Protein 1WUR (pdb70)

Nearest PDB structures (foldseek):
  1wm9-assembly1_A  TM=1.004E+00  e=6.280E-37  Thermus thermophilus HB8
  7ala-assembly1_C-2  TM=9.702E-01  e=4.931E-26  Homo sapiens
  6z80-assembly1_A  TM=9.835E-01  e=4.646E-25  Homo sapiens
  7alc-assembly1_A-2  TM=9.751E-01  e=8.384E-25  Homo sapiens
  1is7-assembly1_B  TM=9.775E-01  e=1.001E-24  Rattus norvegicus

Solvent-accessible surface area: 42295 Å² total; per-residue (Å²): 214,42,89,56,126,132,52,48,44,87,13,36,93,173,19,108,112,107,68,71,77,44,48,108,160,43,20,110,128,22,18,77,129,56,0,119,44,68,21,100,54,20,97,0,109,110,53,172,26,150,125,13,8,55,63,17,46,61,103,34,56,34,51,29,9,4,1,0,19,4,0,21,0,136,7,21,9,62,83,78,86,44,40,1,66,20,86,0,18,1,0,1,25,6,88,48,78,4,2,14,24,19,41,0,0,84,0,0,18,13,20,1,61,34,56,2,15,2,16,56,0,0,25,47,0,0,95,4,0,57,126,30,0,108,9,82,0,0,0,0,6,0,36,2,30,8,45,12,7,46,126,93,34,23,104,15,101,101,7,108,0,4,1,16,6,7,30,27,44,0,104,137,70,50,65,19,28,45,30,0,18,23,30,47,86,205,50,91,64,129,137,54,51,46,88,13,34,111,175,15,118,118,106,69,72,78,38,49,103,168,47,19,116,135,23,16,76,114,55,0,105,45,68,22,100,55,21,94,0,107,106,50,118,26,125,124,12,6,55,64,16,45,61,105,32,57,33,72,32,7,3,1,1,20,6,1,21,1,140,7,22,7,62,84,82,84,44,41,0,65,19,76,0,25,0,0,1,25,4,90,49,77,6,2,11,23,18,38,0,2,83,0,0,15,12,20,1,61,33,55,2,14,1,16,55,0,0,27,46,0,0,96,5,0,56,126,28,0,112,12,81,0,0,0,0,6,0,33,2,35,13,45,11,7,45,127,92,32,23,106,14,98,123,10,111,2,5,2,13,5,4,34,34,40,0,110,136,66,46,62,16,32,53,26,0,14,20,29,47,95,195,56,79,58,126,168,51,47,64,104,15,34,108,178,19,112,109,107,67,72,81,46,52,103,147,42,21,105,120,23,20,61,125,56,0,113,43,67,21,100,54,22,92,0,114,90,48,151,18,108,126,13,5,44,66,17,55,59,101,34,52,33,58,34,9,4,0,0,22,5,0,22,1,138,6,20,8,62,88,81,85,43,43,2,65,21,88,0,19,0,0,1,27,6,93,49,77,5,3,11,22,19,42,0,0,79,0,0,16,12,18,1,60,33,54,2,17,2,14,58,0,0,28,42,0,0,96,4,0,55,116,25,1,116,9,92,0,0,0,0,5,0,38,2,31,10,46,14,4,43,125,92,31,25,104,13,99,102,6,108,2,4,2,12,6,3,32,32,35,0,120,141,68,44,74,17,32,55,28,0,18,22,31,48,95,174,45,83,70,127,164,56,43,64,106,15,32,103,176,20,105,119,109,68,70,77,37,50,103,152,44,20,104,114,22,18,65,113,56,1,93,44,65,16,101,54,21,94,0,108,98,52,146,22,116,125,11,6,54,67,14,42,62,98,36,51,34,63,32,8,4,0,0,19,6,0,22,1,138,6,20,7,67,85,78,81,45,42,1,66,20,76,0,24,0,0,1,26,6,90,49,92,5,3,12,26,19,39,0,0,82,0,0,17,12,20,1,61,36,53,1,15,2,16,55,0,0,25,43,0,0,95,5,0,49,128,32,0,108,12,84,0,0,0,0,6,0,42,2,35,12,46,13,7,43,129,91,32,22,107,14,101,101,9,109,1,5,2,15,6,7,46,24,34,0,145,139,65,37,65,19,38,52,26,0,15,17,29,47,98,101,79,62,130,164,51,41,64,109,14,31,102,179,21,103,119,110,69,70,79,34,52,107,156,45,20,111,117,24,16,57,123,56,0,109,45,64,21,99,52,21,93,0,111,122,50,144,19,101,126,12,6,48,68,18,48,62,105,35,57,34,55,33,10,5,1,1,19,5,0,21,0,132,7,20,7,67,85,81,83,44,40,1,65,20,81,0,25,0,0,1,26,6,92,50,80,6,2,13,23,20,42,0,0,84,0,0,16,13,20,1,58,37,54,2,16,2,15,56,0,0,25,48,0,0,95,4,0,52,122,26,0,116,11,87,0,0,0,0,7,0,42,2,36,13,46,13,6,45,126,91,33,24,105,15,101,122,9,120,1,4,2,14,5,3,35,31,34,0,122,140,61,44,79,20,36,63,31,0,19,15,32,44,100

Foldseek 3Di:
DDDLVVQLVVVLVVQVVVPHDCPDPVNVCVSNVVSVVLCLLACLVVDDLCVLQVPQKDFDPDFDKDKDWFLKAWAAALVPRFIKIGIKIKIFTADGIDGDNCSLSSLLHSLRSNHDDVQVSQVSSQVSCCVVGVGQKMKMKGKIDTVCCCVDDVNDDPDIDIHMDITHCCVVPPVSVVVNVVVVD/DDDLVVQLVVVLVVCVVVPHDCPDPVNVCVSNVVSVVLCLLACLVVDDLCVLQVPQKDFDPDFDKDKDWFLKAWAAALVPRFIKIGIKIKMFTADGIDGDNCSLSSLLHSLRSNHDDVQVSQVSSQVSVCVVGVGQKMKMKGKIGTVCCCVDDVNDDPDMDIHMDITHCCVVPPVNVVVNVVVVD/DQDLVVQLVVVLVVQVVVPHDCPDPVNVCVSNVVSVVLCLLACLVVDDLCVLQPPFKDFDPDFDKDKDWFLKAWAAALVPRFIKIGIKIKMFGADGIDGDNCSLSSLLHSLRSNHDDVQVSQVSSQVSVCVVGVGQKMKMKGKIDTVCCCVDDVNDDPDMDIHMDITHCCVVPPVVVVVRVVVVD/DDDLVVQLVVVLVVQVVVPHDCPDPVNVCVSNVVSVVLCLLACLVVDDLCVLQVPQKAFDPDFDKDKDWFLKAWAAALVPRFIKIGIKIKIFGADGIDGDNVSLSSLLHSLRSNHDDVQVSQVSSQVSVCVVGVTQKMKMKGKIDTVCCCVDDVNDDPDIDIHMDITHCCVVPPVSVVVNVVVVD/DPLVVQLVVVCVVCVVVPHDCPDPVNVCVSNVVSVVLCLLACLVVDDLCVLQPPQKDFDPDFDKDKDWFLKAWAAALPPRFIKIGIKIKMFGADGIDGDNCSLSSLLHSLRSNHDDQQVSQVSSQVSVCVVGVGQKMKMKGKIDTVCCCVDDVNDDPDIDIHMDITHCCVVPPVNVVVRVVVVD

InterPro domains:
  IPR001474 GTP cyclohydrolase I [MF_00223] (34-216)
  IPR001474 GTP cyclohydrolase I [NF006826] (32-215)
  IPR001474 GTP cyclohydrolase I [PTHR11109] (22-216)
  IPR001474 GTP cyclohydrolase I [TIGR00063] (43-216)
  IPR018234 GTP cyclohydrolase I, conserved site [PS00859] (95-111)
  IPR020602 GTP cyclohydrolase I domain [PF01227] (42-215)
  IPR043133 GTP cyclohydrolase I, C-terminal/NADPH-dependent 7-cyano-7-deazaguanine reductase [G3DSA:3.30.1130.10] (86-220)
  IPR043134 GTP cyclohydrolase I, N-terminal domain [G3DSA:1.10.286.10] (32-85)

Organism: Thermus thermophilus (strain ATCC 27634 / DSM 579 / HB8) (NCBI:txid300852)

Radius of gyration: 33.19 Å; Cα contacts (8 Å, |Δi|>4): 1922; chains: 5; bounding box: 94×94×64 Å

Sequence (924 aa):
EVDLERLQALAAEWLQVIGEDPGREGLLKTPERVAKAWAFLTRGYRQRLEEVVGGAVFPAEGSEMVVVKGVEFYSMCEHHLLPFFGKVHIGYIPDGKILGLSKFARIVDMFARRLQVQERLAVQIAEAIQEVLEPQGVGVVVEGVHLCMMMRGVEKQHSRTVTSAMLGVFRENQKTREEFLSHLREVDLERLQALAAEWLQVIGEDPGREGLLKTPERVAKAWAFLTRGYRQRLEEVVGGAVFPAEGSEMVVVKGVEFYSMCEHHLLPFFGKVHIGYIPDGKILGLSKFARIVDMFARRLQVQERLAVQIAEAIQEVLEPQGVGVVVEGVHLCMMMRGVEKQHSRTVTSAMLGVFRENQKTREEFLSHLREVDLERLQALAAEWLQVIGEDPGREGLLKTPERVAKAWAFLTRGYRQRLEEVVGGAVFPAEGSEMVVVKGVEFYSMCEHHLLPFFGKVHIGYIPDGKILGLSKFARIVDMFARRLQVQERLAVQIAEAIQEVLEPQGVGVVVEGVHLCMMMRGVEKQHSRTVTSAMLGVFRENQKTREEFLSHLREVDLERLQALAAEWLQVIGEDPGREGLLKTPERVAKAWAFLTRGYRQRLEEVVGGAVFPAEGSEMVVVKGVEFYSMCEHHLLPFFGKVHIGYIPDGKILGLSKFARIVDMFARRLQVQERLAVQIAEAIQEVLEPQGVGVVVEGVHLCMMMRGVEKQHSRTVTSAMLGVFRENQKTREEFLSHLRVDLERLQALAAEWLQVIGEDPGREGLLKTPERVAKAWAFLTRGYRQRLEEVVGGAVFPAEGSEMVVVKGVEFYSMCEHHLLPFFGKVHIGYIPDGKILGLSKFARIVDMFARRLQVQERLAVQIAEAIQEVLEPQGVGVVVEGVHLCMMMRGVEKQHSRTVTSAMLGVFRENQKTREEFLSHLR

CATH classification: 1.10.286.10 (+1 more: 3.30.1130.10)

Structure (mmCIF, N/CA/C/O backbone):
data_1WUR
#
_entry.id   1WUR
#
_cell.length_a   160.570
_cell.length_b   110.560
_cell.length_c   70.530
_cell.angle_alpha   90.00
_cell.angle_beta   105.78
_cell.angle_gamma   90.00
#
_symmetry.space_group_name_H-M   'C 1 2 1'
#
loop_
_entity.id
_entity.type
_entity.pdbx_description
1 polymer 'GTP cyclohydrolase I'
2 non-polymer 'ZINC ION'
3 non-polymer "8-OXO-2'-DEOXYGUANOSINE-5'-TRIPHOSPHATE"
4 water water
#
loop_
_atom_site.group_PDB
_atom_site.id
_atom_site.type_symbol
_atom_site.label_atom_id
_atom_site.label_alt_id
_atom_site.label_comp_id
_atom_site.label_asym_id
_atom_site.label_entity_id
_atom_site.label_seq_id
_atom_site.pdbx_PDB_ins_code
_atom_site.Cartn_x
_atom_site.Cartn_y
_atom_site.Cartn_z
_atom_site.occupancy
_atom_site.B_iso_or_equiv
_atom_site.auth_seq_id
_atom_site.auth_comp_id
_atom_site.auth_asym_id
_atom_site.auth_atom_id
_atom_site.pdbx_PDB_model_num
ATOM 1 N N . GLU A 1 32 ? -14.701 -44.989 5.133 1.00 51.03 32 GLU A N 1
ATOM 2 C CA . GLU A 1 32 ? -14.191 -44.495 3.823 1.00 50.54 32 GLU A CA 1
ATOM 3 C C . GLU A 1 32 ? -15.349 -44.070 2.920 1.00 48.38 32 GLU A C 1
ATOM 4 O O . GLU A 1 32 ? -16.455 -44.609 3.013 1.00 50.21 32 GLU A O 1
ATOM 10 N N . VAL A 1 33 ? -15.084 -43.102 2.047 1.00 43.60 33 VAL A N 1
ATOM 11 C CA . VAL A 1 33 ? -16.093 -42.583 1.127 1.00 38.32 33 VAL A CA 1
ATOM 12 C C . VAL A 1 33 ? -16.253 -43.443 -0.127 1.00 34.90 33 VAL A C 1
ATOM 13 O O . VAL A 1 33 ? -15.270 -43.839 -0.752 1.00 34.49 33 VAL A O 1
ATOM 17 N N . ASP A 1 34 ? -17.506 -43.706 -0.490 1.00 31.89 34 ASP A N 1
ATOM 18 C CA . ASP A 1 34 ? -17.846 -44.499 -1.671 1.00 30.57 34 ASP A CA 1
ATOM 19 C C . ASP A 1 34 ? -17.723 -43.625 -2.926 1.00 28.50 34 ASP A C 1
ATOM 20 O O . ASP A 1 34 ? -18.698 -43.012 -3.362 1.00 27.65 34 ASP A O 1
ATOM 25 N N . LEU A 1 35 ? -16.527 -43.597 -3.508 1.00 28.64 35 LEU A N 1
ATOM 26 C CA . LEU A 1 35 ? -16.249 -42.802 -4.703 1.00 28.62 35 LEU A CA 1
ATOM 27 C C . LEU A 1 35 ? -17.139 -43.140 -5.889 1.00 30.42 35 LEU A C 1
ATOM 28 O O . LEU A 1 35 ? -17.504 -42.257 -6.667 1.00 28.25 35 LEU A O 1
ATOM 33 N N . GLU A 1 36 ? -17.475 -44.419 -6.031 1.00 31.65 36 GLU A N 1
ATOM 34 C CA . GLU A 1 36 ? -18.322 -44.870 -7.129 1.00 32.21 36 GLU A CA 1
ATOM 35 C C . GLU A 1 36 ? -19.707 -44.240 -7.068 1.00 28.40 36 GLU A C 1
ATOM 36 O O . GLU A 1 36 ? -20.244 -43.822 -8.093 1.00 29.55 36 GLU A O 1
ATOM 42 N N . ARG A 1 37 ? -20.286 -44.183 -5.871 1.00 25.66 37 ARG A N 1
ATOM 43 C CA . ARG A 1 37 ? -21.606 -43.589 -5.708 1.00 26.39 37 ARG A CA 1
ATOM 44 C C . ARG A 1 37 ? -21.538 -42.083 -5.942 1.00 25.02 37 ARG A C 1
ATOM 45 O O . ARG A 1 37 ? -22.433 -41.508 -6.562 1.00 23.35 37 ARG A O 1
ATOM 53 N N . LEU A 1 38 ? -20.464 -41.454 -5.465 1.00 26.85 38 LEU A N 1
ATOM 54 C CA . LEU A 1 38 ? -20.285 -40.018 -5.662 1.00 25.23 38 LEU A CA 1
ATOM 55 C C . LEU A 1 38 ? -20.214 -39.707 -7.151 1.00 22.63 38 LEU A C 1
ATOM 56 O O . LEU A 1 38 ? -20.832 -38.749 -7.614 1.00 21.83 38 LEU A O 1
ATOM 61 N N . GLN A 1 39 ? -19.495 -40.545 -7.900 1.00 23.46 39 GLN A N 1
ATOM 62 C CA . GLN A 1 39 ? -19.362 -40.369 -9.345 1.00 24.35 39 GLN A CA 1
ATOM 63 C C . GLN A 1 39 ? -20.721 -40.468 -10.023 1.00 24.42 39 GLN A C 1
ATOM 64 O O . GLN A 1 39 ? -21.028 -39.685 -10.918 1.00 25.28 39 GLN A O 1
ATOM 70 N N . ALA A 1 40 ? -21.527 -41.436 -9.589 1.00 25.00 40 ALA A N 1
ATOM 71 C CA . ALA A 1 40 ? -22.861 -41.641 -10.144 1.00 23.61 40 ALA A CA 1
ATOM 72 C C . ALA A 1 40 ? -23.740 -40.425 -9.871 1.00 21.07 40 ALA A C 1
ATOM 73 O O . ALA A 1 40 ? -24.451 -39.948 -10.755 1.00 20.37 40 ALA A O 1
ATOM 75 N N . LEU A 1 41 ? -23.672 -39.913 -8.646 1.00 22.15 41 LEU A N 1
ATOM 76 C CA . LEU A 1 41 ? -24.457 -38.747 -8.266 1.00 22.38 41 LEU A CA 1
ATOM 77 C C . LEU A 1 41 ? -24.031 -37.500 -9.044 1.00 20.88 41 LEU A C 1
ATOM 78 O O . LEU A 1 41 ? -24.876 -36.715 -9.475 1.00 22.68 41 LEU A O 1
ATOM 83 N N . ALA A 1 42 ? -22.722 -37.331 -9.221 1.00 21.74 42 ALA A N 1
ATOM 84 C CA . ALA A 1 42 ? -22.176 -36.190 -9.949 1.00 21.02 42 ALA A CA 1
ATOM 85 C C . ALA A 1 42 ? -22.571 -36.256 -11.423 1.00 22.26 42 ALA A C 1
ATOM 86 O O . ALA A 1 42 ? -22.922 -35.242 -12.027 1.00 19.60 42 ALA A O 1
ATOM 88 N N . ALA A 1 43 ? -22.520 -37.458 -11.989 1.00 23.14 43 ALA A N 1
ATOM 89 C CA . ALA A 1 43 ? -22.891 -37.666 -13.387 1.00 24.91 43 ALA A CA 1
ATOM 90 C C . ALA A 1 43 ? -24.347 -37.259 -13.592 1.00 25.78 43 ALA A C 1
ATOM 91 O O . ALA A 1 43 ? -24.680 -36.584 -14.569 1.00 23.17 43 ALA A O 1
ATOM 93 N N . GLU A 1 44 ? -25.206 -37.642 -12.647 1.00 25.27 44 GLU A N 1
ATOM 94 C CA . GLU A 1 44 ? -26.622 -37.301 -12.731 1.00 24.08 44 GLU A CA 1
ATOM 95 C C . GLU A 1 44 ? -26.822 -35.804 -12.489 1.00 24.54 44 GLU A C 1
ATOM 96 O O . GLU A 1 44 ? -27.689 -35.182 -13.099 1.00 24.15 44 GLU A O 1
ATOM 102 N N . TRP A 1 45 ? -25.992 -35.222 -11.624 1.00 22.95 45 TRP A N 1
ATOM 103 C CA . TRP A 1 45 ? -26.075 -33.793 -11.325 1.00 21.64 45 TRP A CA 1
ATOM 104 C C . TRP A 1 45 ? -25.889 -32.993 -12.614 1.00 18.77 45 TRP A C 1
ATOM 105 O O . TRP A 1 45 ? -26.647 -32.065 -12.900 1.00 17.53 45 TRP A O 1
ATOM 116 N N . LEU A 1 46 ? -24.884 -33.385 -13.392 1.00 20.63 46 LEU A N 1
ATOM 117 C CA . LEU A 1 46 ? -24.570 -32.726 -14.654 1.00 22.68 46 LEU A CA 1
ATOM 118 C C . LEU A 1 46 ? -25.750 -32.717 -15.620 1.00 24.76 46 LEU A C 1
ATOM 119 O O . LEU A 1 46 ? -26.024 -31.699 -16.257 1.00 23.17 46 LEU A O 1
ATOM 124 N N . GLN A 1 47 ? -26.470 -33.830 -15.713 1.00 25.92 47 GLN A N 1
ATOM 125 C CA . GLN A 1 47 ? -27.606 -33.870 -16.627 1.00 29.38 47 GLN A CA 1
ATOM 126 C C . GLN A 1 47 ? -28.801 -33.070 -16.121 1.00 28.26 47 GLN A C 1
ATOM 127 O O . GLN A 1 47 ? -29.485 -32.421 -16.908 1.00 28.75 47 GLN A O 1
ATOM 133 N N . VAL A 1 48 ? -29.021 -33.074 -14.807 1.00 28.11 48 VAL A N 1
ATOM 134 C CA . VAL A 1 48 ? -30.142 -32.335 -14.228 1.00 25.84 48 VAL A CA 1
ATOM 135 C C . VAL A 1 48 ? -29.989 -30.821 -14.392 1.00 25.88 48 VAL A C 1
ATOM 136 O O . VAL A 1 48 ? -30.977 -30.124 -14.614 1.00 24.73 48 VAL A O 1
ATOM 140 N N . ILE A 1 49 ? -28.758 -30.312 -14.309 1.00 25.20 49 ILE A N 1
ATOM 141 C CA . ILE A 1 49 ? -28.534 -28.872 -14.466 1.00 25.30 49 ILE A CA 1
ATOM 142 C C . ILE A 1 49 ? -28.571 -28.416 -15.929 1.00 26.41 49 ILE A C 1
ATOM 143 O O . ILE A 1 49 ? -28.466 -27.224 -16.215 1.00 29.32 49 ILE A O 1
ATOM 148 N N . GLY A 1 50 ? -28.710 -29.369 -16.848 1.00 25.10 50 GLY A N 1
ATOM 149 C CA . GLY A 1 50 ? -28.786 -29.037 -18.261 1.00 25.52 50 GLY A CA 1
ATOM 150 C C . GLY A 1 50 ? -27.531 -29.232 -19.089 1.00 26.34 50 GLY A C 1
ATOM 151 O O . GLY A 1 50 ? -27.480 -28.798 -20.241 1.00 27.31 50 GLY A O 1
ATOM 152 N N . GLU A 1 51 ? -26.513 -29.867 -18.517 1.00 23.95 51 GLU A N 1
ATOM 153 C CA . GLU A 1 51 ? -25.272 -30.108 -19.241 1.00 24.98 51 GLU A CA 1
ATOM 154 C C . GLU A 1 51 ? -25.242 -31.469 -19.924 1.00 28.34 51 GLU A C 1
ATOM 155 O O . GLU A 1 51 ? -26.157 -32.282 -19.763 1.00 29.32 51 GLU A O 1
ATOM 161 N N . ASP A 1 52 ? -24.194 -31.696 -20.709 1.00 28.31 52 ASP A N 1
ATOM 162 C CA . ASP A 1 52 ? -24.015 -32.953 -21.417 1.00 30.01 52 ASP A CA 1
ATOM 163 C C . ASP A 1 52 ? -22.872 -33.745 -20.780 1.00 30.25 52 ASP A C 1
ATOM 164 O O . ASP A 1 52 ? -21.699 -33.452 -21.014 1.00 30.87 52 ASP A O 1
ATOM 169 N N . PRO A 1 53 ? -23.205 -34.768 -19.972 1.00 30.71 53 PRO A N 1
ATOM 170 C CA . PRO A 1 53 ? -22.222 -35.618 -19.291 1.00 32.21 53 PRO A CA 1
ATOM 171 C C . PRO A 1 53 ? -21.315 -36.355 -20.270 1.00 31.94 53 PRO A C 1
ATOM 172 O O . PRO A 1 53 ? -20.247 -36.843 -19.898 1.00 31.29 53 PRO A O 1
ATOM 176 N N . GLY A 1 54 ? -21.750 -36.419 -21.525 1.00 33.94 54 GLY A N 1
ATOM 177 C CA . GLY A 1 54 ? -20.988 -37.104 -22.550 1.00 32.93 54 GLY A CA 1
ATOM 178 C C . GLY A 1 54 ? -19.979 -36.266 -23.310 1.00 31.78 54 GLY A C 1
ATOM 179 O O . GLY A 1 54 ? -19.135 -36.825 -24.009 1.00 31.89 54 GLY A O 1
ATOM 180 N N . ARG A 1 55 ? -20.049 -34.941 -23.191 1.00 30.30 55 ARG A N 1
ATOM 181 C CA . ARG A 1 55 ? -19.101 -34.090 -23.906 1.00 30.67 55 ARG A CA 1
ATOM 182 C C . ARG A 1 55 ? -17.688 -34.208 -23.340 1.00 31.66 55 ARG A C 1
ATOM 183 O O . ARG A 1 55 ? -17.500 -34.404 -22.137 1.00 31.66 55 ARG A O 1
ATOM 191 N N . GLU A 1 56 ? -16.706 -34.101 -24.231 1.00 32.39 56 GLU A N 1
ATOM 192 C CA . GLU A 1 56 ? -15.286 -34.225 -23.902 1.00 35.24 56 GLU A CA 1
ATOM 193 C C . GLU A 1 56 ? -14.811 -33.675 -22.553 1.00 33.97 56 GLU A C 1
ATOM 194 O O . GLU A 1 56 ? -14.207 -34.408 -21.766 1.00 32.96 56 GLU A O 1
ATOM 200 N N . GLY A 1 57 ? -15.091 -32.401 -22.291 1.00 31.92 57 GLY A N 1
ATOM 201 C CA . GLY A 1 57 ? -14.656 -31.774 -21.052 1.00 28.59 57 GLY A CA 1
ATOM 202 C C . GLY A 1 57 ? -15.296 -32.229 -19.751 1.00 28.11 57 GLY A C 1
ATOM 203 O O . GLY A 1 57 ? -14.769 -31.947 -18.670 1.00 28.18 57 GLY A O 1
ATOM 204 N N . LEU A 1 58 ? -16.425 -32.922 -19.839 1.00 23.62 58 LEU A N 1
ATOM 205 C CA . LEU A 1 58 ? -17.127 -33.395 -18.646 1.00 23.33 58 LEU A CA 1
ATOM 206 C C . LEU A 1 58 ? -16.987 -34.891 -18.390 1.00 22.18 58 LEU A C 1
ATOM 207 O O . LEU A 1 58 ? -17.409 -35.381 -17.345 1.00 22.66 58 LEU A O 1
ATOM 212 N N . LEU A 1 59 ? -16.382 -35.613 -19.329 1.00 24.98 59 LEU A N 1
ATOM 213 C CA . LEU A 1 59 ? -16.212 -37.059 -19.186 1.00 25.79 59 LEU A CA 1
ATOM 214 C C . LEU A 1 59 ? -15.520 -37.517 -17.899 1.00 26.69 59 LEU A C 1
ATOM 215 O O . LEU A 1 59 ? -15.969 -38.468 -17.260 1.00 27.31 59 LEU A O 1
ATOM 220 N N . LYS A 1 60 ? -14.445 -36.834 -17.515 1.00 26.66 60 LYS A N 1
ATOM 221 C CA . LYS A 1 60 ? -13.699 -37.175 -16.305 1.00 26.07 60 LYS A CA 1
ATOM 222 C C . LYS A 1 60 ? -14.169 -36.400 -15.074 1.00 24.12 60 LYS A C 1
ATOM 223 O O . LYS A 1 60 ? -13.679 -36.632 -13.966 1.00 22.89 60 LYS A O 1
ATOM 229 N N . THR A 1 61 ? -15.128 -35.498 -15.264 1.00 23.48 61 THR A N 1
ATOM 230 C CA . THR A 1 61 ? -15.646 -34.671 -14.176 1.00 21.72 61 THR A CA 1
ATOM 231 C C . THR A 1 61 ? -16.228 -35.423 -12.976 1.00 22.78 61 THR A C 1
ATOM 232 O O . THR A 1 61 ? -15.862 -35.135 -11.837 1.00 20.09 61 THR A O 1
ATOM 236 N N . PRO A 1 62 ? -17.125 -36.404 -13.204 1.00 20.80 62 PRO A N 1
ATOM 237 C CA . PRO A 1 62 ? -17.684 -37.135 -12.059 1.00 20.37 62 PRO A CA 1
ATOM 238 C C . PRO A 1 62 ? -16.579 -37.735 -11.179 1.00 19.73 62 PRO A C 1
ATOM 239 O O . PRO A 1 62 ? -16.661 -37.694 -9.951 1.00 21.91 62 PRO A O 1
ATOM 243 N N . GLU A 1 63 ? -15.540 -38.260 -11.825 1.00 19.14 63 GLU A N 1
ATOM 244 C CA . GLU A 1 63 ? -14.393 -38.863 -11.142 1.00 21.75 63 GLU A CA 1
ATOM 245 C C . GLU A 1 63 ? -13.611 -37.799 -10.369 1.00 19.97 63 GLU A C 1
ATOM 246 O O . GLU A 1 63 ? -13.257 -38.001 -9.206 1.00 17.77 63 GLU A O 1
ATOM 252 N N . ARG A 1 64 ? -13.352 -36.668 -11.022 1.00 19.78 64 ARG A N 1
ATOM 253 C CA . ARG A 1 64 ? -12.624 -35.557 -10.396 1.00 20.64 64 ARG A CA 1
ATOM 254 C C . ARG A 1 64 ? -13.389 -34.995 -9.194 1.00 21.04 64 ARG A C 1
ATOM 255 O O . ARG A 1 64 ? -12.807 -34.749 -8.134 1.00 22.34 64 ARG A O 1
ATOM 263 N N . VAL A 1 65 ? -14.694 -34.799 -9.367 1.00 20.84 65 VAL A N 1
ATOM 264 C CA . VAL A 1 65 ? -15.550 -34.279 -8.302 1.00 19.35 65 VAL A CA 1
ATOM 265 C C . VAL A 1 65 ? -15.590 -35.234 -7.104 1.00 21.84 65 VAL A C 1
ATOM 266 O O . VAL A 1 65 ? -15.468 -34.804 -5.948 1.00 19.85 65 VAL A O 1
ATOM 270 N N . ALA A 1 66 ? -15.730 -36.529 -7.381 1.00 21.42 66 ALA A N 1
ATOM 271 C CA . ALA A 1 66 ? -15.778 -37.541 -6.327 1.00 21.89 66 ALA A CA 1
ATOM 272 C C . ALA A 1 66 ? -14.516 -37.505 -5.466 1.00 21.19 66 ALA A C 1
ATOM 273 O O . ALA A 1 66 ? -14.591 -37.486 -4.237 1.00 18.13 66 ALA A O 1
ATOM 275 N N . LYS A 1 67 ? -13.358 -37.486 -6.120 1.00 19.88 67 LYS A N 1
ATOM 276 C CA . LYS A 1 67 ? -12.083 -37.450 -5.409 1.00 22.04 67 LYS A CA 1
ATOM 277 C C . LYS A 1 67 ? -11.912 -36.144 -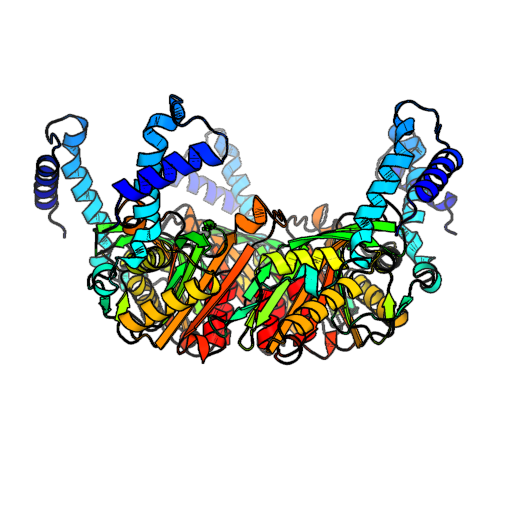4.641 1.00 21.40 67 LYS A C 1
ATOM 278 O O . LYS A 1 67 ? -11.399 -36.139 -3.522 1.00 20.15 67 LYS A O 1
ATOM 284 N N . ALA A 1 68 ? -12.356 -35.044 -5.245 1.00 22.73 68 ALA A N 1
ATOM 285 C CA . ALA A 1 68 ? -12.251 -33.727 -4.620 1.00 20.77 68 ALA A CA 1
ATOM 286 C C . ALA A 1 68 ? -13.026 -33.672 -3.313 1.00 19.54 68 ALA A C 1
ATOM 287 O O . ALA A 1 68 ? -12.501 -33.221 -2.294 1.00 20.58 68 ALA A O 1
ATOM 289 N N . TRP A 1 69 ? -14.265 -34.160 -3.333 1.00 17.89 69 TRP A N 1
ATOM 290 C CA . TRP A 1 69 ? -15.095 -34.153 -2.135 1.00 17.38 69 TRP A CA 1
ATOM 291 C C . TRP A 1 69 ? -14.633 -35.099 -1.039 1.00 15.92 69 TRP A C 1
ATOM 292 O O . TRP A 1 69 ? -14.854 -34.831 0.142 1.00 18.63 69 TRP A O 1
ATOM 303 N N . ALA A 1 70 ? -13.974 -36.191 -1.419 1.00 19.41 70 ALA A N 1
ATOM 304 C CA . ALA A 1 70 ? -13.452 -37.127 -0.428 1.00 20.47 70 ALA A CA 1
ATOM 305 C C . ALA A 1 70 ? -12.339 -36.385 0.326 1.00 21.49 70 ALA A C 1
ATOM 306 O O . ALA A 1 70 ? -12.224 -36.488 1.548 1.00 20.23 70 ALA A O 1
ATOM 308 N N . PHE A 1 71 ? -11.549 -35.609 -0.414 1.00 20.54 71 PHE A N 1
ATOM 309 C CA . PHE A 1 71 ? -10.459 -34.820 0.166 1.00 20.00 71 PHE A CA 1
ATOM 310 C C . PHE A 1 71 ? -11.018 -33.673 1.016 1.00 19.19 71 PHE A C 1
ATOM 311 O O . PHE A 1 71 ? -10.565 -33.441 2.138 1.00 19.14 71 PHE A O 1
ATOM 319 N N . LEU A 1 72 ? -12.021 -32.977 0.485 1.00 16.84 72 LEU A N 1
ATOM 320 C CA . LEU A 1 72 ? -12.630 -31.849 1.180 1.00 15.68 72 LEU A CA 1
ATOM 321 C C . LEU A 1 72 ? -13.372 -32.213 2.460 1.00 16.69 72 LEU A C 1
ATOM 322 O O . LEU A 1 72 ? -13.700 -31.339 3.256 1.00 14.50 72 LEU A O 1
ATOM 327 N N . THR A 1 73 ? -13.638 -33.501 2.656 1.00 18.16 73 THR A N 1
ATOM 328 C CA . THR A 1 73 ? -14.326 -33.960 3.857 1.00 18.71 73 THR A CA 1
ATOM 329 C C . THR A 1 73 ? -13.453 -34.933 4.654 1.00 18.19 73 THR A C 1
ATOM 330 O O . THR A 1 73 ? -13.925 -35.574 5.594 1.00 19.77 73 THR A O 1
ATOM 334 N N . ARG A 1 74 ? -12.169 -35.002 4.309 1.00 19.36 74 ARG A N 1
ATOM 335 C CA . ARG A 1 74 ? -11.238 -35.908 4.983 1.00 19.96 74 ARG A CA 1
ATOM 336 C C . ARG A 1 74 ? -11.053 -35.604 6.468 1.00 20.83 74 ARG A C 1
ATOM 337 O O . ARG A 1 74 ? -10.642 -36.475 7.236 1.00 17.91 74 ARG A O 1
ATOM 345 N N . GLY A 1 75 ? -11.382 -34.376 6.868 1.00 18.29 75 GLY A N 1
ATOM 346 C CA . GLY A 1 75 ? -11.238 -33.974 8.257 1.00 17.58 75 GLY A CA 1
ATOM 347 C C . GLY A 1 75 ? -12.082 -34.770 9.239 1.00 19.47 75 GLY A C 1
ATOM 348 O O . GLY A 1 75 ? -11.710 -34.899 10.407 1.00 19.55 75 GLY A O 1
ATOM 349 N N . TYR A 1 76 ? -13.219 -35.289 8.776 1.00 18.27 76 TYR A N 1
ATOM 350 C CA . TYR A 1 76 ? -14.109 -36.088 9.620 1.00 21.09 76 TYR A CA 1
ATOM 351 C C . TYR A 1 76 ? -13.425 -37.384 10.042 1.00 23.52 76 TYR A C 1
ATOM 352 O O . TYR A 1 76 ? -13.633 -37.877 11.149 1.00 24.58 76 TYR A O 1
ATOM 361 N N . ARG A 1 77 ? -12.608 -37.916 9.139 1.00 25.60 77 ARG A N 1
ATOM 362 C CA . ARG A 1 77 ? -11.913 -39.180 9.339 1.00 28.16 77 ARG A CA 1
ATOM 363 C C . ARG A 1 77 ? -10.522 -39.101 9.959 1.00 28.85 77 ARG A C 1
ATOM 364 O O . ARG A 1 77 ? -9.802 -40.098 9.996 1.00 30.24 77 ARG A O 1
ATOM 372 N N . GLN A 1 78 ? -10.151 -37.926 10.459 1.00 26.32 78 GLN A N 1
ATOM 373 C CA . GLN A 1 78 ? -8.848 -37.752 11.088 1.00 25.37 78 GLN A CA 1
ATOM 374 C C . GLN A 1 78 ? -8.937 -37.820 12.607 1.00 25.49 78 GLN A C 1
ATOM 375 O O . GLN A 1 78 ? -9.983 -37.538 13.193 1.00 26.08 78 GLN A O 1
ATOM 381 N N . ARG A 1 79 ? -7.828 -38.201 13.232 1.00 25.47 79 ARG A N 1
ATOM 382 C CA . ARG A 1 79 ? -7.742 -38.307 14.684 1.00 27.44 79 ARG A CA 1
ATOM 383 C C . ARG A 1 79 ? -6.779 -37.255 15.218 1.00 24.51 79 ARG A C 1
ATOM 384 O O . ARG A 1 79 ? -5.642 -37.159 14.758 1.00 24.72 79 ARG A O 1
ATOM 392 N N . LEU A 1 80 ? -7.230 -36.497 16.212 1.00 25.00 80 LEU A N 1
ATOM 393 C CA . LEU A 1 80 ? -6.429 -35.440 16.818 1.00 25.88 80 LEU A CA 1
ATOM 394 C C . LEU A 1 80 ? -5.063 -35.938 17.296 1.00 28.07 80 LEU A C 1
ATOM 395 O O . LEU A 1 80 ? -4.059 -35.238 17.159 1.00 26.74 80 LEU A O 1
ATOM 400 N N . GLU A 1 81 ? -5.034 -37.153 17.836 1.00 28.70 81 GLU A N 1
ATOM 401 C CA . GLU A 1 81 ? -3.798 -37.752 18.328 1.00 31.32 81 GLU A CA 1
ATOM 402 C C . GLU A 1 81 ? -2.790 -37.970 17.198 1.00 29.71 81 GLU A C 1
ATOM 403 O O . GLU A 1 81 ? -1.605 -37.683 17.358 1.00 28.50 81 GLU A O 1
ATOM 409 N N . GLU A 1 82 ? -3.267 -38.455 16.054 1.00 29.06 82 GLU A N 1
ATOM 410 C CA . GLU A 1 82 ? -2.404 -38.698 14.896 1.00 30.08 82 GLU A CA 1
ATOM 411 C C . GLU A 1 82 ? -1.971 -37.391 14.241 1.00 28.55 82 GLU A C 1
ATOM 412 O O . GLU A 1 82 ? -0.843 -37.270 13.757 1.00 30.41 82 GLU A O 1
ATOM 418 N N . VAL A 1 83 ? -2.876 -36.415 14.233 1.00 27.07 83 VAL A N 1
ATOM 419 C CA . VAL A 1 83 ? -2.607 -35.102 13.653 1.00 25.68 83 VAL A CA 1
ATOM 420 C C . VAL A 1 83 ? -1.490 -34.371 14.400 1.00 25.94 83 VAL A C 1
ATOM 421 O O . VAL A 1 83 ? -0.626 -33.748 13.781 1.00 25.94 83 VAL A O 1
ATOM 425 N N . VAL A 1 84 ? -1.505 -34.463 15.728 1.00 25.30 84 VAL A N 1
ATOM 426 C CA . VAL A 1 84 ? -0.489 -33.823 16.560 1.00 26.73 84 VAL A CA 1
ATOM 427 C C . VAL A 1 84 ? 0.845 -34.564 16.438 1.00 28.27 84 VAL A C 1
ATOM 428 O O . VAL A 1 84 ? 1.914 -33.948 16.464 1.00 28.61 84 VAL A O 1
ATOM 432 N N . GLY A 1 85 ? 0.771 -35.885 16.289 1.00 27.63 85 GLY A N 1
ATOM 433 C CA . GLY A 1 85 ? 1.968 -36.699 16.147 1.00 30.12 85 GLY A CA 1
ATOM 434 C C . GLY A 1 85 ? 2.948 -36.625 17.305 1.00 26.68 85 GLY A C 1
ATOM 435 O O . GLY A 1 85 ? 4.152 -36.788 17.112 1.00 29.51 85 GLY A O 1
ATOM 436 N N . GLY A 1 86 ? 2.435 -36.357 18.502 1.00 28.99 86 GLY A N 1
ATOM 437 C CA . GLY A 1 86 ? 3.283 -36.265 19.679 1.00 29.46 86 GLY A CA 1
ATOM 438 C C . GLY A 1 86 ? 4.288 -35.127 19.649 1.00 32.27 86 GLY A C 1
ATOM 439 O O . GLY A 1 86 ? 5.260 -35.135 20.407 1.00 31.24 86 GLY A O 1
ATOM 440 N N . ALA A 1 87 ? 4.062 -34.149 18.773 1.00 30.49 87 ALA A N 1
ATOM 441 C CA . ALA A 1 87 ? 4.957 -33.003 18.656 1.00 28.52 87 ALA A CA 1
ATOM 442 C C . ALA A 1 87 ? 4.627 -31.952 19.710 1.00 29.12 87 ALA A C 1
ATOM 443 O O . ALA A 1 87 ? 4.252 -30.821 19.397 1.00 30.47 87 ALA A O 1
ATOM 445 N N . VAL A 1 88 ? 4.730 -32.364 20.968 1.00 27.59 88 VAL A N 1
ATOM 446 C CA . VAL A 1 88 ? 4.473 -31.503 22.112 1.00 29.27 88 VAL A CA 1
ATOM 447 C C . VAL A 1 88 ? 5.805 -31.431 22.845 1.00 30.29 88 VAL A C 1
ATOM 448 O O . VAL A 1 88 ? 6.399 -32.463 23.163 1.00 31.82 88 VAL A O 1
ATOM 452 N N . PHE A 1 89 ? 6.283 -30.215 23.089 1.00 30.40 89 PHE A N 1
ATOM 453 C CA . PHE A 1 89 ? 7.574 -30.016 23.738 1.00 30.64 89 PHE A CA 1
ATOM 454 C C . PHE A 1 89 ? 7.487 -29.220 25.033 1.00 30.44 89 PHE A C 1
ATOM 455 O O . PHE A 1 89 ? 6.466 -28.598 25.326 1.00 29.35 89 PHE A O 1
ATOM 463 N N . PRO A 1 90 ? 8.556 -29.262 25.847 1.00 30.67 90 PRO A N 1
ATOM 464 C CA . PRO A 1 90 ? 8.570 -28.517 27.109 1.00 30.89 90 PRO A CA 1
ATOM 465 C C . PRO A 1 90 ? 8.571 -27.026 26.789 1.00 29.99 90 PRO A C 1
ATOM 466 O O . PRO A 1 90 ? 9.250 -26.590 25.853 1.00 29.54 90 PRO A O 1
ATOM 470 N N . ALA A 1 91 ? 7.798 -26.255 27.544 1.00 29.03 91 ALA A N 1
ATOM 471 C CA . ALA A 1 91 ? 7.726 -24.811 27.340 1.00 28.79 91 ALA A CA 1
ATOM 472 C C . ALA A 1 91 ? 9.092 -24.173 27.579 1.00 30.40 91 ALA A C 1
ATOM 473 O O . ALA A 1 91 ? 9.854 -24.624 28.439 1.00 30.17 91 ALA A O 1
ATOM 475 N N . GLU A 1 92 ? 9.398 -23.143 26.796 1.00 28.55 92 GLU A N 1
ATOM 476 C CA . GLU A 1 92 ? 10.663 -22.419 26.901 1.00 28.38 92 GLU A CA 1
ATOM 477 C C . GLU A 1 92 ? 10.497 -21.161 27.742 1.00 28.22 92 GLU A C 1
ATOM 478 O O . GLU A 1 92 ? 11.473 -20.614 28.257 1.00 29.73 92 GLU A O 1
ATOM 484 N N . GLY A 1 93 ? 9.255 -20.701 27.858 1.00 28.74 93 GLY A N 1
ATOM 485 C CA . GLY A 1 93 ? 8.959 -19.504 28.621 1.00 28.91 93 GLY A CA 1
ATOM 486 C C . GLY A 1 93 ? 7.498 -19.451 29.024 1.00 30.39 93 GLY A C 1
ATOM 487 O O . GLY A 1 93 ? 6.750 -20.406 28.806 1.00 31.75 93 GLY A O 1
ATOM 488 N N . SER A 1 94 ? 7.080 -18.318 29.578 1.00 29.41 94 SER A N 1
ATOM 489 C CA . SER A 1 94 ? 5.704 -18.156 30.033 1.00 30.21 94 SER A CA 1
ATOM 490 C C . SER A 1 94 ? 4.862 -17.206 29.184 1.00 27.10 94 SER A C 1
ATOM 491 O O . SER A 1 94 ? 3.668 -17.035 29.446 1.00 26.31 94 SER A O 1
ATOM 494 N N . GLU A 1 95 ? 5.468 -16.607 28.162 1.00 23.97 95 GLU A N 1
ATOM 495 C CA . GLU A 1 95 ? 4.744 -15.665 27.319 1.00 21.98 95 GLU A CA 1
ATOM 496 C C . GLU A 1 95 ? 3.857 -16.301 26.258 1.00 18.97 95 GLU A C 1
ATOM 497 O O . GLU A 1 95 ? 4.000 -17.468 25.896 1.00 17.82 95 GLU A O 1
ATOM 503 N N . MET A 1 96 ? 2.915 -15.502 25.786 1.00 19.15 96 MET A N 1
ATOM 504 C CA . MET A 1 96 ? 1.971 -15.911 24.765 1.00 17.42 96 MET A CA 1
ATOM 505 C C . MET A 1 96 ? 2.697 -16.255 23.464 1.00 14.78 96 MET A C 1
ATOM 506 O O . MET A 1 96 ? 3.723 -15.658 23.139 1.00 14.88 96 MET A O 1
ATOM 511 N N . VAL A 1 97 ? 2.213 -17.291 22.786 1.00 13.55 97 VAL A N 1
ATOM 512 C CA . VAL A 1 97 ? 2.750 -17.686 21.488 1.00 14.85 97 VAL A CA 1
ATOM 513 C C . VAL A 1 97 ? 1.591 -17.405 20.540 1.00 14.51 97 VAL A C 1
ATOM 514 O O . VAL A 1 97 ? 0.457 -17.782 20.832 1.00 15.52 97 VAL A O 1
ATOM 518 N N . VAL A 1 98 ? 1.862 -16.707 19.439 1.00 14.29 98 VAL A N 1
ATOM 519 C CA . VAL A 1 98 ? 0.818 -16.382 18.471 1.00 14.61 98 VAL A CA 1
ATOM 520 C C . VAL A 1 98 ? 1.203 -16.890 17.089 1.00 15.22 98 VAL A C 1
ATOM 521 O O . VAL A 1 98 ? 2.257 -16.543 16.568 1.00 15.21 98 VAL A O 1
ATOM 525 N N . VAL A 1 99 ? 0.382 -17.779 16.537 1.00 14.77 99 VAL A N 1
ATOM 526 C CA . VAL A 1 99 ? 0.622 -18.312 15.202 1.00 15.17 99 VAL A CA 1
ATOM 527 C C . VAL A 1 99 ? -0.476 -17.687 14.351 1.00 17.31 99 VAL A C 1
ATOM 528 O O . VAL A 1 99 ? -1.642 -18.075 14.440 1.00 18.62 99 VAL A O 1
ATOM 532 N N . LYS A 1 100 ? -0.123 -16.687 13.557 1.00 15.33 100 LYS A N 1
ATOM 533 C CA . LYS A 1 100 ? -1.143 -16.048 12.746 1.00 15.84 100 LYS A CA 1
ATOM 534 C C . LYS A 1 100 ? -1.085 -16.326 11.260 1.00 12.11 100 LYS A C 1
ATOM 535 O O . LYS A 1 100 ? -0.114 -16.889 10.752 1.00 11.02 100 LYS A O 1
ATOM 541 N N . GLY A 1 101 ? -2.180 -15.993 10.587 1.00 11.78 101 GLY A N 1
ATOM 542 C CA . GLY A 1 101 ? -2.256 -16.161 9.149 1.00 11.46 101 GLY A CA 1
ATOM 543 C C . GLY A 1 101 ? -2.244 -17.570 8.599 1.00 10.59 101 GLY A C 1
ATOM 544 O O . GLY A 1 101 ? -1.725 -17.782 7.509 1.00 11.95 101 GLY A O 1
ATOM 545 N N . VAL A 1 102 ? -2.778 -18.534 9.343 1.00 11.08 102 VAL A N 1
ATOM 546 C CA . VAL A 1 102 ? -2.836 -19.901 8.837 1.00 11.95 102 VAL A CA 1
ATOM 547 C C . VAL A 1 102 ? -4.041 -19.937 7.892 1.00 10.29 102 VAL A C 1
ATOM 548 O O . VAL A 1 102 ? -5.185 -19.902 8.341 1.00 11.33 102 VAL A O 1
ATOM 552 N N . GLU A 1 103 ? -3.787 -19.939 6.588 1.00 11.11 103 GLU A N 1
ATOM 553 C CA . GLU A 1 103 ? -4.888 -19.961 5.634 1.00 11.87 103 GLU A CA 1
ATOM 554 C C . GLU A 1 103 ? -5.690 -21.253 5.752 1.00 12.12 103 GLU A C 1
ATOM 555 O O . GLU A 1 103 ? -5.143 -22.321 6.070 1.00 10.51 103 GLU A O 1
ATOM 561 N N . PHE A 1 104 ? -6.997 -21.134 5.541 1.00 11.38 104 PHE A N 1
ATOM 562 C CA . PHE A 1 104 ? -7.889 -22.283 5.604 1.00 10.90 104 PHE A CA 1
ATOM 563 C C . PHE A 1 104 ? -8.947 -22.192 4.511 1.00 10.93 104 PHE A C 1
ATOM 564 O O . PHE A 1 104 ? -9.254 -21.108 4.010 1.00 9.14 104 PHE A O 1
ATOM 572 N N . TYR A 1 105 ? -9.526 -23.341 4.180 1.00 9.27 105 TYR A N 1
ATOM 573 C CA . TYR A 1 105 ? -10.589 -23.422 3.194 1.00 9.77 105 TYR A CA 1
ATOM 574 C C . TYR A 1 105 ? -11.587 -24.412 3.761 1.00 11.26 105 TYR A C 1
ATOM 575 O O . TYR A 1 105 ? -11.202 -25.457 4.279 1.00 11.36 105 TYR A O 1
ATOM 584 N N . SER A 1 106 ? -12.862 -24.054 3.709 1.00 11.95 106 SER A N 1
ATOM 585 C CA . SER A 1 106 ? -13.907 -24.933 4.206 1.00 12.44 106 SER A CA 1
ATOM 586 C C . SER A 1 106 ? -15.122 -24.848 3.281 1.00 13.12 106 SER A C 1
ATOM 587 O O . SER A 1 106 ? -15.079 -24.181 2.245 1.00 14.71 106 SER A O 1
ATOM 590 N N . MET A 1 107 ? -16.178 -25.569 3.638 1.00 13.10 107 MET A N 1
ATOM 591 C CA . MET A 1 107 ? -17.420 -25.599 2.868 1.00 16.12 107 MET A CA 1
ATOM 592 C C . MET A 1 107 ? -18.551 -25.293 3.832 1.00 12.66 107 MET A C 1
ATOM 593 O O . MET A 1 107 ? -18.657 -25.933 4.877 1.00 12.13 107 MET A O 1
ATOM 598 N N . CYS A 1 108 ? -19.376 -24.298 3.523 1.00 11.87 108 CYS A N 1
ATOM 599 C CA . CYS A 1 108 ? -20.472 -23.981 4.431 1.00 12.81 108 CYS A CA 1
ATOM 600 C C . CYS A 1 108 ? -21.502 -25.102 4.362 1.00 14.83 108 CYS A C 1
ATOM 601 O O . CYS A 1 108 ? -21.865 -25.552 3.276 1.00 15.27 108 CYS A O 1
ATOM 604 N N . GLU A 1 109 ? -21.937 -25.577 5.523 1.00 15.02 109 GLU A N 1
ATOM 605 C CA . GLU A 1 109 ? -22.913 -26.662 5.566 1.00 15.80 109 GLU A CA 1
ATOM 606 C C . GLU A 1 109 ? -24.277 -26.259 5.018 1.00 17.43 109 GLU A C 1
ATOM 607 O O . GLU A 1 109 ? -25.064 -27.118 4.633 1.00 19.88 109 GLU A O 1
ATOM 613 N N . HIS A 1 110 ? -24.531 -24.955 4.930 1.00 15.36 110 HIS A N 1
ATOM 614 C CA . HIS A 1 110 ? -25.812 -24.461 4.441 1.00 17.97 110 HIS A CA 1
ATOM 615 C C . HIS A 1 110 ? -25.995 -24.457 2.924 1.00 19.06 110 HIS A C 1
ATOM 616 O O . HIS A 1 110 ? -27.095 -24.715 2.440 1.00 19.14 110 HIS A O 1
ATOM 623 N N . HIS A 1 111 ? -24.925 -24.194 2.177 1.00 18.90 111 HIS A N 1
ATOM 624 C CA . HIS A 1 111 ? -25.012 -24.141 0.716 1.00 20.03 111 HIS A CA 1
ATOM 625 C C . HIS A 1 111 ? -24.008 -25.016 -0.006 1.00 18.42 111 HIS A C 1
ATOM 626 O O . HIS A 1 111 ? -24.039 -25.101 -1.232 1.00 19.79 111 HIS A O 1
ATOM 633 N N . LEU A 1 112 ? -23.102 -25.634 0.744 1.00 18.41 112 LEU A N 1
ATOM 634 C CA . LEU A 1 112 ? -22.050 -26.471 0.174 1.00 17.92 112 LEU A CA 1
ATOM 635 C C . LEU A 1 112 ? -21.180 -25.655 -0.793 1.00 17.20 112 LEU A C 1
ATOM 636 O O . LEU A 1 112 ? -20.826 -26.112 -1.882 1.00 18.12 112 LEU A O 1
ATOM 641 N N . LEU A 1 113 ? -20.909 -24.412 -0.405 1.00 15.02 113 LEU A N 1
ATOM 642 C CA . LEU A 1 113 ? -20.062 -23.511 -1.178 1.00 14.20 113 LEU A CA 1
ATOM 643 C C . LEU A 1 113 ? -18.891 -23.138 -0.275 1.00 12.24 113 LEU A C 1
ATOM 644 O O . LEU A 1 113 ? -19.046 -22.986 0.935 1.00 11.87 113 LEU A O 1
ATOM 649 N N . PRO A 1 114 ? -17.705 -22.955 -0.858 1.00 12.11 114 PRO A N 1
ATOM 650 C CA . PRO A 1 114 ? -16.527 -22.608 -0.065 1.00 13.23 114 PRO A CA 1
ATOM 651 C C . PRO A 1 114 ? -16.534 -21.286 0.682 1.00 12.27 114 PRO A C 1
ATOM 652 O O . PRO A 1 114 ? -17.151 -20.313 0.252 1.00 12.09 114 PRO A O 1
ATOM 656 N N . PHE A 1 115 ? -15.918 -21.309 1.861 1.00 11.80 115 PHE A N 1
ATOM 657 C CA . PHE A 1 115 ? -15.683 -20.101 2.649 1.00 12.28 115 PHE A CA 1
ATOM 658 C C . PHE A 1 115 ? -14.228 -20.296 3.062 1.00 12.83 115 PHE A C 1
ATOM 659 O O . PHE A 1 115 ? -13.791 -21.424 3.322 1.00 12.34 115 PHE A O 1
ATOM 667 N N . PHE A 1 116 ? -13.447 -19.227 2.988 1.00 12.46 116 PHE A N 1
ATOM 668 C CA . PHE A 1 116 ? -12.028 -19.343 3.276 1.00 11.16 116 PHE A CA 1
ATOM 669 C C . PHE A 1 116 ? -11.430 -18.051 3.785 1.00 10.91 116 PHE A C 1
ATOM 670 O O . PHE A 1 116 ? -12.027 -16.981 3.657 1.00 10.40 116 PHE A O 1
ATOM 678 N N . GLY A 1 117 ? -10.224 -18.163 4.327 1.00 11.56 117 GLY A N 1
ATOM 679 C CA . GLY A 1 117 ? -9.543 -17.004 4.866 1.00 8.96 117 GLY A CA 1
ATOM 680 C C . GLY A 1 117 ? -8.363 -17.430 5.707 1.00 7.60 117 GLY A C 1
ATOM 681 O O . GLY A 1 117 ? -7.573 -18.272 5.288 1.00 10.37 117 GLY A O 1
ATOM 682 N N . LYS A 1 118 ? -8.270 -16.885 6.915 1.00 10.36 118 LYS A N 1
ATOM 683 C CA . LYS A 1 118 ? -7.155 -17.200 7.787 1.00 10.44 118 LYS A CA 1
ATOM 684 C C . LYS A 1 118 ? -7.576 -17.452 9.226 1.00 8.44 118 LYS A C 1
ATOM 685 O O . LYS A 1 118 ? -8.603 -16.949 9.689 1.00 12.15 118 LYS A O 1
ATOM 691 N N . VAL A 1 119 ? -6.772 -18.255 9.912 1.00 10.49 119 VAL A N 1
ATOM 692 C CA . VAL A 1 119 ? -6.990 -18.582 11.321 1.00 10.91 119 VAL A CA 1
ATOM 693 C C . VAL A 1 119 ? -5.770 -18.078 12.083 1.00 11.00 119 VAL A C 1
ATOM 694 O O . VAL A 1 119 ? -4.631 -18.299 11.656 1.00 9.36 119 VAL A O 1
ATOM 698 N N . HIS A 1 120 ? -6.020 -17.414 13.210 1.00 9.68 120 HIS A N 1
ATOM 699 C CA . HIS A 1 120 ? -4.967 -16.870 14.054 1.00 11.09 120 HIS A CA 1
ATOM 700 C C . HIS A 1 120 ? -5.120 -17.560 15.403 1.00 12.59 120 HIS A C 1
ATOM 701 O O . HIS A 1 120 ? -6.215 -17.604 15.967 1.00 12.13 120 HIS A O 1
ATOM 708 N N . ILE A 1 121 ? -4.024 -18.109 15.908 1.00 12.07 121 ILE A N 1
ATOM 709 C CA . ILE A 1 121 ? -4.058 -18.824 17.169 1.00 14.12 121 ILE A CA 1
ATOM 710 C C . ILE A 1 121 ? -3.116 -18.225 18.202 1.00 12.80 121 ILE A C 1
ATOM 711 O O . ILE A 1 121 ? -1.981 -17.869 17.892 1.00 13.64 121 ILE A O 1
ATOM 716 N N . GLY A 1 122 ? -3.601 -18.112 19.430 1.00 12.81 122 GLY A N 1
ATOM 717 C CA . GLY A 1 122 ? -2.775 -17.590 20.499 1.00 14.38 122 GLY A CA 1
ATOM 718 C C . GLY A 1 122 ? -2.970 -18.416 21.754 1.00 14.10 122 GLY A C 1
ATOM 719 O O . GLY A 1 122 ? -4.085 -18.853 22.039 1.00 12.37 122 GLY A O 1
ATOM 720 N N . TYR A 1 123 ? -1.889 -18.698 22.471 1.00 12.29 123 TYR A N 1
ATOM 721 C CA . TYR A 1 123 ? -2.014 -19.451 23.718 1.00 14.70 123 TYR A CA 1
ATOM 722 C C . TYR A 1 123 ? -0.862 -19.179 24.673 1.00 17.92 123 TYR A C 1
ATOM 723 O O . TYR A 1 123 ? 0.194 -18.684 24.277 1.00 18.35 123 TYR A O 1
ATOM 732 N N . ILE A 1 124 ? -1.109 -19.463 25.946 1.00 17.70 124 ILE A N 1
ATOM 733 C CA . ILE A 1 124 ? -0.109 -19.306 26.991 1.00 18.46 124 ILE A CA 1
ATOM 734 C C . ILE A 1 124 ? 0.093 -20.716 27.526 1.00 17.05 124 ILE A C 1
ATOM 735 O O . ILE A 1 124 ? -0.842 -21.346 28.029 1.00 18.16 124 ILE A O 1
ATOM 740 N N . PRO A 1 125 ? 1.313 -21.243 27.387 1.00 19.20 125 PRO A N 1
ATOM 741 C CA . PRO A 1 125 ? 1.669 -22.592 27.835 1.00 22.52 125 PRO A CA 1
ATOM 742 C C . PRO A 1 125 ? 1.561 -22.827 29.334 1.00 23.34 125 PRO A C 1
ATOM 743 O O . PRO A 1 125 ? 1.583 -21.891 30.133 1.00 23.24 125 PRO A O 1
ATOM 747 N N . ASP A 1 126 ? 1.408 -24.096 29.686 1.00 26.51 126 ASP A N 1
ATOM 748 C CA . ASP A 1 126 ? 1.377 -24.533 31.073 1.00 28.30 126 ASP A CA 1
ATOM 749 C C . ASP A 1 126 ? 2.280 -25.760 31.068 1.00 27.68 126 ASP A C 1
ATOM 750 O O . ASP A 1 126 ? 1.823 -26.895 31.220 1.00 29.41 126 ASP A O 1
ATOM 755 N N . GLY A 1 127 ? 3.557 -25.517 30.791 1.00 28.21 127 GLY A N 1
ATOM 756 C CA . GLY A 1 127 ? 4.531 -26.590 30.745 1.00 29.64 127 GLY A CA 1
ATOM 757 C C . GLY A 1 127 ? 4.731 -27.224 29.379 1.00 29.63 127 GLY A C 1
ATOM 758 O O . GLY A 1 127 ? 5.737 -27.903 29.165 1.00 32.56 127 GLY A O 1
ATOM 759 N N . LYS A 1 128 ? 3.802 -27.004 28.447 1.00 26.39 128 LYS A N 1
ATOM 760 C CA . LYS A 1 128 ? 3.920 -27.600 27.116 1.00 26.51 128 LYS A CA 1
ATOM 761 C C . LYS A 1 128 ? 3.582 -26.683 25.938 1.00 23.40 128 LYS A C 1
ATOM 762 O O . LYS A 1 128 ? 2.605 -25.939 25.977 1.00 22.95 128 LYS A O 1
ATOM 768 N N . ILE A 1 129 ? 4.412 -26.739 24.902 1.00 23.32 129 ILE A N 1
ATOM 769 C CA . ILE A 1 129 ? 4.191 -25.963 23.683 1.00 21.65 129 ILE A CA 1
ATOM 770 C C . ILE A 1 129 ? 3.998 -26.961 22.548 1.00 21.44 129 ILE A C 1
ATOM 771 O O . ILE A 1 129 ? 4.477 -28.093 22.618 1.00 23.61 129 ILE A O 1
ATOM 776 N N . LEU A 1 130 ? 3.305 -26.538 21.498 1.00 22.49 130 LEU A N 1
ATOM 777 C CA . LEU A 1 130 ? 3.034 -27.406 20.360 1.00 21.01 130 LEU A CA 1
ATOM 778 C C . LEU A 1 130 ? 3.902 -27.078 19.148 1.00 21.51 130 LEU A C 1
ATOM 779 O O . LEU A 1 130 ? 4.258 -25.917 18.928 1.00 21.98 130 LEU A O 1
ATOM 784 N N . GLY A 1 131 ? 4.262 -28.108 18.382 1.00 19.08 131 GLY A N 1
ATOM 785 C CA . GLY A 1 131 ? 5.039 -27.892 17.175 1.00 21.65 131 GLY A CA 1
ATOM 786 C C . GLY A 1 131 ? 4.195 -26.948 16.333 1.00 19.61 131 GLY A C 1
ATOM 787 O O . GLY A 1 131 ? 2.996 -27.176 16.187 1.00 19.57 131 GLY A O 1
ATOM 788 N N . LEU A 1 132 ? 4.797 -25.876 15.824 1.00 20.61 132 LEU A N 1
ATOM 789 C CA . LEU A 1 132 ? 4.066 -24.875 15.041 1.00 19.12 132 LEU A CA 1
ATOM 790 C C . LEU A 1 132 ? 3.180 -25.408 13.911 1.00 20.13 132 LEU A C 1
ATOM 791 O O . LEU A 1 132 ? 2.035 -24.973 13.757 1.00 18.53 132 LEU A O 1
ATOM 796 N N . SER A 1 133 ? 3.697 -26.353 13.134 1.00 18.09 133 SER A N 1
ATOM 797 C CA . SER A 1 133 ? 2.945 -26.918 12.019 1.00 18.04 133 SER A CA 1
ATOM 798 C C . SER A 1 133 ? 1.686 -27.676 12.444 1.00 18.91 133 SER A C 1
ATOM 799 O O . SER A 1 133 ? 0.734 -27.772 11.671 1.00 19.28 133 SER A O 1
ATOM 802 N N . LYS A 1 134 ? 1.675 -28.209 13.665 1.00 18.20 134 LYS A N 1
ATOM 803 C CA . LYS A 1 134 ? 0.510 -28.959 14.133 1.00 18.42 134 LYS A CA 1
ATOM 804 C C . LYS A 1 134 ? -0.721 -28.065 14.272 1.00 17.29 134 LYS A C 1
ATOM 805 O O . LYS A 1 134 ? -1.846 -28.549 14.227 1.00 16.88 134 LYS A O 1
ATOM 811 N N . PHE A 1 135 ? -0.507 -26.760 14.427 1.00 15.38 135 PHE A N 1
ATOM 812 C CA . PHE A 1 135 ? -1.628 -25.829 14.517 1.00 17.04 135 PHE A CA 1
ATOM 813 C C . PHE A 1 135 ? -2.329 -25.812 13.162 1.00 16.99 135 PHE A C 1
ATOM 814 O O . PHE A 1 135 ? -3.559 -25.788 13.088 1.00 17.06 135 PHE A O 1
ATOM 822 N N . ALA A 1 136 ? -1.531 -25.847 12.097 1.00 13.96 136 ALA A N 1
ATOM 823 C CA . ALA A 1 136 ? -2.053 -25.855 10.734 1.00 15.11 136 ALA A CA 1
ATOM 824 C C . ALA A 1 136 ? -2.772 -27.174 10.450 1.00 16.32 136 ALA A C 1
ATOM 825 O O . ALA A 1 136 ? -3.829 -27.197 9.818 1.00 13.02 136 ALA A O 1
ATOM 827 N N . ARG A 1 137 ? -2.201 -28.275 10.934 1.00 14.70 137 ARG A N 1
ATOM 828 C CA . ARG A 1 137 ? -2.810 -29.584 10.740 1.00 15.23 137 ARG A CA 1
ATOM 829 C C . ARG A 1 137 ? -4.150 -29.686 11.476 1.00 13.49 137 ARG A C 1
ATOM 830 O O . ARG A 1 137 ? -5.085 -30.321 10.985 1.00 17.49 137 ARG A O 1
ATOM 838 N N . ILE A 1 138 ? -4.248 -29.053 12.642 1.00 13.30 138 ILE A N 1
ATOM 839 C CA . ILE A 1 138 ? -5.488 -29.056 13.412 1.00 13.97 138 ILE A CA 1
ATOM 840 C C . ILE A 1 138 ? -6.537 -28.224 12.663 1.00 16.42 138 ILE A C 1
ATOM 841 O O . ILE A 1 138 ? -7.697 -28.628 12.547 1.00 17.21 138 ILE A O 1
ATOM 846 N N . VAL A 1 139 ? -6.110 -27.079 12.135 1.00 15.17 139 VAL A N 1
ATOM 847 C CA . VAL A 1 139 ? -6.998 -26.201 11.367 1.00 13.13 139 VAL A CA 1
ATOM 848 C C . VAL A 1 139 ? -7.609 -26.966 10.192 1.00 10.60 139 VAL A C 1
ATOM 849 O O . VAL A 1 139 ? -8.824 -26.948 10.002 1.00 13.41 139 VAL A O 1
ATOM 853 N N . ASP A 1 140 ? -6.761 -27.649 9.425 1.00 12.54 140 ASP A N 1
ATOM 854 C CA . ASP A 1 140 ? -7.213 -28.418 8.263 1.00 13.91 140 ASP A CA 1
ATOM 855 C C . ASP A 1 140 ? -8.152 -29.562 8.643 1.00 14.50 140 ASP A C 1
ATOM 856 O O . ASP A 1 140 ? -9.071 -29.892 7.895 1.00 14.92 140 ASP A O 1
ATOM 861 N N . MET A 1 141 ? -7.916 -30.159 9.806 1.00 15.10 141 MET A N 1
ATOM 862 C CA . MET A 1 141 ? -8.742 -31.267 10.279 1.00 16.99 141 MET A CA 1
ATOM 863 C C . MET A 1 141 ? -10.191 -30.836 10.470 1.00 18.36 141 MET A C 1
ATOM 864 O O . MET A 1 141 ? -11.116 -31.576 10.141 1.00 16.24 141 MET A O 1
ATOM 869 N N . PHE A 1 142 ? -10.384 -29.635 11.005 1.00 16.85 142 PHE A N 1
ATOM 870 C CA . PHE A 1 142 ? -11.727 -29.128 11.229 1.00 16.03 142 PHE A CA 1
ATOM 871 C C . PHE A 1 142 ? -12.291 -28.325 10.061 1.00 14.99 142 PHE A C 1
ATOM 872 O O . PHE A 1 142 ? -13.503 -28.232 9.911 1.00 14.21 142 PHE A O 1
ATOM 880 N N . ALA A 1 143 ? -11.416 -27.799 9.208 1.00 12.36 143 ALA A N 1
ATOM 881 C CA . ALA A 1 143 ? -11.858 -27.029 8.047 1.00 13.62 143 ALA A CA 1
ATOM 882 C C . ALA A 1 143 ? -12.327 -27.954 6.917 1.00 13.30 143 ALA A C 1
ATOM 883 O O . ALA A 1 143 ? -13.258 -27.626 6.193 1.00 13.88 143 ALA A O 1
ATOM 885 N N . ARG A 1 144 ? -11.699 -29.120 6.787 1.00 11.83 144 ARG A N 1
ATOM 886 C CA . ARG A 1 144 ? -12.073 -30.066 5.736 1.00 11.78 144 ARG A CA 1
ATOM 887 C C . ARG A 1 144 ? -13.278 -30.904 6.145 1.00 12.98 144 ARG A C 1
ATOM 888 O O . ARG A 1 144 ? -13.207 -32.128 6.302 1.00 14.13 144 ARG A O 1
ATOM 896 N N . ARG A 1 145 ? -14.391 -30.196 6.304 1.00 11.02 145 ARG A N 1
ATOM 897 C CA . ARG A 1 145 ? -15.679 -30.749 6.709 1.00 12.88 145 ARG A CA 1
ATOM 898 C C . ARG A 1 145 ? -16.715 -29.709 6.298 1.00 16.48 145 ARG A C 1
ATOM 899 O O . ARG A 1 145 ? -16.361 -28.634 5.811 1.00 14.48 145 ARG A O 1
ATOM 907 N N . LEU A 1 146 ? -17.993 -30.029 6.504 1.00 15.70 146 LEU A N 1
ATOM 908 C CA . LEU A 1 146 ? -19.061 -29.072 6.251 1.00 14.63 146 LEU A CA 1
ATOM 909 C C . LEU A 1 146 ? -19.057 -28.301 7.567 1.00 17.45 146 LEU A C 1
ATOM 910 O O . LEU A 1 146 ? -19.073 -28.904 8.647 1.00 18.23 146 LEU A O 1
ATOM 915 N N . GLN A 1 147 ? -19.070 -26.977 7.489 1.00 13.37 147 GLN A N 1
ATOM 916 C CA . GLN A 1 147 ? -18.968 -26.168 8.695 1.00 12.01 147 GLN A CA 1
ATOM 917 C C . GLN A 1 147 ? -19.774 -24.875 8.720 1.00 11.81 147 GLN A C 1
ATOM 918 O O . GLN A 1 147 ? -20.450 -24.521 7.756 1.00 12.69 147 GLN A O 1
ATOM 924 N N . VAL A 1 148 ? -19.736 -24.230 9.884 1.00 12.95 148 VAL A N 1
ATOM 925 C CA . VAL A 1 148 ? -20.297 -22.898 10.113 1.00 15.83 148 VAL A CA 1
ATOM 926 C C . VAL A 1 148 ? -19.067 -22.253 10.767 1.00 15.69 148 VAL A C 1
ATOM 927 O O . VAL A 1 148 ? -18.424 -22.874 11.619 1.00 13.27 148 VAL A O 1
ATOM 931 N N . GLN A 1 149 ? -18.693 -21.054 10.330 1.00 14.60 149 GLN A N 1
ATOM 932 C CA . GLN A 1 149 ? -17.486 -20.411 10.859 1.00 11.87 149 GLN A CA 1
ATOM 933 C C . GLN A 1 149 ? -17.421 -20.275 12.380 1.00 10.81 149 GLN A C 1
ATOM 934 O O . GLN A 1 149 ? -16.341 -20.360 12.970 1.00 10.85 149 GLN A O 1
ATOM 940 N N . GLU A 1 150 ? -18.572 -20.069 13.011 1.00 12.44 150 GLU A N 1
ATOM 941 C CA . GLU A 1 150 ? -18.636 -19.939 14.466 1.00 13.62 150 GLU A CA 1
ATOM 942 C C . GLU A 1 150 ? -18.154 -21.211 15.161 1.00 15.83 150 GLU A C 1
ATOM 943 O O . GLU A 1 150 ? -17.513 -21.148 16.214 1.00 16.77 150 GLU A O 1
ATOM 949 N N . ARG A 1 151 ? -18.476 -22.360 14.572 1.00 13.66 151 ARG A N 1
ATOM 950 C CA . ARG A 1 151 ? -18.087 -23.662 15.119 1.00 15.31 151 ARG A CA 1
ATOM 951 C C . ARG A 1 151 ? -16.622 -23.972 14.857 1.00 14.27 151 ARG A C 1
ATOM 952 O O . ARG A 1 151 ? -15.942 -24.543 15.708 1.00 13.59 151 ARG A O 1
ATOM 960 N N . LEU A 1 152 ? -16.159 -23.634 13.658 1.00 13.89 152 LEU A N 1
ATOM 961 C CA . LEU A 1 152 ? -14.775 -23.872 13.260 1.00 15.23 152 LEU A CA 1
ATOM 962 C C . LEU A 1 152 ? -13.791 -23.282 14.278 1.00 12.72 152 LEU A C 1
ATOM 963 O O . LEU A 1 152 ? -12.831 -23.942 14.671 1.00 14.25 152 LEU A O 1
ATOM 968 N N . ALA A 1 153 ? -14.068 -22.066 14.739 1.00 10.88 153 ALA A N 1
ATOM 969 C CA . ALA A 1 153 ? -13.201 -21.401 15.715 1.00 12.97 153 ALA A CA 1
ATOM 970 C C . ALA A 1 153 ? -13.182 -22.162 17.042 1.00 13.56 153 ALA A C 1
ATOM 971 O O . ALA A 1 153 ? -12.118 -22.389 17.630 1.00 15.32 153 ALA A O 1
ATOM 973 N N . VAL A 1 154 ? -14.370 -22.556 17.494 1.00 14.86 154 VAL A N 1
ATOM 974 C CA . VAL A 1 154 ? -14.542 -23.285 18.747 1.00 14.39 154 VAL A CA 1
ATOM 975 C C . VAL A 1 154 ? -13.836 -24.634 18.738 1.00 16.61 154 VAL A C 1
ATOM 976 O O . VAL A 1 154 ? -13.111 -24.970 19.682 1.00 15.43 154 VAL A O 1
ATOM 980 N N . GLN A 1 155 ? -14.047 -25.411 17.680 1.00 15.37 155 GLN A N 1
ATOM 981 C CA . GLN A 1 155 ? -13.431 -26.730 17.593 1.00 15.60 155 GLN A CA 1
ATOM 982 C C . GLN A 1 155 ? -11.911 -26.681 17.531 1.00 18.63 155 GLN A C 1
ATOM 983 O O . GLN A 1 155 ? -11.240 -27.544 18.103 1.00 16.20 155 GLN A O 1
ATOM 989 N N . ILE A 1 156 ? -11.370 -25.684 16.832 1.00 15.33 156 ILE A N 1
ATOM 990 C CA . ILE A 1 156 ? -9.917 -25.536 16.747 1.00 14.92 156 ILE A CA 1
ATOM 991 C C . ILE A 1 156 ? -9.380 -25.212 18.143 1.00 16.66 156 ILE A C 1
ATOM 992 O O . ILE A 1 156 ? -8.419 -25.831 18.602 1.00 15.98 156 ILE A O 1
ATOM 997 N N . ALA A 1 157 ? -10.039 -24.281 18.829 1.00 15.77 157 ALA A N 1
ATOM 998 C CA . ALA A 1 157 ? -9.634 -23.884 20.177 1.00 20.07 157 ALA A CA 1
ATOM 999 C C . ALA A 1 157 ? -9.715 -25.042 21.176 1.00 21.32 157 ALA A C 1
ATOM 1000 O O . ALA A 1 157 ? -8.818 -25.214 22.008 1.00 20.32 157 ALA A O 1
ATOM 1002 N N . GLU A 1 158 ? -10.777 -25.840 21.083 1.00 19.56 158 GLU A N 1
ATOM 1003 C CA . GLU A 1 158 ? -10.956 -26.975 21.988 1.00 21.70 158 GLU A CA 1
ATOM 1004 C C . GLU A 1 158 ? -9.929 -28.068 21.731 1.00 20.65 158 GLU A C 1
ATOM 1005 O O . GLU A 1 158 ? -9.469 -28.719 22.666 1.00 20.76 158 GLU A O 1
ATOM 1011 N N . ALA A 1 159 ? -9.550 -28.244 20.468 1.00 18.09 159 ALA A N 1
ATOM 1012 C CA . ALA A 1 159 ? -8.561 -29.247 20.101 1.00 20.22 159 ALA A CA 1
ATOM 1013 C C . ALA A 1 159 ? -7.201 -28.899 20.708 1.00 20.41 159 ALA A C 1
ATOM 1014 O O . ALA A 1 159 ? -6.502 -29.775 21.228 1.00 19.43 159 ALA A O 1
ATOM 1016 N N . ILE A 1 160 ? -6.838 -27.618 20.640 1.00 17.99 160 ILE A N 1
ATOM 1017 C CA . ILE A 1 160 ? -5.572 -27.132 21.185 1.00 21.62 160 ILE A CA 1
ATOM 1018 C C . ILE A 1 160 ? -5.570 -27.265 22.710 1.00 23.24 160 ILE A C 1
ATOM 1019 O O . ILE A 1 160 ? -4.580 -27.701 23.306 1.00 22.29 160 ILE A O 1
ATOM 1024 N N . GLN A 1 161 ? -6.691 -26.901 23.326 1.00 23.19 161 GLN A N 1
ATOM 1025 C CA . GLN A 1 161 ? -6.860 -26.990 24.775 1.00 24.75 161 GLN A CA 1
ATOM 1026 C C . GLN A 1 161 ? -6.664 -28.433 25.254 1.00 26.41 161 GLN A C 1
ATOM 1027 O O . GLN A 1 161 ? -6.033 -28.675 26.284 1.00 26.35 161 GLN A O 1
ATOM 1033 N N . GLU A 1 162 ? -7.206 -29.382 24.497 1.00 25.31 162 GLU A N 1
ATOM 1034 C CA . GLU A 1 162 ? -7.109 -30.799 24.828 1.00 28.66 162 GLU A CA 1
ATOM 1035 C C . GLU A 1 162 ? -5.682 -31.340 24.695 1.00 30.52 162 GLU A C 1
ATOM 1036 O O . GLU A 1 162 ? -5.199 -32.074 25.562 1.00 26.96 162 GLU A O 1
ATOM 1042 N N . VAL A 1 163 ? -5.013 -30.963 23.610 1.00 28.64 163 VAL A N 1
ATOM 1043 C CA . VAL A 1 163 ? -3.654 -31.414 23.327 1.00 27.46 163 VAL A CA 1
ATOM 1044 C C . VAL A 1 163 ? -2.582 -30.841 24.254 1.00 28.71 163 VAL A C 1
ATOM 1045 O O . VAL A 1 163 ? -1.669 -31.559 24.666 1.00 28.01 163 VAL A O 1
ATOM 1049 N N . LEU A 1 164 ? -2.712 -29.566 24.604 1.00 24.80 164 LEU A N 1
ATOM 1050 C CA . LEU A 1 164 ? -1.717 -28.909 25.440 1.00 27.90 164 LEU A CA 1
ATOM 1051 C C . LEU A 1 164 ? -2.097 -28.594 26.877 1.00 26.20 164 LEU A C 1
ATOM 1052 O O . LEU A 1 164 ? -1.213 -28.426 27.713 1.00 28.26 164 LEU A O 1
ATOM 1057 N N . GLU A 1 165 ? -3.397 -28.516 27.161 1.00 29.01 165 GLU A N 1
ATOM 1058 C CA . GLU A 1 165 ? -3.883 -28.153 28.494 1.00 29.91 165 GLU A CA 1
ATOM 1059 C C . GLU A 1 165 ? -3.147 -26.877 28.912 1.00 30.36 165 GLU A C 1
ATOM 1060 O O . GLU A 1 165 ? -2.535 -26.814 29.981 1.00 29.29 165 GLU A O 1
ATOM 1066 N N . PRO A 1 166 ? -3.181 -25.844 28.049 1.00 26.92 166 PRO A N 1
ATOM 1067 C CA . PRO A 1 166 ? -2.506 -24.581 28.340 1.00 23.36 166 PRO A CA 1
ATOM 1068 C C . PRO A 1 166 ? -3.283 -23.746 29.343 1.00 21.74 166 PRO A C 1
ATOM 1069 O O . PRO A 1 166 ? -4.394 -24.106 29.740 1.00 24.18 166 PRO A O 1
ATOM 1073 N N . GLN A 1 167 ? -2.686 -22.640 29.772 1.00 18.65 167 GLN A N 1
ATOM 1074 C CA . GLN A 1 167 ? -3.353 -21.742 30.701 1.00 20.40 167 GLN A CA 1
ATOM 1075 C C . GLN A 1 167 ? -4.571 -21.143 29.994 1.00 20.42 167 GLN A C 1
ATOM 1076 O O . GLN A 1 167 ? -5.589 -20.849 30.620 1.00 17.54 167 GLN A O 1
ATOM 1082 N N . GLY A 1 168 ? -4.466 -21.014 28.674 1.00 19.21 168 GLY A N 1
ATOM 1083 C CA . GLY A 1 168 ? -5.557 -20.464 27.891 1.00 18.20 168 GLY A CA 1
ATOM 1084 C C . GLY A 1 168 ? -5.232 -20.480 26.412 1.00 18.54 168 GLY A C 1
ATOM 1085 O O . GLY A 1 168 ? -4.068 -20.590 26.029 1.00 18.92 168 GLY A O 1
ATOM 1086 N N . VAL A 1 169 ? -6.263 -20.389 25.580 1.00 16.60 169 VAL A N 1
ATOM 1087 C CA . VAL A 1 169 ? -6.077 -20.378 24.134 1.00 13.85 169 VAL A CA 1
ATOM 1088 C C . VAL A 1 169 ? -7.140 -19.510 23.475 1.00 15.46 169 VAL A C 1
ATOM 1089 O O . VAL A 1 169 ? -8.285 -19.463 23.926 1.00 18.15 169 VAL A O 1
ATOM 1093 N N . GLY A 1 170 ? -6.739 -18.795 22.430 1.00 14.09 170 GLY A N 1
ATOM 1094 C CA . GLY A 1 170 ? -7.664 -17.944 21.708 1.00 12.38 170 GLY A CA 1
ATOM 1095 C C . GLY A 1 170 ? -7.513 -18.237 20.231 1.00 13.78 170 GLY A C 1
ATOM 1096 O O . GLY A 1 170 ? -6.398 -18.398 19.746 1.00 13.13 170 GLY A O 1
ATOM 1097 N N . VAL A 1 171 ? -8.637 -18.361 19.530 1.00 13.04 171 VAL A N 1
ATOM 1098 C CA . VAL A 1 171 ? -8.623 -18.641 18.100 1.00 13.00 171 VAL A CA 1
ATOM 1099 C C . VAL A 1 171 ? -9.535 -17.651 17.403 1.00 13.48 171 VAL A C 1
ATOM 1100 O O . VAL A 1 171 ? -10.688 -17.481 17.797 1.00 15.82 171 VAL A O 1
ATOM 1104 N N . VAL A 1 172 ? -9.007 -16.996 16.374 1.00 13.01 172 VAL A N 1
ATOM 1105 C CA . VAL A 1 172 ? -9.774 -16.033 15.594 1.00 10.82 172 VAL A CA 1
ATOM 1106 C C . VAL A 1 172 ? -9.787 -16.514 14.144 1.00 12.74 172 VAL A C 1
ATOM 1107 O O . VAL A 1 172 ? -8.743 -16.863 13.593 1.00 9.88 172 VAL A O 1
ATOM 1111 N N . VAL A 1 173 ? -10.978 -16.604 13.559 1.00 11.17 173 VAL A N 1
ATOM 1112 C CA . VAL A 1 173 ? -11.115 -17.030 12.171 1.00 8.55 173 VAL A CA 1
ATOM 1113 C C . VAL A 1 173 ? -11.716 -15.864 11.397 1.00 10.79 173 VAL A C 1
ATOM 1114 O O . VAL A 1 173 ? -12.693 -15.255 11.842 1.00 10.18 173 VAL A O 1
ATOM 1118 N N . GLU A 1 174 ? -11.100 -15.513 10.275 1.00 9.40 174 GLU A N 1
ATOM 1119 C CA . GLU A 1 174 ? -11.623 -14.430 9.458 1.00 9.91 174 GLU A CA 1
ATOM 1120 C C . GLU A 1 174 ? -11.747 -14.969 8.051 1.00 10.63 174 GLU A C 1
ATOM 1121 O O . GLU A 1 174 ? -10.773 -15.470 7.492 1.00 10.28 174 GLU A O 1
ATOM 1127 N N . GLY A 1 175 ? -12.950 -14.906 7.491 1.00 9.80 175 GLY A N 1
ATOM 1128 C CA . GLY A 1 175 ? -13.111 -15.431 6.153 1.00 13.05 175 GLY A CA 1
ATOM 1129 C C . GLY A 1 175 ? -14.162 -14.771 5.297 1.00 10.93 175 GLY A C 1
ATOM 1130 O O . GLY A 1 175 ? -14.943 -13.945 5.768 1.00 11.22 175 GLY A O 1
ATOM 1131 N N . VAL A 1 176 ? -14.118 -15.104 4.013 1.00 10.58 176 VAL A N 1
ATOM 1132 C CA . VAL A 1 176 ? -15.083 -14.608 3.043 1.00 12.91 176 VAL A CA 1
ATOM 1133 C C . VAL A 1 176 ? -15.912 -15.827 2.678 1.00 13.33 176 VAL A C 1
ATOM 1134 O O . VAL A 1 176 ? -15.402 -16.949 2.680 1.00 11.81 176 VAL A O 1
ATOM 1138 N N . HIS A 1 177 ? -17.198 -15.613 2.426 1.00 11.26 177 HIS A N 1
ATOM 1139 C CA . HIS A 1 177 ? -18.109 -16.701 2.102 1.00 12.08 177 HIS A CA 1
ATOM 1140 C C . HIS A 1 177 ? -18.676 -16.553 0.703 1.00 9.48 177 HIS A C 1
ATOM 1141 O O . HIS A 1 177 ? -19.389 -15.589 0.413 1.00 11.98 177 HIS A O 1
ATOM 1148 N N . LEU A 1 178 ? -18.365 -17.510 -0.162 1.00 13.57 178 LEU A N 1
ATOM 1149 C CA . LEU A 1 178 ? -18.861 -17.456 -1.526 1.00 14.32 178 LEU A CA 1
ATOM 1150 C C . LEU A 1 178 ? -20.378 -17.523 -1.627 1.00 15.20 178 LEU A C 1
ATOM 1151 O O . LEU A 1 178 ? -20.950 -17.039 -2.601 1.00 17.34 178 LEU A O 1
ATOM 1156 N N . CYS A 1 179 ? -21.040 -18.095 -0.622 1.00 16.36 179 CYS A N 1
ATOM 1157 C CA . CYS A 1 179 ? -22.496 -18.169 -0.674 1.00 17.36 179 CYS A CA 1
ATOM 1158 C C . CYS A 1 179 ? -23.106 -16.774 -0.535 1.00 17.26 179 CYS A C 1
ATOM 1159 O O . CYS A 1 179 ? -24.262 -16.559 -0.895 1.00 16.65 179 CYS A O 1
ATOM 1162 N N . MET A 1 180 ? -22.313 -15.832 -0.024 1.00 16.58 180 MET A N 1
ATOM 1163 C CA . MET A 1 180 ? -22.744 -14.442 0.128 1.00 17.20 180 MET A CA 1
ATOM 1164 C C . MET A 1 180 ? -22.237 -13.591 -1.040 1.00 15.68 180 MET A C 1
ATOM 1165 O O . MET A 1 180 ? -22.763 -12.513 -1.296 1.00 16.39 180 MET A O 1
ATOM 1170 N N . MET A 1 181 ? -21.209 -14.078 -1.732 1.00 15.34 181 MET A N 1
ATOM 1171 C CA . MET A 1 181 ? -20.586 -13.342 -2.835 1.00 14.37 181 MET A CA 1
ATOM 1172 C C . MET A 1 181 ? -21.019 -13.703 -4.254 1.00 14.76 181 MET A C 1
ATOM 1173 O O . MET A 1 181 ? -21.251 -12.815 -5.076 1.00 14.35 181 MET A O 1
ATOM 1178 N N . MET A 1 182 ? -21.110 -14.995 -4.553 1.00 17.11 182 MET A N 1
ATOM 1179 C CA . MET A 1 182 ? -21.476 -15.418 -5.902 1.00 15.32 182 MET A CA 1
ATOM 1180 C C . MET A 1 182 ? -22.955 -15.722 -6.113 1.00 15.81 182 MET A C 1
ATOM 1181 O O . MET A 1 182 ? -23.353 -16.166 -7.187 1.00 14.82 182 MET A O 1
ATOM 1186 N N . ARG A 1 183 ? -23.765 -15.446 -5.099 1.00 16.07 183 ARG A N 1
ATOM 1187 C CA . ARG A 1 183 ? -25.198 -15.700 -5.165 1.00 15.79 183 ARG A CA 1
ATOM 1188 C C . ARG A 1 183 ? -25.891 -14.997 -4.007 1.00 17.52 183 ARG A C 1
ATOM 1189 O O . ARG A 1 183 ? -25.236 -14.365 -3.174 1.00 15.34 183 ARG A O 1
ATOM 1197 N N . GLY A 1 184 ? -27.214 -15.125 -3.954 1.00 18.09 184 GLY A N 1
ATOM 1198 C CA . GLY A 1 184 ? -27.983 -14.505 -2.887 1.00 19.82 184 GLY A CA 1
ATOM 1199 C C . GLY A 1 184 ? -27.817 -12.999 -2.827 1.00 19.47 184 GLY A C 1
ATOM 1200 O O . GLY A 1 184 ? -28.068 -12.304 -3.811 1.00 19.71 184 GLY A O 1
ATOM 1201 N N . VAL A 1 185 ? -27.376 -12.498 -1.675 1.00 18.42 185 VAL A N 1
ATOM 1202 C CA . VAL A 1 185 ? -27.180 -11.066 -1.480 1.00 16.23 185 VAL A CA 1
ATOM 1203 C C . VAL A 1 185 ? -26.086 -10.487 -2.373 1.00 16.19 185 VAL A C 1
ATOM 1204 O O . VAL A 1 185 ? -26.073 -9.286 -2.655 1.00 18.23 185 VAL A O 1
ATOM 1208 N N . GLU A 1 186 ? -25.174 -11.349 -2.816 1.00 16.14 186 GLU A N 1
ATOM 1209 C CA . GLU A 1 186 ? -24.075 -10.951 -3.690 1.00 14.11 186 GLU A CA 1
ATOM 1210 C C . GLU A 1 186 ? -23.268 -9.740 -3.210 1.00 12.92 186 GLU A C 1
ATOM 1211 O O . GLU A 1 186 ? -22.932 -8.861 -4.003 1.00 13.37 186 GLU A O 1
ATOM 1217 N N . LYS A 1 187 ? -22.999 -9.674 -1.908 1.00 11.60 187 LYS A N 1
ATOM 1218 C CA . LYS A 1 187 ? -22.192 -8.580 -1.353 1.00 10.11 187 LYS A CA 1
ATOM 1219 C C . LYS A 1 187 ? -20.740 -8.937 -1.670 1.00 13.95 187 LYS A C 1
ATOM 1220 O O . LYS A 1 187 ? -20.356 -10.107 -1.584 1.00 13.48 187 LYS A O 1
ATOM 1226 N N . GLN A 1 188 ? -19.934 -7.934 -2.016 1.00 10.32 188 GLN A N 1
ATOM 1227 C CA . GLN A 1 188 ? -18.546 -8.158 -2.404 1.00 12.75 188 GLN A CA 1
ATOM 1228 C C . GLN A 1 188 ? -17.456 -7.763 -1.414 1.00 14.29 188 GLN A C 1
ATOM 1229 O O . GLN A 1 188 ? -16.358 -8.315 -1.457 1.00 14.80 188 GLN A O 1
ATOM 1235 N N . HIS A 1 189 ? -17.758 -6.827 -0.522 1.00 11.44 189 HIS A N 1
ATOM 1236 C CA . HIS A 1 189 ? -16.763 -6.327 0.418 1.00 12.61 189 HIS A CA 1
ATOM 1237 C C . HIS A 1 189 ? -16.780 -6.910 1.821 1.00 11.20 189 HIS A C 1
ATOM 1238 O O . HIS A 1 189 ? -15.948 -6.539 2.643 1.00 14.24 189 HIS A O 1
ATOM 1245 N N . SER A 1 190 ? -17.692 -7.839 2.089 1.00 11.64 190 SER A N 1
ATOM 1246 C CA . SER A 1 190 ? -17.819 -8.392 3.430 1.00 12.84 190 SER A CA 1
ATOM 1247 C C . SER A 1 190 ? -16.872 -9.522 3.828 1.00 10.01 190 SER A C 1
ATOM 1248 O O . SER A 1 190 ? -16.493 -10.352 3.008 1.00 15.01 190 SER A O 1
ATOM 1251 N N . ARG A 1 191 ? -16.488 -9.519 5.103 1.00 12.45 191 ARG A N 1
ATOM 1252 C CA . ARG A 1 191 ? -15.622 -10.549 5.687 1.00 15.08 191 ARG A CA 1
ATOM 1253 C C . ARG A 1 191 ? -16.229 -10.815 7.056 1.00 14.06 191 ARG A C 1
ATOM 1254 O O . ARG A 1 191 ? -16.818 -9.914 7.656 1.00 15.35 191 ARG A O 1
ATOM 1262 N N . THR A 1 192 ? -16.076 -12.035 7.558 1.00 10.71 192 THR A N 1
ATOM 1263 C CA . THR A 1 192 ? -16.638 -12.380 8.854 1.00 10.64 192 THR A CA 1
ATOM 1264 C C . THR A 1 192 ? -15.578 -12.853 9.824 1.00 9.94 192 THR A C 1
ATOM 1265 O O . THR A 1 192 ? -14.689 -13.615 9.459 1.00 8.62 192 THR A O 1
ATOM 1269 N N . VAL A 1 193 ? -15.666 -12.365 11.055 1.00 10.85 193 VAL A N 1
ATOM 1270 C CA . VAL A 1 193 ? -14.737 -12.749 12.103 1.00 11.40 193 VAL A CA 1
ATOM 1271 C C . VAL A 1 193 ? -15.476 -13.522 13.191 1.00 10.72 193 VAL A C 1
ATOM 1272 O O . VAL A 1 193 ? -16.535 -13.099 13.659 1.00 11.13 193 VAL A O 1
ATOM 1276 N N . THR A 1 194 ? -14.951 -14.691 13.539 1.00 12.05 194 THR A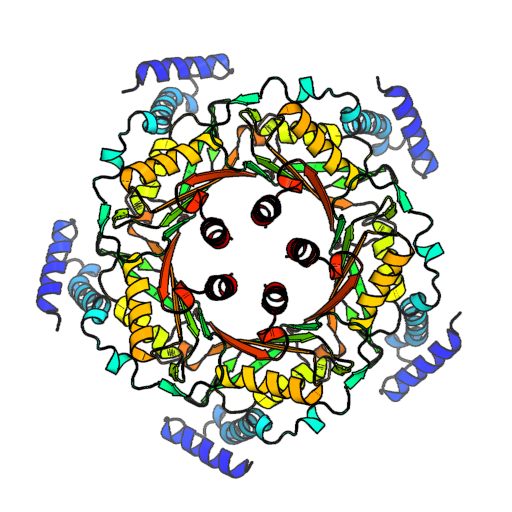 N 1
ATOM 1277 C CA . THR A 1 194 ? -15.524 -15.486 14.617 1.00 11.00 194 THR A CA 1
ATOM 1278 C C . THR A 1 194 ? -14.353 -15.852 15.515 1.00 11.83 194 THR A C 1
ATOM 1279 O O . THR A 1 194 ? -13.191 -15.806 15.097 1.00 10.32 194 THR A O 1
ATOM 1283 N N . SER A 1 195 ? -14.638 -16.194 16.759 1.00 13.25 195 SER A N 1
ATOM 1284 C CA . SER A 1 195 ? -13.545 -16.549 17.648 1.00 14.95 195 SER A CA 1
ATOM 1285 C C . SER A 1 195 ? -14.004 -17.426 18.784 1.00 14.86 195 SER A C 1
ATOM 1286 O O . SER A 1 195 ? -15.200 -17.649 18.962 1.00 13.57 195 SER A O 1
ATOM 1289 N N . ALA A 1 196 ? -13.027 -17.965 19.510 1.00 14.85 196 ALA A N 1
ATOM 1290 C CA . ALA A 1 196 ? -13.261 -18.820 20.665 1.00 15.04 196 ALA A CA 1
ATOM 1291 C C . ALA A 1 196 ? -12.131 -18.522 21.635 1.00 16.17 196 ALA A C 1
ATOM 1292 O O . ALA A 1 196 ? -10.950 -18.524 21.252 1.00 14.92 196 ALA A O 1
ATOM 1294 N N . MET A 1 197 ? -12.499 -18.232 22.880 1.00 15.44 197 MET A N 1
ATOM 1295 C CA . MET A 1 197 ? -11.525 -17.904 23.912 1.00 16.80 197 MET A CA 1
ATOM 1296 C C . MET A 1 197 ? -11.692 -18.879 25.070 1.00 17.79 197 MET A C 1
ATOM 1297 O O . MET A 1 197 ? -12.799 -19.055 25.588 1.00 17.52 197 MET A O 1
ATOM 1302 N N . LEU A 1 198 ? -10.599 -19.534 25.447 1.00 17.92 198 LEU A N 1
ATOM 1303 C CA . LEU A 1 198 ? -10.627 -20.508 26.532 1.00 18.95 198 LEU A CA 1
ATOM 1304 C C . LEU A 1 198 ? -9.627 -20.175 27.633 1.00 20.83 198 LEU A C 1
ATOM 1305 O O . LEU A 1 198 ? -8.575 -19.587 27.377 1.00 18.95 198 LEU A O 1
ATOM 1310 N N . GLY A 1 199 ? -9.973 -20.545 28.863 1.00 21.54 199 GLY A N 1
ATOM 1311 C CA . GLY A 1 199 ? -9.091 -20.293 29.992 1.00 20.41 199 GLY A CA 1
ATOM 1312 C C . GLY A 1 199 ? -8.795 -18.829 30.241 1.00 18.72 199 GLY A C 1
ATOM 1313 O O . GLY A 1 199 ? -9.706 -17.997 30.275 1.00 18.69 199 GLY A O 1
ATOM 1314 N N . VAL A 1 200 ? -7.512 -18.503 30.390 1.00 17.04 200 VAL A N 1
ATOM 1315 C CA . VAL A 1 200 ? -7.113 -17.130 30.653 1.00 17.85 200 VAL A CA 1
ATOM 1316 C C . VAL A 1 200 ? -7.479 -16.176 29.521 1.00 16.94 200 VAL A C 1
ATOM 1317 O O . VAL A 1 200 ? -7.571 -14.973 29.734 1.00 14.55 200 VAL A O 1
ATOM 1321 N N . PHE A 1 201 ? -7.661 -16.706 28.311 1.00 17.45 201 PHE A N 1
ATOM 1322 C CA . PHE A 1 201 ? -8.032 -15.863 27.180 1.00 18.96 201 PHE A CA 1
ATOM 1323 C C . PHE A 1 201 ? -9.486 -15.420 27.306 1.00 21.24 201 PHE A C 1
ATOM 1324 O O . PHE A 1 201 ? -9.859 -14.346 26.838 1.00 21.63 201 PHE A O 1
ATOM 1332 N N . ARG A 1 202 ? -10.303 -16.251 27.946 1.00 20.62 202 ARG A N 1
ATOM 1333 C CA . ARG A 1 202 ? -11.709 -15.918 28.150 1.00 22.50 202 ARG A CA 1
ATOM 1334 C C . ARG A 1 202 ? -11.892 -15.059 29.395 1.00 22.88 202 ARG A C 1
ATOM 1335 O O . ARG A 1 202 ? -12.675 -14.113 29.397 1.00 21.72 202 ARG A O 1
ATOM 1343 N N . GLU A 1 203 ? -11.120 -15.357 30.435 1.00 22.10 203 GLU A N 1
ATOM 1344 C CA . GLU A 1 203 ? -11.238 -14.644 31.703 1.00 23.84 203 GLU A CA 1
ATOM 1345 C C . GLU A 1 203 ? -10.426 -13.384 31.923 1.00 25.18 203 GLU A C 1
ATOM 1346 O O . GLU A 1 203 ? -10.886 -12.460 32.599 1.00 26.02 203 GLU A O 1
ATOM 1352 N N . ASN A 1 204 ? -9.206 -13.356 31.399 1.00 23.66 204 ASN A N 1
ATOM 1353 C CA . ASN A 1 204 ? -8.348 -12.193 31.572 1.00 25.56 204 ASN A CA 1
ATOM 1354 C C . ASN A 1 204 ? -8.499 -11.234 30.402 1.00 26.17 204 ASN A C 1
ATOM 1355 O O . ASN A 1 204 ? -8.032 -11.503 29.293 1.00 22.17 204 ASN A O 1
ATOM 1360 N N . GLN A 1 205 ? -9.144 -10.106 30.678 1.00 26.86 205 GLN A N 1
ATOM 1361 C CA . GLN A 1 205 ? -9.396 -9.065 29.687 1.00 28.31 205 GLN A CA 1
ATOM 1362 C C . GLN A 1 205 ? -8.130 -8.595 28.973 1.00 26.79 205 GLN A C 1
ATOM 1363 O O . GLN A 1 205 ? -8.099 -8.497 27.745 1.00 26.09 205 GLN A O 1
ATOM 1369 N N . LYS A 1 206 ? -7.099 -8.294 29.755 1.00 25.77 206 LYS A N 1
ATOM 1370 C CA . LYS A 1 206 ? -5.834 -7.821 29.212 1.00 26.80 206 LYS A CA 1
ATOM 1371 C C . LYS A 1 206 ? -5.124 -8.865 28.360 1.00 23.47 206 LYS A C 1
ATOM 1372 O O . LYS A 1 206 ? -4.483 -8.523 27.367 1.00 22.56 206 LYS A O 1
ATOM 1378 N N . THR A 1 207 ? -5.247 -10.133 28.738 1.00 21.84 207 THR A N 1
ATOM 1379 C CA . THR A 1 207 ? -4.634 -11.206 27.967 1.00 21.69 207 THR A CA 1
ATOM 1380 C C . THR A 1 207 ? -5.329 -11.272 26.602 1.00 22.51 207 THR A C 1
ATOM 1381 O O . THR A 1 207 ? -4.674 -11.423 25.571 1.00 19.24 207 THR A O 1
ATOM 1385 N N . ARG A 1 208 ? -6.653 -11.123 26.602 1.00 22.01 208 ARG A N 1
ATOM 1386 C CA . ARG A 1 208 ? -7.418 -11.154 25.356 1.00 20.98 208 ARG A CA 1
ATOM 1387 C C . ARG A 1 208 ? -7.038 -9.967 24.485 1.00 18.86 208 ARG A C 1
ATOM 1388 O O . ARG A 1 208 ? -6.787 -10.125 23.290 1.00 17.88 208 ARG A O 1
ATOM 1396 N N . GLU A 1 209 ? -7.013 -8.780 25.091 1.00 19.60 209 GLU A N 1
ATOM 1397 C CA . GLU A 1 209 ? -6.662 -7.554 24.385 1.00 19.20 209 GLU A CA 1
ATOM 1398 C C . GLU A 1 209 ? -5.266 -7.654 23.784 1.00 18.06 209 GLU A C 1
ATOM 1399 O O . GLU A 1 209 ? -5.050 -7.246 22.644 1.00 16.44 209 GLU A O 1
ATOM 1405 N N . GLU A 1 210 ? -4.331 -8.226 24.542 1.00 16.25 210 GLU A N 1
ATOM 1406 C CA . GLU A 1 210 ? -2.961 -8.391 24.057 1.00 17.54 210 GLU A CA 1
ATOM 1407 C C . GLU A 1 210 ? -2.930 -9.292 22.822 1.00 15.60 210 GLU A C 1
ATOM 1408 O O . GLU A 1 210 ? -2.275 -8.972 21.833 1.00 14.86 210 GLU A O 1
ATOM 1414 N N . PHE A 1 211 ? -3.644 -10.414 22.882 1.00 15.45 211 PHE A N 1
ATOM 1415 C CA . PHE A 1 211 ? -3.703 -11.343 21.753 1.00 15.03 211 PHE A CA 1
ATOM 1416 C C . PHE A 1 211 ? -4.263 -10.639 20.517 1.00 15.89 211 PHE A C 1
ATOM 1417 O O . PHE A 1 211 ? -3.630 -10.628 19.460 1.00 13.88 211 PHE A O 1
ATOM 1425 N N . LEU A 1 212 ? -5.431 -10.021 20.671 1.00 16.80 212 LEU A N 1
ATOM 1426 C CA . LEU A 1 212 ? -6.081 -9.317 19.570 1.00 16.36 212 LEU A CA 1
ATOM 1427 C C . LEU A 1 212 ? -5.238 -8.183 18.989 1.00 18.48 212 LEU A C 1
ATOM 1428 O O . LEU A 1 212 ? -5.261 -7.951 17.781 1.00 14.68 212 LEU A O 1
ATOM 1433 N N . SER A 1 213 ? -4.466 -7.506 19.840 1.00 16.78 213 SER A N 1
ATOM 1434 C CA . SER A 1 213 ? -3.602 -6.420 19.385 1.00 16.89 213 SER A CA 1
ATOM 1435 C C . SER A 1 213 ? -2.463 -6.933 18.503 1.00 15.41 213 SER A C 1
ATOM 1436 O O . SER A 1 213 ? -1.992 -6.220 17.616 1.00 19.76 213 SER A O 1
ATOM 1439 N N . HIS A 1 214 ? -2.018 -8.164 18.751 1.00 15.08 214 HIS A N 1
ATOM 1440 C CA . HIS A 1 214 ? -0.952 -8.762 17.947 1.00 16.90 214 HIS A CA 1
ATOM 1441 C C . HIS A 1 214 ? -1.435 -8.987 16.519 1.00 19.87 214 HIS A C 1
ATOM 1442 O O . HIS A 1 214 ? -0.638 -8.990 15.577 1.00 17.46 214 HIS A O 1
ATOM 1449 N N . LEU A 1 215 ? -2.743 -9.179 16.369 1.00 19.99 215 LEU A N 1
ATOM 1450 C CA . LEU A 1 215 ? -3.342 -9.414 15.057 1.00 22.96 215 LEU A CA 1
ATOM 1451 C C . LEU A 1 215 ? -3.535 -8.136 14.242 1.00 26.25 215 LEU A C 1
ATOM 1452 O O . LEU A 1 215 ? -3.838 -8.200 13.047 1.00 27.46 215 LEU A O 1
ATOM 1457 N N . ARG A 1 216 ? -3.396 -6.979 14.891 1.00 28.63 216 ARG A N 1
ATOM 1458 C CA . ARG A 1 216 ? -3.529 -5.689 14.205 1.00 32.36 216 ARG A CA 1
ATOM 1459 C C . ARG A 1 216 ? -2.155 -5.132 13.833 1.00 34.58 216 ARG A C 1
ATOM 1460 O O . ARG A 1 216 ? -1.197 -5.334 14.609 1.00 39.60 216 ARG A O 1
ATOM 1468 N N . GLU B 1 32 ? -47.085 -1.892 -3.348 1.00 54.53 32 GLU B N 1
ATOM 1469 C CA . GLU B 1 32 ? -46.999 -1.614 -4.812 1.00 53.78 32 GLU B CA 1
ATOM 1470 C C . GLU B 1 32 ? -46.947 -0.114 -5.101 1.00 50.48 32 GLU B C 1
ATOM 1471 O O . GLU B 1 32 ? -47.738 0.663 -4.561 1.00 52.38 32 GLU B O 1
ATOM 1477 N N . VAL B 1 33 ? -45.989 0.292 -5.927 1.00 44.92 33 VAL B N 1
ATOM 1478 C CA . VAL B 1 33 ? -45.856 1.695 -6.296 1.00 39.97 33 VAL B CA 1
ATOM 1479 C C . VAL B 1 33 ? -46.478 1.898 -7.670 1.00 36.55 33 VAL B C 1
ATOM 1480 O O . VAL B 1 33 ? -46.450 0.996 -8.513 1.00 34.61 33 VAL B O 1
ATOM 1484 N N . ASP B 1 34 ? -47.063 3.072 -7.879 1.00 33.10 34 ASP B N 1
ATOM 1485 C CA . ASP B 1 34 ? -47.696 3.400 -9.153 1.00 30.86 34 ASP B CA 1
ATOM 1486 C C . ASP B 1 34 ? -46.614 3.809 -10.152 1.00 28.11 34 ASP B C 1
ATOM 1487 O O . ASP B 1 34 ? -46.261 4.983 -10.249 1.00 26.74 34 ASP B O 1
ATOM 1492 N N . LEU B 1 35 ? -46.097 2.830 -10.890 1.00 28.31 35 LEU B N 1
ATOM 1493 C CA . LEU B 1 35 ? -45.051 3.065 -11.884 1.00 30.00 35 LEU B CA 1
ATOM 1494 C C . LEU B 1 35 ? -45.495 4.018 -12.988 1.00 29.96 35 LEU B C 1
ATOM 1495 O O . LEU B 1 35 ? -44.698 4.809 -13.491 1.00 29.92 35 LEU B O 1
ATOM 1500 N N . GLU B 1 36 ? -46.768 3.935 -13.362 1.00 30.43 36 GLU B N 1
ATOM 1501 C CA . GLU B 1 36 ? -47.313 4.798 -14.403 1.00 33.73 36 GLU B CA 1
ATOM 1502 C C . GLU B 1 36 ? -47.236 6.255 -13.965 1.00 30.46 36 GLU B C 1
ATOM 1503 O O . GLU B 1 36 ? -46.854 7.125 -14.749 1.00 31.20 36 GLU B O 1
ATOM 1509 N N . ARG B 1 37 ? -47.570 6.508 -12.701 1.00 29.97 37 ARG B N 1
ATOM 1510 C CA . ARG B 1 37 ? -47.528 7.861 -12.159 1.00 27.97 37 ARG B CA 1
ATOM 1511 C C . ARG B 1 37 ? -46.085 8.349 -12.027 1.00 27.97 37 ARG B C 1
ATOM 1512 O O . ARG B 1 37 ? -45.798 9.516 -12.288 1.00 25.87 37 ARG B O 1
ATOM 1520 N N . LEU B 1 38 ? -45.179 7.459 -11.621 1.00 27.24 38 LEU B N 1
ATOM 1521 C CA . LEU B 1 38 ? -43.767 7.828 -11.495 1.00 25.63 38 LEU B CA 1
ATOM 1522 C C . LEU B 1 38 ? -43.219 8.238 -12.862 1.00 23.94 38 LEU B C 1
ATOM 1523 O O . LEU B 1 38 ? -42.515 9.240 -12.979 1.00 23.86 38 LEU B O 1
ATOM 1528 N N . GLN B 1 39 ? -43.577 7.479 -13.895 1.00 23.88 39 GLN B N 1
ATOM 1529 C CA . GLN B 1 39 ? -43.141 7.772 -15.259 1.00 25.99 39 GLN B CA 1
ATOM 1530 C C . GLN B 1 39 ? -43.620 9.151 -15.706 1.00 26.09 39 GLN B C 1
ATOM 1531 O O . GLN B 1 39 ? -42.861 9.911 -16.311 1.00 23.81 39 GLN B O 1
ATOM 1537 N N . ALA B 1 40 ? -44.876 9.471 -15.396 1.00 26.13 40 ALA B N 1
ATOM 1538 C CA . ALA B 1 40 ? -45.456 10.765 -15.754 1.00 26.01 40 ALA B CA 1
ATOM 1539 C C . ALA B 1 40 ? -44.698 11.890 -15.061 1.00 23.52 40 ALA B C 1
ATOM 1540 O O . ALA B 1 40 ? -44.352 12.894 -15.684 1.00 25.71 40 ALA B O 1
ATOM 1542 N N . LEU B 1 41 ? -44.414 11.701 -13.775 1.00 22.43 41 LEU B N 1
ATOM 1543 C CA . LEU B 1 41 ? -43.685 12.693 -12.994 1.00 22.36 41 LEU B CA 1
ATOM 1544 C C . LEU B 1 41 ? -42.260 12.880 -13.520 1.00 22.32 41 LEU B C 1
ATOM 1545 O O . LEU B 1 41 ? -41.769 14.007 -13.613 1.00 19.51 41 LEU B O 1
ATOM 1550 N N . ALA B 1 42 ? -41.608 11.770 -13.864 1.00 23.48 42 ALA B N 1
ATOM 1551 C CA . ALA B 1 42 ? -40.241 11.796 -14.387 1.00 23.32 42 ALA B CA 1
ATOM 1552 C C . ALA B 1 42 ? -40.185 12.480 -15.755 1.00 22.73 42 ALA B C 1
ATOM 1553 O O . ALA B 1 42 ? -39.240 13.216 -16.058 1.00 21.80 42 ALA B O 1
ATOM 1555 N N . ALA B 1 43 ? -41.202 12.237 -16.577 1.00 22.98 43 ALA B N 1
ATOM 1556 C CA . ALA B 1 43 ? -41.270 12.844 -17.906 1.00 23.71 43 ALA B CA 1
ATOM 1557 C C . ALA B 1 43 ? -41.376 14.359 -17.777 1.00 23.61 43 ALA B C 1
ATOM 1558 O O . ALA B 1 43 ? -40.715 15.102 -18.506 1.00 23.27 43 ALA B O 1
ATOM 1560 N N . GLU B 1 44 ? -42.190 14.816 -16.826 1.00 26.40 44 GLU B N 1
ATOM 1561 C CA . GLU B 1 44 ? -42.363 16.247 -16.606 1.00 26.66 44 GLU B CA 1
ATOM 1562 C C . GLU B 1 44 ? -41.099 16.834 -15.985 1.00 25.68 44 GLU B C 1
ATOM 1563 O O . GLU B 1 44 ? -40.762 17.996 -16.221 1.00 25.64 44 GLU B O 1
ATOM 1569 N N . TRP B 1 45 ? -40.391 16.019 -15.204 1.00 24.64 45 TRP B N 1
ATOM 1570 C CA . TRP B 1 45 ? -39.154 16.448 -14.561 1.00 23.27 45 TRP B CA 1
ATOM 1571 C C . TRP B 1 45 ? -38.143 16.795 -15.649 1.00 20.34 45 TRP B C 1
ATOM 1572 O O . TRP B 1 45 ? -37.470 17.821 -15.577 1.00 16.82 45 TRP B O 1
ATOM 1583 N N . LEU B 1 46 ? -38.070 15.943 -16.670 1.00 23.09 46 LEU B N 1
ATOM 1584 C CA . LEU B 1 46 ? -37.160 16.150 -17.796 1.00 23.00 46 LEU B CA 1
ATOM 1585 C C . LEU B 1 46 ? -37.474 17.467 -18.505 1.00 23.31 46 LEU B C 1
ATOM 1586 O O . LEU B 1 46 ? -36.567 18.201 -18.893 1.00 23.53 46 LEU B O 1
ATOM 1591 N N . GLN B 1 47 ? -38.760 17.764 -18.657 1.00 25.00 47 GLN B N 1
ATOM 1592 C CA . GLN B 1 47 ? -39.187 19.001 -19.308 1.00 28.06 47 GLN B CA 1
ATOM 1593 C C . GLN B 1 47 ? -38.802 20.236 -18.503 1.00 26.50 47 GLN B C 1
ATOM 1594 O O . GLN B 1 47 ? -38.198 21.164 -19.035 1.00 27.38 47 GLN B O 1
ATOM 1600 N N . VAL B 1 48 ? -39.118 20.222 -17.210 1.00 26.41 48 VAL B N 1
ATOM 1601 C CA . VAL B 1 48 ? -38.834 21.354 -16.329 1.00 27.34 48 VAL B CA 1
ATOM 1602 C C . VAL B 1 48 ? -37.354 21.688 -16.153 1.00 27.80 48 VAL B C 1
ATOM 1603 O O . VAL B 1 48 ? -36.995 22.864 -16.079 1.00 25.46 48 VAL B O 1
ATOM 1607 N N . ILE B 1 49 ? -36.494 20.671 -16.100 1.00 27.54 49 ILE B N 1
ATOM 1608 C CA . ILE B 1 49 ? -35.062 20.921 -15.934 1.00 28.86 49 ILE B CA 1
ATOM 1609 C C . ILE B 1 49 ? -34.396 21.487 -17.186 1.00 29.92 49 ILE B C 1
ATOM 1610 O O . ILE B 1 49 ? -33.231 21.885 -17.147 1.00 31.39 49 ILE B O 1
ATOM 1615 N N . GLY B 1 50 ? -35.140 21.525 -18.289 1.00 30.65 50 GLY B N 1
ATOM 1616 C CA . GLY B 1 50 ? -34.608 22.072 -19.525 1.00 32.61 50 GLY B CA 1
ATOM 1617 C C . GLY B 1 50 ? -34.289 21.077 -20.625 1.00 33.11 50 GLY B C 1
ATOM 1618 O O . GLY B 1 50 ? -33.884 21.475 -21.715 1.00 34.20 50 GLY B O 1
ATOM 1619 N N . GLU B 1 51 ? -34.476 19.791 -20.352 1.00 33.18 51 GLU B N 1
ATOM 1620 C CA . GLU B 1 51 ? -34.194 18.750 -21.337 1.00 31.27 51 GLU B CA 1
ATOM 1621 C C . GLU B 1 51 ? -35.340 18.455 -22.296 1.00 33.19 51 GLU B C 1
ATOM 1622 O O . GLU B 1 51 ? -36.456 18.952 -22.128 1.00 34.37 51 GLU B O 1
ATOM 1628 N N . ASP B 1 52 ? -35.044 17.643 -23.309 1.00 33.21 52 ASP B N 1
ATOM 1629 C CA . ASP B 1 52 ? -36.022 17.245 -24.314 1.00 33.24 52 ASP B CA 1
ATOM 1630 C C . ASP B 1 52 ? -36.417 15.780 -24.116 1.00 33.12 52 ASP B C 1
ATOM 1631 O O . ASP B 1 52 ? -35.662 14.871 -24.462 1.00 32.75 52 ASP B O 1
ATOM 1636 N N . PRO B 1 53 ? -37.626 15.537 -23.582 1.00 34.35 53 PRO B N 1
ATOM 1637 C CA . PRO B 1 53 ? -38.141 14.186 -23.333 1.00 35.80 53 PRO B CA 1
ATOM 1638 C C . PRO B 1 53 ? -38.261 13.356 -24.608 1.00 36.70 53 PRO B C 1
ATOM 1639 O O . PRO B 1 53 ? -38.407 12.133 -24.549 1.00 36.77 53 PRO B O 1
ATOM 1643 N N . GLY B 1 54 ? -38.195 14.033 -25.753 1.00 38.63 54 GLY B N 1
ATOM 1644 C CA . GLY B 1 54 ? -38.296 13.367 -27.038 1.00 38.23 54 GLY B CA 1
ATOM 1645 C C . GLY B 1 54 ? -36.985 12.817 -27.575 1.00 38.78 54 GLY B C 1
ATOM 1646 O O . GLY B 1 54 ? -36.995 12.046 -28.539 1.00 37.47 54 GLY B O 1
ATOM 1647 N N . ARG B 1 55 ? -35.863 13.220 -26.973 1.00 37.17 55 ARG B N 1
ATOM 1648 C CA . ARG B 1 55 ? -34.535 12.754 -27.387 1.00 38.48 55 ARG B CA 1
ATOM 1649 C C . ARG B 1 55 ? -34.475 11.236 -27.419 1.00 40.55 55 ARG B C 1
ATOM 1650 O O . ARG B 1 55 ? -35.165 10.570 -26.644 1.00 39.14 55 ARG B O 1
ATOM 1658 N N . GLU B 1 56 ? -33.618 10.698 -28.287 1.00 40.18 56 GLU B N 1
ATOM 1659 C CA . GLU B 1 56 ? -33.437 9.253 -28.394 1.00 41.94 56 GLU B CA 1
ATOM 1660 C C . GLU B 1 56 ? -33.085 8.680 -27.027 1.00 38.66 56 GLU B C 1
ATOM 1661 O O . GLU B 1 56 ? -33.767 7.791 -26.522 1.00 39.54 56 GLU B O 1
ATOM 1667 N N . GLY B 1 57 ? -32.029 9.231 -26.432 1.00 35.91 57 GLY B N 1
ATOM 1668 C CA . GLY B 1 57 ? -31.551 8.775 -25.138 1.00 33.35 57 GLY B CA 1
ATOM 1669 C C . GLY B 1 57 ? -32.428 9.015 -23.923 1.00 31.53 57 GLY B C 1
ATOM 1670 O O . GLY B 1 57 ? -32.115 8.517 -22.841 1.00 29.90 57 GLY B O 1
ATOM 1671 N N . LEU B 1 58 ? -33.508 9.778 -24.082 1.00 27.99 58 LEU B N 1
ATOM 1672 C CA . LEU B 1 58 ? -34.409 10.059 -22.964 1.00 26.45 58 LEU B CA 1
ATOM 1673 C C . LEU B 1 58 ? -35.779 9.408 -23.101 1.00 25.19 58 LEU B C 1
ATOM 1674 O O . LEU B 1 58 ? -36.562 9.412 -22.156 1.00 22.26 58 LEU B O 1
ATOM 1679 N N . LEU B 1 59 ? -36.060 8.834 -24.267 1.00 27.85 59 LEU B N 1
ATOM 1680 C CA . LEU B 1 59 ? -37.349 8.191 -24.514 1.00 30.46 59 LEU B CA 1
ATOM 1681 C C . LEU B 1 59 ? -37.768 7.174 -23.457 1.00 29.91 59 LEU B C 1
ATOM 1682 O O . LEU B 1 59 ? -38.911 7.193 -22.997 1.00 26.80 59 LEU B O 1
ATOM 1687 N N . LYS B 1 60 ? -36.846 6.295 -23.068 1.00 29.20 60 LYS B N 1
ATOM 1688 C CA . LYS B 1 60 ? -37.145 5.276 -22.065 1.00 29.78 60 LYS B CA 1
ATOM 1689 C C . LYS B 1 60 ? -36.689 5.637 -20.651 1.00 27.36 60 LYS B C 1
ATOM 1690 O O . LYS B 1 60 ? -36.788 4.814 -19.739 1.00 26.70 60 LYS B O 1
ATOM 1696 N N . THR B 1 61 ? -36.214 6.868 -20.468 1.00 24.64 61 THR B N 1
ATOM 1697 C CA . THR B 1 61 ? -35.743 7.326 -19.163 1.00 22.89 61 THR B CA 1
ATOM 1698 C C . THR B 1 61 ? -36.834 7.358 -18.092 1.00 24.64 61 THR B C 1
ATOM 1699 O O . THR B 1 61 ? -36.611 6.895 -16.973 1.00 24.24 61 THR B O 1
ATOM 1703 N N . PRO B 1 62 ? -38.034 7.885 -18.416 1.00 23.42 62 PRO B N 1
ATOM 1704 C CA . PRO B 1 62 ? -39.089 7.913 -17.396 1.00 23.26 62 PRO B CA 1
ATOM 1705 C C . PRO B 1 62 ? -39.392 6.504 -16.871 1.00 24.49 62 PRO B C 1
ATOM 1706 O O . PRO B 1 62 ? -39.557 6.300 -15.664 1.00 26.65 62 PRO B O 1
ATOM 1710 N N . GLU B 1 63 ? -39.421 5.534 -17.783 1.00 22.37 63 GLU B N 1
ATOM 1711 C CA . GLU B 1 63 ? -39.687 4.139 -17.436 1.00 24.50 63 GLU B CA 1
ATOM 1712 C C . GLU B 1 63 ? -38.545 3.569 -16.588 1.00 22.41 63 GLU B C 1
ATOM 1713 O O . GLU B 1 63 ? -38.781 2.872 -15.595 1.00 22.11 63 GLU B O 1
ATOM 1719 N N . ARG B 1 64 ? -37.312 3.870 -16.986 1.00 21.79 64 ARG B N 1
ATOM 1720 C CA . ARG B 1 64 ? -36.131 3.404 -16.257 1.00 22.57 64 ARG B CA 1
ATOM 1721 C C . ARG B 1 64 ? -36.073 4.007 -14.854 1.00 23.22 64 ARG B C 1
ATOM 1722 O O . ARG B 1 64 ? -35.754 3.312 -13.889 1.00 24.04 64 ARG B O 1
ATOM 1730 N N . VAL B 1 65 ? -36.376 5.301 -14.756 1.00 21.13 65 VAL B N 1
ATOM 1731 C CA . VAL B 1 65 ? -36.375 6.014 -13.481 1.00 21.22 65 VAL B CA 1
ATOM 1732 C C . VAL B 1 65 ? -37.459 5.480 -12.543 1.00 23.81 65 VAL B C 1
ATOM 1733 O O . VAL B 1 65 ? -37.222 5.302 -11.340 1.00 21.49 65 VAL B O 1
ATOM 1737 N N . ALA B 1 66 ? -38.637 5.200 -13.099 1.00 20.92 66 ALA B N 1
ATOM 1738 C CA . ALA B 1 66 ? -39.749 4.667 -12.318 1.00 24.01 66 ALA B CA 1
ATOM 1739 C C . ALA B 1 66 ? -39.360 3.337 -11.659 1.00 22.77 66 ALA B C 1
ATOM 1740 O O . ALA B 1 66 ? -39.516 3.169 -10.450 1.00 22.78 66 ALA B O 1
ATOM 1742 N N . LYS B 1 67 ? -38.838 2.412 -12.465 1.00 21.28 67 LYS B N 1
ATOM 1743 C CA . LYS B 1 67 ? -38.412 1.095 -11.993 1.00 23.88 67 LYS B CA 1
ATOM 1744 C C . LYS B 1 67 ? -37.278 1.187 -10.978 1.00 22.54 67 LYS B C 1
ATOM 1745 O O . LYS B 1 67 ? -37.254 0.439 -10.004 1.00 23.84 67 LYS B O 1
ATOM 1751 N N . ALA B 1 68 ? -36.337 2.097 -11.223 1.00 22.51 68 ALA B N 1
ATOM 1752 C CA . ALA B 1 68 ? -35.195 2.293 -10.330 1.00 21.34 68 ALA B CA 1
ATOM 1753 C C . ALA B 1 68 ? -35.640 2.727 -8.942 1.00 23.73 68 ALA B C 1
ATOM 1754 O O . ALA B 1 68 ? -35.201 2.162 -7.935 1.00 21.66 68 ALA B O 1
ATOM 1756 N N . TRP B 1 69 ? -36.521 3.723 -8.888 1.00 22.90 69 TRP B N 1
ATOM 1757 C CA . TRP B 1 69 ? -37.009 4.221 -7.611 1.00 23.07 69 TRP B CA 1
ATOM 1758 C C . TRP B 1 69 ? -37.884 3.229 -6.861 1.00 21.76 69 TRP B C 1
ATOM 1759 O O . TRP B 1 69 ? -37.908 3.229 -5.628 1.00 22.79 69 TRP B O 1
ATOM 1770 N N . ALA B 1 70 ? -38.567 2.358 -7.601 1.00 18.65 70 ALA B N 1
ATOM 1771 C CA . ALA B 1 70 ? -39.394 1.327 -6.990 1.00 20.18 70 ALA B CA 1
ATOM 1772 C C . ALA B 1 70 ? -38.441 0.366 -6.258 1.00 21.24 70 ALA B C 1
ATOM 1773 O O . ALA B 1 70 ? -38.712 -0.065 -5.136 1.00 20.72 70 ALA B O 1
ATOM 1775 N N . PHE B 1 71 ? -37.306 0.075 -6.891 1.00 20.26 71 PHE B N 1
ATOM 1776 C CA . PHE B 1 71 ? -36.294 -0.807 -6.312 1.00 20.87 71 PHE B CA 1
ATOM 1777 C C . PHE B 1 71 ? -35.563 -0.126 -5.154 1.00 20.23 71 PHE B C 1
ATOM 1778 O O . PHE B 1 71 ? -35.331 -0.737 -4.109 1.00 19.65 71 PHE B O 1
ATOM 1786 N N . LEU B 1 72 ? -35.200 1.140 -5.350 1.00 17.41 72 LEU B N 1
ATOM 1787 C CA . LEU B 1 72 ? -34.480 1.906 -4.336 1.00 18.83 72 LEU B CA 1
ATOM 1788 C C . LEU B 1 72 ? -35.279 2.199 -3.069 1.00 19.34 72 LEU B C 1
ATOM 1789 O O . LEU B 1 72 ? -34.706 2.611 -2.055 1.00 17.79 72 LEU B O 1
ATOM 1794 N N . THR B 1 73 ? -36.597 2.006 -3.132 1.00 18.62 73 THR B N 1
ATOM 1795 C CA . THR B 1 73 ? -37.469 2.225 -1.975 1.00 17.75 73 THR B CA 1
ATOM 1796 C C . THR B 1 73 ? -38.190 0.931 -1.570 1.00 18.34 73 THR B C 1
ATOM 1797 O O . THR B 1 73 ? -39.117 0.953 -0.760 1.00 20.59 73 THR B O 1
ATOM 1801 N N . ARG B 1 74 ? -37.732 -0.196 -2.107 1.00 17.58 74 ARG B N 1
ATOM 1802 C CA . ARG B 1 74 ? -38.334 -1.495 -1.822 1.00 20.16 74 ARG B CA 1
ATOM 1803 C C . ARG B 1 74 ? -38.240 -1.900 -0.349 1.00 20.29 74 ARG B C 1
ATOM 1804 O O . ARG B 1 74 ? -38.969 -2.784 0.102 1.00 21.23 74 ARG B O 1
ATOM 1812 N N . GLY B 1 75 ? -37.347 -1.244 0.390 1.00 18.31 75 GLY B N 1
ATOM 1813 C CA . GLY B 1 75 ? -37.172 -1.550 1.802 1.00 20.14 75 GLY B CA 1
ATOM 1814 C C . GLY B 1 75 ? -38.402 -1.315 2.661 1.00 20.43 75 GLY B C 1
ATOM 1815 O O . GLY B 1 75 ? -38.609 -2.017 3.654 1.00 18.65 75 GLY B O 1
ATOM 1816 N N . TYR B 1 76 ? -39.207 -0.320 2.289 1.00 18.76 76 TYR B N 1
ATOM 1817 C CA . TYR B 1 76 ? -40.435 0.012 3.013 1.00 24.35 76 TYR B CA 1
ATOM 1818 C C . TYR B 1 76 ? -41.457 -1.115 2.881 1.00 25.58 76 TYR B C 1
ATOM 1819 O O . TYR B 1 76 ? -42.307 -1.297 3.747 1.00 28.97 76 TYR B O 1
ATOM 1828 N N . ARG B 1 77 ? -41.375 -1.850 1.779 1.00 28.42 77 ARG B N 1
ATOM 1829 C CA . ARG B 1 77 ? -42.308 -2.933 1.495 1.00 28.55 77 ARG B CA 1
ATOM 1830 C C . ARG B 1 77 ? -41.844 -4.330 1.900 1.00 29.83 77 ARG B C 1
ATOM 1831 O O . ARG B 1 77 ? -42.461 -5.330 1.523 1.00 31.19 77 ARG B O 1
ATOM 1839 N N . GLN B 1 78 ? -40.773 -4.396 2.687 1.00 26.16 78 GLN B N 1
ATOM 1840 C CA . GLN B 1 78 ? -40.248 -5.677 3.151 1.00 22.42 78 GLN B CA 1
ATOM 1841 C C . GLN B 1 78 ? -40.609 -5.926 4.610 1.00 21.75 78 GLN B C 1
ATOM 1842 O O . GLN B 1 78 ? -40.842 -4.985 5.369 1.00 21.40 78 GLN B O 1
ATOM 1848 N N . ARG B 1 79 ? -40.671 -7.201 4.987 1.00 22.57 79 ARG B N 1
ATOM 1849 C CA . ARG B 1 79 ? -40.982 -7.598 6.355 1.00 23.74 79 ARG B CA 1
ATOM 1850 C C . ARG B 1 79 ? -39.768 -8.303 6.943 1.00 21.48 79 ARG B C 1
ATOM 1851 O O . ARG B 1 79 ? -39.213 -9.211 6.322 1.00 20.45 79 ARG B O 1
ATOM 1859 N N . LEU B 1 80 ? -39.373 -7.893 8.146 1.00 22.78 80 LEU B N 1
ATOM 1860 C CA . LEU B 1 80 ? -38.211 -8.467 8.818 1.00 21.98 80 LEU B CA 1
ATOM 1861 C C . LEU B 1 80 ? -38.285 -9.989 8.911 1.00 22.82 80 LEU B C 1
ATOM 1862 O O . LEU B 1 80 ? -37.294 -10.677 8.676 1.00 21.38 80 LEU B O 1
ATOM 1867 N N . GLU B 1 81 ? -39.472 -10.512 9.197 1.00 24.69 81 GLU B N 1
ATOM 1868 C CA . GLU B 1 81 ? -39.668 -11.954 9.308 1.00 29.30 81 GLU B CA 1
ATOM 1869 C C . GLU B 1 81 ? -39.331 -12.688 8.010 1.00 27.31 81 GLU B C 1
ATOM 1870 O O . GLU B 1 81 ? -38.731 -13.761 8.034 1.00 28.85 81 GLU B O 1
ATOM 1876 N N . GLU B 1 82 ? -39.720 -12.104 6.882 1.00 26.69 82 GLU B N 1
ATOM 1877 C CA . GLU B 1 82 ? -39.452 -12.702 5.577 1.00 27.40 82 GLU B CA 1
ATOM 1878 C C . GLU B 1 82 ? -37.990 -12.527 5.173 1.00 23.89 82 GLU B C 1
ATOM 1879 O O . GLU B 1 82 ? -37.397 -13.415 4.562 1.00 27.55 82 GLU B O 1
ATOM 1885 N N . VAL B 1 83 ? -37.409 -11.389 5.544 1.00 22.79 83 VAL B N 1
ATOM 1886 C CA . VAL B 1 83 ? -36.010 -11.089 5.240 1.00 22.15 83 VAL B CA 1
ATOM 1887 C C . VAL B 1 83 ? -35.072 -12.075 5.942 1.00 19.78 83 VAL B C 1
ATOM 1888 O O . VAL B 1 83 ? -34.095 -12.533 5.352 1.00 19.53 83 VAL B O 1
ATOM 1892 N N . VAL B 1 84 ? -35.379 -12.401 7.197 1.00 19.80 84 VAL B N 1
ATOM 1893 C CA . VAL B 1 84 ? -34.578 -13.341 7.977 1.00 21.98 84 VAL B CA 1
ATOM 1894 C C . VAL B 1 84 ? -34.792 -14.777 7.487 1.00 22.43 84 VAL B C 1
ATOM 1895 O O . VAL B 1 84 ? -33.880 -15.602 7.544 1.00 21.63 84 VAL B O 1
ATOM 1899 N N . GLY B 1 85 ? -36.004 -15.067 7.022 1.00 23.70 85 GLY B N 1
ATOM 1900 C CA . GLY B 1 85 ? -36.325 -16.389 6.505 1.00 24.64 85 GLY B CA 1
ATOM 1901 C C . GLY B 1 85 ? -36.064 -17.561 7.436 1.00 24.33 85 GLY B C 1
ATOM 1902 O O . GLY B 1 85 ? -35.713 -18.648 6.980 1.00 28.45 85 GLY B O 1
ATOM 1903 N N . GLY B 1 86 ? -36.214 -17.332 8.738 1.00 25.43 86 GLY B N 1
ATOM 1904 C CA . GLY B 1 86 ? -35.995 -18.382 9.718 1.00 26.79 86 GLY B CA 1
ATOM 1905 C C . GLY B 1 86 ? -34.572 -18.913 9.792 1.00 28.19 86 GLY B C 1
ATOM 1906 O O . GLY B 1 86 ? -34.338 -19.968 10.385 1.00 27.03 86 GLY B O 1
ATOM 1907 N N . ALA B 1 87 ? -33.621 -18.201 9.187 1.00 28.68 87 ALA B N 1
ATOM 1908 C CA . ALA B 1 87 ? -32.223 -18.630 9.207 1.00 27.64 87 ALA B CA 1
ATOM 1909 C C . ALA B 1 87 ? -31.560 -18.278 10.534 1.00 26.89 87 ALA B C 1
ATOM 1910 O O . ALA B 1 87 ? -30.593 -17.515 10.587 1.00 25.40 87 ALA B O 1
ATOM 1912 N N . VAL B 1 88 ? -32.137 -18.799 11.611 1.00 25.85 88 VAL B N 1
ATOM 1913 C CA . VAL B 1 88 ? -31.627 -18.592 12.958 1.00 26.32 88 VAL B CA 1
ATOM 1914 C C . VAL B 1 88 ? -31.231 -19.979 13.443 1.00 27.04 88 VAL B C 1
ATOM 1915 O O . VAL B 1 88 ? -32.045 -20.906 13.434 1.00 26.58 88 VAL B O 1
ATOM 1919 N N . PHE B 1 89 ? -29.967 -20.127 13.823 1.00 23.94 89 PHE B N 1
ATOM 1920 C CA . PHE B 1 89 ? -29.445 -21.413 14.268 1.00 22.57 89 PHE B CA 1
ATOM 1921 C C . PHE B 1 89 ? -28.946 -21.344 15.705 1.00 23.51 89 PHE B C 1
ATOM 1922 O O . PHE B 1 89 ? -28.745 -20.258 16.251 1.00 22.33 89 PHE B O 1
ATOM 1930 N N . PRO B 1 90 ? -28.777 -22.508 16.351 1.00 24.85 90 PRO B N 1
ATOM 1931 C CA . PRO B 1 90 ? -28.288 -22.548 17.732 1.00 24.21 90 PRO B CA 1
ATOM 1932 C C . PRO B 1 90 ? -26.861 -22.000 17.756 1.00 22.48 90 PRO B C 1
ATOM 1933 O O . PRO B 1 90 ? -26.096 -22.220 16.813 1.00 23.51 90 PRO B O 1
ATOM 1937 N N . ALA B 1 91 ? -26.520 -21.264 18.809 1.00 22.81 91 ALA B N 1
ATOM 1938 C CA . ALA B 1 91 ? -25.178 -20.698 18.942 1.00 22.69 91 ALA B CA 1
ATOM 1939 C C . ALA B 1 91 ? -24.154 -21.821 19.092 1.00 24.32 91 ALA B C 1
ATOM 1940 O O . ALA B 1 91 ? -24.467 -22.893 19.619 1.00 24.20 91 ALA B O 1
ATOM 1942 N N . GLU B 1 92 ? -22.949 -21.588 18.581 1.00 23.66 92 GLU B N 1
ATOM 1943 C CA . GLU B 1 92 ? -21.871 -22.571 18.650 1.00 24.50 92 GLU B CA 1
ATOM 1944 C C . GLU B 1 92 ? -20.916 -22.241 19.790 1.00 26.97 92 GLU B C 1
ATOM 1945 O O . GLU B 1 92 ? -20.135 -23.085 20.231 1.00 25.33 92 GLU B O 1
ATOM 1951 N N . GLY B 1 93 ? -20.977 -20.995 20.240 1.00 27.89 93 GLY B N 1
ATOM 1952 C CA . GLY B 1 93 ? -20.128 -20.534 21.319 1.00 29.65 93 GLY B CA 1
ATOM 1953 C C . GLY B 1 93 ? -20.668 -19.228 21.863 1.00 30.62 93 GLY B C 1
ATOM 1954 O O . GLY B 1 93 ? -21.715 -18.747 21.425 1.00 29.17 93 GLY B O 1
ATOM 1955 N N . SER B 1 94 ? -19.937 -18.633 22.797 1.00 30.55 94 SER B N 1
ATOM 1956 C CA . SER B 1 94 ? -20.363 -17.383 23.406 1.00 31.44 94 SER B CA 1
ATOM 1957 C C . SER B 1 94 ? -19.581 -16.155 22.946 1.00 26.87 94 SER B C 1
ATOM 1958 O O . SER B 1 94 ? -19.864 -15.044 23.393 1.00 29.40 94 SER B O 1
ATOM 1961 N N . GLU B 1 95 ? -18.608 -16.345 22.055 1.00 24.93 95 GLU B N 1
ATOM 1962 C CA . GLU B 1 95 ? -17.804 -15.225 21.578 1.00 20.25 95 GLU B CA 1
ATOM 1963 C C . GLU B 1 95 ? -18.479 -14.369 20.511 1.00 20.68 95 GLU B C 1
ATOM 1964 O O . GLU B 1 95 ? -19.391 -14.805 19.805 1.00 17.35 95 GLU B O 1
ATOM 1970 N N . MET B 1 96 ? -17.994 -13.142 20.404 1.00 18.73 96 MET B N 1
ATOM 1971 C CA . MET B 1 96 ? -18.497 -12.162 19.455 1.00 17.79 96 MET B CA 1
ATOM 1972 C C . MET B 1 96 ? -18.333 -12.617 18.001 1.00 15.24 96 MET B C 1
ATOM 1973 O O . MET B 1 96 ? -17.380 -13.318 17.655 1.00 13.31 96 MET B O 1
ATOM 1978 N N . VAL B 1 97 ? -19.327 -12.288 17.184 1.00 14.48 97 VAL B N 1
ATOM 1979 C CA . VAL B 1 97 ? -19.300 -12.574 15.754 1.00 12.20 97 VAL B CA 1
ATOM 1980 C C . VAL B 1 97 ? -19.324 -11.191 15.115 1.00 13.85 97 VAL B C 1
ATOM 1981 O O . VAL B 1 97 ? -20.151 -10.352 15.480 1.00 14.82 97 VAL B O 1
ATOM 1985 N N . VAL B 1 98 ? -18.377 -10.930 14.219 1.00 14.67 98 VAL B N 1
ATOM 1986 C CA . VAL B 1 98 ? -18.305 -9.642 13.545 1.00 14.53 98 VAL B CA 1
ATOM 1987 C C . VAL B 1 98 ? -18.407 -9.833 12.041 1.00 14.76 98 VAL B C 1
ATOM 1988 O O . VAL B 1 98 ? -17.619 -10.565 11.445 1.00 16.01 98 VAL B O 1
ATOM 1992 N N . VAL B 1 99 ? -19.410 -9.202 11.442 1.00 12.86 99 VAL B N 1
ATOM 1993 C CA . VAL B 1 99 ? -19.598 -9.264 10.001 1.00 13.29 99 VAL B CA 1
ATOM 1994 C C . VAL B 1 99 ? -19.279 -7.859 9.530 1.00 13.21 99 VAL B C 1
ATOM 1995 O O . VAL B 1 99 ? -20.055 -6.936 9.754 1.00 17.14 99 VAL B O 1
ATOM 1999 N N . LYS B 1 100 ? -18.117 -7.678 8.919 1.00 13.12 100 LYS B N 1
ATOM 2000 C CA . LYS B 1 100 ? -17.757 -6.346 8.472 1.00 15.51 100 LYS B CA 1
ATOM 2001 C C . LYS B 1 100 ? -17.757 -6.130 6.972 1.00 14.53 100 LYS B C 1
ATOM 2002 O O . LYS B 1 100 ? -17.843 -7.077 6.189 1.00 14.50 100 LYS B O 1
ATOM 2008 N N . GLY B 1 101 ? -17.731 -4.859 6.594 1.00 14.41 101 GLY B N 1
ATOM 2009 C CA . GLY B 1 101 ? -17.683 -4.490 5.193 1.00 13.98 101 GLY B CA 1
ATOM 2010 C C . GLY B 1 101 ? -18.894 -4.803 4.346 1.00 12.10 101 GLY B C 1
ATOM 2011 O O . GLY B 1 101 ? -18.742 -5.058 3.155 1.00 14.57 101 GLY B O 1
ATOM 2012 N N . VAL B 1 102 ? -20.085 -4.830 4.938 1.00 12.78 102 VAL B N 1
ATOM 2013 C CA . VAL B 1 102 ? -21.286 -5.074 4.142 1.00 12.99 102 VAL B CA 1
ATOM 2014 C C . VAL B 1 102 ? -21.566 -3.750 3.429 1.00 13.19 102 VAL B C 1
ATOM 2015 O O . VAL B 1 102 ? -22.016 -2.787 4.051 1.00 16.61 102 VAL B O 1
ATOM 2019 N N . GLU B 1 103 ? -21.257 -3.681 2.136 1.00 13.18 103 GLU B N 1
ATOM 2020 C CA . GLU B 1 103 ? -21.486 -2.444 1.402 1.00 10.30 103 GLU B CA 1
ATOM 2021 C C . GLU B 1 103 ? -22.984 -2.124 1.368 1.00 10.82 103 GLU B C 1
ATOM 2022 O O . GLU B 1 103 ? -23.828 -3.028 1.369 1.00 11.83 103 GLU B O 1
ATOM 2028 N N . PHE B 1 104 ? -23.308 -0.838 1.397 1.00 11.35 104 PHE B N 1
ATOM 2029 C CA . PHE B 1 104 ? -24.703 -0.407 1.354 1.00 11.90 104 PHE B CA 1
ATOM 2030 C C . PHE B 1 104 ? -24.838 0.838 0.500 1.00 11.62 104 PHE B C 1
ATOM 2031 O O . PHE B 1 104 ? -23.871 1.571 0.276 1.00 14.28 104 PHE B O 1
ATOM 2039 N N . TYR B 1 105 ? -26.057 1.073 0.039 1.00 12.60 105 TYR B N 1
ATOM 2040 C CA . TYR B 1 105 ? -26.377 2.247 -0.758 1.00 11.32 105 TYR B CA 1
ATOM 2041 C C . TYR B 1 105 ? -27.734 2.727 -0.272 1.00 12.28 105 TYR B C 1
ATOM 2042 O O . TYR B 1 105 ? -28.651 1.928 -0.100 1.00 15.45 105 TYR B O 1
ATOM 2051 N N . SER B 1 10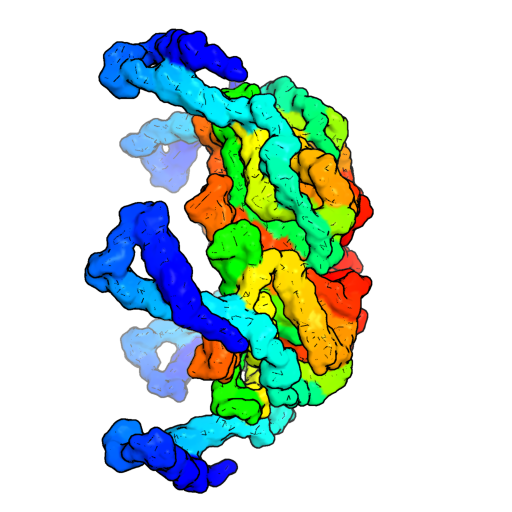6 ? -27.851 4.025 -0.024 1.00 13.50 106 SER B N 1
ATOM 2052 C CA . SER B 1 106 ? -29.117 4.585 0.425 1.00 14.93 106 SER B CA 1
ATOM 2053 C C . SER B 1 106 ? -29.313 5.950 -0.220 1.00 16.49 106 SER B C 1
ATOM 2054 O O . SER B 1 106 ? -28.486 6.387 -1.020 1.00 17.60 106 SER B O 1
ATOM 2057 N N . MET B 1 107 ? -30.445 6.579 0.081 1.00 16.57 107 MET B N 1
ATOM 2058 C CA . MET B 1 107 ? -30.787 7.904 -0.431 1.00 16.80 107 MET B CA 1
ATOM 2059 C C . MET B 1 107 ? -31.031 8.802 0.774 1.00 17.99 107 MET B C 1
ATOM 2060 O O . MET B 1 107 ? -31.781 8.430 1.677 1.00 17.90 107 MET B O 1
ATOM 2065 N N . CYS B 1 108 ? -30.388 9.966 0.811 1.00 16.78 108 CYS B N 1
ATOM 2066 C CA . CYS B 1 108 ? -30.594 10.864 1.938 1.00 19.44 108 CYS B CA 1
ATOM 2067 C C . CYS B 1 108 ? -31.993 11.454 1.800 1.00 19.11 108 CYS B C 1
ATOM 2068 O O . CYS B 1 108 ? -32.412 11.835 0.706 1.00 16.14 108 CYS B O 1
ATOM 2071 N N . GLU B 1 109 ? -32.746 11.441 2.894 1.00 17.20 109 GLU B N 1
ATOM 2072 C CA . GLU B 1 109 ? -34.111 11.955 2.863 1.00 18.38 109 GLU B CA 1
ATOM 2073 C C . GLU B 1 109 ? -34.174 13.465 2.675 1.00 18.40 109 GLU B C 1
ATOM 2074 O O . GLU B 1 109 ? -35.208 13.999 2.285 1.00 20.65 109 GLU B O 1
ATOM 2080 N N . HIS B 1 110 ? -33.055 14.140 2.917 1.00 18.39 110 HIS B N 1
ATOM 2081 C CA . HIS B 1 110 ? -32.992 15.589 2.784 1.00 19.70 110 HIS B CA 1
ATOM 2082 C C . HIS B 1 110 ? -32.837 16.110 1.354 1.00 22.14 110 HIS B C 1
ATOM 2083 O O . HIS B 1 110 ? -33.402 17.151 1.010 1.00 22.71 110 HIS B O 1
ATOM 2090 N N . HIS B 1 111 ? -32.091 15.391 0.518 1.00 20.80 111 HIS B N 1
ATOM 2091 C CA . HIS B 1 111 ? -31.868 15.833 -0.863 1.00 18.99 111 HIS B CA 1
ATOM 2092 C C . HIS B 1 111 ? -32.186 14.796 -1.932 1.00 16.93 111 HIS B C 1
ATOM 2093 O O . HIS B 1 111 ? -32.104 15.096 -3.122 1.00 18.64 111 HIS B O 1
ATOM 2100 N N . LEU B 1 112 ? -32.524 13.582 -1.514 1.00 18.39 112 LEU B N 1
ATOM 2101 C CA . LEU B 1 112 ? -32.807 12.488 -2.442 1.00 19.16 112 LEU B CA 1
ATOM 2102 C C . LEU B 1 112 ? -31.576 12.199 -3.312 1.00 19.94 112 LEU B C 1
ATOM 2103 O O . LEU B 1 112 ? -31.675 11.991 -4.524 1.00 15.86 112 LEU B O 1
ATOM 2108 N N . LEU B 1 113 ? -30.406 12.270 -2.684 1.00 16.68 113 LEU B N 1
ATOM 2109 C CA . LEU B 1 113 ? -29.143 11.974 -3.354 1.00 16.77 113 LEU B CA 1
ATOM 2110 C C . LEU B 1 113 ? -28.534 10.791 -2.610 1.00 16.31 113 LEU B C 1
ATOM 2111 O O . LEU B 1 113 ? -28.688 10.665 -1.399 1.00 15.49 113 LEU B O 1
ATOM 2116 N N . PRO B 1 114 ? -27.844 9.901 -3.330 1.00 16.76 114 PRO B N 1
ATOM 2117 C CA . PRO B 1 114 ? -27.237 8.733 -2.690 1.00 16.46 114 PRO B CA 1
ATOM 2118 C C . PRO B 1 114 ? -26.143 9.004 -1.669 1.00 16.50 114 PRO B C 1
ATOM 2119 O O . PRO B 1 114 ? -25.421 9.999 -1.743 1.00 15.63 114 PRO B O 1
ATOM 2123 N N . PHE B 1 115 ? -26.099 8.137 -0.665 1.00 16.69 115 PHE B N 1
ATOM 2124 C CA . PHE B 1 115 ? -25.035 8.146 0.324 1.00 15.45 115 PHE B CA 1
ATOM 2125 C C . PHE B 1 115 ? -24.737 6.661 0.456 1.00 13.14 115 PHE B C 1
ATOM 2126 O O . PHE B 1 115 ? -25.646 5.828 0.415 1.00 14.73 115 PHE B O 1
ATOM 2134 N N . PHE B 1 116 ? -23.457 6.317 0.485 1.00 15.47 116 PHE B N 1
ATOM 2135 C CA . PHE B 1 116 ? -23.091 4.911 0.518 1.00 12.32 116 PHE B CA 1
ATOM 2136 C C . PHE B 1 116 ? -21.778 4.637 1.223 1.00 11.61 116 PHE B C 1
ATOM 2137 O O . PHE B 1 116 ? -20.994 5.545 1.489 1.00 13.91 116 PHE B O 1
ATOM 2145 N N . GLY B 1 117 ? -21.546 3.363 1.503 1.00 13.86 117 GLY B N 1
ATOM 2146 C CA . GLY B 1 117 ? -20.333 2.973 2.186 1.00 14.76 117 GLY B CA 1
ATOM 2147 C C . GLY B 1 117 ? -20.444 1.548 2.664 1.00 11.81 117 GLY B C 1
ATOM 2148 O O . GLY B 1 117 ? -20.846 0.662 1.913 1.00 11.66 117 GLY B O 1
ATOM 2149 N N . LYS B 1 118 ? -20.141 1.335 3.939 1.00 13.02 118 LYS B N 1
ATOM 2150 C CA . LYS B 1 118 ? -20.172 0.003 4.505 1.00 13.36 118 LYS B CA 1
ATOM 2151 C C . LYS B 1 118 ? -20.801 -0.032 5.889 1.00 13.64 118 LYS B C 1
ATOM 2152 O O . LYS B 1 118 ? -20.783 0.964 6.620 1.00 13.17 118 LYS B O 1
ATOM 2158 N N . VAL B 1 119 ? -21.366 -1.188 6.227 1.00 11.90 119 VAL B N 1
ATOM 2159 C CA . VAL B 1 119 ? -21.974 -1.410 7.539 1.00 11.18 119 VAL B CA 1
ATOM 2160 C C . VAL B 1 119 ? -21.206 -2.561 8.193 1.00 11.66 119 VAL B C 1
ATOM 2161 O O . VAL B 1 119 ? -20.943 -3.581 7.556 1.00 11.37 119 VAL B O 1
ATOM 2165 N N . HIS B 1 120 ? -20.828 -2.382 9.455 1.00 10.43 120 HIS B N 1
ATOM 2166 C CA . HIS B 1 120 ? -20.095 -3.405 10.191 1.00 10.70 120 HIS B CA 1
ATOM 2167 C C . HIS B 1 120 ? -20.992 -3.814 11.351 1.00 12.61 120 HIS B C 1
ATOM 2168 O O . HIS B 1 120 ? -21.521 -2.963 12.066 1.00 11.34 120 HIS B O 1
ATOM 2175 N N . ILE B 1 121 ? -21.186 -5.116 11.521 1.00 12.76 121 ILE B N 1
ATOM 2176 C CA . ILE B 1 121 ? -22.050 -5.602 12.585 1.00 12.93 121 ILE B CA 1
ATOM 2177 C C . ILE B 1 121 ? -21.332 -6.522 13.562 1.00 13.13 121 ILE B C 1
ATOM 2178 O O . ILE B 1 121 ? -20.599 -7.422 13.158 1.00 13.84 121 ILE B O 1
ATOM 2183 N N . GLY B 1 122 ? -21.558 -6.293 14.852 1.00 13.40 122 GLY B N 1
ATOM 2184 C CA . GLY B 1 122 ? -20.962 -7.145 15.864 1.00 14.44 122 GLY B CA 1
ATOM 2185 C C . GLY B 1 122 ? -22.031 -7.562 16.855 1.00 12.97 122 GLY B C 1
ATOM 2186 O O . GLY B 1 122 ? -22.949 -6.792 17.130 1.00 12.48 122 GLY B O 1
ATOM 2187 N N . TYR B 1 123 ? -21.959 -8.790 17.356 1.00 12.22 123 TYR B N 1
ATOM 2188 C CA . TYR B 1 123 ? -22.936 -9.240 18.343 1.00 11.24 123 TYR B CA 1
ATOM 2189 C C . TYR B 1 123 ? -22.451 -10.445 19.137 1.00 12.23 123 TYR B C 1
ATOM 2190 O O . TYR B 1 123 ? -21.554 -11.167 18.712 1.00 12.63 123 TYR B O 1
ATOM 2199 N N . ILE B 1 124 ? -23.017 -10.607 20.324 1.00 12.66 124 ILE B N 1
ATOM 2200 C CA . ILE B 1 124 ? -22.692 -11.727 21.190 1.00 14.66 124 ILE B CA 1
ATOM 2201 C C . ILE B 1 124 ? -24.020 -12.448 21.371 1.00 14.50 124 ILE B C 1
ATOM 2202 O O . ILE B 1 124 ? -24.991 -11.883 21.879 1.00 15.48 124 ILE B O 1
ATOM 2207 N N . PRO B 1 125 ? -24.089 -13.701 20.906 1.00 17.63 125 PRO B N 1
ATOM 2208 C CA . PRO B 1 125 ? -25.283 -14.546 20.974 1.00 20.71 125 PRO B CA 1
ATOM 2209 C C . PRO B 1 125 ? -25.749 -14.935 22.370 1.00 21.07 125 PRO B C 1
ATOM 2210 O O . PRO B 1 125 ? -24.972 -14.951 23.321 1.00 22.76 125 PRO B O 1
ATOM 2214 N N . ASP B 1 126 ? -27.043 -15.221 22.469 1.00 24.86 126 ASP B N 1
ATOM 2215 C CA . ASP B 1 126 ? -27.649 -15.708 23.700 1.00 25.82 126 ASP B CA 1
ATOM 2216 C C . ASP B 1 126 ? -28.410 -16.955 23.259 1.00 26.58 126 ASP B C 1
ATOM 2217 O O . ASP B 1 126 ? -29.641 -16.986 23.265 1.00 29.95 126 ASP B O 1
ATOM 2222 N N . GLY B 1 127 ? -27.654 -17.951 22.802 1.00 29.05 127 GLY B N 1
ATOM 2223 C CA . GLY B 1 127 ? -28.239 -19.199 22.347 1.00 30.21 127 GLY B CA 1
ATOM 2224 C C . GLY B 1 127 ? -28.646 -19.248 20.883 1.00 29.62 127 GLY B C 1
ATOM 2225 O O . GLY B 1 127 ? -28.957 -20.323 20.371 1.00 30.66 127 GLY B O 1
ATOM 2226 N N . LYS B 1 128 ? -28.621 -18.108 20.195 1.00 27.64 128 LYS B N 1
ATOM 2227 C CA . LYS B 1 128 ? -29.017 -18.065 18.786 1.00 25.46 128 LYS B CA 1
ATOM 2228 C C . LYS B 1 128 ? -28.106 -17.222 17.895 1.00 23.95 128 LYS B C 1
ATOM 2229 O O . LYS B 1 128 ? -27.733 -16.106 18.256 1.00 21.00 128 LYS B O 1
ATOM 2235 N N . ILE B 1 129 ? -27.757 -17.762 16.729 1.00 21.91 129 ILE B N 1
ATOM 2236 C CA . ILE B 1 129 ? -26.930 -17.038 15.766 1.00 19.47 129 ILE B CA 1
ATOM 2237 C C . ILE B 1 129 ? -27.696 -16.910 14.453 1.00 19.99 129 ILE B C 1
ATOM 2238 O O . ILE B 1 129 ? -28.542 -17.747 14.125 1.00 21.27 129 ILE B O 1
ATOM 2243 N N . LEU B 1 130 ? -27.395 -15.856 13.705 1.00 17.49 130 LEU B N 1
ATOM 2244 C CA . LEU B 1 130 ? -28.068 -15.585 12.443 1.00 19.10 130 LEU B CA 1
ATOM 2245 C C . LEU B 1 130 ? -27.253 -15.990 11.227 1.00 19.65 130 LEU B C 1
ATOM 2246 O O . LEU B 1 130 ? -26.023 -15.891 11.236 1.00 18.63 130 LEU B O 1
ATOM 2251 N N . GLY B 1 131 ? -27.943 -16.460 10.185 1.00 16.28 131 GLY B N 1
ATOM 2252 C CA . GLY B 1 131 ? -27.265 -16.815 8.951 1.00 14.84 131 GLY B CA 1
ATOM 2253 C C . GLY B 1 131 ? -26.562 -15.541 8.501 1.00 16.53 131 GLY B C 1
ATOM 2254 O O . GLY B 1 131 ? -27.185 -14.480 8.449 1.00 16.43 131 GLY B O 1
ATOM 2255 N N . LEU B 1 132 ? -25.269 -15.634 8.200 1.00 17.11 132 LEU B N 1
ATOM 2256 C CA . LEU B 1 132 ? -24.475 -14.463 7.810 1.00 15.53 132 LEU B CA 1
ATOM 2257 C C . LEU B 1 132 ? -25.081 -13.539 6.757 1.00 16.14 132 LEU B C 1
ATOM 2258 O O . LEU B 1 132 ? -25.072 -12.319 6.922 1.00 16.30 132 LEU B O 1
ATOM 2263 N N . SER B 1 133 ? -25.642 -14.117 5.701 1.00 16.25 133 SER B N 1
ATOM 2264 C CA . SER B 1 133 ? -26.236 -13.323 4.631 1.00 15.99 133 SER B CA 1
ATOM 2265 C C . SER B 1 133 ? -27.445 -12.507 5.084 1.00 16.39 133 SER B C 1
ATOM 2266 O O . SER B 1 133 ? -27.759 -11.475 4.479 1.00 16.72 133 SER B O 1
ATOM 2269 N N . LYS B 1 134 ? -28.126 -12.962 6.135 1.00 16.78 134 LYS B N 1
ATOM 2270 C CA . LYS B 1 134 ? -29.301 -12.245 6.621 1.00 16.08 134 LYS B CA 1
ATOM 2271 C C . LYS B 1 134 ? -28.936 -10.859 7.139 1.00 17.84 134 LYS B C 1
ATOM 2272 O O . LYS B 1 134 ? -29.757 -9.940 7.090 1.00 16.83 134 LYS B O 1
ATOM 2278 N N . PHE B 1 135 ? -27.705 -10.693 7.618 1.00 15.33 135 PHE B N 1
ATOM 2279 C CA . PHE B 1 135 ? -27.274 -9.373 8.075 1.00 16.30 135 PHE B CA 1
ATOM 2280 C C . PHE B 1 135 ? -27.297 -8.419 6.886 1.00 14.22 135 PHE B C 1
ATOM 2281 O O . PHE B 1 135 ? -27.759 -7.283 7.000 1.00 16.30 135 PHE B O 1
ATOM 2289 N N . ALA B 1 136 ? -26.820 -8.903 5.740 1.00 14.76 136 ALA B N 1
ATOM 2290 C CA . ALA B 1 136 ? -26.799 -8.109 4.512 1.00 15.58 136 ALA B CA 1
ATOM 2291 C C . ALA B 1 136 ? -28.222 -7.807 4.044 1.00 15.80 136 ALA B C 1
ATOM 2292 O O . ALA B 1 136 ? -28.503 -6.710 3.560 1.00 12.75 136 ALA B O 1
ATOM 2294 N N . ARG B 1 137 ? -29.115 -8.787 4.174 1.00 14.56 137 ARG B N 1
ATOM 2295 C CA . ARG B 1 137 ? -30.511 -8.588 3.783 1.00 17.74 137 ARG B CA 1
ATOM 2296 C C . ARG B 1 137 ? -31.193 -7.552 4.683 1.00 16.36 137 ARG B C 1
ATOM 2297 O O . ARG B 1 137 ? -32.019 -6.768 4.212 1.00 16.83 137 ARG B O 1
ATOM 2305 N N . ILE B 1 138 ? -30.838 -7.546 5.969 1.00 15.10 138 ILE B N 1
ATOM 2306 C CA . ILE B 1 138 ? -31.383 -6.577 6.922 1.00 15.52 138 ILE B CA 1
ATOM 2307 C C . ILE B 1 138 ? -30.833 -5.186 6.577 1.00 14.73 138 ILE B C 1
ATOM 2308 O O . ILE B 1 138 ? -31.562 -4.188 6.609 1.00 13.82 138 ILE B O 1
ATOM 2313 N N . VAL B 1 139 ? -29.550 -5.128 6.229 1.00 13.10 139 VAL B N 1
ATOM 2314 C CA . VAL B 1 139 ? -28.919 -3.862 5.850 1.00 12.21 139 VAL B CA 1
ATOM 2315 C C . VAL B 1 139 ? -29.670 -3.262 4.654 1.00 12.94 139 VAL B C 1
ATOM 2316 O O . VAL B 1 139 ? -30.069 -2.099 4.688 1.00 14.03 139 VAL B O 1
ATOM 2320 N N . ASP B 1 140 ? -29.908 -4.080 3.631 1.00 14.18 140 ASP B N 1
ATOM 2321 C CA . ASP B 1 140 ? -30.602 -3.627 2.428 1.00 14.83 140 ASP B CA 1
ATOM 2322 C C . ASP B 1 140 ? -32.040 -3.185 2.684 1.00 14.30 140 ASP B C 1
ATOM 2323 O O . ASP B 1 140 ? -32.508 -2.224 2.082 1.00 16.45 140 ASP B O 1
ATOM 2328 N N . MET B 1 141 ? -32.733 -3.886 3.575 1.00 15.72 141 MET B N 1
ATOM 2329 C CA . MET B 1 141 ? -34.116 -3.554 3.913 1.00 17.03 141 MET B CA 1
ATOM 2330 C C . MET B 1 141 ? -34.236 -2.123 4.437 1.00 19.04 141 MET B C 1
ATOM 2331 O O . MET B 1 141 ? -35.179 -1.401 4.107 1.00 16.35 141 MET B O 1
ATOM 2336 N N . PHE B 1 142 ? -33.283 -1.723 5.271 1.00 16.97 142 PHE B N 1
ATOM 2337 C CA . PHE B 1 142 ? -33.299 -0.384 5.827 1.00 14.08 142 PHE B CA 1
ATOM 2338 C C . PHE B 1 142 ? -32.570 0.645 4.983 1.00 16.02 142 PHE B C 1
ATOM 2339 O O . PHE B 1 142 ? -32.882 1.834 5.049 1.00 15.23 142 PHE B O 1
ATOM 2347 N N . ALA B 1 143 ? -31.646 0.182 4.144 1.00 13.04 143 ALA B N 1
ATOM 2348 C CA . ALA B 1 143 ? -30.888 1.077 3.281 1.00 14.94 143 ALA B CA 1
ATOM 2349 C C . ALA B 1 143 ? -31.703 1.536 2.065 1.00 14.39 143 ALA B C 1
ATOM 2350 O O . ALA B 1 143 ? -31.577 2.675 1.626 1.00 14.66 143 ALA B O 1
ATOM 2352 N N . ARG B 1 144 ? -32.548 0.654 1.543 1.00 14.04 144 ARG B N 1
ATOM 2353 C CA . ARG B 1 144 ? -33.361 0.979 0.370 1.00 14.94 144 ARG B CA 1
ATOM 2354 C C . ARG B 1 144 ? -34.641 1.712 0.765 1.00 14.40 144 ARG B C 1
ATOM 2355 O O . ARG B 1 144 ? -35.762 1.218 0.601 1.00 17.49 144 ARG B O 1
ATOM 2363 N N . ARG B 1 145 ? -34.423 2.903 1.310 1.00 14.92 145 ARG B N 1
ATOM 2364 C CA . ARG B 1 145 ? -35.458 3.807 1.789 1.00 16.09 145 ARG B CA 1
ATOM 2365 C C . ARG B 1 145 ? -34.817 5.188 1.773 1.00 18.54 145 ARG B C 1
ATOM 2366 O O . ARG B 1 145 ? -33.663 5.338 1.362 1.00 17.69 145 ARG B O 1
ATOM 2374 N N . LEU B 1 146 ? -35.575 6.199 2.192 1.00 14.94 146 LEU B N 1
ATOM 2375 C CA . LEU B 1 146 ? -35.039 7.545 2.317 1.00 17.88 146 LEU B CA 1
ATOM 2376 C C . LEU B 1 146 ? -34.531 7.510 3.756 1.00 18.84 146 LEU B C 1
ATOM 2377 O O . LEU B 1 146 ? -35.265 7.103 4.664 1.00 20.29 146 LEU B O 1
ATOM 2382 N N . GLN B 1 147 ? -33.301 7.959 3.977 1.00 17.35 147 GLN B N 1
ATOM 2383 C CA . GLN B 1 147 ? -32.712 7.857 5.305 1.00 14.93 147 GLN B CA 1
ATOM 2384 C C . GLN B 1 147 ? -31.799 8.982 5.747 1.00 14.10 147 GLN B C 1
ATOM 2385 O O . GLN B 1 147 ? -31.504 9.911 5.001 1.00 16.71 147 GLN B O 1
ATOM 2391 N N . VAL B 1 148 ? -31.396 8.879 7.012 1.00 17.78 148 VAL B N 1
ATOM 2392 C CA . VAL B 1 148 ? -30.394 9.744 7.632 1.00 16.96 148 VAL B CA 1
ATOM 2393 C C . VAL B 1 148 ? -29.482 8.639 8.185 1.00 15.56 148 VAL B C 1
ATOM 2394 O O . VAL B 1 148 ? -29.979 7.625 8.681 1.00 17.87 148 VAL B O 1
ATOM 2398 N N . GLN B 1 149 ? -28.170 8.784 8.027 1.00 14.91 149 GLN B N 1
ATOM 2399 C CA . GLN B 1 149 ? -27.236 7.743 8.467 1.00 15.30 149 GLN B CA 1
ATOM 2400 C C . GLN B 1 149 ? -27.349 7.350 9.940 1.00 14.92 149 GLN B C 1
ATOM 2401 O O . GLN B 1 149 ? -27.168 6.181 10.298 1.00 13.68 149 GLN B O 1
ATOM 2407 N N . GLU B 1 150 ? -27.676 8.321 10.783 1.00 14.92 150 GLU B N 1
ATOM 2408 C CA . GLU B 1 150 ? -27.835 8.082 12.213 1.00 16.34 150 GLU B CA 1
ATOM 2409 C C . GLU B 1 150 ? -28.956 7.085 12.484 1.00 17.24 150 GLU B C 1
ATOM 2410 O O . GLU B 1 150 ? -28.852 6.266 13.395 1.00 16.50 150 GLU B O 1
ATOM 2416 N N . ARG B 1 151 ? -30.034 7.171 11.702 1.00 15.59 151 ARG B N 1
ATOM 2417 C CA . ARG B 1 151 ? -31.182 6.276 11.864 1.00 14.06 151 ARG B CA 1
ATOM 2418 C C . ARG B 1 151 ? -30.892 4.888 11.314 1.00 15.19 151 ARG B C 1
ATOM 2419 O O . ARG B 1 151 ? -31.314 3.882 11.883 1.00 13.47 151 ARG B O 1
ATOM 2427 N N . LEU B 1 152 ? -30.192 4.847 10.184 1.00 15.54 152 LEU B N 1
ATOM 2428 C CA . LEU B 1 152 ? -29.852 3.594 9.531 1.00 15.14 152 LEU B CA 1
ATOM 2429 C C . LEU B 1 152 ? -29.131 2.637 10.487 1.00 14.36 152 LEU B C 1
ATOM 2430 O O . LEU B 1 152 ? -29.509 1.468 10.598 1.00 13.27 152 LEU B O 1
ATOM 2435 N N . ALA B 1 153 ? -28.152 3.152 11.227 1.00 12.99 153 ALA B N 1
ATOM 2436 C CA . ALA B 1 153 ? -27.404 2.331 12.178 1.00 12.47 153 ALA B CA 1
ATOM 2437 C C . ALA B 1 153 ? -28.324 1.783 13.269 1.00 13.51 153 ALA B C 1
ATOM 2438 O O . ALA B 1 153 ? -28.260 0.596 13.610 1.00 13.95 153 ALA B O 1
ATOM 2440 N N . VAL B 1 154 ? -29.184 2.651 13.798 1.00 13.67 154 VAL B N 1
ATOM 2441 C CA . VAL B 1 154 ? -30.124 2.284 14.859 1.00 15.22 154 VAL B CA 1
ATOM 2442 C C . VAL B 1 154 ? -31.124 1.206 14.443 1.00 12.72 154 VAL B C 1
ATOM 2443 O O . VAL B 1 154 ? -31.320 0.224 15.162 1.00 14.46 154 VAL B O 1
ATOM 2447 N N . GLN B 1 155 ? -31.760 1.390 13.290 1.00 13.58 155 GLN B N 1
ATOM 2448 C CA . GLN B 1 155 ? -32.744 0.422 12.806 1.00 13.40 155 GLN B CA 1
ATOM 2449 C C . GLN B 1 155 ? -32.149 -0.953 12.513 1.00 14.92 155 GLN B C 1
ATOM 2450 O O . GLN B 1 155 ? -32.803 -1.976 12.730 1.00 16.35 155 GLN B O 1
ATOM 2456 N N . ILE B 1 156 ? -30.926 -0.981 11.986 1.00 14.38 156 ILE B N 1
ATOM 2457 C CA . ILE B 1 156 ? -30.265 -2.254 11.704 1.00 13.82 156 ILE B CA 1
ATOM 2458 C C . ILE B 1 156 ? -30.009 -2.970 13.032 1.00 12.93 156 ILE B C 1
ATOM 2459 O O . ILE B 1 156 ? -30.312 -4.155 13.187 1.00 13.64 156 ILE B O 1
ATOM 2464 N N . ALA B 1 157 ? -29.495 -2.227 14.005 1.00 14.96 157 ALA B N 1
ATOM 2465 C CA . ALA B 1 157 ? -29.206 -2.787 15.321 1.00 15.62 157 ALA B CA 1
ATOM 2466 C C . ALA B 1 157 ? -30.479 -3.296 16.009 1.00 16.87 157 ALA B C 1
ATOM 2467 O O . ALA B 1 157 ? -30.492 -4.400 16.553 1.00 15.94 157 ALA B O 1
ATOM 2469 N N . GLU B 1 158 ? -31.551 -2.508 15.955 1.00 17.35 158 GLU B N 1
ATOM 2470 C CA . GLU B 1 158 ? -32.817 -2.899 16.579 1.00 18.23 158 GLU B CA 1
ATOM 2471 C C . GLU B 1 158 ? -33.419 -4.121 15.902 1.00 19.50 158 GLU B C 1
ATOM 2472 O O . GLU B 1 158 ? -34.020 -4.970 16.560 1.00 20.17 158 GLU B O 1
ATOM 2478 N N . ALA B 1 159 ? -33.233 -4.215 14.588 1.00 15.74 159 ALA B N 1
ATOM 2479 C CA . ALA B 1 159 ? -33.747 -5.343 13.829 1.00 15.37 159 ALA B CA 1
ATOM 2480 C C . ALA B 1 159 ? -33.045 -6.630 14.267 1.00 17.18 159 ALA B C 1
ATOM 2481 O O . ALA B 1 159 ? -33.693 -7.650 14.495 1.00 18.21 159 ALA B O 1
ATOM 2483 N N . ILE B 1 160 ? -31.721 -6.574 14.388 1.00 15.81 160 ILE B N 1
ATOM 2484 C CA . ILE B 1 160 ? -30.941 -7.733 14.813 1.00 15.59 160 ILE B CA 1
ATOM 2485 C C . ILE B 1 160 ? -31.342 -8.125 16.236 1.00 16.84 160 ILE B C 1
ATOM 2486 O O . ILE B 1 160 ? -31.508 -9.306 16.542 1.00 18.36 160 ILE B O 1
ATOM 2491 N N . GLN B 1 161 ? -31.512 -7.122 17.091 1.00 16.47 161 GLN B N 1
ATOM 2492 C CA . GLN B 1 161 ? -31.918 -7.347 18.475 1.00 19.14 161 GLN B CA 1
ATOM 2493 C C . GLN B 1 161 ? -33.245 -8.110 18.528 1.00 20.58 161 GLN B C 1
ATOM 2494 O O . GLN B 1 161 ? -33.367 -9.110 19.239 1.00 20.85 161 GLN B O 1
ATOM 2500 N N . GLU B 1 162 ? -34.217 -7.663 17.738 1.00 20.62 162 GLU B N 1
ATOM 2501 C CA . GLU B 1 162 ? -35.531 -8.298 17.711 1.00 23.35 162 GLU B CA 1
ATOM 2502 C C . GLU B 1 162 ? -35.474 -9.742 17.219 1.00 24.26 162 GLU B C 1
ATOM 2503 O O . GLU B 1 162 ? -36.114 -10.625 17.793 1.00 23.73 162 GLU B O 1
ATOM 2509 N N . VAL B 1 163 ? -34.680 -9.980 16.180 1.00 22.22 163 VAL B N 1
ATOM 2510 C CA . VAL B 1 163 ? -34.540 -11.306 15.584 1.00 21.93 163 VAL B CA 1
ATOM 2511 C C . VAL B 1 163 ? -33.780 -12.329 16.431 1.00 22.72 163 VAL B C 1
ATOM 2512 O O . VAL B 1 163 ? -34.175 -13.493 16.511 1.00 24.37 163 VAL B O 1
ATOM 2516 N N . LEU B 1 164 ? -32.712 -11.889 17.085 1.00 17.82 164 LEU B N 1
ATOM 2517 C CA . LEU B 1 164 ? -31.883 -12.799 17.860 1.00 21.06 164 LEU B CA 1
ATOM 2518 C C . LEU B 1 164 ? -31.933 -12.683 19.371 1.00 20.83 164 LEU B C 1
ATOM 2519 O O . LEU B 1 164 ? -31.553 -13.629 20.064 1.00 21.25 164 LEU B O 1
ATOM 2524 N N . GLU B 1 165 ? -32.391 -11.539 19.880 1.00 21.22 165 GLU B N 1
ATOM 2525 C CA . GLU B 1 165 ? -32.412 -11.290 21.325 1.00 24.81 165 GLU B CA 1
ATOM 2526 C C . GLU B 1 165 ? -31.038 -11.700 21.879 1.00 24.29 165 GLU B C 1
ATOM 2527 O O . GLU B 1 165 ? -30.935 -12.521 22.793 1.00 24.17 165 GLU B O 1
ATOM 2533 N N . PRO B 1 166 ? -29.956 -11.152 21.293 1.00 21.46 166 PRO B N 1
ATOM 2534 C CA . PRO B 1 166 ? -28.595 -11.471 21.724 1.00 18.54 166 PRO B CA 1
ATOM 2535 C C . PRO B 1 166 ? -28.232 -10.782 23.031 1.00 20.04 166 PRO B C 1
ATOM 2536 O O . PRO B 1 166 ? -29.010 -9.978 23.560 1.00 20.70 166 PRO B O 1
ATOM 2540 N N . GLN B 1 167 ? -27.066 -11.120 23.574 1.00 19.23 167 GLN B N 1
ATOM 2541 C CA . GLN B 1 167 ? -26.607 -10.476 24.799 1.00 18.14 167 GLN B CA 1
ATOM 2542 C C . GLN B 1 167 ? -26.348 -9.010 24.453 1.00 17.95 167 GLN B C 1
ATOM 2543 O O . GLN B 1 167 ? -26.517 -8.117 25.279 1.00 14.41 167 GLN B O 1
ATOM 2549 N N . GLY B 1 168 ? -25.961 -8.776 23.202 1.00 17.16 168 GLY B N 1
ATOM 2550 C CA . GLY B 1 168 ? -25.707 -7.428 22.745 1.00 16.21 168 GLY B CA 1
ATOM 2551 C C . GLY B 1 168 ? -25.428 -7.401 21.257 1.00 14.41 168 GLY B C 1
ATOM 2552 O O . GLY B 1 168 ? -25.167 -8.438 20.645 1.00 15.05 168 GLY B O 1
ATOM 2553 N N . VAL B 1 169 ? -25.543 -6.214 20.675 1.00 11.40 169 VAL B N 1
ATOM 2554 C CA . VAL B 1 169 ? -25.279 -6.007 19.253 1.00 11.90 169 VAL B CA 1
ATOM 2555 C C . VAL B 1 169 ? -24.793 -4.577 19.022 1.00 14.16 169 VAL B C 1
ATOM 2556 O O . VAL B 1 169 ? -25.240 -3.644 19.688 1.00 13.60 169 VAL B O 1
ATOM 2560 N N . GLY B 1 170 ? -23.832 -4.427 18.113 1.00 13.49 170 GLY B N 1
ATOM 2561 C CA . GLY B 1 170 ? -23.301 -3.117 17.790 1.00 10.41 170 GLY B CA 1
ATOM 2562 C C . GLY B 1 170 ? -23.273 -2.978 16.279 1.00 11.78 170 GLY B C 1
ATOM 2563 O O . GLY B 1 170 ? -22.990 -3.939 15.577 1.00 11.72 170 GLY B O 1
ATOM 2564 N N . VAL B 1 171 ? -23.622 -1.798 15.782 1.00 11.47 171 VAL B N 1
ATOM 2565 C CA . VAL B 1 171 ? -23.630 -1.542 14.346 1.00 13.56 171 VAL B CA 1
ATOM 2566 C C . VAL B 1 171 ? -22.907 -0.236 14.070 1.00 13.44 171 VAL B C 1
ATOM 2567 O O . VAL B 1 171 ? -23.159 0.770 14.729 1.00 18.73 171 VAL B O 1
ATOM 2571 N N . VAL B 1 172 ? -21.982 -0.273 13.118 1.00 13.08 172 VAL B N 1
ATOM 2572 C CA . VAL B 1 172 ? -21.227 0.904 12.722 1.00 12.46 172 VAL B CA 1
ATOM 2573 C C . VAL B 1 172 ? -21.469 1.114 11.228 1.00 12.94 172 VAL B C 1
ATOM 2574 O O . VAL B 1 172 ? -21.349 0.178 10.439 1.00 12.24 172 VAL B O 1
ATOM 2578 N N . VAL B 1 173 ? -21.879 2.322 10.859 1.00 13.00 173 VAL B N 1
ATOM 2579 C CA . VAL B 1 173 ? -22.127 2.649 9.456 1.00 10.92 173 VAL B CA 1
ATOM 2580 C C . VAL B 1 173 ? -21.153 3.741 9.056 1.00 11.60 173 VAL B C 1
ATOM 2581 O O . VAL B 1 173 ? -21.026 4.757 9.743 1.00 14.93 173 VAL B O 1
ATOM 2585 N N . GLU B 1 174 ? -20.424 3.513 7.973 1.00 11.28 174 GLU B N 1
ATOM 2586 C CA . GLU B 1 174 ? -19.488 4.520 7.518 1.00 13.42 174 GLU B CA 1
ATOM 2587 C C . GLU B 1 174 ? -19.794 4.807 6.067 1.00 14.02 174 GLU B C 1
ATOM 2588 O O . GLU B 1 174 ? -19.788 3.900 5.236 1.00 12.54 174 GLU B O 1
ATOM 2594 N N . GLY B 1 175 ? -20.083 6.065 5.765 1.00 14.02 175 GLY B N 1
ATOM 2595 C CA . GLY B 1 175 ? -20.409 6.392 4.394 1.00 18.09 175 GLY B CA 1
ATOM 2596 C C . GLY B 1 175 ? -20.059 7.780 3.920 1.00 15.48 175 GLY B C 1
ATOM 2597 O O . GLY B 1 175 ? -19.655 8.643 4.700 1.00 16.58 175 GLY B O 1
ATOM 2598 N N . VAL B 1 176 ? -20.157 7.954 2.606 1.00 16.79 176 VAL B N 1
ATOM 2599 C CA . VAL B 1 176 ? -19.902 9.231 1.959 1.00 18.13 176 VAL B CA 1
ATOM 2600 C C . VAL B 1 176 ? -21.251 9.692 1.412 1.00 18.04 176 VAL B C 1
ATOM 2601 O O . VAL B 1 176 ? -22.064 8.876 0.983 1.00 15.62 176 VAL B O 1
ATOM 2605 N N . HIS B 1 177 ? -21.488 10.997 1.458 1.00 16.28 177 HIS B N 1
ATOM 2606 C CA . HIS B 1 177 ? -22.750 11.572 1.005 1.00 16.11 177 HIS B CA 1
ATOM 2607 C C . HIS B 1 177 ? -22.558 12.455 -0.214 1.00 13.61 177 HIS B C 1
ATOM 2608 O O . HIS B 1 177 ? -21.839 13.458 -0.161 1.00 16.31 177 HIS B O 1
ATOM 2615 N N . LEU B 1 178 ? -23.192 12.072 -1.318 1.00 16.43 178 LEU B N 1
ATOM 2616 C CA . LEU B 1 178 ? -23.089 12.843 -2.544 1.00 17.03 178 LEU B CA 1
ATOM 2617 C C . LEU B 1 178 ? -23.659 14.248 -2.397 1.00 19.46 178 LEU B C 1
ATOM 2618 O O . LEU B 1 178 ? -23.197 15.169 -3.068 1.00 23.87 178 LEU B O 1
ATOM 2623 N N . CYS B 1 179 ? -24.614 14.432 -1.485 1.00 20.62 179 CYS B N 1
ATOM 2624 C CA . CYS B 1 179 ? -25.196 15.759 -1.285 1.00 20.73 179 CYS B CA 1
ATOM 2625 C C . CYS B 1 179 ? -24.172 16.715 -0.667 1.00 20.59 179 CYS B C 1
ATOM 2626 O O . CYS B 1 179 ? -24.387 17.925 -0.634 1.00 19.88 179 CYS B O 1
ATOM 2629 N N . MET B 1 180 ? -23.062 16.159 -0.177 1.00 19.58 180 MET B N 1
ATOM 2630 C CA . MET B 1 180 ? -21.981 16.952 0.404 1.00 18.74 180 MET B CA 1
ATOM 2631 C C . MET B 1 180 ? -20.829 17.045 -0.588 1.00 18.42 180 MET B C 1
ATOM 2632 O O . MET B 1 180 ? -19.998 17.944 -0.503 1.00 18.35 180 MET B O 1
ATOM 2637 N N . MET B 1 181 ? -20.795 16.109 -1.532 1.00 17.47 181 MET B N 1
ATOM 2638 C CA . MET B 1 181 ? -19.717 16.035 -2.511 1.00 17.45 181 MET B CA 1
ATOM 2639 C C . MET B 1 181 ? -19.984 16.637 -3.885 1.00 18.09 181 MET B C 1
ATOM 2640 O O . MET B 1 181 ? -19.123 17.331 -4.433 1.00 16.82 181 MET B O 1
ATOM 2645 N N . MET B 1 182 ? -21.149 16.347 -4.456 1.00 19.61 182 MET B N 1
ATOM 2646 C CA . MET B 1 182 ? -21.464 16.853 -5.789 1.00 20.24 182 MET B CA 1
ATOM 2647 C C . MET B 1 182 ? -22.262 18.154 -5.815 1.00 22.15 182 MET B C 1
ATOM 2648 O O . MET B 1 182 ? -22.616 18.648 -6.881 1.00 22.88 182 MET B O 1
ATOM 2653 N N . ARG B 1 183 ? -22.495 18.724 -4.639 1.00 23.36 183 ARG B N 1
ATOM 2654 C CA . ARG B 1 183 ? -23.239 19.972 -4.509 1.00 23.21 183 ARG B CA 1
ATOM 2655 C C . ARG B 1 183 ? -22.999 20.561 -3.122 1.00 23.71 183 ARG B C 1
ATOM 2656 O O . ARG B 1 183 ? -22.260 19.987 -2.321 1.00 19.83 183 ARG B O 1
ATOM 2664 N N . GLY B 1 184 ? -23.613 21.712 -2.852 1.00 24.42 184 GLY B N 1
ATOM 2665 C CA . GLY B 1 184 ? -23.467 22.361 -1.557 1.00 22.77 184 GLY B CA 1
ATOM 2666 C C . GLY B 1 184 ? -22.037 22.715 -1.194 1.00 23.45 184 GLY B C 1
ATOM 2667 O O . GLY B 1 184 ? -21.374 23.455 -1.921 1.00 21.40 184 GLY B O 1
ATOM 2668 N N . VAL B 1 185 ? -21.561 22.185 -0.069 1.00 21.24 185 VAL B N 1
ATOM 2669 C CA . VAL B 1 185 ? -20.198 22.446 0.390 1.00 22.80 185 VAL B CA 1
ATOM 2670 C C . VAL B 1 185 ? -19.140 21.860 -0.542 1.00 22.27 185 VAL B C 1
ATOM 2671 O O . VAL B 1 185 ? -18.007 22.334 -0.577 1.00 23.33 185 VAL B O 1
ATOM 2675 N N . GLU B 1 186 ? -19.522 20.829 -1.289 1.00 21.47 186 GLU B N 1
ATOM 2676 C CA . GLU B 1 186 ? -18.627 20.165 -2.234 1.00 21.71 186 GLU B CA 1
ATOM 2677 C C . GLU B 1 186 ? -17.310 19.661 -1.639 1.00 21.06 186 GLU B C 1
ATOM 2678 O O . GLU B 1 186 ? -16.265 19.722 -2.290 1.00 18.63 186 GLU B O 1
ATOM 2684 N N . LYS B 1 187 ? -17.355 19.200 -0.389 1.00 19.67 187 LYS B N 1
ATOM 2685 C CA . LYS B 1 187 ? -16.162 18.657 0.262 1.00 18.31 187 LYS B CA 1
ATOM 2686 C C . LYS B 1 187 ? -15.919 17.283 -0.360 1.00 18.74 187 LYS B C 1
ATOM 2687 O O . LYS B 1 187 ? -16.868 16.533 -0.599 1.00 18.38 187 LYS B O 1
ATOM 2693 N N . GLN B 1 188 ? -14.651 16.946 -0.590 1.00 17.12 188 GLN B N 1
ATOM 2694 C CA . GLN B 1 188 ? -14.288 15.688 -1.240 1.00 16.87 188 GLN B CA 1
ATOM 2695 C C . GLN B 1 188 ? -13.699 14.576 -0.375 1.00 17.31 188 GLN B C 1
ATOM 2696 O O . GLN B 1 188 ? -13.849 13.396 -0.697 1.00 18.23 188 GLN B O 1
ATOM 2702 N N . HIS B 1 189 ? -13.054 14.946 0.725 1.00 16.61 189 HIS B N 1
ATOM 2703 C CA . HIS B 1 189 ? -12.397 13.974 1.594 1.00 17.44 189 HIS B CA 1
ATOM 2704 C C . HIS B 1 189 ? -13.177 13.483 2.806 1.00 16.50 189 HIS B C 1
ATOM 2705 O O . HIS B 1 189 ? -12.721 12.577 3.505 1.00 17.04 189 HIS B O 1
ATOM 2712 N N . SER B 1 190 ? -14.352 14.058 3.039 1.00 16.39 190 SER B N 1
ATOM 2713 C CA . SER B 1 190 ? -15.165 13.713 4.199 1.00 16.33 190 SER B CA 1
ATOM 2714 C C . SER B 1 190 ? -15.892 12.369 4.170 1.00 15.27 190 SER B C 1
ATOM 2715 O O . SER B 1 190 ? -16.345 11.903 3.129 1.00 16.68 190 SER B O 1
ATOM 2718 N N . ARG B 1 191 ? -16.019 11.780 5.354 1.00 15.15 191 ARG B N 1
ATOM 2719 C CA . ARG B 1 191 ? -16.670 10.489 5.538 1.00 16.29 191 ARG B CA 1
ATOM 2720 C C . ARG B 1 191 ? -17.371 10.573 6.890 1.00 14.29 191 ARG B C 1
ATOM 2721 O O . ARG B 1 191 ? -16.867 11.220 7.804 1.00 16.37 191 ARG B O 1
ATOM 2729 N N . THR B 1 192 ? -18.529 9.932 7.014 1.00 12.59 192 THR B N 1
ATOM 2730 C CA . THR B 1 192 ? -19.286 9.977 8.261 1.00 14.88 192 THR B CA 1
ATOM 2731 C C . THR B 1 192 ? -19.493 8.614 8.909 1.00 12.59 192 THR B C 1
ATOM 2732 O O . THR B 1 192 ? -19.867 7.646 8.249 1.00 11.54 192 THR B O 1
ATOM 2736 N N . VAL B 1 193 ? -19.273 8.562 10.217 1.00 13.99 193 VAL B N 1
ATOM 2737 C CA . VAL B 1 193 ? -19.453 7.338 10.979 1.00 15.38 193 VAL B CA 1
ATOM 2738 C C . VAL B 1 193 ? -20.585 7.525 11.984 1.00 14.05 193 VAL B C 1
ATOM 2739 O O . VAL B 1 193 ? -20.635 8.527 12.696 1.00 16.23 193 VAL B O 1
ATOM 2743 N N . THR B 1 194 ? -21.527 6.590 11.979 1.00 13.48 194 THR B N 1
ATOM 2744 C CA . THR B 1 194 ? -22.637 6.602 12.927 1.00 13.25 194 THR B CA 1
ATOM 2745 C C . THR B 1 194 ? -22.679 5.197 13.509 1.00 13.10 194 THR B C 1
ATOM 2746 O O . THR B 1 194 ? -22.143 4.264 12.919 1.00 13.16 194 THR B O 1
ATOM 2750 N N . SER B 1 195 ? -23.319 5.032 14.659 1.00 14.12 195 SER B N 1
ATOM 2751 C CA . SER B 1 195 ? -23.384 3.711 15.252 1.00 15.32 195 SER B CA 1
ATOM 2752 C C . SER B 1 195 ? -24.546 3.563 16.209 1.00 14.99 195 SER B C 1
ATOM 2753 O O . SER B 1 195 ? -25.219 4.536 16.537 1.00 16.94 195 SER B O 1
ATOM 2756 N N . ALA B 1 196 ? -24.795 2.320 16.607 1.00 13.68 196 ALA B N 1
ATOM 2757 C CA . ALA B 1 196 ? -25.856 1.984 17.546 1.00 13.78 196 ALA B CA 1
ATOM 2758 C C . ALA B 1 196 ? -25.322 0.820 18.376 1.00 14.82 196 ALA B C 1
ATOM 2759 O O . ALA B 1 196 ? -24.789 -0.138 17.827 1.00 13.86 196 ALA B O 1
ATOM 2761 N N . MET B 1 197 ? -25.434 0.926 19.697 1.00 16.42 197 MET B N 1
ATOM 2762 C CA . MET B 1 197 ? -24.946 -0.118 20.593 1.00 17.62 197 MET B CA 1
ATOM 2763 C C . MET B 1 197 ? -26.076 -0.554 21.520 1.00 16.22 197 MET B C 1
ATOM 2764 O O . MET B 1 197 ? -26.712 0.277 22.164 1.00 18.86 197 MET B O 1
ATOM 2769 N N . LEU B 1 198 ? -26.335 -1.855 21.566 1.00 17.58 198 LEU B N 1
ATOM 2770 C CA . LEU B 1 198 ? -27.411 -2.390 22.400 1.00 16.50 198 LEU B CA 1
ATOM 2771 C C . LEU B 1 198 ? -26.932 -3.508 23.315 1.00 17.11 198 LEU B C 1
ATOM 2772 O O . LEU B 1 198 ? -26.001 -4.240 22.976 1.00 15.90 198 LEU B O 1
ATOM 2777 N N . GLY B 1 199 ? -27.579 -3.635 24.474 1.00 14.74 199 GLY B N 1
ATOM 2778 C CA . GLY B 1 199 ? -27.212 -4.680 25.417 1.00 16.87 199 GLY B CA 1
ATOM 2779 C C . GLY B 1 199 ? -25.784 -4.547 25.895 1.00 14.93 199 GLY B C 1
ATOM 2780 O O . GLY B 1 199 ? -25.348 -3.444 26.226 1.00 14.92 199 GLY B O 1
ATOM 2781 N N . VAL B 1 200 ? -25.040 -5.655 25.906 1.00 17.13 200 VAL B N 1
ATOM 2782 C CA . VAL B 1 200 ? -23.651 -5.625 26.362 1.00 17.34 200 VAL B CA 1
ATOM 2783 C C . VAL B 1 200 ? -22.751 -4.686 25.563 1.00 18.34 200 VAL B C 1
ATOM 2784 O O . VAL B 1 200 ? -21.747 -4.206 26.086 1.00 16.22 200 VAL B O 1
ATOM 2788 N N . PHE B 1 201 ? -23.100 -4.416 24.304 1.00 16.06 201 PHE B N 1
ATOM 2789 C CA . PHE B 1 201 ? -22.289 -3.507 23.505 1.00 16.24 201 PHE B CA 1
ATOM 2790 C C . PHE B 1 201 ? -22.418 -2.087 24.045 1.00 16.26 201 PHE B C 1
ATOM 2791 O O . PHE B 1 201 ? -21.520 -1.273 23.878 1.00 18.10 201 PHE B O 1
ATOM 2799 N N . ARG B 1 202 ? -23.543 -1.802 24.697 1.00 16.29 202 ARG B N 1
ATOM 2800 C CA . ARG B 1 202 ? -23.779 -0.489 25.293 1.00 19.38 202 ARG B CA 1
ATOM 2801 C C . ARG B 1 202 ? -23.332 -0.480 26.754 1.00 20.05 202 ARG B C 1
ATOM 2802 O O . ARG B 1 202 ? -22.715 0.480 27.218 1.00 19.33 202 ARG B O 1
ATOM 2810 N N . GLU B 1 203 ? -23.616 -1.579 27.451 1.00 17.48 203 GLU B N 1
ATOM 2811 C CA . GLU B 1 203 ? -23.319 -1.717 28.878 1.00 18.51 203 GLU B CA 1
ATOM 2812 C C . GLU B 1 203 ? -21.894 -2.106 29.282 1.00 20.57 203 GLU B C 1
ATOM 2813 O O . GLU B 1 203 ? -21.459 -1.799 30.398 1.00 20.50 203 GLU B O 1
ATOM 2819 N N . ASN B 1 204 ? -21.186 -2.808 28.401 1.00 21.78 204 ASN B N 1
ATOM 2820 C CA . ASN B 1 204 ? -19.823 -3.247 28.690 1.00 20.66 204 ASN B CA 1
ATOM 2821 C C . ASN B 1 204 ? -18.830 -2.493 27.814 1.00 23.24 204 ASN B C 1
ATOM 2822 O O . ASN B 1 204 ? -18.753 -2.711 26.604 1.00 21.00 204 ASN B O 1
ATOM 2827 N N . GLN B 1 205 ? -18.064 -1.614 28.451 1.00 22.86 205 GLN B N 1
ATOM 2828 C CA . GLN B 1 205 ? -17.062 -0.788 27.786 1.00 23.83 205 GLN B CA 1
ATOM 2829 C C . GLN B 1 205 ? -16.046 -1.605 26.987 1.00 21.35 205 GLN B C 1
ATOM 2830 O O . GLN B 1 205 ? -15.737 -1.280 25.836 1.00 19.07 205 GLN B O 1
ATOM 2836 N N . LYS B 1 206 ? -15.531 -2.660 27.612 1.00 19.46 206 LYS B N 1
ATOM 2837 C CA . LYS B 1 206 ? -14.541 -3.529 26.989 1.00 20.74 206 LYS B CA 1
ATOM 2838 C C . LYS B 1 206 ? -15.081 -4.273 25.773 1.00 17.65 206 LYS B C 1
ATOM 2839 O O . LYS B 1 206 ? -14.359 -4.480 24.797 1.00 15.24 206 LYS B O 1
ATOM 2845 N N . THR B 1 207 ? -16.348 -4.672 25.838 1.00 18.12 207 THR B N 1
ATOM 2846 C CA . THR B 1 207 ? -16.991 -5.372 24.732 1.00 17.77 207 THR B CA 1
ATOM 2847 C C . THR B 1 207 ? -17.070 -4.442 23.521 1.00 16.88 207 THR B C 1
ATOM 2848 O O . THR B 1 207 ? -16.716 -4.833 22.404 1.00 14.09 207 THR B O 1
ATOM 2852 N N . ARG B 1 208 ? -17.512 -3.206 23.751 1.00 15.31 208 ARG B N 1
ATOM 2853 C CA . ARG B 1 208 ? -17.614 -2.226 22.671 1.00 16.60 208 ARG B CA 1
ATOM 2854 C C . ARG B 1 208 ? -16.239 -1.948 22.059 1.00 16.16 208 ARG B C 1
ATOM 2855 O O . ARG B 1 208 ? -16.097 -1.906 20.839 1.00 13.78 208 ARG B O 1
ATOM 2863 N N . GLU B 1 209 ? -15.230 -1.761 22.911 1.00 17.70 209 GLU B N 1
ATOM 2864 C CA . GLU B 1 209 ? -13.866 -1.503 22.444 1.00 17.30 209 GLU B CA 1
ATOM 2865 C C . GLU B 1 209 ? -13.341 -2.663 21.603 1.00 16.05 209 GLU B C 1
ATOM 2866 O O . GLU B 1 209 ? -12.682 -2.449 20.588 1.00 16.32 209 GLU B O 1
ATOM 2872 N N . GLU B 1 210 ? -13.622 -3.886 22.046 1.00 15.01 210 GLU B N 1
ATOM 2873 C CA . GLU B 1 210 ? -13.194 -5.086 21.338 1.00 15.21 210 GLU B CA 1
ATOM 2874 C C . GLU B 1 210 ? -13.790 -5.137 19.934 1.00 16.32 210 GLU B C 1
ATOM 2875 O O . GLU B 1 210 ? -13.100 -5.495 18.981 1.00 13.94 210 GLU B O 1
ATOM 2881 N N . PHE B 1 211 ? -15.072 -4.789 19.824 1.00 15.11 211 PHE B N 1
ATOM 2882 C CA . PHE B 1 211 ? -15.775 -4.763 18.541 1.00 13.40 211 PHE B CA 1
ATOM 2883 C C . PHE B 1 211 ? -15.159 -3.697 17.637 1.00 14.65 211 PHE B C 1
ATOM 2884 O O . PHE B 1 211 ? -14.830 -3.968 16.482 1.00 15.31 211 PHE B O 1
ATOM 2892 N N . LEU B 1 212 ? -14.979 -2.494 18.176 1.00 15.33 212 LEU B N 1
ATOM 2893 C CA . LEU B 1 212 ? -14.412 -1.393 17.403 1.00 16.89 212 LEU B CA 1
ATOM 2894 C C . LEU B 1 212 ? -12.971 -1.663 16.975 1.00 15.77 212 LEU B C 1
ATOM 2895 O O . LEU B 1 212 ? -12.555 -1.249 15.894 1.00 14.24 212 LEU B O 1
ATOM 2900 N N . SER B 1 213 ? -12.219 -2.374 17.815 1.00 16.10 213 SER B N 1
ATOM 2901 C CA . SER B 1 213 ? -10.832 -2.710 17.493 1.00 17.04 213 SER B CA 1
ATOM 2902 C C . SER B 1 213 ? -10.757 -3.708 16.341 1.00 15.06 213 SER B C 1
ATOM 2903 O O . SER B 1 213 ? -9.812 -3.683 15.553 1.00 18.76 213 SER B O 1
ATOM 2906 N N . HIS B 1 214 ? -11.756 -4.582 16.243 1.00 14.35 214 HIS B N 1
ATOM 2907 C CA . HIS B 1 214 ? -11.815 -5.555 15.154 1.00 15.81 214 HIS B CA 1
ATOM 2908 C C . HIS B 1 214 ? -11.987 -4.819 13.826 1.00 15.94 214 HIS B C 1
ATOM 2909 O O . HIS B 1 214 ? -11.582 -5.314 12.777 1.00 15.79 214 HIS B O 1
ATOM 2916 N N . LEU B 1 215 ? -12.575 -3.626 13.879 1.00 17.61 215 LEU B N 1
ATOM 2917 C CA . LEU B 1 215 ? -12.799 -2.837 12.666 1.00 20.98 215 LEU B CA 1
ATOM 2918 C C . LEU B 1 215 ? -11.568 -2.061 12.200 1.00 25.03 215 LEU B C 1
ATOM 2919 O O . LEU B 1 215 ? -11.570 -1.478 11.112 1.00 23.65 215 LEU B O 1
ATOM 2924 N N . ARG B 1 216 ? -10.527 -2.032 13.029 1.00 26.28 216 ARG B N 1
ATOM 2925 C CA . ARG B 1 216 ? -9.295 -1.335 12.670 1.00 30.46 216 ARG B CA 1
ATOM 2926 C C . ARG B 1 216 ? -8.240 -2.309 12.148 1.00 32.39 216 ARG B C 1
ATOM 2927 O O . ARG B 1 216 ? -8.086 -3.400 12.735 1.00 35.19 216 ARG B O 1
ATOM 2935 N N . GLU C 1 32 ? -18.178 46.338 2.349 1.00 58.96 32 GLU C N 1
ATOM 2936 C CA . GLU C 1 32 ? -17.263 45.728 3.354 1.00 58.58 32 GLU C CA 1
ATOM 2937 C C . GLU C 1 32 ? -15.794 45.923 2.985 1.00 57.58 32 GLU C C 1
ATOM 2938 O O . GLU C 1 32 ? -15.202 46.959 3.295 1.00 58.35 32 GLU C O 1
ATOM 2944 N N . VAL C 1 33 ? -15.209 44.925 2.326 1.00 54.95 33 VAL C N 1
ATOM 2945 C CA . VAL C 1 33 ? -13.810 44.988 1.918 1.00 51.78 33 VAL C CA 1
ATOM 2946 C C . VAL C 1 33 ? -13.636 45.873 0.689 1.00 49.64 33 VAL C C 1
ATOM 2947 O O . VAL C 1 33 ? -14.284 45.666 -0.338 1.00 48.81 33 VAL C O 1
ATOM 2951 N N . ASP C 1 34 ? -12.763 46.868 0.812 1.00 48.59 34 ASP C N 1
ATOM 2952 C CA . ASP C 1 34 ? -12.482 47.793 -0.280 1.00 46.50 34 ASP C CA 1
ATOM 2953 C C . ASP C 1 34 ? -11.553 47.122 -1.292 1.00 45.31 34 ASP C C 1
ATOM 2954 O O . ASP C 1 34 ? -10.329 47.171 -1.156 1.00 44.18 34 ASP C O 1
ATOM 2959 N N . LEU C 1 35 ? -12.150 46.507 -2.310 1.00 44.81 35 LEU C N 1
ATOM 2960 C CA . LEU C 1 35 ? -11.400 45.817 -3.355 1.00 45.54 35 LEU C CA 1
ATOM 2961 C C . LEU C 1 35 ? -10.447 46.740 -4.105 1.00 46.88 35 LEU C C 1
ATOM 2962 O O . LEU C 1 35 ? -9.324 46.351 -4.426 1.00 46.62 35 LEU C O 1
ATOM 2967 N N . GLU C 1 36 ? -10.898 47.965 -4.371 1.00 47.62 36 GLU C N 1
ATOM 2968 C CA . GLU C 1 36 ? -10.093 48.956 -5.083 1.00 47.67 36 GLU C CA 1
ATOM 2969 C C . GLU C 1 36 ? -8.790 49.244 -4.343 1.00 45.11 36 GLU C C 1
ATOM 2970 O O . GLU C 1 36 ? -7.722 49.304 -4.952 1.00 44.50 36 GLU C O 1
ATOM 2976 N N . ARG C 1 37 ? -8.888 49.397 -3.025 1.00 43.60 37 ARG C N 1
ATOM 2977 C CA . ARG C 1 37 ? -7.729 49.676 -2.187 1.00 43.79 37 ARG C CA 1
ATOM 2978 C C . ARG C 1 37 ? -6.755 48.497 -2.208 1.00 43.92 37 ARG C C 1
ATOM 2979 O O . ARG C 1 37 ? -5.539 48.693 -2.256 1.00 44.42 37 ARG C O 1
ATOM 2987 N N . LEU C 1 38 ? -7.294 47.279 -2.193 1.00 43.60 38 LEU C N 1
ATOM 2988 C CA . LEU C 1 38 ? -6.470 46.071 -2.230 1.00 41.36 38 LEU C CA 1
ATOM 2989 C C . LEU C 1 38 ? -5.722 45.967 -3.555 1.00 40.68 38 LEU C C 1
ATOM 2990 O O . LEU C 1 38 ? -4.550 45.590 -3.582 1.00 41.23 38 LEU C O 1
ATOM 2995 N N . GLN C 1 39 ? -6.402 46.305 -4.650 1.00 39.55 39 GLN C N 1
ATOM 2996 C CA . GLN C 1 39 ? -5.795 46.264 -5.977 1.00 41.00 39 GLN C CA 1
ATOM 2997 C C . GLN C 1 39 ? -4.595 47.199 -6.034 1.00 42.03 39 GLN C C 1
ATOM 2998 O O . GLN C 1 39 ? -3.536 46.831 -6.544 1.00 41.53 39 GLN C O 1
ATOM 3004 N N . ALA C 1 40 ? -4.764 48.400 -5.485 1.00 42.92 40 ALA C N 1
ATOM 3005 C CA . ALA C 1 40 ? -3.700 49.400 -5.456 1.00 42.78 40 ALA C CA 1
ATOM 3006 C C . ALA C 1 40 ? -2.523 48.892 -4.631 1.00 42.36 40 ALA C C 1
ATOM 3007 O O . ALA C 1 40 ? -1.364 49.053 -5.020 1.00 43.23 40 ALA C O 1
ATOM 3009 N N . LEU C 1 41 ? -2.830 48.276 -3.492 1.00 41.24 41 LEU C N 1
ATOM 3010 C CA . LEU C 1 41 ? -1.806 47.727 -2.611 1.00 41.11 41 LEU C CA 1
ATOM 3011 C C . LEU C 1 41 ? -1.065 46.577 -3.289 1.00 40.39 41 LEU C C 1
ATOM 3012 O O . LEU C 1 41 ? 0.158 46.476 -3.195 1.00 41.58 41 LEU C O 1
ATOM 3017 N N . ALA C 1 42 ? -1.814 45.725 -3.984 1.00 40.96 42 ALA C N 1
ATOM 3018 C CA . ALA C 1 42 ? -1.240 44.583 -4.688 1.00 40.97 42 ALA C CA 1
ATOM 3019 C C . ALA C 1 42 ? -0.368 45.051 -5.850 1.00 41.32 42 ALA C C 1
ATOM 3020 O O . ALA C 1 42 ? 0.663 44.444 -6.146 1.00 41.32 42 ALA C O 1
ATOM 3022 N N . ALA C 1 43 ? -0.784 46.137 -6.499 1.00 42.11 43 ALA C N 1
ATOM 3023 C CA . ALA C 1 43 ? -0.038 46.701 -7.621 1.00 41.34 43 ALA C CA 1
ATOM 3024 C C . ALA C 1 43 ? 1.315 47.227 -7.147 1.00 40.93 43 ALA C C 1
ATOM 3025 O O . ALA C 1 43 ? 2.336 47.026 -7.807 1.00 40.43 43 ALA C O 1
ATOM 3027 N N . GLU C 1 44 ? 1.320 47.885 -5.990 1.00 41.25 44 GLU C N 1
ATOM 3028 C CA . GLU C 1 44 ? 2.553 48.423 -5.428 1.00 41.64 44 GLU C CA 1
ATOM 3029 C C . GLU C 1 44 ? 3.419 47.277 -4.917 1.00 40.71 44 GLU C C 1
ATOM 3030 O O . GLU C 1 44 ? 4.646 47.359 -4.943 1.00 40.29 44 GLU C O 1
ATOM 3036 N N . TRP C 1 45 ? 2.774 46.200 -4.473 1.00 39.39 45 TRP C N 1
ATOM 3037 C CA . TRP C 1 45 ? 3.488 45.031 -3.967 1.00 37.49 45 TRP C CA 1
ATOM 3038 C C . TRP C 1 45 ? 4.321 44.404 -5.082 1.00 33.68 45 TRP C C 1
ATOM 3039 O O . TRP C 1 45 ? 5.472 44.024 -4.868 1.00 32.98 45 TRP C O 1
ATOM 3050 N N . LEU C 1 46 ? 3.734 44.332 -6.274 1.00 33.31 46 LEU C N 1
ATOM 3051 C CA . LEU C 1 46 ? 4.391 43.764 -7.443 1.00 34.02 46 LEU C CA 1
ATOM 3052 C C . LEU C 1 46 ? 5.663 44.510 -7.844 1.00 37.14 46 LEU C C 1
ATOM 3053 O O . LEU C 1 46 ? 6.668 43.884 -8.178 1.00 37.54 46 LEU C O 1
ATOM 3058 N N . GLN C 1 47 ? 5.631 45.842 -7.797 1.00 39.06 47 GLN C N 1
ATOM 3059 C CA . GLN C 1 47 ? 6.808 46.626 -8.170 1.00 41.26 47 GLN C CA 1
ATOM 3060 C C . GLN C 1 47 ? 7.911 46.588 -7.114 1.00 39.33 47 GLN C C 1
ATOM 3061 O O . GLN C 1 47 ? 9.089 46.480 -7.452 1.00 39.30 47 GLN C O 1
ATOM 3067 N N . VAL C 1 48 ? 7.524 46.640 -5.840 1.00 38.54 48 VAL C N 1
ATOM 3068 C CA . VAL C 1 48 ? 8.483 46.620 -4.739 1.00 38.71 48 VAL C CA 1
ATOM 3069 C C . VAL C 1 48 ? 9.305 45.332 -4.690 1.00 40.11 48 VAL C C 1
ATOM 3070 O O . VAL C 1 48 ? 10.506 45.374 -4.415 1.00 40.25 48 VAL C O 1
ATOM 3074 N N . ILE C 1 49 ? 8.667 44.194 -4.968 1.00 40.85 49 ILE C N 1
ATOM 3075 C CA . ILE C 1 49 ? 9.370 42.910 -4.947 1.00 41.57 49 ILE C CA 1
ATOM 3076 C C . ILE C 1 49 ? 10.290 42.719 -6.153 1.00 41.56 49 ILE C C 1
ATOM 3077 O O . ILE C 1 49 ? 11.081 41.777 -6.194 1.00 42.91 49 ILE C O 1
ATOM 3082 N N . GLY C 1 50 ? 10.185 43.620 -7.127 1.00 41.81 50 GLY C N 1
ATOM 3083 C CA . GLY C 1 50 ? 11.034 43.543 -8.302 1.00 41.87 50 GLY C CA 1
ATOM 3084 C C . GLY C 1 50 ? 10.376 43.130 -9.603 1.00 41.30 50 GLY C C 1
ATOM 3085 O O . GLY C 1 50 ? 11.072 42.893 -10.591 1.00 44.04 50 GLY C O 1
ATOM 3086 N N . GLU C 1 51 ? 9.051 43.034 -9.618 1.00 39.75 51 GLU C N 1
ATOM 3087 C CA . GLU C 1 51 ? 8.335 42.646 -10.831 1.00 40.69 51 GLU C CA 1
ATOM 3088 C C . GLU C 1 51 ? 7.802 43.834 -11.626 1.00 41.60 51 GLU C C 1
ATOM 3089 O O . GLU C 1 51 ? 7.818 44.970 -11.154 1.00 42.76 51 GLU C O 1
ATOM 3095 N N . ASP C 1 52 ? 7.351 43.559 -12.846 1.00 42.10 52 ASP C N 1
ATOM 3096 C CA . ASP C 1 52 ? 6.803 44.586 -13.723 1.00 43.75 52 ASP C CA 1
ATOM 3097 C C . ASP C 1 52 ? 5.281 44.496 -13.749 1.00 42.83 52 ASP C C 1
ATOM 3098 O O . ASP C 1 52 ? 4.714 43.644 -14.431 1.00 42.59 52 ASP C O 1
ATOM 3103 N N . PRO C 1 53 ? 4.600 45.392 -13.017 1.00 43.27 53 PRO C N 1
ATOM 3104 C CA . PRO C 1 53 ? 3.135 45.429 -12.944 1.00 42.87 53 PRO C CA 1
ATOM 3105 C C . PRO C 1 53 ? 2.476 45.604 -14.310 1.00 43.83 53 PRO C C 1
ATOM 3106 O O . PRO C 1 53 ? 1.311 45.247 -14.493 1.00 45.16 53 PRO C O 1
ATOM 3110 N N . GLY C 1 54 ? 3.229 46.154 -15.261 1.00 45.07 54 GLY C N 1
ATOM 3111 C CA . GLY C 1 54 ? 2.709 46.370 -16.600 1.00 46.15 54 GLY C CA 1
ATOM 3112 C C . GLY C 1 54 ? 2.865 45.165 -17.508 1.00 47.34 54 GLY C C 1
ATOM 3113 O O . GLY C 1 54 ? 2.374 45.164 -18.641 1.00 47.07 54 GLY C O 1
ATOM 3114 N N . ARG C 1 55 ? 3.550 44.140 -17.007 1.00 46.89 55 ARG C N 1
ATOM 3115 C CA . ARG C 1 55 ? 3.783 42.910 -17.757 1.00 46.43 55 ARG C CA 1
ATOM 3116 C C . ARG C 1 55 ? 2.466 42.213 -18.079 1.00 46.84 55 ARG C C 1
ATOM 3117 O O . ARG C 1 55 ? 1.526 42.243 -17.282 1.00 46.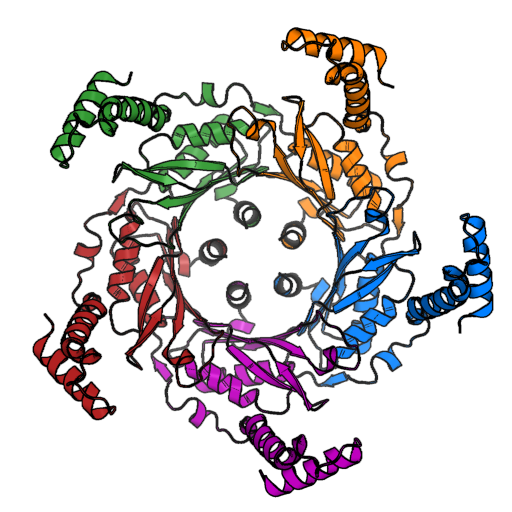51 55 ARG C O 1
ATOM 3125 N N . GLU C 1 56 ? 2.415 41.597 -19.257 1.00 47.30 56 GLU C N 1
ATOM 3126 C CA . GLU C 1 56 ? 1.238 40.883 -19.747 1.00 47.51 56 GLU C CA 1
ATOM 3127 C C . GLU C 1 56 ? 0.525 40.022 -18.703 1.00 47.12 56 GLU C C 1
ATOM 3128 O O . GLU C 1 56 ? -0.654 40.237 -18.417 1.00 47.04 56 GLU C O 1
ATOM 3134 N N . GLY C 1 57 ? 1.250 39.067 -18.125 1.00 45.28 57 GLY C N 1
ATOM 3135 C CA . GLY C 1 57 ? 0.668 38.172 -17.140 1.00 44.21 57 GLY C CA 1
ATOM 3136 C C . GLY C 1 57 ? 0.352 38.743 -15.770 1.00 43.47 57 GLY C C 1
ATOM 3137 O O . GLY C 1 57 ? -0.242 38.051 -14.940 1.00 44.48 57 GLY C O 1
ATOM 3138 N N . LEU C 1 58 ? 0.738 39.992 -15.521 1.00 40.49 58 LEU C N 1
ATOM 3139 C CA . LEU C 1 58 ? 0.480 40.621 -14.228 1.00 37.92 58 LEU C CA 1
ATOM 3140 C C . LEU C 1 58 ? -0.564 41.735 -14.263 1.00 38.18 58 LEU C C 1
ATOM 3141 O O . LEU C 1 58 ? -0.967 42.233 -13.212 1.00 36.78 58 LEU C O 1
ATOM 3146 N N . LEU C 1 59 ? -1.014 42.106 -15.461 1.00 39.47 59 LEU C N 1
ATOM 3147 C CA . LEU C 1 59 ? -2.006 43.174 -15.618 1.00 40.85 59 LEU C CA 1
ATOM 3148 C C . LEU C 1 59 ? -3.256 43.009 -14.756 1.00 40.16 59 LEU C C 1
ATOM 3149 O O . LEU C 1 59 ? -3.659 43.941 -14.056 1.00 39.40 59 LEU C O 1
ATOM 3154 N N . LYS C 1 60 ? -3.856 41.822 -14.798 1.00 39.61 60 LYS C N 1
ATOM 3155 C CA . LYS C 1 60 ? -5.059 41.550 -14.018 1.00 39.12 60 LYS C CA 1
ATOM 3156 C C . LYS C 1 60 ? -4.789 40.925 -12.651 1.00 37.80 60 LYS C C 1
ATOM 3157 O O . LYS C 1 60 ? -5.727 40.572 -11.935 1.00 36.34 60 LYS C O 1
ATOM 3163 N N . THR C 1 61 ? -3.516 40.820 -12.276 1.00 37.15 61 THR C N 1
ATOM 3164 C CA . THR C 1 61 ? -3.139 40.227 -10.993 1.00 36.80 61 THR C CA 1
ATOM 3165 C C . THR C 1 61 ? -3.683 40.965 -9.767 1.00 37.07 61 THR C C 1
ATOM 3166 O O . THR C 1 61 ? -4.330 40.353 -8.920 1.00 36.12 61 THR C O 1
ATOM 3170 N N . PRO C 1 62 ? -3.447 42.288 -9.659 1.00 37.68 62 PRO C N 1
ATOM 3171 C CA . PRO C 1 62 ? -3.962 43.015 -8.491 1.00 36.29 62 PRO C CA 1
ATOM 3172 C C . PRO C 1 62 ? -5.472 42.845 -8.302 1.00 34.62 62 PRO C C 1
ATOM 3173 O O . PRO C 1 62 ? -5.960 42.836 -7.174 1.00 33.31 62 PRO C O 1
ATOM 3177 N N . GLU C 1 63 ? -6.190 42.666 -9.408 1.00 33.38 63 GLU C N 1
ATOM 3178 C CA . GLU C 1 63 ? -7.638 42.468 -9.382 1.00 34.88 63 GLU C CA 1
ATOM 3179 C C . GLU C 1 63 ? -7.965 41.060 -8.875 1.00 35.19 63 GLU C C 1
ATOM 3180 O O . GLU C 1 63 ? -8.854 40.880 -8.035 1.00 33.88 63 GLU C O 1
ATOM 3186 N N . ARG C 1 64 ? -7.243 40.071 -9.399 1.00 32.64 64 ARG C N 1
ATOM 3187 C CA . ARG C 1 64 ? -7.426 38.672 -9.012 1.00 33.92 64 ARG C CA 1
ATOM 3188 C C . ARG C 1 64 ? -7.077 38.439 -7.544 1.00 30.38 64 ARG C C 1
ATOM 3189 O O . ARG C 1 64 ? -7.766 37.691 -6.850 1.00 30.62 64 ARG C O 1
ATOM 3197 N N . VAL C 1 65 ? -6.013 39.092 -7.082 1.00 28.25 65 VAL C N 1
ATOM 3198 C CA . VAL C 1 65 ? -5.555 38.983 -5.700 1.00 29.73 65 VAL C CA 1
ATOM 3199 C C . VAL C 1 65 ? -6.558 39.617 -4.734 1.00 32.29 65 VAL C C 1
ATOM 3200 O O . VAL C 1 65 ? -6.811 39.086 -3.648 1.00 29.83 65 VAL C O 1
ATOM 3204 N N . ALA C 1 66 ? -7.129 40.750 -5.140 1.00 31.79 66 ALA C N 1
ATOM 3205 C CA . ALA C 1 66 ? -8.106 41.467 -4.322 1.00 31.81 66 ALA C CA 1
ATOM 3206 C C . ALA C 1 66 ? -9.325 40.599 -4.029 1.00 29.84 66 ALA C C 1
ATOM 3207 O O . ALA C 1 66 ? -9.710 40.428 -2.871 1.00 30.04 66 ALA C O 1
ATOM 3209 N N . LYS C 1 67 ? -9.925 40.061 -5.088 1.00 30.57 67 LYS C N 1
ATOM 3210 C CA . LYS C 1 67 ? -11.100 39.204 -4.965 1.00 32.88 67 LYS C CA 1
ATOM 3211 C C . LYS C 1 67 ? -10.748 37.930 -4.203 1.00 32.65 67 LYS C C 1
ATOM 3212 O O . LYS C 1 67 ? -11.554 37.425 -3.420 1.00 32.35 67 LYS C O 1
ATOM 3218 N N . ALA C 1 68 ? -9.536 37.428 -4.433 1.00 32.04 68 ALA C N 1
ATOM 3219 C CA . ALA C 1 68 ? -9.054 36.219 -3.773 1.00 32.21 68 ALA C CA 1
ATOM 3220 C C . ALA C 1 68 ? -9.059 36.391 -2.260 1.00 31.47 68 ALA C C 1
ATOM 3221 O O . ALA C 1 68 ? -9.667 35.595 -1.546 1.00 30.99 68 ALA C O 1
ATOM 3223 N N . TRP C 1 69 ? -8.411 37.450 -1.779 1.00 30.55 69 TRP C N 1
ATOM 3224 C CA . TRP C 1 69 ? -8.344 37.714 -0.349 1.00 30.35 69 TRP C CA 1
ATOM 3225 C C . TRP C 1 69 ? -9.684 38.050 0.289 1.00 31.39 69 TRP C C 1
ATOM 3226 O O . TRP C 1 69 ? -9.878 37.821 1.484 1.00 31.79 69 TRP C O 1
ATOM 3237 N N . ALA C 1 70 ? -10.606 38.581 -0.508 1.00 30.43 70 ALA C N 1
ATOM 3238 C CA . ALA C 1 70 ? -11.940 38.904 -0.017 1.00 30.61 70 ALA C CA 1
ATOM 3239 C C . ALA C 1 70 ? -12.634 37.577 0.300 1.00 31.88 70 ALA C C 1
ATOM 3240 O O . ALA C 1 70 ? -13.328 37.446 1.308 1.00 29.93 70 ALA C O 1
ATOM 3242 N N . PHE C 1 71 ? -12.419 36.593 -0.568 1.00 29.95 71 PHE C N 1
ATOM 3243 C CA . PHE C 1 71 ? -12.991 35.264 -0.398 1.00 29.63 71 PHE C CA 1
ATOM 3244 C C . PHE C 1 71 ? -12.309 34.537 0.764 1.00 28.32 71 PHE C C 1
ATOM 3245 O O . PHE C 1 71 ? -12.975 33.921 1.595 1.00 27.75 71 PHE C O 1
ATOM 3253 N N . LEU C 1 72 ? -10.984 34.645 0.832 1.00 27.39 72 LEU C N 1
ATOM 3254 C CA . LEU C 1 72 ? -10.194 33.988 1.872 1.00 25.95 72 LEU C CA 1
ATOM 3255 C C . LEU C 1 72 ? -10.405 34.537 3.280 1.00 27.48 72 LEU C C 1
ATOM 3256 O O . LEU C 1 72 ? -9.949 33.942 4.258 1.00 26.12 72 LEU C O 1
ATOM 3261 N N . THR C 1 73 ? -11.077 35.681 3.378 1.00 29.11 73 THR C N 1
ATOM 3262 C CA . THR C 1 73 ? -11.350 36.306 4.668 1.00 30.52 73 THR C CA 1
ATOM 3263 C C . THR C 1 73 ? -12.852 36.478 4.896 1.00 30.93 73 THR C C 1
ATOM 3264 O O . THR C 1 73 ? -13.266 37.142 5.846 1.00 31.78 73 THR C O 1
ATOM 3268 N N . ARG C 1 74 ? -13.658 35.840 4.048 1.00 30.56 74 ARG C N 1
ATOM 3269 C CA . ARG C 1 74 ? -15.116 35.924 4.136 1.00 31.36 74 ARG C CA 1
ATOM 3270 C C . ARG C 1 74 ? -15.686 35.353 5.435 1.00 32.57 74 ARG C C 1
ATOM 3271 O O . ARG C 1 74 ? -16.831 35.638 5.793 1.00 31.58 74 ARG C O 1
ATOM 3279 N N . GLY C 1 75 ? -14.884 34.550 6.132 1.00 29.54 75 GLY C N 1
ATOM 3280 C CA . GLY C 1 75 ? -15.319 33.948 7.380 1.00 30.79 75 GLY C CA 1
ATOM 3281 C C . GLY C 1 75 ? -15.620 34.948 8.483 1.00 32.02 75 GLY C C 1
ATOM 3282 O O . GLY C 1 75 ? -16.435 34.676 9.366 1.00 29.26 75 GLY C O 1
ATOM 3283 N N . TYR C 1 76 ? -14.942 36.093 8.443 1.00 33.01 76 TYR C N 1
ATOM 3284 C CA . TYR C 1 76 ? -15.138 37.156 9.426 1.00 35.43 76 TYR C CA 1
ATOM 3285 C C . TYR C 1 76 ? -16.526 37.773 9.288 1.00 35.66 76 TYR C C 1
ATOM 3286 O O . TYR C 1 76 ? -17.094 38.260 10.264 1.00 36.62 76 TYR C O 1
ATOM 3295 N N . ARG C 1 77 ? -17.055 37.749 8.068 1.00 37.75 77 ARG C N 1
ATOM 3296 C CA . ARG C 1 77 ? -18.358 38.333 7.763 1.00 38.68 77 ARG C CA 1
ATOM 3297 C C . ARG C 1 77 ? -19.555 37.387 7.810 1.00 37.35 77 ARG C C 1
ATOM 3298 O O . ARG C 1 77 ? -20.689 37.812 7.589 1.00 38.04 77 ARG C O 1
ATOM 3306 N N . GLN C 1 78 ? -19.310 36.112 8.089 1.00 36.51 78 GLN C N 1
ATOM 3307 C CA . GLN C 1 78 ? -20.395 35.137 8.162 1.00 34.52 78 GLN C CA 1
ATOM 3308 C C . GLN C 1 78 ? -21.018 35.097 9.551 1.00 33.84 78 GLN C C 1
ATOM 3309 O O . GLN C 1 78 ? -20.398 35.511 10.532 1.00 32.68 78 GLN C O 1
ATOM 3315 N N . ARG C 1 79 ? -22.254 34.611 9.622 1.00 33.23 79 ARG C N 1
ATOM 3316 C CA . ARG C 1 79 ? -22.967 34.499 10.890 1.00 37.31 79 ARG C CA 1
ATOM 3317 C C . ARG C 1 79 ? -23.298 33.033 11.131 1.00 35.41 79 ARG C C 1
ATOM 3318 O O . ARG C 1 79 ? -23.889 32.374 10.275 1.00 34.96 79 ARG C O 1
ATOM 3326 N N . LEU C 1 80 ? -22.931 32.537 12.309 1.00 36.36 80 LEU C N 1
ATOM 3327 C CA . LEU C 1 80 ? -23.163 31.144 12.681 1.00 35.30 80 LEU C CA 1
ATOM 3328 C C . LEU C 1 80 ? -24.598 30.680 12.444 1.00 36.22 80 LEU C C 1
ATOM 3329 O O . LEU C 1 80 ? -24.824 29.567 11.973 1.00 35.16 80 LEU C O 1
ATOM 3334 N N . GLU C 1 81 ? -25.556 31.556 12.729 1.00 36.66 81 GLU C N 1
ATOM 3335 C CA . GLU C 1 81 ? -26.974 31.248 12.559 1.00 37.21 81 GLU C CA 1
ATOM 3336 C C . GLU C 1 81 ? -27.339 30.990 11.098 1.00 35.25 81 GLU C C 1
ATOM 3337 O O . GLU C 1 81 ? -28.123 30.091 10.800 1.00 33.44 81 GLU C O 1
ATOM 3343 N N . GLU C 1 82 ? -26.763 31.780 10.196 1.00 34.94 82 GLU C N 1
ATOM 3344 C CA . GLU C 1 82 ? -27.026 31.650 8.762 1.00 36.61 82 GLU C CA 1
ATOM 3345 C C . GLU C 1 82 ? -26.290 30.454 8.158 1.00 34.59 82 GLU C C 1
ATOM 3346 O O . GLU C 1 82 ? -26.804 29.785 7.261 1.00 33.75 82 GLU C O 1
ATOM 3352 N N . VAL C 1 83 ? -25.083 30.201 8.658 1.00 34.75 83 VAL C N 1
ATOM 3353 C CA . VAL C 1 83 ? -24.250 29.093 8.193 1.00 33.13 83 VAL C CA 1
ATOM 3354 C C . VAL C 1 83 ? -24.908 27.748 8.505 1.00 32.30 83 VAL C C 1
ATOM 3355 O O . VAL C 1 83 ? -24.946 26.856 7.658 1.00 32.81 83 VAL C O 1
ATOM 3359 N N . VAL C 1 84 ? -25.437 27.618 9.718 1.00 31.44 84 VAL C N 1
ATOM 3360 C CA . VAL C 1 84 ? -26.109 26.393 10.136 1.00 30.96 84 VAL C CA 1
ATOM 3361 C C . VAL C 1 84 ? -27.504 26.333 9.520 1.00 32.81 84 VAL C C 1
ATOM 3362 O O . VAL C 1 84 ? -28.010 25.254 9.197 1.00 32.58 84 VAL C O 1
ATOM 3366 N N . GLY C 1 85 ? -28.099 27.503 9.309 1.00 31.74 85 GLY C N 1
ATOM 3367 C CA . GLY C 1 85 ? -29.436 27.558 8.751 1.00 36.11 85 GLY C CA 1
ATOM 3368 C C . GLY C 1 85 ? -30.383 26.939 9.757 1.00 35.19 85 GLY C C 1
ATOM 3369 O O . GLY C 1 85 ? -30.255 27.171 10.963 1.00 39.90 85 GLY C O 1
ATOM 3370 N N . GLY C 1 86 ? -31.316 26.128 9.277 1.00 36.15 86 GLY C N 1
ATOM 3371 C CA . GLY C 1 86 ? -32.247 25.487 10.188 1.00 38.19 86 GLY C CA 1
ATOM 3372 C C . GLY C 1 86 ? -32.012 23.991 10.275 1.00 38.58 86 GLY C C 1
ATOM 3373 O O . GLY C 1 86 ? -32.830 23.269 10.845 1.00 36.81 86 GLY C O 1
ATOM 3374 N N . ALA C 1 87 ? -30.871 23.539 9.752 1.00 37.65 87 ALA C N 1
ATOM 3375 C CA . ALA C 1 87 ? -30.521 22.121 9.726 1.00 37.45 87 ALA C CA 1
ATOM 3376 C C . ALA C 1 87 ? -30.163 21.471 11.060 1.00 37.51 87 ALA C C 1
ATOM 3377 O O . ALA C 1 87 ? -29.068 20.924 11.231 1.00 37.77 87 ALA C O 1
ATOM 3379 N N . VAL C 1 88 ? -31.095 21.538 12.003 1.00 34.44 88 VAL C N 1
ATOM 3380 C CA . VAL C 1 88 ? -30.937 20.926 13.316 1.00 34.57 88 VAL C CA 1
ATOM 3381 C C . VAL C 1 88 ? -32.132 19.988 13.451 1.00 33.92 88 VAL C C 1
ATOM 3382 O O . VAL C 1 88 ? -33.279 20.430 13.532 1.00 32.42 88 VAL C O 1
ATOM 3386 N N . PHE C 1 89 ? -31.854 18.690 13.399 1.00 32.55 89 PHE C N 1
ATOM 3387 C CA . PHE C 1 89 ? -32.887 17.663 13.462 1.00 31.47 89 PHE C CA 1
ATOM 3388 C C . PHE C 1 89 ? -32.900 16.915 14.794 1.00 30.89 89 PHE C C 1
ATOM 3389 O O . PHE C 1 89 ? -31.961 17.024 15.585 1.00 29.14 89 PHE C O 1
ATOM 3397 N N . PRO C 1 90 ? -33.996 16.189 15.086 1.00 32.59 90 PRO C N 1
ATOM 3398 C CA . PRO C 1 90 ? -34.108 15.425 16.335 1.00 32.15 90 PRO C CA 1
ATOM 3399 C C . PRO C 1 90 ? -33.118 14.262 16.295 1.00 31.55 90 PRO C C 1
ATOM 3400 O O . PRO C 1 90 ? -32.912 13.659 15.239 1.00 29.84 90 PRO C O 1
ATOM 3404 N N . ALA C 1 91 ? -32.509 13.949 17.435 1.00 31.54 91 ALA C N 1
ATOM 3405 C CA . ALA C 1 91 ? -31.541 12.856 17.507 1.00 31.65 91 ALA C CA 1
ATOM 3406 C C . ALA C 1 91 ? -32.183 11.496 17.242 1.00 32.12 91 ALA C C 1
ATOM 3407 O O . ALA C 1 91 ? -33.276 11.204 17.736 1.00 31.65 91 ALA C O 1
ATOM 3409 N N . GLU C 1 92 ? -31.503 10.675 16.445 1.00 31.28 92 GLU C N 1
ATOM 3410 C CA . GLU C 1 92 ? -31.991 9.339 16.108 1.00 31.67 92 GLU C CA 1
ATOM 3411 C C . GLU C 1 92 ? -31.529 8.312 17.135 1.00 32.91 92 GLU C C 1
ATOM 3412 O O . GLU C 1 92 ? -32.065 7.205 17.207 1.00 33.82 92 GLU C O 1
ATOM 3418 N N . GLY C 1 93 ? -30.525 8.692 17.919 1.00 35.29 93 GLY C N 1
ATOM 3419 C CA . GLY C 1 93 ? -29.976 7.812 18.934 1.00 36.44 93 GLY C CA 1
ATOM 3420 C C . GLY C 1 93 ? -29.021 8.567 19.840 1.00 36.43 93 GLY C C 1
ATOM 3421 O O . GLY C 1 93 ? -28.844 9.776 19.689 1.00 36.49 93 GLY C O 1
ATOM 3422 N N . SER C 1 94 ? -28.379 7.850 20.759 1.00 36.62 94 SER C N 1
ATOM 3423 C CA . SER C 1 94 ? -27.457 8.470 21.706 1.00 36.08 94 SER C CA 1
ATOM 3424 C C . SER C 1 94 ? -25.977 8.251 21.405 1.00 32.65 94 SER C C 1
ATOM 3425 O O . SER C 1 94 ? -25.115 8.823 22.079 1.00 33.01 94 SER C O 1
ATOM 3428 N N . GLU C 1 95 ? -25.678 7.432 20.400 1.00 28.59 95 GLU C N 1
ATOM 3429 C CA . GLU C 1 95 ? -24.293 7.150 20.055 1.00 27.31 95 GLU C CA 1
ATOM 3430 C C . GLU C 1 95 ? -23.568 8.305 19.375 1.00 24.71 95 GLU C C 1
ATOM 3431 O O . GLU C 1 95 ? -24.181 9.200 18.794 1.00 21.74 95 GLU C O 1
ATOM 3437 N N . MET C 1 96 ? -22.247 8.265 19.470 1.00 23.44 96 MET C N 1
ATOM 3438 C CA . MET C 1 96 ? -21.373 9.277 18.899 1.00 23.04 96 MET C CA 1
ATOM 3439 C C . MET C 1 96 ? -21.495 9.362 17.375 1.00 20.65 96 MET C C 1
ATOM 3440 O O . MET C 1 96 ? -21.707 8.356 16.699 1.00 19.88 96 MET C O 1
ATOM 3445 N N . VAL C 1 97 ? -21.435 10.584 16.854 1.00 19.99 97 VAL C N 1
ATOM 3446 C CA . VAL C 1 97 ? -21.480 10.812 15.413 1.00 18.93 97 VAL C CA 1
ATOM 3447 C C . VAL C 1 97 ? -20.117 11.397 15.067 1.00 17.72 97 VAL C C 1
ATOM 3448 O O . VAL C 1 97 ? -19.684 12.370 15.690 1.00 18.70 97 VAL C O 1
ATOM 3452 N N . VAL C 1 98 ? -19.438 10.800 14.089 1.00 19.46 98 VAL C N 1
ATOM 3453 C CA . VAL C 1 98 ? -18.115 11.269 13.688 1.00 16.95 98 VAL C CA 1
ATOM 3454 C C . VAL C 1 98 ? -18.065 11.671 12.215 1.00 19.59 98 VAL C C 1
ATOM 3455 O O . VAL C 1 98 ? -18.375 10.873 11.330 1.00 20.35 98 VAL C O 1
ATOM 3459 N N . VAL C 1 99 ? -17.724 12.931 11.969 1.00 17.40 99 VAL C N 1
ATOM 3460 C CA . VAL C 1 99 ? -17.595 13.450 10.614 1.00 17.51 99 VAL C CA 1
ATOM 3461 C C . VAL C 1 99 ? -16.110 13.709 10.413 1.00 19.48 99 VAL C C 1
ATOM 3462 O O . VAL C 1 99 ? -15.563 14.706 10.895 1.00 22.20 99 VAL C O 1
ATOM 3466 N N . LYS C 1 100 ? -15.446 12.803 9.708 1.00 19.36 100 LYS C N 1
ATOM 3467 C CA . LYS C 1 100 ? -14.023 12.958 9.496 1.00 18.81 100 LYS C CA 1
ATOM 3468 C C . LYS C 1 100 ? -13.596 13.371 8.103 1.00 17.62 100 LYS C C 1
ATOM 3469 O O . LYS C 1 100 ? -14.386 13.349 7.161 1.00 17.43 100 LYS C O 1
ATOM 3475 N N . GLY C 1 101 ? -12.365 13.855 8.016 1.00 16.34 101 GLY C N 1
ATOM 3476 C CA . GLY C 1 101 ? -11.800 14.245 6.742 1.00 16.70 101 GLY C CA 1
ATOM 3477 C C . GLY C 1 101 ? -12.364 15.473 6.064 1.00 16.17 101 GLY C C 1
ATOM 3478 O O . GLY C 1 101 ? -12.365 15.534 4.839 1.00 15.89 101 GLY C O 1
ATOM 3479 N N . VAL C 1 102 ? -12.863 16.438 6.830 1.00 16.90 102 VAL C N 1
ATOM 3480 C CA . VAL C 1 102 ? -13.371 17.663 6.213 1.00 15.31 102 VAL C CA 1
ATOM 3481 C C . VAL C 1 102 ? -12.140 18.508 5.886 1.00 14.98 102 VAL C C 1
ATOM 3482 O O . VAL C 1 102 ? -11.507 19.068 6.782 1.00 15.78 102 VAL C O 1
ATOM 3486 N N . GLU C 1 103 ? -11.766 18.564 4.608 1.00 14.94 103 GLU C N 1
ATOM 3487 C CA . GLU C 1 103 ? -10.591 19.341 4.230 1.00 17.32 103 GLU C CA 1
ATOM 3488 C C . GLU C 1 103 ? -10.807 20.819 4.540 1.00 17.23 103 GLU C C 1
ATOM 3489 O O . GLU C 1 103 ? -11.941 21.298 4.563 1.00 19.60 103 GLU C O 1
ATOM 3495 N N . PHE C 1 104 ? -9.722 21.522 4.836 1.00 18.59 104 PHE C N 1
ATOM 3496 C CA . PHE C 1 104 ? -9.808 22.942 5.143 1.00 21.40 104 PHE C CA 1
ATOM 3497 C C . PHE C 1 104 ? -8.561 23.650 4.653 1.00 21.41 104 PHE C C 1
ATOM 3498 O O . PHE C 1 104 ? -7.510 23.032 4.472 1.00 20.21 104 PHE C O 1
ATOM 3506 N N . TYR C 1 105 ? -8.688 24.956 4.456 1.00 20.32 105 TYR C N 1
ATOM 3507 C CA . TYR C 1 105 ? -7.581 25.799 4.027 1.00 19.63 105 TYR C CA 1
ATOM 3508 C C . TYR C 1 105 ? -7.705 27.096 4.814 1.00 21.22 105 TYR C C 1
ATOM 3509 O O . TYR C 1 105 ? -8.800 27.638 4.958 1.00 19.26 105 TYR C O 1
ATOM 3518 N N . SER C 1 106 ? -6.585 27.569 5.342 1.00 21.20 106 SER C N 1
ATOM 3519 C CA . SER C 1 106 ? -6.567 28.798 6.120 1.00 23.68 106 SER C CA 1
ATOM 3520 C C . SER C 1 106 ? -5.252 29.532 5.880 1.00 23.17 106 SER C C 1
ATOM 3521 O O . SER C 1 106 ? -4.397 29.065 5.128 1.00 23.99 106 SER C O 1
ATOM 3524 N N . MET C 1 107 ? -5.108 30.692 6.510 1.00 25.55 107 MET C N 1
ATOM 3525 C CA . MET C 1 107 ? -3.901 31.504 6.385 1.00 24.44 107 MET C CA 1
ATOM 3526 C C . MET C 1 107 ? -3.346 31.772 7.779 1.00 23.78 107 MET C C 1
ATOM 3527 O O . MET C 1 107 ? -4.098 32.142 8.682 1.00 21.90 107 MET C O 1
ATOM 3532 N N . CYS C 1 108 ? -2.048 31.549 7.973 1.00 22.43 108 CYS C N 1
ATOM 3533 C CA . CYS C 1 108 ? -1.452 31.803 9.279 1.00 26.80 108 CYS C CA 1
ATOM 3534 C C . CYS C 1 108 ? -1.355 33.313 9.475 1.00 28.21 108 CYS C C 1
ATOM 3535 O O . CYS C 1 108 ? -0.882 34.032 8.594 1.00 27.27 108 CYS C O 1
ATOM 3538 N N . GLU C 1 109 ? -1.862 33.792 10.607 1.00 28.29 109 GLU C N 1
ATOM 3539 C CA . GLU C 1 109 ? -1.845 35.220 10.910 1.00 29.96 109 GLU C CA 1
ATOM 3540 C C . GLU C 1 109 ? -0.430 35.779 11.032 1.00 29.31 109 GLU C C 1
ATOM 3541 O O . GLU C 1 109 ? -0.216 36.974 10.850 1.00 31.03 109 GLU C O 1
ATOM 3547 N N . HIS C 1 110 ? 0.534 34.903 11.291 1.00 30.38 110 HIS C N 1
ATOM 3548 C CA . HIS C 1 110 ? 1.926 35.308 11.442 1.00 31.92 110 HIS C CA 1
ATOM 3549 C C . HIS C 1 110 ? 2.670 35.596 10.137 1.00 32.40 110 HIS C C 1
ATOM 3550 O O . HIS C 1 110 ? 3.485 36.518 10.087 1.00 31.74 110 HIS C O 1
ATOM 3557 N N . HIS C 1 111 ? 2.392 34.822 9.087 1.00 30.34 111 HIS C N 1
ATOM 3558 C CA . HIS C 1 111 ? 3.076 35.000 7.800 1.00 29.41 111 HIS C CA 1
ATOM 3559 C C . HIS C 1 111 ? 2.171 35.231 6.596 1.00 27.52 111 HIS C C 1
ATOM 3560 O O . HIS C 1 111 ? 2.661 35.511 5.500 1.00 27.82 111 HIS C O 1
ATOM 3567 N N . LEU C 1 112 ? 0.864 35.095 6.787 1.00 27.05 112 LEU C N 1
ATOM 3568 C CA . LEU C 1 112 ? -0.094 35.263 5.695 1.00 28.56 112 LEU C CA 1
ATOM 3569 C C . LEU C 1 112 ? 0.164 34.252 4.573 1.00 26.58 112 LEU C C 1
ATOM 3570 O O . LEU C 1 112 ? 0.058 34.568 3.383 1.00 26.38 112 LEU C O 1
ATOM 3575 N N . LEU C 1 113 ? 0.570 33.051 4.977 1.00 24.37 113 LEU C N 1
ATOM 3576 C CA . LEU C 1 113 ? 0.824 31.946 4.058 1.00 22.65 113 LEU C CA 1
ATOM 3577 C C . LEU C 1 113 ? -0.175 30.852 4.427 1.00 22.07 113 LEU C C 1
ATOM 3578 O O . LEU C 1 113 ? -0.532 30.692 5.594 1.00 23.28 113 LEU C O 1
ATOM 3583 N N . PRO C 1 114 ? -0.652 30.093 3.437 1.00 22.45 114 PRO C N 1
ATOM 3584 C CA . PRO C 1 114 ? -1.620 29.032 3.716 1.00 23.35 114 PRO C CA 1
ATOM 3585 C C . PRO C 1 114 ? -1.150 27.860 4.576 1.00 21.94 114 PRO C C 1
ATOM 3586 O O . PRO C 1 114 ? 0.035 27.526 4.619 1.00 21.35 114 PRO C O 1
ATOM 3590 N N . PHE C 1 115 ? -2.098 27.302 5.321 1.00 21.54 115 PHE C N 1
ATOM 3591 C CA . PHE C 1 115 ? -1.879 26.097 6.107 1.00 21.25 115 PHE C CA 1
ATOM 3592 C C . PHE C 1 115 ? -3.180 25.339 5.888 1.00 20.60 115 PHE C C 1
ATOM 3593 O O . PHE C 1 115 ? -4.261 25.939 5.852 1.00 20.03 115 PHE C O 1
ATOM 3601 N N . PHE C 1 116 ? -3.065 24.045 5.607 1.00 18.41 116 PHE C N 1
ATOM 3602 C CA . PHE C 1 116 ? -4.240 23.247 5.285 1.00 17.80 116 PHE C CA 1
ATOM 3603 C C . PHE C 1 116 ? -4.140 21.785 5.672 1.00 18.37 116 PHE C C 1
ATOM 3604 O O . PHE C 1 116 ? -3.060 21.274 5.961 1.00 17.22 116 PHE C O 1
ATOM 3612 N N . GLY C 1 117 ? -5.282 21.109 5.625 1.00 19.44 117 GLY C N 1
ATOM 3613 C CA . GLY C 1 117 ? -5.336 19.704 5.970 1.00 18.67 117 GLY C CA 1
ATOM 3614 C C . GLY C 1 117 ? -6.768 19.245 6.134 1.00 16.56 117 GLY C C 1
ATOM 3615 O O . GLY C 1 117 ? -7.614 19.492 5.274 1.00 14.88 117 GLY C O 1
ATOM 3616 N N . LYS C 1 118 ? -7.055 18.607 7.263 1.00 17.22 118 LYS C N 1
ATOM 3617 C CA . LYS C 1 118 ? -8.392 18.100 7.515 1.00 17.03 118 LYS C CA 1
ATOM 3618 C C . LYS C 1 118 ? -8.856 18.325 8.945 1.00 17.22 118 LYS C C 1
ATOM 3619 O O . LYS C 1 118 ? -8.048 18.435 9.870 1.00 16.94 118 LYS C O 1
ATOM 3625 N N . VAL C 1 119 ? -10.171 18.423 9.098 1.00 16.24 119 VAL C N 1
ATOM 3626 C CA . VAL C 1 119 ? -10.793 18.606 10.401 1.00 15.11 119 VAL C CA 1
ATOM 3627 C C . VAL C 1 119 ? -11.690 17.396 10.623 1.00 16.81 119 VAL C C 1
ATOM 3628 O O . VAL C 1 119 ? -12.427 16.986 9.723 1.00 15.14 119 VAL C O 1
ATOM 3632 N N . HIS C 1 120 ? -11.598 16.821 11.817 1.00 15.79 120 HIS C N 1
ATOM 3633 C CA . HIS C 1 120 ? -12.390 15.658 12.188 1.00 13.99 120 HIS C CA 1
ATOM 3634 C C . HIS C 1 120 ? -13.250 16.100 13.363 1.00 19.03 120 HIS C C 1
ATOM 3635 O O . HIS C 1 120 ? -12.746 16.688 14.322 1.00 16.25 120 HIS C O 1
ATOM 3642 N N . ILE C 1 121 ? -14.545 15.818 13.281 1.00 17.42 121 ILE C N 1
ATOM 3643 C CA . ILE C 1 121 ? -15.482 16.219 14.318 1.00 21.00 121 ILE C CA 1
ATOM 3644 C C . ILE C 1 121 ? -16.253 15.042 14.896 1.00 19.15 121 ILE C C 1
ATOM 3645 O O . ILE C 1 121 ? -16.705 14.161 14.170 1.00 22.87 121 ILE C O 1
ATOM 3650 N N . GLY C 1 122 ? -16.383 15.035 16.217 1.00 20.31 122 GLY C N 1
ATOM 3651 C CA . GLY C 1 122 ? -17.119 13.984 16.886 1.00 18.95 122 GLY C CA 1
ATOM 3652 C C . GLY C 1 122 ? -17.989 14.590 17.967 1.00 19.71 122 GLY C C 1
ATOM 3653 O O . GLY C 1 122 ? -17.595 15.555 18.617 1.00 19.39 122 GLY C O 1
ATOM 3654 N N . TYR C 1 123 ? -19.185 14.045 18.150 1.00 19.36 123 TYR C N 1
ATOM 3655 C CA . TYR C 1 123 ? -20.074 14.562 19.174 1.00 22.47 123 TYR C CA 1
ATOM 3656 C C . TYR C 1 123 ? -21.145 13.569 19.576 1.00 22.35 123 TYR C C 1
ATOM 3657 O O . TYR C 1 123 ? -21.491 12.661 18.818 1.00 21.64 123 TYR C O 1
ATOM 3666 N N . ILE C 1 124 ? -21.637 13.735 20.797 1.00 22.30 124 ILE C N 1
ATOM 3667 C CA . ILE C 1 124 ? -22.705 12.899 21.320 1.00 24.17 124 ILE C CA 1
ATOM 3668 C C . ILE C 1 124 ? -23.873 13.857 21.511 1.00 24.44 124 ILE C C 1
ATOM 3669 O O . ILE C 1 124 ? -23.795 14.801 22.297 1.00 23.90 124 ILE C O 1
ATOM 3674 N N . PRO C 1 125 ? -24.957 13.652 20.753 1.00 26.59 125 PRO C N 1
ATOM 3675 C CA . PRO C 1 125 ? -26.130 14.522 20.849 1.00 28.57 125 PRO C CA 1
ATOM 3676 C C . PRO C 1 125 ? -26.884 14.474 22.169 1.00 30.76 125 PRO C C 1
ATOM 3677 O O . PRO C 1 125 ? -26.698 13.569 22.984 1.00 30.39 125 PRO C O 1
ATOM 3681 N N . ASP C 1 126 ? -27.687 15.510 22.386 1.00 32.92 126 ASP C N 1
ATOM 3682 C CA . ASP C 1 126 ? -28.532 15.629 23.563 1.00 34.01 126 ASP C CA 1
ATOM 3683 C C . ASP C 1 126 ? -29.887 16.026 22.988 1.00 35.58 126 ASP C C 1
ATOM 3684 O O . ASP C 1 126 ? -30.363 17.144 23.187 1.00 36.81 126 ASP C O 1
ATOM 3689 N N . GLY C 1 127 ? -30.449 15.122 22.189 1.00 35.36 127 GLY C N 1
ATOM 3690 C CA . GLY C 1 127 ? -31.738 15.360 21.568 1.00 35.02 127 GLY C CA 1
ATOM 3691 C C . GLY C 1 127 ? -31.709 16.031 20.204 1.00 35.80 127 GLY C C 1
ATOM 3692 O O . GLY C 1 127 ? -32.719 16.023 19.501 1.00 35.47 127 GLY C O 1
ATOM 3693 N N . LYS C 1 128 ? -30.565 16.591 19.811 1.00 34.65 128 LYS C N 1
ATOM 3694 C CA . LYS C 1 128 ? -30.463 17.271 18.519 1.00 34.56 128 LYS C CA 1
ATOM 3695 C C . LYS C 1 128 ? -29.211 16.920 17.719 1.00 33.34 128 LYS C C 1
ATOM 3696 O O . LYS C 1 128 ? -28.101 16.923 18.253 1.00 32.90 128 LYS C O 1
ATOM 3702 N N . ILE C 1 129 ? -29.399 16.623 16.436 1.00 32.03 129 ILE C N 1
ATOM 3703 C CA . ILE C 1 129 ? -28.282 16.312 15.546 1.00 30.57 129 ILE C CA 1
ATOM 3704 C C . ILE C 1 129 ? -28.195 17.368 14.450 1.00 29.41 129 ILE C C 1
ATOM 3705 O O . ILE C 1 129 ? -29.200 17.974 14.076 1.00 31.04 129 ILE C O 1
ATOM 3710 N N . LEU C 1 130 ? -26.985 17.597 13.953 1.00 28.66 130 LEU C N 1
ATOM 3711 C CA . LEU C 1 130 ? -26.758 18.596 12.916 1.00 28.41 130 LEU C CA 1
ATOM 3712 C C . LEU C 1 130 ? -26.689 18.002 11.514 1.00 28.49 130 LEU C C 1
ATOM 3713 O O . LEU C 1 130 ? -26.282 16.848 11.334 1.00 28.61 130 LEU C O 1
ATOM 3718 N N . GLY C 1 131 ? -27.122 18.787 10.528 1.00 25.00 131 GLY C N 1
ATOM 3719 C CA . GLY C 1 131 ? -27.051 18.349 9.146 1.00 25.52 131 GLY C CA 1
ATOM 3720 C C . GLY C 1 131 ? -25.565 18.226 8.853 1.00 25.44 131 GLY C C 1
ATOM 3721 O O . GLY C 1 131 ? -24.813 19.165 9.105 1.00 26.15 131 GLY C O 1
ATOM 3722 N N . LEU C 1 132 ? -25.143 17.074 8.336 1.00 23.18 132 LEU C N 1
ATOM 3723 C CA . LEU C 1 132 ? -23.730 16.809 8.057 1.00 22.66 132 LEU C CA 1
ATOM 3724 C C . LEU C 1 132 ? -22.926 17.912 7.369 1.00 23.77 132 LEU C C 1
ATOM 3725 O O . LEU C 1 132 ? -21.828 18.252 7.815 1.00 21.54 132 LEU C O 1
ATOM 3730 N N . SER C 1 133 ? -23.481 18.492 6.307 1.00 23.08 133 SER C N 1
ATOM 3731 C CA . SER C 1 133 ? -22.788 19.541 5.568 1.00 24.21 133 SER C CA 1
ATOM 3732 C C . SER C 1 133 ? -22.540 20.808 6.387 1.00 23.78 133 SER C C 1
ATOM 3733 O O . SER C 1 133 ? -21.610 21.564 6.102 1.00 23.34 133 SER C O 1
ATOM 3736 N N . LYS C 1 134 ? -23.357 21.036 7.412 1.00 24.05 134 LYS C N 1
ATOM 3737 C CA . LYS C 1 134 ? -23.200 22.229 8.238 1.00 24.02 134 LYS C CA 1
ATOM 3738 C C . LYS C 1 134 ? -21.883 22.231 9.001 1.00 22.95 134 LYS C C 1
ATOM 3739 O O . LYS C 1 134 ? -21.346 23.294 9.322 1.00 23.06 134 LYS C O 1
ATOM 3745 N N . PHE C 1 135 ? -21.346 21.041 9.270 1.00 23.87 135 PHE C N 1
ATOM 3746 C CA . PHE C 1 135 ? -20.063 20.930 9.959 1.00 23.30 135 PHE C CA 1
ATOM 3747 C C . PHE C 1 135 ? -18.987 21.529 9.065 1.00 19.92 135 PHE C C 1
ATOM 3748 O O . PHE C 1 135 ? -18.108 22.251 9.533 1.00 20.50 135 PHE C O 1
ATOM 3756 N N . ALA C 1 136 ? -19.081 21.237 7.771 1.00 19.48 136 ALA C N 1
ATOM 3757 C CA . ALA C 1 136 ? -18.129 21.747 6.793 1.00 19.66 136 ALA C CA 1
ATOM 3758 C C . ALA C 1 136 ? -18.272 23.265 6.665 1.00 20.29 136 ALA C C 1
ATOM 3759 O O . ALA C 1 136 ? -17.276 23.989 6.576 1.00 16.62 136 ALA C O 1
ATOM 3761 N N . ARG C 1 137 ? -19.516 23.739 6.679 1.00 20.60 137 ARG C N 1
ATOM 3762 C CA . ARG C 1 137 ? -19.789 25.173 6.581 1.00 21.46 137 ARG C CA 1
ATOM 3763 C C . ARG C 1 137 ? -19.229 25.914 7.798 1.00 20.52 137 ARG C C 1
ATOM 3764 O O . ARG C 1 137 ? -18.740 27.036 7.674 1.00 22.95 137 ARG C O 1
ATOM 3772 N N . ILE C 1 138 ? -19.276 25.276 8.966 1.00 20.80 138 ILE C N 1
ATOM 3773 C CA . ILE C 1 138 ? -18.733 25.877 10.182 1.00 21.55 138 ILE C CA 1
ATOM 3774 C C . ILE C 1 138 ? -17.202 25.895 10.081 1.00 22.43 138 ILE C C 1
ATOM 3775 O O . ILE C 1 138 ? -16.558 26.874 10.466 1.00 24.39 138 ILE C O 1
ATOM 3780 N N . VAL C 1 139 ? -16.624 24.817 9.550 1.00 22.10 139 VAL C N 1
ATOM 3781 C CA . VAL C 1 139 ? -15.174 24.738 9.377 1.00 20.50 139 VAL C CA 1
ATOM 3782 C C . VAL C 1 139 ? -14.707 25.880 8.472 1.00 19.10 139 VAL C C 1
ATOM 3783 O O . VAL C 1 139 ? -13.779 26.606 8.820 1.00 22.06 139 VAL C O 1
ATOM 3787 N N . ASP C 1 140 ? -15.375 26.054 7.333 1.00 20.72 140 ASP C N 1
ATOM 3788 C CA . ASP C 1 140 ? -15.023 27.115 6.391 1.00 23.62 140 ASP C CA 1
ATOM 3789 C C . ASP C 1 140 ? -15.185 28.512 6.998 1.00 24.88 140 ASP C C 1
ATOM 3790 O O . ASP C 1 140 ? -14.389 29.408 6.722 1.00 24.79 140 ASP C O 1
ATOM 3795 N N . MET C 1 141 ? -16.193 28.683 7.850 1.00 27.25 141 MET C N 1
ATOM 3796 C CA . MET C 1 141 ? -16.449 29.970 8.491 1.00 26.58 141 MET C CA 1
ATOM 3797 C C . MET C 1 141 ? -15.263 30.448 9.321 1.00 26.61 141 MET C C 1
ATOM 3798 O O . MET C 1 141 ? -14.914 31.628 9.296 1.00 27.32 141 MET C O 1
ATOM 3803 N N . PHE C 1 142 ? -14.646 29.531 10.058 1.00 25.06 142 PHE C N 1
ATOM 3804 C CA . PHE C 1 142 ? -13.505 29.883 10.887 1.00 23.70 142 PHE C CA 1
ATOM 3805 C C . PHE C 1 142 ? -12.162 29.717 10.185 1.00 23.76 142 PHE C C 1
ATOM 3806 O O . PHE C 1 142 ? -11.186 30.367 10.550 1.00 22.64 142 PHE C O 1
ATOM 3814 N N . ALA C 1 143 ? -12.132 28.892 9.141 1.00 22.79 143 ALA C N 1
ATOM 3815 C CA . ALA C 1 143 ? -10.905 28.655 8.385 1.00 24.59 143 ALA C CA 1
ATOM 3816 C C . ALA C 1 143 ? -10.583 29.809 7.438 1.00 24.25 143 ALA C C 1
ATOM 3817 O O . ALA C 1 143 ? -9.417 30.133 7.224 1.00 26.65 143 ALA C O 1
ATOM 3819 N N . ARG C 1 144 ? -11.616 30.431 6.877 1.00 25.33 144 ARG C N 1
ATOM 3820 C CA . ARG C 1 144 ? -11.418 31.546 5.957 1.00 24.97 144 ARG C CA 1
ATOM 3821 C C . ARG C 1 144 ? -11.242 32.857 6.715 1.00 26.37 144 ARG C C 1
ATOM 3822 O O . ARG C 1 144 ? -12.056 33.783 6.628 1.00 24.86 144 ARG C O 1
ATOM 3830 N N . ARG C 1 145 ? -10.152 32.889 7.473 1.00 26.02 145 ARG C N 1
ATOM 3831 C CA . ARG C 1 145 ? -9.748 34.015 8.303 1.00 27.88 145 ARG C CA 1
ATOM 3832 C C . ARG C 1 145 ? -8.237 33.884 8.486 1.00 29.58 145 ARG C C 1
ATOM 3833 O O . ARG C 1 145 ? -7.616 32.961 7.945 1.00 28.31 145 ARG C O 1
ATOM 3841 N N . LEU C 1 146 ? -7.635 34.835 9.193 1.00 25.17 146 LEU C N 1
ATOM 3842 C CA . LEU C 1 146 ? -6.216 34.740 9.503 1.00 27.08 146 LEU C CA 1
ATOM 3843 C C . LEU C 1 146 ? -6.286 33.917 10.783 1.00 28.47 146 LEU C C 1
ATOM 3844 O O . LEU C 1 146 ? -7.054 34.241 11.693 1.00 29.39 146 LEU C O 1
ATOM 3849 N N . GLN C 1 147 ? -5.514 32.839 10.851 1.00 27.02 147 GLN C N 1
ATOM 3850 C CA . GLN C 1 147 ? -5.592 31.957 12.004 1.00 24.02 147 GLN C CA 1
ATOM 3851 C C . GLN C 1 147 ? -4.308 31.441 12.625 1.00 24.05 147 GLN C C 1
ATOM 3852 O O . GLN C 1 147 ? -3.194 31.732 12.191 1.00 24.00 147 GLN C O 1
ATOM 3858 N N . VAL C 1 148 ? -4.534 30.667 13.679 1.00 26.10 148 VAL C N 1
ATOM 3859 C CA . VAL C 1 148 ? -3.541 29.961 14.472 1.00 27.56 148 VAL C CA 1
ATOM 3860 C C . VAL C 1 148 ? -4.277 28.622 14.568 1.00 27.43 148 VAL C C 1
ATOM 3861 O O . VAL C 1 148 ? -5.470 28.605 14.883 1.00 27.88 148 VAL C O 1
ATOM 3865 N N . GLN C 1 149 ? -3.607 27.516 14.252 1.00 25.80 149 GLN C N 1
ATOM 3866 C CA . GLN C 1 149 ? -4.277 26.212 14.271 1.00 24.68 149 GLN C CA 1
ATOM 3867 C C . GLN C 1 149 ? -4.894 25.817 15.610 1.00 23.43 149 GLN C C 1
ATOM 3868 O O . GLN C 1 149 ? -5.917 25.131 15.650 1.00 22.16 149 GLN C O 1
ATOM 3874 N N . GLU C 1 150 ? -4.261 26.235 16.701 1.00 24.10 150 GLU C N 1
ATOM 3875 C CA . GLU C 1 150 ? -4.763 25.934 18.035 1.00 24.43 150 GLU C CA 1
ATOM 3876 C C . GLU C 1 150 ? -6.123 26.598 18.241 1.00 25.83 150 GLU C C 1
ATOM 3877 O O . GLU C 1 150 ? -7.020 26.011 18.843 1.00 25.43 150 GLU C O 1
ATOM 3883 N N . ARG C 1 151 ? -6.278 27.806 17.701 1.00 25.95 151 ARG C N 1
ATOM 3884 C CA . ARG C 1 151 ? -7.526 28.558 17.819 1.00 24.97 151 ARG C CA 1
ATOM 3885 C C . ARG C 1 151 ? -8.626 27.997 16.926 1.00 25.00 151 ARG C C 1
ATOM 3886 O O . ARG C 1 151 ? -9.796 27.963 17.314 1.00 23.19 151 ARG C O 1
ATOM 3894 N N . LEU C 1 152 ? -8.246 27.596 15.716 1.00 21.22 152 LEU C N 1
ATOM 3895 C CA . LEU C 1 152 ? -9.185 27.040 14.749 1.00 21.69 152 LEU C CA 1
ATOM 3896 C C . LEU C 1 152 ? -9.981 25.873 15.331 1.00 20.21 152 LEU C C 1
ATOM 3897 O O . LEU C 1 152 ? -11.204 25.835 15.212 1.00 21.99 152 LEU C O 1
ATOM 3902 N N . ALA C 1 153 ? -9.290 24.953 16.000 1.00 20.92 153 ALA C N 1
ATOM 3903 C CA . ALA C 1 153 ? -9.933 23.792 16.612 1.00 20.77 153 ALA C CA 1
ATOM 3904 C C . ALA C 1 153 ? -10.908 24.211 17.715 1.00 23.76 153 ALA C C 1
ATOM 3905 O O . ALA C 1 153 ? -12.008 23.676 17.819 1.00 19.85 153 ALA C O 1
ATOM 3907 N N . VAL C 1 154 ? -10.492 25.176 18.530 1.00 26.77 154 VAL C N 1
ATOM 3908 C CA . VAL C 1 154 ? -11.316 25.677 19.627 1.00 26.91 154 VAL C CA 1
ATOM 3909 C C . VAL C 1 154 ? -12.594 26.351 19.124 1.00 26.79 154 VAL C C 1
ATOM 3910 O O . VAL C 1 154 ? -13.689 26.045 19.597 1.00 25.76 154 VAL C O 1
ATOM 3914 N N . GLN C 1 155 ? -12.451 27.249 18.152 1.00 26.70 155 GLN C N 1
ATOM 3915 C CA . GLN C 1 155 ? -13.599 27.963 17.598 1.00 26.49 155 GLN C CA 1
ATOM 3916 C C . GLN C 1 155 ? -14.625 27.049 16.939 1.00 26.69 155 GLN C C 1
ATOM 3917 O O . GLN C 1 155 ? -15.830 27.271 17.062 1.00 25.72 155 GLN C O 1
ATOM 3923 N N . ILE C 1 156 ? -14.147 26.029 16.232 1.00 23.98 156 ILE C N 1
ATOM 3924 C CA . ILE C 1 156 ? -15.038 25.078 15.574 1.00 22.63 156 ILE C CA 1
ATOM 3925 C C . ILE C 1 156 ? -15.832 24.313 16.633 1.00 20.36 156 ILE C C 1
ATOM 3926 O O . ILE C 1 156 ? -17.045 24.151 16.511 1.00 22.09 156 ILE C O 1
ATOM 3931 N N . ALA C 1 157 ? -15.146 23.878 17.687 1.00 21.73 157 ALA C N 1
ATOM 3932 C CA . ALA C 1 157 ? -15.788 23.136 18.764 1.00 22.02 157 ALA C CA 1
ATOM 3933 C C . ALA C 1 157 ? -16.837 23.985 19.483 1.00 24.44 157 ALA C C 1
ATOM 3934 O O . ALA C 1 157 ? -17.949 23.518 19.735 1.00 24.25 157 ALA C O 1
ATOM 3936 N N . GLU C 1 158 ? -16.493 25.235 19.781 1.00 22.19 158 GLU C N 1
ATOM 3937 C CA . GLU C 1 158 ? -17.418 26.140 20.465 1.00 26.70 158 GLU C CA 1
ATOM 3938 C C . GLU C 1 158 ? -18.662 26.407 19.632 1.00 25.68 158 GLU C C 1
ATOM 3939 O O . GLU C 1 158 ? -19.773 26.445 20.161 1.00 26.99 158 GLU C O 1
ATOM 3945 N N . ALA C 1 159 ? -18.472 26.578 18.325 1.00 24.58 159 ALA C N 1
ATOM 3946 C CA . ALA C 1 159 ? -19.579 26.833 17.415 1.00 24.07 159 ALA C CA 1
ATOM 3947 C C . ALA C 1 159 ? -20.570 25.671 17.448 1.00 26.03 159 ALA C C 1
ATOM 3948 O O . ALA C 1 159 ? -21.776 25.878 17.581 1.00 25.75 159 ALA C O 1
ATOM 3950 N N . ILE C 1 160 ? -20.048 24.450 17.367 1.00 23.89 160 ILE C N 1
ATOM 3951 C CA . ILE C 1 160 ? -20.882 23.249 17.392 1.00 25.07 160 ILE C CA 1
ATOM 3952 C C . ILE C 1 160 ? -21.615 23.130 18.730 1.00 25.84 160 ILE C C 1
ATOM 3953 O O . ILE C 1 160 ? -22.802 22.800 18.767 1.00 24.59 160 ILE C O 1
ATOM 3958 N N . GLN C 1 161 ? -20.897 23.408 19.815 1.00 27.15 161 GLN C N 1
ATOM 3959 C CA . GLN C 1 161 ? -21.448 23.354 21.166 1.00 31.98 161 GLN C CA 1
ATOM 3960 C C . GLN C 1 161 ? -22.610 24.334 21.314 1.00 32.86 161 GLN C C 1
ATOM 3961 O O . GLN C 1 161 ? -23.649 23.995 21.883 1.00 33.17 161 GLN C O 1
ATOM 3967 N N . GLU C 1 162 ? -22.437 25.531 20.761 1.00 33.69 162 GLU C N 1
ATOM 3968 C CA . GLU C 1 162 ? -23.448 26.581 20.819 1.00 36.42 162 GLU C CA 1
ATOM 3969 C C . GLU C 1 162 ? -24.701 26.239 20.010 1.00 36.29 162 GLU C C 1
ATOM 3970 O O . GLU C 1 162 ? -25.823 26.514 20.443 1.00 34.38 162 GLU C O 1
ATOM 3976 N N . VAL C 1 163 ? -24.501 25.618 18.850 1.00 34.16 163 VAL C N 1
ATOM 3977 C CA . VAL C 1 163 ? -25.599 25.246 17.959 1.00 33.38 163 VAL C CA 1
ATOM 3978 C C . VAL C 1 163 ? -26.408 24.020 18.389 1.00 32.66 163 VAL C C 1
ATOM 3979 O O . VAL C 1 163 ? -27.634 24.013 18.282 1.00 33.50 163 VAL C O 1
ATOM 3983 N N . LEU C 1 164 ? -25.731 22.991 18.885 1.00 31.27 164 LEU C N 1
ATOM 3984 C CA . LEU C 1 164 ? -26.414 21.762 19.279 1.00 31.65 164 LEU C CA 1
ATOM 3985 C C . LEU C 1 164 ? -26.565 21.516 20.770 1.00 31.85 164 LEU C C 1
ATOM 3986 O O . LEU C 1 164 ? -27.433 20.743 21.179 1.00 32.84 164 LEU C O 1
ATOM 3991 N N . GLU C 1 165 ? -25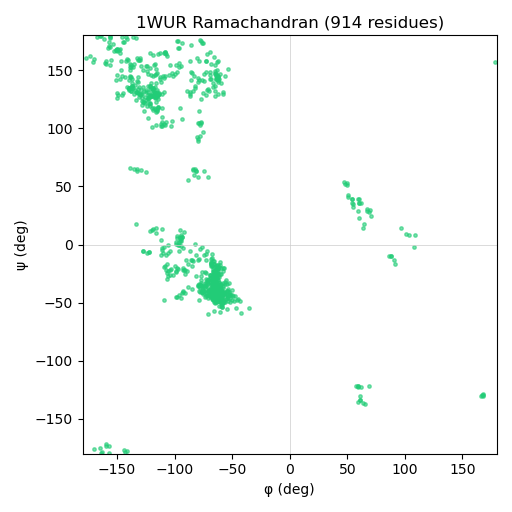.709 22.143 21.573 1.00 32.33 165 GLU C N 1
ATOM 3992 C CA . GLU C 1 165 ? -25.719 21.951 23.025 1.00 33.30 165 GLU C CA 1
ATOM 3993 C C . GLU C 1 165 ? -25.736 20.441 23.292 1.00 31.83 165 GLU C C 1
ATOM 3994 O O . GLU C 1 165 ? -26.592 19.928 24.017 1.00 29.27 165 GLU C O 1
ATOM 4000 N N . PRO C 1 166 ? -24.799 19.703 22.667 1.00 29.95 166 PRO C N 1
ATOM 4001 C CA . PRO C 1 166 ? -24.729 18.254 22.844 1.00 29.83 166 PRO C CA 1
ATOM 4002 C C . PRO C 1 166 ? -24.071 17.899 24.168 1.00 29.92 166 PRO C C 1
ATOM 4003 O O . PRO C 1 166 ? -23.622 18.782 24.905 1.00 29.51 166 PRO C O 1
ATOM 4007 N N . GLN C 1 167 ? -24.018 16.609 24.475 1.00 30.00 167 GLN C N 1
ATOM 4008 C CA . GLN C 1 167 ? -23.389 16.170 25.710 1.00 32.22 167 GLN C CA 1
ATOM 4009 C C . GLN C 1 167 ? -21.895 16.484 25.680 1.00 29.99 167 GLN C C 1
ATOM 4010 O O . GLN C 1 167 ? -21.266 16.650 26.723 1.00 30.53 167 GLN C O 1
ATOM 4016 N N . GLY C 1 168 ? -21.347 16.595 24.473 1.00 28.13 168 GLY C N 1
ATOM 4017 C CA . GLY C 1 168 ? -19.937 16.899 24.313 1.00 24.47 168 GLY C CA 1
ATOM 4018 C C . GLY C 1 168 ? -19.542 16.941 22.849 1.00 24.05 168 GLY C C 1
ATOM 4019 O O . GLY C 1 168 ? -20.225 16.369 22.000 1.00 23.07 168 GLY C O 1
ATOM 4020 N N . VAL C 1 169 ? -18.459 17.652 22.552 1.00 23.83 169 VAL C N 1
ATOM 4021 C CA . VAL C 1 169 ? -17.962 17.774 21.182 1.00 23.16 169 VAL C CA 1
ATOM 4022 C C . VAL C 1 169 ? -16.451 17.652 21.188 1.00 22.82 169 VAL C C 1
ATOM 4023 O O . VAL C 1 169 ? -15.782 18.135 22.107 1.00 23.32 169 VAL C O 1
ATOM 4027 N N . GLY C 1 170 ? -15.916 17.022 20.145 1.00 21.94 170 GLY C N 1
ATOM 4028 C CA . GLY C 1 170 ? -14.482 16.863 20.023 1.00 19.14 170 GLY C CA 1
ATOM 4029 C C . GLY C 1 170 ? -14.064 17.267 18.624 1.00 18.61 170 GLY C C 1
ATOM 4030 O O . GLY C 1 170 ? -14.685 16.853 17.650 1.00 18.64 170 GLY C O 1
ATOM 4031 N N . VAL C 1 171 ? -13.049 18.115 18.525 1.00 19.79 171 VAL C N 1
ATOM 4032 C CA . VAL C 1 171 ? -12.561 18.569 17.230 1.00 20.41 171 VAL C CA 1
ATOM 4033 C C . VAL C 1 171 ? -11.058 18.363 17.131 1.00 21.81 171 VAL C C 1
ATOM 4034 O O . VAL C 1 171 ? -10.315 18.733 18.036 1.00 24.41 171 VAL C O 1
ATOM 4038 N N . VAL C 1 172 ? -10.624 17.733 16.044 1.00 21.82 172 VAL C N 1
ATOM 4039 C CA . VAL C 1 172 ? -9.206 17.494 15.806 1.00 20.29 172 VAL C CA 1
ATOM 4040 C C . VAL C 1 172 ? -8.852 18.114 14.458 1.00 20.38 172 VAL C C 1
ATOM 4041 O O . VAL C 1 172 ? -9.536 17.879 13.466 1.00 19.57 172 VAL C O 1
ATOM 4045 N N . VAL C 1 173 ? -7.840 18.976 14.452 1.00 20.90 173 VAL C N 1
ATOM 4046 C CA . VAL C 1 173 ? -7.390 19.617 13.224 1.00 17.93 173 VAL C CA 1
ATOM 4047 C C . VAL C 1 173 ? -5.964 19.158 12.938 1.00 18.23 173 VAL C C 1
ATOM 4048 O O . VAL C 1 173 ? -5.107 19.182 13.818 1.00 18.56 173 VAL C O 1
ATOM 4052 N N . GLU C 1 174 ? -5.730 18.685 11.720 1.00 16.59 174 GLU C N 1
ATOM 4053 C CA . GLU C 1 174 ? -4.404 18.238 11.338 1.00 16.93 174 GLU C CA 1
ATOM 4054 C C . GLU C 1 174 ? -4.026 18.929 10.042 1.00 15.91 174 GLU C C 1
ATOM 4055 O O . GLU C 1 174 ? -4.725 18.804 9.043 1.00 17.66 174 GLU C O 1
ATOM 4061 N N . GLY C 1 175 ? -2.937 19.688 10.063 1.00 18.14 175 GLY C N 1
ATOM 4062 C CA . GLY C 1 175 ? -2.546 20.381 8.852 1.00 21.19 175 GLY C CA 1
ATOM 4063 C C . GLY C 1 175 ? -1.064 20.573 8.632 1.00 18.80 175 GLY C C 1
ATOM 4064 O O . GLY C 1 175 ? -0.242 20.296 9.505 1.00 19.37 175 GLY C O 1
ATOM 4065 N N . VAL C 1 176 ? -0.729 20.985 7.415 1.00 19.87 176 VAL C N 1
ATOM 4066 C CA . VAL C 1 176 ? 0.649 21.264 7.036 1.00 20.04 176 VAL C CA 1
ATOM 4067 C C . VAL C 1 176 ? 0.726 22.775 6.827 1.00 21.01 176 VAL C C 1
ATOM 4068 O O . VAL C 1 176 ? -0.206 23.380 6.297 1.00 20.74 176 VAL C O 1
ATOM 4072 N N . HIS C 1 177 ? 1.818 23.378 7.281 1.00 21.55 177 HIS C N 1
ATOM 4073 C CA . HIS C 1 177 ? 1.995 24.823 7.183 1.00 19.72 177 HIS C CA 1
ATOM 4074 C C . HIS C 1 177 ? 3.085 25.203 6.198 1.00 18.21 177 HIS C C 1
ATOM 4075 O O . HIS C 1 177 ? 4.254 24.857 6.382 1.00 18.33 177 HIS C O 1
ATOM 4082 N N . LEU C 1 178 ? 2.697 25.919 5.148 1.00 19.50 178 LEU C N 1
ATOM 4083 C CA . LEU C 1 178 ? 3.654 26.338 4.135 1.00 20.10 178 LEU C CA 1
ATOM 4084 C C . LEU C 1 178 ? 4.710 27.294 4.667 1.00 21.19 178 LEU C C 1
ATOM 4085 O O . LEU C 1 178 ? 5.820 27.338 4.139 1.00 23.90 178 LEU C O 1
ATOM 4090 N N . CYS C 1 179 ? 4.387 28.021 5.735 1.00 23.60 179 CYS C N 1
ATOM 4091 C CA . CYS C 1 179 ? 5.341 28.964 6.312 1.00 25.53 179 CYS C CA 1
ATOM 4092 C C . CYS C 1 179 ? 6.574 28.246 6.857 1.00 27.14 179 CYS C C 1
ATOM 4093 O O . CYS C 1 179 ? 7.624 28.864 7.037 1.00 26.41 179 CYS C O 1
ATOM 4096 N N . MET C 1 180 ? 6.448 26.950 7.140 1.00 27.08 180 MET C N 1
ATOM 4097 C CA . MET C 1 180 ? 7.599 26.192 7.617 1.00 27.30 180 MET C CA 1
ATOM 4098 C C . MET C 1 180 ? 8.070 25.151 6.601 1.00 25.64 180 MET C C 1
ATOM 4099 O O . MET C 1 180 ? 9.021 24.411 6.852 1.00 27.92 180 MET C O 1
ATOM 4104 N N . MET C 1 181 ? 7.433 25.147 5.432 1.00 25.25 181 MET C N 1
ATOM 4105 C CA . MET C 1 181 ? 7.774 24.221 4.355 1.00 24.95 181 MET C CA 1
ATOM 4106 C C . MET C 1 181 ? 8.450 24.928 3.186 1.00 25.05 181 MET C C 1
ATOM 4107 O O . MET C 1 181 ? 9.480 24.464 2.687 1.00 21.74 181 MET C O 1
ATOM 4112 N N . MET C 1 182 ? 7.872 26.049 2.752 1.00 25.09 182 MET C N 1
ATOM 4113 C CA . MET C 1 182 ? 8.425 26.802 1.627 1.00 25.02 182 MET C CA 1
ATOM 4114 C C . MET C 1 182 ? 9.355 27.940 2.039 1.00 23.96 182 MET C C 1
ATOM 4115 O O . MET C 1 182 ? 9.851 28.683 1.192 1.00 23.10 182 MET C O 1
ATOM 4120 N N . ARG C 1 183 ? 9.597 28.056 3.340 1.00 25.85 183 ARG C N 1
ATOM 4121 C CA . ARG C 1 183 ? 10.482 29.083 3.878 1.00 26.85 183 ARG C CA 1
ATOM 4122 C C . ARG C 1 183 ? 10.862 28.753 5.315 1.00 28.07 183 ARG C C 1
ATOM 4123 O O . ARG C 1 183 ? 10.441 27.726 5.857 1.00 24.61 183 ARG C O 1
ATOM 4131 N N . GLY C 1 184 ? 11.675 29.617 5.922 1.00 26.17 184 GLY C N 1
ATOM 4132 C CA . GLY C 1 184 ? 12.101 29.403 7.294 1.00 24.94 184 GLY C CA 1
ATOM 4133 C C . GLY C 1 184 ? 12.895 28.122 7.458 1.00 24.79 184 GLY C C 1
ATOM 4134 O O . GLY C 1 184 ? 13.909 27.927 6.789 1.00 25.82 184 GLY C O 1
ATOM 4135 N N . VAL C 1 185 ? 12.423 27.241 8.335 1.00 25.16 185 VAL C N 1
ATOM 4136 C CA . VAL C 1 185 ? 13.093 25.967 8.588 1.00 24.98 185 VAL C CA 1
ATOM 4137 C C . VAL C 1 185 ? 13.045 25.029 7.384 1.00 24.29 185 VAL C C 1
ATOM 4138 O O . VAL C 1 185 ? 13.886 24.139 7.246 1.00 24.12 185 VAL C O 1
ATOM 4142 N N . GLU C 1 186 ? 12.065 25.246 6.512 1.00 23.59 186 GLU C N 1
ATOM 4143 C CA . GLU C 1 186 ? 11.890 24.434 5.311 1.00 24.76 186 GLU C CA 1
ATOM 4144 C C . GLU C 1 186 ? 11.796 22.927 5.582 1.00 24.69 186 GLU C C 1
ATOM 4145 O O . GLU C 1 186 ? 12.357 22.115 4.843 1.00 22.47 186 GLU C O 1
ATOM 4151 N N . LYS C 1 187 ? 11.106 22.563 6.660 1.00 20.37 187 LYS C N 1
ATOM 4152 C CA . LYS C 1 187 ? 10.913 21.154 6.998 1.00 22.22 187 LYS C CA 1
ATOM 4153 C C . LYS C 1 187 ? 9.852 20.623 6.045 1.00 20.21 187 LYS C C 1
ATOM 4154 O O . LYS C 1 187 ? 8.882 21.321 5.740 1.00 21.08 187 LYS C O 1
ATOM 4160 N N . GLN C 1 188 ? 10.031 19.388 5.585 1.00 18.96 188 GLN C N 1
ATOM 4161 C CA . GLN C 1 188 ? 9.119 18.790 4.615 1.00 19.20 188 GLN C CA 1
ATOM 4162 C C . GLN C 1 188 ? 8.143 17.709 5.085 1.00 19.10 188 GLN C C 1
ATOM 4163 O O . GLN C 1 188 ? 7.059 17.570 4.519 1.00 18.27 188 GLN C O 1
ATOM 4169 N N . HIS C 1 189 ? 8.518 16.950 6.109 1.00 18.20 189 HIS C N 1
ATOM 4170 C CA . HIS C 1 189 ? 7.677 15.852 6.586 1.00 18.72 189 HIS C CA 1
ATOM 4171 C C . HIS C 1 189 ? 6.765 16.154 7.769 1.00 18.44 189 HIS C C 1
ATOM 4172 O O . HIS C 1 189 ? 6.008 15.283 8.198 1.00 18.72 189 HIS C O 1
ATOM 4179 N N . SER C 1 190 ? 6.812 17.379 8.281 1.00 17.48 190 SER C N 1
ATOM 4180 C CA . SER C 1 190 ? 6.016 17.736 9.456 1.00 18.54 190 SER C CA 1
ATOM 4181 C C . SER C 1 190 ? 4.532 18.048 9.262 1.00 16.69 190 SER C C 1
ATOM 4182 O O . SER C 1 190 ? 4.129 18.635 8.259 1.00 17.27 190 SER C O 1
ATOM 4185 N N . ARG C 1 191 ? 3.731 17.627 10.241 1.00 17.42 191 ARG C N 1
ATOM 4186 C CA . ARG C 1 191 ? 2.284 17.869 10.261 1.00 19.83 191 ARG C CA 1
ATOM 4187 C C . ARG C 1 191 ? 1.937 18.232 11.700 1.00 19.12 191 ARG C C 1
ATOM 4188 O O . ARG C 1 191 ? 2.525 17.693 12.632 1.00 18.74 191 ARG C O 1
ATOM 4196 N N . THR C 1 192 ? 0.971 19.124 11.880 1.00 20.01 192 THR C N 1
ATOM 4197 C CA . THR C 1 192 ? 0.581 19.535 13.218 1.00 20.19 192 THR C CA 1
ATOM 4198 C C . THR C 1 192 ? -0.852 19.178 13.550 1.00 18.26 192 THR C C 1
ATOM 4199 O O . THR C 1 192 ? -1.760 19.394 12.751 1.00 19.52 192 THR C O 1
ATOM 4203 N N . VAL C 1 193 ? -1.041 18.646 14.753 1.00 18.68 193 VAL C N 1
ATOM 4204 C CA . VAL C 1 193 ? -2.356 18.271 15.237 1.00 18.07 193 VAL C CA 1
ATOM 4205 C C . VAL C 1 193 ? -2.719 19.129 16.442 1.00 17.54 193 VAL C C 1
ATOM 4206 O O . VAL C 1 193 ? -1.915 19.314 17.359 1.00 17.44 193 VAL C O 1
ATOM 4210 N N . THR C 1 194 ? -3.906 19.714 16.388 1.00 19.67 194 THR C N 1
ATOM 4211 C CA . THR C 1 194 ? -4.424 20.522 17.485 1.00 20.41 194 THR C CA 1
ATOM 4212 C C . THR C 1 194 ? -5.832 20.000 17.720 1.00 21.79 194 THR C C 1
ATOM 4213 O O . THR C 1 194 ? -6.427 19.392 16.833 1.00 20.64 194 THR C O 1
ATOM 4217 N N . SER C 1 195 ? -6.371 20.233 18.908 1.00 22.06 195 SER C N 1
ATOM 4218 C CA . SER C 1 195 ? -7.709 19.751 19.195 1.00 22.75 195 SER C CA 1
ATOM 4219 C C . SER C 1 195 ? -8.422 20.569 20.249 1.00 21.84 195 SER C C 1
ATOM 4220 O O . SER C 1 195 ? -7.838 21.458 20.875 1.00 20.91 195 SER C O 1
ATOM 4223 N N . ALA C 1 196 ? -9.700 20.258 20.419 1.00 20.03 196 ALA C N 1
ATOM 4224 C CA . ALA C 1 196 ? -10.550 20.920 21.396 1.00 23.22 196 ALA C CA 1
ATOM 4225 C C . ALA C 1 196 ? -11.592 19.906 21.830 1.00 22.17 196 ALA C C 1
ATOM 4226 O O . ALA C 1 196 ? -12.271 19.309 20.998 1.00 21.72 196 ALA C O 1
ATOM 4228 N N . MET C 1 197 ? -11.688 19.695 23.138 1.00 24.80 197 MET C N 1
ATOM 4229 C CA . MET C 1 197 ? -12.635 18.742 23.699 1.00 26.25 197 MET C CA 1
ATOM 4230 C C . MET C 1 197 ? -13.544 19.459 24.687 1.00 26.52 197 MET C C 1
ATOM 4231 O O . MET C 1 197 ? -13.068 20.104 25.620 1.00 29.62 197 MET C O 1
ATOM 4236 N N . LEU C 1 198 ? -14.850 19.345 24.469 1.00 27.96 198 LEU C N 1
ATOM 4237 C CA . LEU C 1 198 ? -15.847 19.983 25.324 1.00 26.40 198 LEU C CA 1
ATOM 4238 C C . LEU C 1 198 ? -16.843 18.952 25.843 1.00 27.08 198 LEU C C 1
ATOM 4239 O O . LEU C 1 198 ? -17.067 17.922 25.207 1.00 25.79 198 LEU C O 1
ATOM 4244 N N . GLY C 1 199 ? -17.438 19.238 27.001 1.00 28.61 199 GLY C N 1
ATOM 4245 C CA . GLY C 1 199 ? -18.412 18.335 27.590 1.00 27.43 199 GLY C CA 1
ATOM 4246 C C . GLY C 1 199 ? -17.859 16.963 27.921 1.00 27.25 199 GLY C C 1
ATOM 4247 O O . GLY C 1 199 ? -16.774 16.846 28.492 1.00 27.30 199 GLY C O 1
ATOM 4248 N N . VAL C 1 200 ? -18.597 15.923 27.544 1.00 28.95 200 VAL C N 1
ATOM 4249 C CA 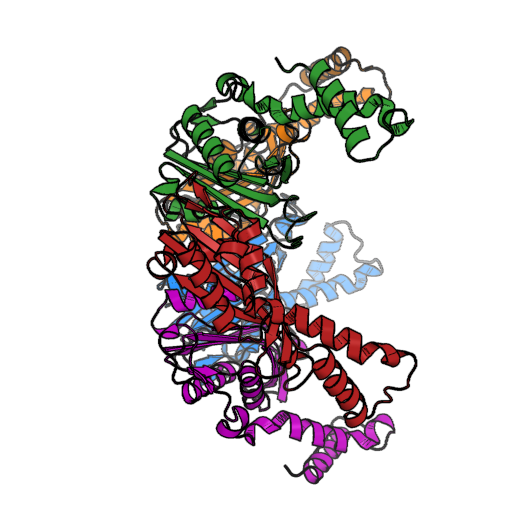. VAL C 1 200 ? -18.181 14.548 27.806 1.00 29.60 200 VAL C CA 1
ATOM 4250 C C . VAL C 1 200 ? -16.873 14.166 27.113 1.00 30.52 200 VAL C C 1
ATOM 4251 O O . VAL C 1 200 ? -16.212 13.213 27.519 1.00 31.68 200 VAL C O 1
ATOM 4255 N N . PHE C 1 201 ? -16.511 14.896 26.062 1.00 28.01 201 PHE C N 1
ATOM 4256 C CA . PHE C 1 201 ? -15.266 14.625 25.353 1.00 29.95 201 PHE C CA 1
ATOM 4257 C C . PHE C 1 201 ? -14.057 15.077 26.170 1.00 32.52 201 PHE C C 1
ATOM 4258 O O . PHE C 1 201 ? -12.949 14.572 25.984 1.00 33.80 201 PHE C O 1
ATOM 4266 N N . ARG C 1 202 ? -14.275 16.028 27.075 1.00 34.34 202 ARG C N 1
ATOM 4267 C CA . ARG C 1 202 ? -13.207 16.521 27.938 1.00 36.84 202 ARG C CA 1
ATOM 4268 C C . ARG C 1 202 ? -13.227 15.752 29.257 1.00 37.95 202 ARG C C 1
ATOM 4269 O O . ARG C 1 202 ? -12.181 15.355 29.771 1.00 36.87 202 ARG C O 1
ATOM 4277 N N . GLU C 1 203 ? -14.434 15.523 29.768 1.00 39.93 203 GLU C N 1
ATOM 4278 C CA . GLU C 1 203 ? -14.659 14.823 31.031 1.00 42.19 203 GLU C CA 1
ATOM 4279 C C . GLU C 1 203 ? -14.373 13.327 30.989 1.00 42.81 203 GLU C C 1
ATOM 4280 O O . GLU C 1 203 ? -13.547 12.820 31.751 1.00 43.21 203 GLU C O 1
ATOM 4286 N N . ASN C 1 204 ? -15.100 12.628 30.122 1.00 40.76 204 ASN C N 1
ATOM 4287 C CA . ASN C 1 204 ? -14.984 11.184 29.980 1.00 39.44 204 ASN C CA 1
ATOM 4288 C C . ASN C 1 204 ? -13.774 10.743 29.156 1.00 38.22 204 ASN C C 1
ATOM 4289 O O . ASN C 1 204 ? -13.694 10.992 27.953 1.00 34.68 204 ASN C O 1
ATOM 4294 N N . GLN C 1 205 ? -12.857 10.051 29.825 1.00 37.29 205 GLN C N 1
ATOM 4295 C CA . GLN C 1 205 ? -11.636 9.535 29.219 1.00 36.50 205 GLN C CA 1
ATOM 4296 C C . GLN C 1 205 ? -11.938 8.549 28.088 1.00 34.70 205 GLN C C 1
ATOM 4297 O O . GLN C 1 205 ? -11.353 8.637 27.008 1.00 32.15 205 GLN C O 1
ATOM 4303 N N . LYS C 1 206 ? -12.864 7.626 28.348 1.00 31.95 206 LYS C N 1
ATOM 4304 C CA . LYS C 1 206 ? -13.264 6.602 27.385 1.00 31.23 206 LYS C CA 1
ATOM 4305 C C . LYS C 1 206 ? -13.926 7.182 26.140 1.00 28.05 206 LYS C C 1
ATOM 4306 O O . LYS C 1 206 ? -13.774 6.646 25.042 1.00 22.78 206 LYS C O 1
ATOM 4312 N N . THR C 1 207 ? -14.688 8.256 26.318 1.00 27.61 207 THR C N 1
ATOM 4313 C CA . THR C 1 207 ? -15.363 8.889 25.192 1.00 26.51 207 THR C CA 1
ATOM 4314 C C . THR C 1 207 ? -14.348 9.520 24.245 1.00 25.27 207 THR C C 1
ATOM 4315 O O . THR C 1 207 ? -14.433 9.337 23.031 1.00 23.94 207 THR C O 1
ATOM 4319 N N . ARG C 1 208 ? -13.390 10.255 24.804 1.00 23.60 208 ARG C N 1
ATOM 4320 C CA . ARG C 1 208 ? -12.358 10.898 24.001 1.00 24.89 208 ARG C CA 1
ATOM 4321 C C . ARG C 1 208 ? -11.539 9.844 23.260 1.00 23.87 208 ARG C C 1
ATOM 4322 O O . ARG C 1 208 ? -11.258 9.999 22.073 1.00 22.70 208 ARG C O 1
ATOM 4330 N N . GLU C 1 209 ? -11.193 8.764 23.959 1.00 24.17 209 GLU C N 1
ATOM 4331 C CA . GLU C 1 209 ? -10.417 7.672 23.373 1.00 26.08 209 GLU C CA 1
ATOM 4332 C C . GLU C 1 209 ? -11.158 7.046 22.200 1.00 23.67 209 GLU C C 1
ATOM 4333 O O . GLU C 1 209 ? -10.580 6.829 21.131 1.00 21.09 209 GLU C O 1
ATOM 4339 N N . GLU C 1 210 ? -12.441 6.759 22.405 1.00 20.28 210 GLU C N 1
ATOM 4340 C CA . GLU C 1 210 ? -13.268 6.161 21.365 1.00 20.65 210 GLU C CA 1
ATOM 4341 C C . GLU C 1 210 ? -13.314 7.052 20.120 1.00 21.14 210 GLU C C 1
ATOM 4342 O O . GLU C 1 210 ? -13.241 6.558 18.994 1.00 20.20 210 GLU C O 1
ATOM 4348 N N . PHE C 1 211 ? -13.428 8.364 20.329 1.00 21.72 211 PHE C N 1
ATOM 4349 C CA . PHE C 1 211 ? -13.465 9.328 19.226 1.00 21.73 211 PHE C CA 1
ATOM 4350 C C . PHE C 1 211 ? -12.141 9.303 18.466 1.00 22.07 211 PHE C C 1
ATOM 4351 O O . PHE C 1 211 ? -12.119 9.185 17.240 1.00 21.80 211 PHE C O 1
ATOM 4359 N N . LEU C 1 212 ? -11.040 9.395 19.205 1.00 22.51 212 LEU C N 1
ATOM 4360 C CA . LEU C 1 212 ? -9.714 9.390 18.601 1.00 23.65 212 LEU C CA 1
ATOM 4361 C C . LEU C 1 212 ? -9.400 8.075 17.882 1.00 24.17 212 LEU C C 1
ATOM 4362 O O . LEU C 1 212 ? -8.717 8.078 16.858 1.00 23.98 212 LEU C O 1
ATOM 4367 N N . SER C 1 213 ? -9.930 6.965 18.397 1.00 22.12 213 SER C N 1
ATOM 4368 C CA . SER C 1 213 ? -9.716 5.652 17.788 1.00 23.74 213 SER C CA 1
ATOM 4369 C C . SER C 1 213 ? -10.412 5.547 16.436 1.00 22.12 213 SER C C 1
ATOM 4370 O O . SER C 1 213 ? -9.922 4.875 15.531 1.00 22.57 213 SER C O 1
ATOM 4373 N N . HIS C 1 214 ? -11.556 6.216 16.302 1.00 22.74 214 HIS C N 1
ATOM 4374 C CA . HIS C 1 214 ? -12.298 6.208 15.042 1.00 19.20 214 HIS C CA 1
ATOM 4375 C C . HIS C 1 214 ? -11.500 6.891 13.938 1.00 21.79 214 HIS C C 1
ATOM 4376 O O . HIS C 1 214 ? -11.649 6.562 12.764 1.00 18.96 214 HIS C O 1
ATOM 4383 N N . LEU C 1 215 ? -10.656 7.846 14.321 1.00 22.83 215 LEU C N 1
ATOM 4384 C CA . LEU C 1 215 ? -9.840 8.585 13.359 1.00 26.05 215 LEU C CA 1
ATOM 4385 C C . LEU C 1 215 ? -8.660 7.767 12.856 1.00 29.33 215 LEU C C 1
ATOM 4386 O O . LEU C 1 215 ? -8.134 8.021 11.771 1.00 32.35 215 LEU C O 1
ATOM 4391 N N . ARG C 1 216 ? -8.254 6.784 13.654 1.00 31.16 216 ARG C N 1
ATOM 4392 C CA . ARG C 1 216 ? -7.138 5.913 13.311 1.00 33.89 216 ARG C CA 1
ATOM 4393 C C . ARG C 1 216 ? -7.582 4.864 12.288 1.00 35.64 216 ARG C C 1
ATOM 4394 O O . ARG C 1 216 ? -7.934 3.735 12.688 1.00 37.63 216 ARG C O 1
ATOM 4402 N N . GLU D 1 32 ? 34.300 30.618 14.110 1.00 53.14 32 GLU D N 1
ATOM 4403 C CA . GLU D 1 32 ? 34.270 29.739 15.315 1.00 52.41 32 GLU D CA 1
ATOM 4404 C C . GLU D 1 32 ? 35.244 28.566 15.185 1.00 49.81 32 GLU D C 1
ATOM 4405 O O . GLU D 1 32 ? 36.270 28.527 15.868 1.00 49.81 32 GLU D O 1
ATOM 4411 N N . VAL D 1 33 ? 34.925 27.617 14.310 1.00 44.69 33 VAL D N 1
ATOM 4412 C CA . VAL D 1 33 ? 35.789 26.463 14.092 1.00 40.01 33 VAL D CA 1
ATOM 4413 C C . VAL D 1 33 ? 36.860 26.815 13.063 1.00 35.63 33 VAL D C 1
ATOM 4414 O O . VAL D 1 33 ? 36.596 27.541 12.100 1.00 35.56 33 VAL D O 1
ATOM 4418 N N . ASP D 1 34 ? 38.074 26.326 13.291 1.00 32.86 34 ASP D N 1
ATOM 4419 C CA . ASP D 1 34 ? 39.194 26.590 12.394 1.00 29.13 34 ASP D CA 1
ATOM 4420 C C . ASP D 1 34 ? 39.069 25.757 11.116 1.00 26.64 34 ASP D C 1
ATOM 4421 O O . ASP D 1 34 ? 39.483 24.601 11.078 1.00 26.85 34 ASP D O 1
ATOM 4426 N N . LEU D 1 35 ? 38.524 26.368 10.069 1.00 24.06 35 LEU D N 1
ATOM 4427 C CA . LEU D 1 35 ? 38.340 25.697 8.787 1.00 23.71 35 LEU D CA 1
ATOM 4428 C C . LEU D 1 35 ? 39.660 25.272 8.148 1.00 24.63 35 LEU D C 1
ATOM 4429 O O . LEU D 1 35 ? 39.706 24.271 7.442 1.00 22.78 35 LEU D O 1
ATOM 4434 N N . GLU D 1 36 ? 40.728 26.029 8.399 1.00 24.43 36 GLU D N 1
ATOM 4435 C CA . GLU D 1 36 ? 42.039 25.706 7.839 1.00 23.61 36 GLU D CA 1
ATOM 4436 C C . GLU D 1 36 ? 42.607 24.424 8.434 1.00 22.89 36 GLU D C 1
ATOM 4437 O O . GLU D 1 36 ? 43.212 23.622 7.724 1.00 21.96 36 GLU D O 1
ATOM 4443 N N . ARG D 1 37 ? 42.413 24.228 9.736 1.00 21.68 37 ARG D N 1
ATOM 4444 C CA . ARG D 1 37 ? 42.913 23.022 10.378 1.00 23.87 37 ARG D CA 1
ATOM 4445 C C . ARG D 1 37 ? 42.086 21.813 9.932 1.00 21.81 37 ARG D C 1
ATOM 4446 O O . ARG D 1 37 ? 42.632 20.732 9.705 1.00 22.86 37 ARG D O 1
ATOM 4454 N N . LEU D 1 38 ? 40.776 22.002 9.792 1.00 21.04 38 LEU D N 1
ATOM 4455 C CA . LEU D 1 38 ? 39.903 20.922 9.336 1.00 22.05 38 LEU D CA 1
ATOM 4456 C C . LEU D 1 38 ? 40.304 20.501 7.921 1.00 21.10 38 LEU D C 1
ATOM 4457 O O . LEU D 1 38 ? 40.393 19.312 7.626 1.00 22.71 38 LEU D O 1
ATOM 4462 N N . GLN D 1 39 ? 40.580 21.482 7.065 1.00 22.60 39 GLN D N 1
ATOM 4463 C CA . GLN D 1 39 ? 40.987 21.203 5.690 1.00 24.82 39 GLN D CA 1
ATOM 4464 C C . GLN D 1 39 ? 42.271 20.390 5.642 1.00 24.88 39 GLN D C 1
ATOM 4465 O O . GLN D 1 39 ? 42.376 19.424 4.884 1.00 24.77 39 GLN D O 1
ATOM 4471 N N . ALA D 1 40 ? 43.237 20.766 6.476 1.00 25.72 40 ALA D N 1
ATOM 4472 C CA . ALA D 1 40 ? 44.518 20.067 6.531 1.00 25.12 40 ALA D CA 1
ATOM 4473 C C . ALA D 1 40 ? 44.335 18.636 7.032 1.00 22.65 40 ALA D C 1
ATOM 4474 O O . ALA D 1 40 ? 44.984 17.708 6.541 1.00 21.48 40 ALA D O 1
ATOM 4476 N N . LEU D 1 41 ? 43.457 18.464 8.017 1.00 22.54 41 LEU D N 1
ATOM 4477 C CA . LEU D 1 41 ? 43.184 17.142 8.573 1.00 22.88 41 LEU D CA 1
ATOM 4478 C C . LEU D 1 41 ? 42.487 16.267 7.534 1.00 23.05 41 LEU D C 1
ATOM 4479 O O . LEU D 1 41 ? 42.810 15.085 7.391 1.00 22.79 41 LEU D O 1
ATOM 4484 N N . ALA D 1 42 ? 41.547 16.863 6.801 1.00 22.38 42 ALA D N 1
ATOM 4485 C CA . ALA D 1 42 ? 40.797 16.152 5.767 1.00 23.76 42 ALA D CA 1
ATOM 4486 C C . ALA D 1 42 ? 41.686 15.760 4.590 1.00 23.03 42 ALA D C 1
ATOM 4487 O O . ALA D 1 42 ? 41.555 14.667 4.043 1.00 21.56 42 ALA D O 1
ATOM 4489 N N . ALA D 1 43 ? 42.602 16.649 4.213 1.00 23.27 43 ALA D N 1
ATOM 4490 C CA . ALA D 1 43 ? 43.519 16.383 3.110 1.00 22.36 43 ALA D CA 1
ATOM 4491 C C . ALA D 1 43 ? 44.395 15.177 3.431 1.00 23.30 43 ALA D C 1
ATOM 4492 O O . ALA D 1 43 ? 44.647 14.335 2.574 1.00 25.02 43 ALA D O 1
ATOM 4494 N N . GLU D 1 44 ? 44.851 15.093 4.676 1.00 23.96 44 GLU D N 1
ATOM 4495 C CA . GLU D 1 44 ? 45.688 13.980 5.087 1.00 24.18 44 GLU D CA 1
ATOM 4496 C C . GLU D 1 44 ? 44.856 12.708 5.220 1.00 24.80 44 GLU D C 1
ATOM 4497 O O . GLU D 1 44 ? 45.343 11.610 4.943 1.00 25.04 44 GLU D O 1
ATOM 4503 N N . TRP D 1 45 ? 43.596 12.868 5.625 1.00 22.94 45 TRP D N 1
ATOM 4504 C CA . TRP D 1 45 ? 42.687 11.739 5.778 1.00 22.11 45 TRP D CA 1
ATOM 4505 C C . TRP D 1 45 ? 42.579 11.035 4.423 1.00 20.45 45 TRP D C 1
ATOM 4506 O O . TRP D 1 45 ? 42.689 9.814 4.340 1.00 22.47 45 TRP D O 1
ATOM 4517 N N . LEU D 1 46 ? 42.430 11.827 3.364 1.00 20.10 46 LEU D N 1
ATOM 4518 C CA . LEU D 1 46 ? 42.331 11.300 2.006 1.00 21.14 46 LEU D CA 1
ATOM 4519 C C . LEU D 1 46 ? 43.559 10.460 1.655 1.00 22.20 46 LEU D C 1
ATOM 4520 O O . LEU D 1 46 ? 43.435 9.375 1.088 1.00 20.28 46 LEU D O 1
ATOM 4525 N N . GLN D 1 47 ? 44.739 10.948 2.028 1.00 22.02 47 GLN D N 1
ATOM 4526 C CA . GLN D 1 47 ? 45.981 10.233 1.751 1.00 26.01 47 GLN D CA 1
ATOM 4527 C C . GLN D 1 47 ? 46.082 8.907 2.491 1.00 24.34 47 GLN D C 1
ATOM 4528 O O . GLN D 1 47 ? 46.343 7.873 1.879 1.00 26.13 47 GLN D O 1
ATOM 4534 N N . VAL D 1 48 ? 45.848 8.939 3.801 1.00 25.28 48 VAL D N 1
ATOM 4535 C CA . VAL D 1 48 ? 45.940 7.748 4.644 1.00 25.18 48 VAL D CA 1
ATOM 4536 C C . VAL D 1 48 ? 45.000 6.603 4.250 1.00 26.22 48 VAL D C 1
ATOM 4537 O O . VAL D 1 48 ? 45.390 5.436 4.307 1.00 26.09 48 VAL D O 1
ATOM 4541 N N . ILE D 1 49 ? 43.778 6.928 3.830 1.00 25.80 49 ILE D N 1
ATOM 4542 C CA . ILE D 1 49 ? 42.823 5.890 3.441 1.00 27.18 49 ILE D CA 1
ATOM 4543 C C . ILE D 1 49 ? 43.116 5.295 2.063 1.00 28.25 49 ILE D C 1
ATOM 4544 O O . ILE D 1 49 ? 42.412 4.389 1.609 1.00 29.16 49 ILE D O 1
ATOM 4549 N N . GLY D 1 50 ? 44.152 5.816 1.407 1.00 28.65 50 GLY D N 1
ATOM 4550 C CA . GLY D 1 50 ? 44.548 5.313 0.104 1.00 28.75 50 GLY D CA 1
ATOM 4551 C C . GLY D 1 50 ? 44.178 6.139 -1.115 1.00 28.78 50 GLY D C 1
ATOM 4552 O O . GLY D 1 50 ? 44.367 5.678 -2.241 1.00 30.44 50 GLY D O 1
ATOM 4553 N N . GLU D 1 51 ? 43.671 7.352 -0.913 1.00 24.81 51 GLU D N 1
ATOM 4554 C CA . GLU D 1 51 ? 43.292 8.196 -2.042 1.00 24.50 51 GLU D CA 1
ATOM 4555 C C . GLU D 1 51 ? 44.338 9.223 -2.468 1.00 25.98 51 GLU D C 1
ATOM 4556 O O . GLU D 1 51 ? 45.393 9.364 -1.840 1.00 28.26 51 GLU D O 1
ATOM 4562 N N . ASP D 1 52 ? 44.036 9.924 -3.557 1.00 26.36 52 ASP D N 1
ATOM 4563 C CA . ASP D 1 52 ? 44.922 10.935 -4.120 1.00 24.92 52 ASP D CA 1
ATOM 4564 C C . ASP D 1 52 ? 44.278 12.320 -4.062 1.00 24.73 52 ASP D C 1
ATOM 4565 O O . ASP D 1 52 ? 43.422 12.650 -4.881 1.00 23.05 52 ASP D O 1
ATOM 4570 N N . PRO D 1 53 ? 44.704 13.160 -3.099 1.00 26.67 53 PRO D N 1
ATOM 4571 C CA . PRO D 1 53 ? 44.178 14.519 -2.925 1.00 25.36 53 PRO D CA 1
ATOM 4572 C C . PRO D 1 53 ? 44.356 15.354 -4.187 1.00 25.21 53 PRO D C 1
ATOM 4573 O O . PRO D 1 53 ? 43.680 16.371 -4.374 1.00 26.51 53 PRO D O 1
ATOM 4577 N N . GLY D 1 54 ? 45.277 14.916 -5.043 1.00 25.50 54 GLY D N 1
ATOM 4578 C CA . GLY D 1 54 ? 45.542 15.603 -6.295 1.00 27.77 54 GLY D CA 1
ATOM 4579 C C . GLY D 1 54 ? 44.541 15.301 -7.399 1.00 29.42 54 GLY D C 1
ATOM 4580 O O . GLY D 1 54 ? 44.547 15.981 -8.430 1.00 27.69 54 GLY D O 1
ATOM 4581 N N . ARG D 1 55 ? 43.714 14.268 -7.201 1.00 28.61 55 ARG D N 1
ATOM 4582 C CA . ARG D 1 55 ? 42.678 13.871 -8.164 1.00 28.32 55 ARG D CA 1
ATOM 4583 C C . ARG D 1 55 ? 41.752 15.042 -8.444 1.00 28.04 55 ARG D C 1
ATOM 4584 O O . ARG D 1 55 ? 41.409 15.791 -7.532 1.00 29.20 55 ARG D O 1
ATOM 4592 N N . GLU D 1 56 ? 41.285 15.141 -9.685 1.00 28.33 56 GLU D N 1
ATOM 4593 C CA . GLU D 1 56 ? 40.361 16.197 -10.092 1.00 28.41 56 GLU D CA 1
ATOM 4594 C C . GLU D 1 56 ? 39.128 16.217 -9.183 1.00 28.47 56 GLU D C 1
ATOM 4595 O O . GLU D 1 56 ? 38.697 17.279 -8.725 1.00 26.49 56 GLU D O 1
ATOM 4601 N N . GLY D 1 57 ? 38.590 15.031 -8.903 1.00 23.47 57 GLY D N 1
ATOM 4602 C CA . GLY D 1 57 ? 37.407 14.922 -8.069 1.00 22.68 57 GLY D CA 1
ATOM 4603 C C . GLY D 1 57 ? 37.602 15.190 -6.590 1.00 21.90 57 GLY D C 1
ATOM 4604 O O . GLY D 1 57 ? 36.623 15.368 -5.869 1.00 21.14 57 GLY D O 1
ATOM 4605 N N . LEU D 1 58 ? 38.853 15.228 -6.135 1.00 18.60 58 LEU D N 1
ATOM 4606 C CA . LEU D 1 58 ? 39.140 15.464 -4.722 1.00 18.47 58 LEU D CA 1
ATOM 4607 C C . LEU D 1 58 ? 39.793 16.813 -4.424 1.00 22.44 58 LEU D C 1
ATOM 4608 O O . LEU D 1 58 ? 39.987 17.159 -3.259 1.00 20.68 58 LEU D O 1
ATOM 4613 N N . LEU D 1 59 ? 40.111 17.578 -5.466 1.00 23.29 59 LEU D N 1
ATOM 4614 C CA . LEU D 1 59 ? 40.768 18.877 -5.297 1.00 25.57 59 LEU D CA 1
ATOM 4615 C C . LEU D 1 59 ? 40.118 19.827 -4.286 1.00 27.99 59 LEU D C 1
ATOM 4616 O O . LEU D 1 59 ? 40.811 20.399 -3.440 1.00 28.94 59 LEU D O 1
ATOM 4621 N N . LYS D 1 60 ? 38.801 19.995 -4.363 1.00 26.38 60 LYS D N 1
ATOM 4622 C CA . LYS D 1 60 ? 38.106 20.883 -3.431 1.00 26.63 60 LYS D CA 1
ATOM 4623 C C . LYS D 1 60 ? 37.462 20.158 -2.252 1.00 25.58 60 LYS D C 1
ATOM 4624 O O . LYS D 1 60 ? 36.787 20.784 -1.436 1.00 23.09 60 LYS D O 1
ATOM 4630 N N . THR D 1 61 ? 37.699 18.853 -2.139 1.00 23.11 61 THR D N 1
ATOM 4631 C CA . THR D 1 61 ? 37.111 18.067 -1.059 1.00 22.67 61 THR D CA 1
ATOM 4632 C C . THR D 1 61 ? 37.478 18.516 0.365 1.00 23.34 61 THR D C 1
ATOM 4633 O O . THR D 1 61 ? 36.590 18.699 1.196 1.00 21.18 61 THR D O 1
ATOM 4637 N N . PRO D 1 62 ? 38.777 18.726 0.660 1.00 24.25 62 PRO D N 1
ATOM 4638 C CA . PRO D 1 62 ? 39.136 19.159 2.019 1.00 22.76 62 PRO D CA 1
ATOM 4639 C C . PRO D 1 62 ? 38.358 20.406 2.437 1.00 22.40 62 PRO D C 1
ATOM 4640 O O . PRO D 1 62 ? 37.880 20.501 3.569 1.00 22.13 62 PRO D O 1
ATOM 4644 N N . GLU D 1 63 ? 38.201 21.334 1.495 1.00 20.39 63 GLU D N 1
ATOM 4645 C CA . GLU D 1 63 ? 37.475 22.575 1.719 1.00 21.99 63 GLU D CA 1
ATOM 4646 C C . GLU D 1 63 ? 35.985 22.304 1.952 1.00 22.07 63 GLU D C 1
ATOM 4647 O O . GLU D 1 63 ? 35.389 22.845 2.886 1.00 21.05 63 GLU D O 1
ATOM 4653 N N . ARG D 1 64 ? 35.391 21.478 1.090 1.00 20.20 64 ARG D N 1
ATOM 4654 C CA . ARG D 1 64 ? 33.974 21.125 1.204 1.00 20.88 64 ARG D CA 1
ATOM 4655 C C . ARG D 1 64 ? 33.678 20.379 2.506 1.00 18.04 64 ARG D C 1
ATOM 4656 O O . ARG D 1 64 ? 32.638 20.596 3.123 1.00 21.58 64 ARG D O 1
ATOM 4664 N N . VAL D 1 65 ? 34.590 19.497 2.911 1.00 19.34 65 VAL D N 1
ATOM 4665 C CA . VAL D 1 65 ? 34.424 18.721 4.136 1.00 18.19 65 VAL D CA 1
ATOM 4666 C C . VAL D 1 65 ? 34.498 19.613 5.380 1.00 21.07 65 VAL D C 1
ATOM 4667 O O . VAL D 1 65 ? 33.711 19.454 6.313 1.00 17.18 65 VAL D O 1
ATOM 4671 N N . ALA D 1 66 ? 35.419 20.575 5.379 1.00 19.95 66 ALA D N 1
ATOM 4672 C CA . ALA D 1 66 ? 35.563 21.486 6.518 1.00 20.84 66 ALA D CA 1
ATOM 4673 C C . ALA D 1 66 ? 34.309 22.332 6.725 1.00 19.48 66 ALA D C 1
ATOM 4674 O O . ALA D 1 66 ? 33.825 22.467 7.846 1.00 19.63 66 ALA D O 1
ATOM 4676 N N . LYS D 1 67 ? 33.786 22.901 5.645 1.00 19.42 67 LYS D N 1
ATOM 4677 C CA . LYS D 1 67 ? 32.587 23.725 5.728 1.00 22.47 67 LYS D CA 1
ATOM 4678 C C . LYS D 1 67 ? 31.387 22.891 6.168 1.00 23.91 67 LYS D C 1
ATOM 4679 O O . LYS D 1 67 ? 30.569 23.341 6.975 1.00 23.66 67 LYS D O 1
ATOM 4685 N N . ALA D 1 68 ? 31.314 21.662 5.658 1.00 22.35 68 ALA D N 1
ATOM 4686 C CA . ALA D 1 68 ? 30.225 20.749 5.992 1.00 22.30 68 ALA D CA 1
ATOM 4687 C C . ALA D 1 68 ? 30.183 20.472 7.492 1.00 21.02 68 ALA D C 1
ATOM 4688 O O . ALA D 1 68 ? 29.131 20.608 8.118 1.00 20.53 68 ALA D O 1
ATOM 4690 N N . TRP D 1 69 ? 31.328 20.107 8.066 1.00 23.27 69 TRP D N 1
ATOM 4691 C CA . TRP D 1 69 ? 31.398 19.818 9.496 1.00 24.52 69 TRP D CA 1
ATOM 4692 C C . TRP D 1 69 ? 31.160 21.036 10.373 1.00 25.17 69 TRP D C 1
ATOM 4693 O O . TRP D 1 69 ? 30.698 20.905 11.508 1.00 23.31 69 TRP D O 1
ATOM 4704 N N . ALA D 1 70 ? 31.465 22.216 9.840 1.00 24.23 70 ALA D N 1
ATOM 4705 C CA . ALA D 1 70 ? 31.236 23.463 10.564 1.00 26.56 70 ALA D CA 1
ATOM 4706 C C . ALA D 1 70 ? 29.721 23.623 10.689 1.00 23.94 70 ALA D C 1
ATOM 4707 O O . ALA D 1 70 ? 29.206 24.015 11.738 1.00 23.28 70 ALA D O 1
ATOM 4709 N N . PHE D 1 71 ? 29.017 23.287 9.611 1.00 22.05 71 PHE D N 1
ATOM 4710 C CA . PHE D 1 71 ? 27.559 23.366 9.573 1.00 20.74 71 PHE D CA 1
ATOM 4711 C C . PHE D 1 71 ? 26.945 22.258 10.425 1.00 19.98 71 PHE D C 1
ATOM 4712 O O . PHE D 1 71 ? 26.007 22.502 11.183 1.00 23.73 71 PHE D O 1
ATOM 4720 N N . LEU D 1 72 ? 27.506 21.053 10.328 1.00 18.66 72 LEU D N 1
ATOM 4721 C CA . LEU D 1 72 ? 26.998 19.898 11.073 1.00 20.93 72 LEU D CA 1
ATOM 4722 C C . LEU D 1 72 ? 27.193 19.962 12.587 1.00 22.37 72 LEU D C 1
ATOM 4723 O O . LEU D 1 72 ? 26.580 19.190 13.326 1.00 20.09 72 LEU D O 1
ATOM 4728 N N . THR D 1 73 ? 28.054 20.866 13.048 1.00 22.06 73 THR D N 1
ATOM 4729 C CA . THR D 1 73 ? 28.296 21.028 14.480 1.00 22.76 73 THR D CA 1
ATOM 4730 C C . THR D 1 73 ? 27.853 22.411 14.956 1.00 24.51 73 THR D C 1
ATOM 4731 O O . THR D 1 73 ? 28.114 22.793 16.099 1.00 25.41 73 THR D O 1
ATOM 4735 N N . ARG D 1 74 ? 27.150 23.136 14.089 1.00 24.24 74 ARG D N 1
ATOM 4736 C CA . ARG D 1 74 ? 26.676 24.486 14.392 1.00 25.62 74 ARG D CA 1
ATOM 4737 C C . ARG D 1 74 ? 25.746 24.559 15.601 1.00 26.49 74 ARG D C 1
ATOM 4738 O O . ARG D 1 74 ? 25.579 25.626 16.198 1.00 24.76 74 ARG D O 1
ATOM 4746 N N . GLY D 1 75 ? 25.154 23.422 15.962 1.00 23.06 75 GLY D N 1
ATOM 4747 C CA . GLY D 1 75 ? 24.249 23.375 17.098 1.00 26.12 75 GLY D CA 1
ATOM 4748 C C . GLY D 1 75 ? 24.911 23.689 18.429 1.00 26.27 75 GLY D C 1
ATOM 4749 O O . GLY D 1 75 ? 24.255 24.170 19.354 1.00 24.63 75 GLY D O 1
ATOM 4750 N N . TYR D 1 76 ? 26.201 23.383 18.538 1.00 28.34 76 TYR D N 1
ATOM 4751 C CA . TYR D 1 76 ? 26.957 23.648 19.761 1.00 31.39 76 TYR D CA 1
ATOM 4752 C C . TYR D 1 76 ? 27.052 25.152 20.022 1.00 32.80 76 TYR D C 1
ATOM 4753 O O . TYR D 1 76 ? 27.099 25.584 21.174 1.00 32.77 76 TYR D O 1
ATOM 4762 N N . ARG D 1 77 ? 27.087 25.939 18.948 1.00 33.75 77 ARG D N 1
ATOM 4763 C CA . ARG D 1 77 ? 27.210 27.392 19.053 1.00 35.99 77 ARG D CA 1
ATOM 4764 C C . ARG D 1 77 ? 25.911 28.193 19.031 1.00 35.30 77 ARG D C 1
ATOM 4765 O O . ARG D 1 77 ? 25.948 29.423 18.948 1.00 35.42 77 ARG D O 1
ATOM 4773 N N . GLN D 1 78 ? 24.767 27.517 19.090 1.00 31.43 78 GLN D N 1
ATOM 4774 C CA . GLN D 1 78 ? 23.486 28.221 19.071 1.00 29.86 78 GLN D CA 1
ATOM 4775 C C . GLN D 1 78 ? 22.934 28.505 20.462 1.00 27.87 78 GLN D C 1
ATOM 4776 O O . GLN D 1 78 ? 23.242 27.800 21.419 1.00 28.64 78 GLN D O 1
ATOM 4782 N N . ARG D 1 79 ? 22.119 29.549 20.564 1.00 31.03 79 ARG D N 1
ATOM 4783 C CA . ARG D 1 79 ? 21.509 29.925 21.835 1.00 33.83 79 ARG D CA 1
ATOM 4784 C C . ARG D 1 79 ? 20.002 29.738 21.757 1.00 31.08 79 ARG D C 1
ATOM 4785 O O . ARG D 1 79 ? 19.343 30.292 20.875 1.00 32.95 79 ARG D O 1
ATOM 4793 N N . LEU D 1 80 ? 19.461 28.972 22.698 1.00 32.06 80 LEU D N 1
ATOM 4794 C CA . LEU D 1 80 ? 18.034 28.686 22.745 1.00 31.42 80 LEU D CA 1
ATOM 4795 C C . LEU D 1 80 ? 17.159 29.934 22.647 1.00 32.83 80 LEU D C 1
ATOM 4796 O O . LEU D 1 80 ? 16.179 29.944 21.904 1.00 32.94 80 LEU D O 1
ATOM 4801 N N . GLU D 1 81 ? 17.533 30.993 23.363 1.00 34.10 81 GLU D N 1
ATOM 4802 C CA . GLU D 1 81 ? 16.766 32.236 23.339 1.00 37.01 81 GLU D CA 1
ATOM 4803 C C . GLU D 1 81 ? 16.671 32.829 21.933 1.00 36.16 81 GLU D C 1
ATOM 4804 O O . GLU D 1 81 ? 15.628 33.357 21.544 1.00 34.55 81 GLU D O 1
ATOM 4810 N N . GLU D 1 82 ? 17.758 32.724 21.171 1.00 36.34 82 GLU D N 1
ATOM 4811 C CA . GLU D 1 82 ? 17.802 33.244 19.805 1.00 37.48 82 GLU D CA 1
ATOM 4812 C C . GLU D 1 82 ? 17.073 32.314 18.841 1.00 35.21 82 GLU D C 1
ATOM 4813 O O . GLU D 1 82 ? 16.474 32.764 17.864 1.00 33.88 82 GLU D O 1
ATOM 4819 N N . VAL D 1 83 ? 17.138 31.016 19.126 1.00 34.09 83 VAL D N 1
ATOM 4820 C CA . VAL D 1 83 ? 16.481 29.998 18.311 1.00 33.19 83 VAL D CA 1
ATOM 4821 C C . VAL D 1 83 ? 14.962 30.201 18.342 1.00 31.91 83 VAL D C 1
ATOM 4822 O O . VAL D 1 83 ? 14.299 30.147 17.306 1.00 33.06 83 VAL D O 1
ATOM 4826 N N . VAL D 1 84 ? 14.429 30.471 19.532 1.00 32.48 84 VAL D N 1
ATOM 4827 C CA . VAL D 1 84 ? 12.995 30.694 19.719 1.00 32.61 84 VAL D CA 1
ATOM 4828 C C . VAL D 1 84 ? 12.550 32.030 19.125 1.00 34.61 84 VAL D C 1
ATOM 4829 O O . VAL D 1 84 ? 11.406 32.170 18.684 1.00 32.91 84 VAL D O 1
ATOM 4833 N N . GLY D 1 85 ? 13.460 33.005 19.122 1.00 35.20 85 GLY D N 1
ATOM 4834 C CA . GLY D 1 85 ? 13.168 34.319 18.572 1.00 36.71 85 GLY D CA 1
ATOM 4835 C C . GLY D 1 85 ? 11.938 35.000 19.143 1.00 36.99 85 GLY D C 1
ATOM 4836 O O . GLY D 1 85 ? 11.216 35.688 18.421 1.00 38.71 85 GLY D O 1
ATOM 4837 N N . GLY D 1 86 ? 11.693 34.793 20.435 1.00 37.67 86 GLY D N 1
ATOM 4838 C CA . GLY D 1 86 ? 10.544 35.394 21.092 1.00 40.74 86 GLY D CA 1
ATOM 4839 C C . GLY D 1 86 ? 9.197 34.994 20.512 1.00 41.11 86 GLY D C 1
ATOM 4840 O O . GLY D 1 86 ? 8.211 35.712 20.682 1.00 41.28 86 GLY D O 1
ATOM 4841 N N . ALA D 1 87 ? 9.149 33.850 19.831 1.00 41.32 87 ALA D N 1
ATOM 4842 C CA . ALA D 1 87 ? 7.910 33.370 19.225 1.00 40.02 87 ALA D CA 1
ATOM 4843 C C . ALA D 1 87 ? 7.080 32.522 20.186 1.00 40.42 87 ALA D C 1
ATOM 4844 O O . ALA D 1 87 ? 6.741 31.371 19.896 1.00 39.58 87 ALA D O 1
ATOM 4846 N N . VAL D 1 88 ? 6.780 33.101 21.344 1.00 39.73 88 VAL D N 1
ATOM 4847 C CA . VAL D 1 88 ? 5.975 32.452 22.371 1.00 39.47 88 VAL D CA 1
ATOM 4848 C C . VAL D 1 88 ? 4.691 33.274 22.467 1.00 41.02 88 VAL D C 1
ATOM 4849 O O . VAL D 1 88 ? 4.729 34.467 22.771 1.00 41.19 88 VAL D O 1
ATOM 4853 N N . PHE D 1 89 ? 3.562 32.639 22.169 1.00 41.56 89 PHE D N 1
ATOM 4854 C CA . PHE D 1 89 ? 2.267 33.314 22.181 1.00 41.76 89 PHE D CA 1
ATOM 4855 C C . PHE D 1 89 ? 1.342 32.773 23.271 1.00 40.73 89 PHE D C 1
ATOM 4856 O O . PHE D 1 89 ? 1.598 31.714 23.846 1.00 41.03 89 PHE D O 1
ATOM 4864 N N . PRO D 1 90 ? 0.268 33.516 23.594 1.00 40.86 90 PRO D N 1
ATOM 4865 C CA . PRO D 1 90 ? -0.675 33.069 24.623 1.00 40.02 90 PRO D CA 1
ATOM 4866 C C . PRO D 1 90 ? -1.468 31.858 24.138 1.00 39.48 90 PRO D C 1
ATOM 4867 O O . PRO D 1 90 ? -1.823 31.770 22.959 1.00 39.34 90 PRO D O 1
ATOM 4871 N N . ALA D 1 91 ? -1.723 30.921 25.046 1.00 38.34 91 ALA D N 1
ATOM 4872 C CA . ALA D 1 91 ? -2.465 29.705 24.724 1.00 39.18 91 ALA D CA 1
ATOM 4873 C C . ALA D 1 91 ? -3.878 29.999 24.228 1.00 39.18 91 ALA D C 1
ATOM 4874 O O . ALA D 1 91 ? -4.510 30.971 24.652 1.00 38.67 91 ALA D O 1
ATOM 4876 N N . GLU D 1 92 ? -4.357 29.161 23.313 1.00 38.72 92 GLU D N 1
ATOM 4877 C CA . GLU D 1 92 ? -5.694 29.308 22.740 1.00 37.95 92 GLU D CA 1
ATOM 4878 C C . GLU D 1 92 ? -6.655 28.281 23.334 1.00 38.53 92 GLU D C 1
ATOM 4879 O O . GLU D 1 92 ? -7.872 28.462 23.294 1.00 37.05 92 GLU D O 1
ATOM 4885 N N . GLY D 1 93 ? -6.094 27.201 23.872 1.00 40.23 93 GLY D N 1
ATOM 4886 C CA . GLY D 1 93 ? -6.891 26.142 24.467 1.00 39.64 93 GLY D CA 1
ATOM 4887 C C . GLY D 1 93 ? -6.085 25.345 25.476 1.00 41.10 93 GLY D C 1
ATOM 4888 O O . GLY D 1 93 ? -4.940 25.691 25.779 1.00 40.73 93 GLY D O 1
ATOM 4889 N N . SER D 1 94 ? -6.672 24.266 25.984 1.00 41.11 94 SER D N 1
ATOM 4890 C CA . SER D 1 94 ? -6.010 23.424 26.980 1.00 41.16 94 SER D CA 1
ATOM 4891 C C . SER D 1 94 ? -5.529 22.081 26.440 1.00 38.78 94 SER D C 1
ATOM 4892 O O . SER D 1 94 ? -4.713 21.411 27.076 1.00 37.44 94 SER D O 1
ATOM 4895 N N . GLU D 1 95 ? -6.045 21.682 25.280 1.00 36.66 95 GLU D N 1
ATOM 4896 C CA . GLU D 1 95 ? -5.676 20.405 24.678 1.00 35.66 95 GLU D CA 1
ATOM 4897 C C . GLU D 1 95 ? -4.229 20.367 24.202 1.00 31.22 95 GLU D C 1
ATOM 4898 O O . GLU D 1 95 ? -3.622 21.405 23.941 1.00 29.52 95 GLU D O 1
ATOM 4904 N N . MET D 1 96 ? -3.670 19.164 24.114 1.00 30.18 96 MET D N 1
ATOM 4905 C CA . MET D 1 96 ? -2.294 19.029 23.678 1.00 28.47 96 MET D CA 1
ATOM 4906 C C . MET D 1 96 ? -2.115 19.375 22.208 1.00 26.94 96 MET D C 1
ATOM 4907 O O . MET D 1 96 ? -3.042 19.254 21.404 1.00 25.83 96 MET D O 1
ATOM 4912 N N . VAL D 1 97 ? -0.934 19.897 21.901 1.00 24.92 97 VAL D N 1
ATOM 4913 C CA . VAL D 1 97 ? -0.550 20.260 20.547 1.00 22.78 97 VAL D CA 1
ATOM 4914 C C . VAL D 1 97 ? 0.490 19.212 20.166 1.00 23.65 97 VAL D C 1
ATOM 4915 O O . VAL D 1 97 ? 1.384 18.912 20.957 1.00 23.29 97 VAL D O 1
ATOM 4919 N N . VAL D 1 98 ? 0.334 18.611 18.990 1.00 21.89 98 VAL D N 1
ATOM 4920 C CA . VAL D 1 98 ? 1.272 17.597 18.526 1.00 18.42 98 VAL D CA 1
ATOM 4921 C C . VAL D 1 98 ? 1.882 18.024 17.204 1.00 20.27 98 VAL D C 1
ATOM 4922 O O . VAL D 1 98 ? 1.168 18.286 16.237 1.00 24.15 98 VAL D O 1
ATOM 4926 N N . VAL D 1 99 ? 3.202 18.172 17.197 1.00 18.16 99 VAL D N 1
ATOM 4927 C CA . VAL D 1 99 ? 3.931 18.537 15.993 1.00 22.24 99 VAL D CA 1
ATOM 4928 C C . VAL D 1 99 ? 4.738 17.291 15.640 1.00 21.87 99 VAL D C 1
ATOM 4929 O O . VAL D 1 99 ? 5.744 16.991 16.278 1.00 24.56 99 VAL D O 1
ATOM 4933 N N . LYS D 1 100 ? 4.266 16.537 14.656 1.00 21.54 100 LYS D N 1
ATOM 4934 C CA . LYS D 1 100 ? 4.956 15.315 14.268 1.00 21.32 100 LYS D CA 1
ATOM 4935 C C . LYS D 1 100 ? 5.687 15.368 12.936 1.00 18.17 100 LYS D C 1
ATOM 4936 O O . LYS D 1 100 ? 5.515 16.295 12.152 1.00 14.50 100 LYS D O 1
ATOM 4942 N N . GLY D 1 101 ? 6.548 14.379 12.717 1.00 16.88 101 GLY D N 1
ATOM 4943 C CA . GLY D 1 101 ? 7.283 14.295 11.470 1.00 15.97 101 GLY D CA 1
ATOM 4944 C C . GLY D 1 101 ? 8.364 15.327 11.217 1.00 14.75 101 GLY D C 1
ATOM 4945 O O . GLY D 1 101 ? 8.641 15.636 10.064 1.00 14.17 101 GLY D O 1
ATOM 4946 N N . VAL D 1 102 ? 8.934 15.913 12.266 1.00 14.65 102 VAL D N 1
ATOM 4947 C CA . VAL D 1 102 ? 10.012 16.877 12.053 1.00 14.45 102 VAL D CA 1
ATOM 4948 C C . VAL D 1 102 ? 11.275 16.074 11.741 1.00 12.93 102 VAL D C 1
ATOM 4949 O O . VAL D 1 102 ? 11.851 15.440 12.627 1.00 16.18 102 VAL D O 1
ATOM 4953 N N . GLU D 1 103 ? 11.677 16.064 10.472 1.00 12.93 103 GLU D N 1
ATOM 4954 C CA . GLU D 1 103 ? 12.862 15.314 10.075 1.00 15.54 103 GLU D CA 1
ATOM 4955 C C . GLU D 1 103 ? 14.115 15.883 10.729 1.00 16.57 103 GLU D C 1
ATOM 4956 O O . GLU D 1 103 ? 14.226 17.093 10.926 1.00 18.17 103 GLU D O 1
ATOM 4962 N N . PHE D 1 104 ? 15.031 14.999 11.108 1.00 17.38 104 PHE D N 1
ATOM 4963 C CA . PHE D 1 104 ? 16.282 15.419 11.736 1.00 18.05 104 PHE D CA 1
ATOM 4964 C C . PHE D 1 104 ? 17.449 14.609 11.194 1.00 16.91 104 PHE D C 1
ATOM 4965 O O . PHE D 1 104 ? 17.275 13.483 10.729 1.00 16.50 104 PHE D O 1
ATOM 4973 N N . TYR D 1 105 ? 18.639 15.193 11.270 1.00 14.43 105 TYR D N 1
ATOM 4974 C CA . TYR D 1 105 ? 19.860 14.531 10.845 1.00 15.77 105 TYR D CA 1
ATOM 4975 C C . TYR D 1 105 ? 20.907 14.847 11.904 1.00 17.34 105 TYR D C 1
ATOM 4976 O O . TYR D 1 105 ? 21.044 15.997 12.322 1.00 16.69 105 TYR D O 1
ATOM 4985 N N . SER D 1 106 ? 21.622 13.824 12.356 1.00 16.94 106 SER D N 1
ATOM 4986 C CA . SER D 1 106 ? 22.651 14.016 13.371 1.00 19.30 106 SER D CA 1
ATOM 4987 C C . SER D 1 106 ? 23.840 13.101 13.088 1.00 20.31 106 SER D C 1
ATOM 4988 O O . SER D 1 106 ? 23.871 12.393 12.080 1.00 21.59 106 SER D O 1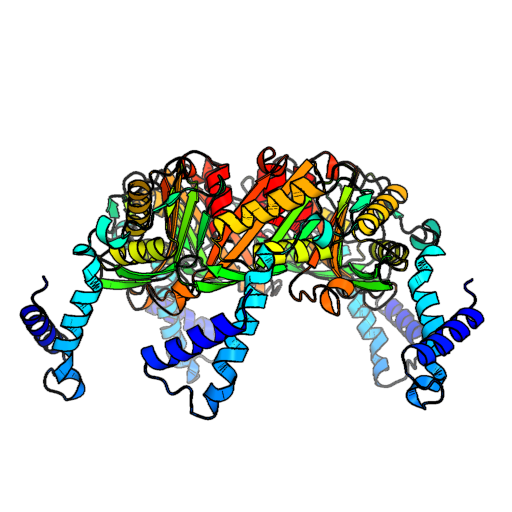
ATOM 4991 N N . MET D 1 107 ? 24.838 13.159 13.958 1.00 19.34 107 MET D N 1
ATOM 4992 C CA . MET D 1 107 ? 26.037 12.344 13.825 1.00 19.86 107 MET D CA 1
ATOM 4993 C C . MET D 1 107 ? 26.231 11.604 15.138 1.00 18.71 107 MET D C 1
ATOM 4994 O O . MET D 1 107 ? 26.132 12.209 16.204 1.00 20.12 107 MET D O 1
ATOM 4999 N N . CYS D 1 108 ? 26.470 10.297 15.081 1.00 18.20 108 CYS D N 1
ATOM 5000 C CA . CYS D 1 108 ? 26.670 9.542 16.316 1.00 20.50 108 CYS D CA 1
ATOM 5001 C C . CYS D 1 108 ? 28.066 9.843 16.851 1.00 20.81 108 CYS D C 1
ATOM 5002 O O . CYS D 1 108 ? 29.046 9.789 16.112 1.00 18.30 108 CYS D O 1
ATOM 5005 N N . GLU D 1 109 ? 28.150 10.177 18.134 1.00 19.20 109 GLU D N 1
ATOM 5006 C CA . GLU D 1 109 ? 29.437 10.500 18.741 1.00 20.08 109 GLU D CA 1
ATOM 5007 C C . GLU D 1 109 ? 30.412 9.327 18.774 1.00 21.54 109 GLU D C 1
ATOM 5008 O O . GLU D 1 109 ? 31.620 9.526 18.900 1.00 21.30 109 GLU D O 1
ATOM 5014 N N . HIS D 1 110 ? 29.893 8.110 18.629 1.00 21.05 110 HIS D N 1
ATOM 5015 C CA . HIS D 1 110 ? 30.730 6.912 18.653 1.00 21.96 110 HIS D CA 1
ATOM 5016 C C . HIS D 1 110 ? 31.502 6.636 17.359 1.00 22.87 110 HIS D C 1
ATOM 5017 O O . HIS D 1 110 ? 32.670 6.237 17.405 1.00 23.43 110 HIS D O 1
ATOM 5024 N N . HIS D 1 111 ? 30.858 6.849 16.214 1.00 22.30 111 HIS D N 1
ATOM 5025 C CA . HIS D 1 111 ? 31.492 6.585 14.917 1.00 20.89 111 HIS D CA 1
ATOM 5026 C C . HIS D 1 111 ? 31.567 7.782 13.978 1.00 19.54 111 HIS D C 1
ATOM 5027 O O . HIS D 1 111 ? 32.155 7.685 12.898 1.00 21.55 111 HIS D O 1
ATOM 5034 N N . LEU D 1 112 ? 30.948 8.892 14.362 1.00 19.06 112 LEU D N 1
ATOM 5035 C CA . LEU D 1 112 ? 30.928 10.092 13.524 1.00 19.52 112 LEU D CA 1
ATOM 5036 C C . LEU D 1 112 ? 30.267 9.800 12.168 1.00 19.94 112 LEU D C 1
ATOM 5037 O O . LEU D 1 112 ? 30.700 10.290 11.117 1.00 18.93 112 LEU D O 1
ATOM 5042 N N . LEU D 1 113 ? 29.249 8.943 12.209 1.00 17.53 113 LEU D N 1
ATOM 5043 C CA . LEU D 1 113 ? 28.467 8.580 11.030 1.00 16.95 113 LEU D CA 1
ATOM 5044 C C . LEU D 1 113 ? 27.050 9.075 11.294 1.00 15.09 113 LEU D C 1
ATOM 5045 O O . LEU D 1 113 ? 26.579 9.067 12.432 1.00 15.50 113 LEU D O 1
ATOM 5050 N N . PRO D 1 114 ? 26.345 9.499 10.244 1.00 14.99 114 PRO D N 1
ATOM 5051 C CA . PRO D 1 114 ? 24.982 10.003 10.390 1.00 15.62 114 PRO D CA 1
ATOM 5052 C C . PRO D 1 114 ? 23.920 9.018 10.866 1.00 16.89 114 PRO D C 1
ATOM 5053 O O . PRO D 1 114 ? 24.012 7.809 10.639 1.00 17.51 114 PRO D O 1
ATOM 5057 N N . PHE D 1 115 ? 22.964 9.558 11.613 1.00 17.02 115 PHE D N 1
ATOM 5058 C CA . PHE D 1 115 ? 21.789 8.822 12.058 1.00 16.70 115 PHE D CA 1
ATOM 5059 C C . PHE D 1 115 ? 20.688 9.850 11.857 1.00 16.27 115 PHE D C 1
ATOM 5060 O O . PHE D 1 115 ? 20.891 11.043 12.090 1.00 15.62 115 PHE D O 1
ATOM 5068 N N . PHE D 1 116 ? 19.568 9.416 11.294 1.00 15.26 116 PHE D N 1
ATOM 5069 C CA . PHE D 1 116 ? 18.502 10.356 10.983 1.00 14.57 116 PHE D CA 1
ATOM 5070 C C . PHE D 1 116 ? 17.119 9.737 11.012 1.00 12.84 116 PHE D C 1
ATOM 5071 O O . PHE D 1 116 ? 16.975 8.516 11.034 1.00 14.22 116 PHE D O 1
ATOM 5079 N N . GLY D 1 117 ? 16.108 10.598 10.989 1.00 12.31 117 GLY D N 1
ATOM 5080 C CA . GLY D 1 117 ? 14.735 10.140 11.021 1.00 13.85 117 GLY D CA 1
ATOM 5081 C C . GLY D 1 117 ? 13.785 11.283 11.293 1.00 13.33 117 GLY D C 1
ATOM 5082 O O . GLY D 1 117 ? 13.856 12.332 10.651 1.00 14.74 117 GLY D O 1
ATOM 5083 N N . LYS D 1 118 ? 12.888 11.085 12.251 1.00 15.80 118 LYS D N 1
ATOM 5084 C CA . LYS D 1 118 ? 11.913 12.106 12.588 1.00 14.92 118 LYS D CA 1
ATOM 5085 C C . LYS D 1 118 ? 11.785 12.285 14.089 1.00 16.23 118 LYS D C 1
ATOM 5086 O O . LYS D 1 118 ? 12.093 11.376 14.873 1.00 16.02 118 LYS D O 1
ATOM 5092 N N . VAL D 1 119 ? 11.338 13.477 14.470 1.00 16.36 119 VAL D N 1
ATOM 5093 C CA . VAL D 1 119 ? 11.115 13.826 15.869 1.00 16.54 119 VAL D CA 1
ATOM 5094 C C . VAL D 1 119 ? 9.655 14.247 15.978 1.00 16.18 119 VAL D C 1
ATOM 5095 O O . VAL D 1 119 ? 9.165 15.037 15.165 1.00 14.22 119 VAL D O 1
ATOM 5099 N N . HIS D 1 120 ? 8.956 13.687 16.960 1.00 15.65 120 HIS D N 1
ATOM 5100 C CA . HIS D 1 120 ? 7.555 14.013 17.184 1.00 15.53 120 HIS D CA 1
ATOM 5101 C C . HIS D 1 120 ? 7.487 14.689 18.542 1.00 17.88 120 HIS D C 1
ATOM 5102 O O . HIS D 1 120 ? 8.084 14.210 19.504 1.00 17.37 120 HIS D O 1
ATOM 5109 N N . ILE D 1 121 ? 6.775 15.808 18.607 1.00 19.03 121 ILE D N 1
ATOM 5110 C CA . ILE D 1 121 ? 6.657 16.570 19.843 1.00 21.39 121 ILE D CA 1
ATOM 5111 C C . ILE D 1 121 ? 5.214 16.807 20.251 1.00 19.77 121 ILE D C 1
ATOM 5112 O O . ILE D 1 121 ? 4.386 17.220 19.442 1.00 22.78 121 ILE D O 1
ATOM 5117 N N . GLY D 1 122 ? 4.929 16.559 21.523 1.00 21.83 122 GLY D N 1
ATOM 5118 C CA . GLY D 1 122 ? 3.594 16.781 22.039 1.00 21.78 122 GLY D CA 1
ATOM 5119 C C . GLY D 1 122 ? 3.682 17.548 23.344 1.00 22.03 122 GLY D C 1
ATOM 5120 O O . GLY D 1 122 ? 4.594 17.314 24.138 1.00 23.09 122 GLY D O 1
ATOM 5121 N N . TYR D 1 123 ? 2.771 18.492 23.552 1.00 21.92 123 TYR D N 1
ATOM 5122 C CA . TYR D 1 123 ? 2.766 19.256 24.794 1.00 24.19 123 TYR D CA 1
ATOM 5123 C C . TYR D 1 123 ? 1.408 19.853 25.122 1.00 24.27 123 TYR D C 1
ATOM 5124 O O . TYR D 1 123 ? 0.575 20.079 24.241 1.00 24.39 123 TYR D O 1
ATOM 5133 N N . ILE D 1 124 ? 1.197 20.073 26.414 1.00 25.36 124 ILE D N 1
ATOM 5134 C CA . ILE D 1 124 ? -0.019 20.675 26.931 1.00 26.05 124 ILE D CA 1
ATOM 5135 C C . ILE D 1 124 ? 0.460 21.994 27.523 1.00 25.66 124 ILE D C 1
ATOM 5136 O O . ILE D 1 124 ? 1.264 22.013 28.455 1.00 26.05 124 ILE D O 1
ATOM 5141 N N . PRO D 1 125 ? 0.000 23.114 26.957 1.00 26.57 125 PRO D N 1
ATOM 5142 C CA . PRO D 1 125 ? 0.395 24.442 27.426 1.00 28.98 125 PRO D CA 1
ATOM 5143 C C . PRO D 1 125 ? -0.144 24.834 28.791 1.00 30.19 125 PRO D C 1
ATOM 5144 O O . PRO D 1 125 ? -1.026 24.182 29.348 1.00 25.92 125 PRO D O 1
ATOM 5148 N N . ASP D 1 126 ? 0.450 25.889 29.332 1.00 32.71 126 ASP D N 1
ATOM 5149 C CA . ASP D 1 126 ? 0.046 26.458 30.606 1.00 35.37 126 ASP D CA 1
ATOM 5150 C C . ASP D 1 126 ? 0.123 27.958 30.356 1.00 36.80 126 ASP D C 1
ATOM 5151 O O . ASP D 1 126 ? 1.008 28.649 30.865 1.00 37.84 126 ASP D O 1
ATOM 5156 N N . GLY D 1 127 ? -0.755 28.421 29.470 1.00 37.56 127 GLY D N 1
ATOM 5157 C CA . GLY D 1 127 ? -0.810 29.828 29.117 1.00 39.50 127 GLY D CA 1
ATOM 5158 C C . GLY D 1 127 ? 0.132 30.249 28.003 1.00 39.27 127 GLY D C 1
ATOM 5159 O O . GLY D 1 127 ? 0.015 31.365 27.490 1.00 39.48 127 GLY D O 1
ATOM 5160 N N . LYS D 1 128 ? 1.044 29.361 27.608 1.00 37.69 128 LYS D N 1
ATOM 5161 C CA . LYS D 1 128 ? 2.012 29.672 26.558 1.00 38.17 128 LYS D CA 1
ATOM 5162 C C . LYS D 1 128 ? 2.161 28.593 25.483 1.00 36.77 128 LYS D C 1
ATOM 5163 O O . LYS D 1 128 ? 2.323 27.414 25.794 1.00 36.16 128 LYS D O 1
ATOM 5169 N N . ILE D 1 129 ? 2.117 29.013 24.221 1.00 35.35 129 ILE D N 1
ATOM 5170 C CA . ILE D 1 129 ? 2.298 28.110 23.086 1.00 33.16 129 ILE D CA 1
ATOM 5171 C C . ILE D 1 129 ? 3.464 28.633 22.248 1.00 34.10 129 ILE D C 1
ATOM 5172 O O . ILE D 1 129 ? 3.687 29.844 22.163 1.00 34.58 129 ILE D O 1
ATOM 5177 N N . LEU D 1 130 ? 4.208 27.715 21.639 1.00 31.22 130 LEU D N 1
ATOM 5178 C CA . LEU D 1 130 ? 5.366 28.070 20.827 1.00 29.14 130 LEU D CA 1
ATOM 5179 C C . LEU D 1 130 ? 5.046 28.158 19.337 1.00 29.03 130 LEU D C 1
ATOM 5180 O O . LEU D 1 130 ? 4.110 27.518 18.852 1.00 29.73 130 LEU D O 1
ATOM 5185 N N . GLY D 1 131 ? 5.807 28.980 18.619 1.00 25.80 131 GLY D N 1
ATOM 5186 C CA . GLY D 1 131 ? 5.617 29.090 17.184 1.00 27.54 131 GLY D CA 1
ATOM 5187 C C . GLY D 1 131 ? 5.988 27.722 16.638 1.00 26.50 131 GLY D C 1
ATOM 5188 O O . GLY D 1 131 ? 7.016 27.168 17.027 1.00 27.35 131 GLY D O 1
ATOM 5189 N N . LEU D 1 132 ? 5.149 27.162 15.772 1.00 27.23 132 LEU D N 1
ATOM 5190 C CA . LEU D 1 132 ? 5.396 25.826 15.226 1.00 27.67 132 LEU D CA 1
ATOM 5191 C C . LEU D 1 132 ? 6.802 25.579 14.678 1.00 27.49 132 LEU D C 1
ATOM 5192 O O . LEU D 1 132 ? 7.445 24.590 15.033 1.00 27.15 132 LEU D O 1
ATOM 5197 N N . SER D 1 133 ? 7.294 26.495 13.852 1.00 28.13 133 SER D N 1
ATOM 5198 C CA . SER D 1 133 ? 8.619 26.345 13.259 1.00 28.73 133 SER D CA 1
ATOM 5199 C C . SER D 1 133 ? 9.744 26.329 14.290 1.00 28.00 133 SER D C 1
ATOM 5200 O O . SER D 1 133 ? 10.801 25.746 14.049 1.00 28.05 133 SER D O 1
ATOM 5203 N N . LYS D 1 134 ? 9.514 26.946 15.447 1.00 27.49 134 LYS D N 1
ATOM 5204 C CA . LYS D 1 134 ? 10.539 26.988 16.485 1.00 26.99 134 LYS D CA 1
ATOM 5205 C C . LYS D 1 134 ? 10.855 25.603 17.039 1.00 24.85 134 LYS D C 1
ATOM 5206 O O . LYS D 1 134 ? 11.946 25.373 17.553 1.00 26.21 134 LYS D O 1
ATOM 5212 N N . PHE D 1 135 ? 9.909 24.674 16.920 1.00 23.95 135 PHE D N 1
ATOM 5213 C CA . PHE D 1 135 ? 10.145 23.307 17.380 1.00 22.13 135 PHE D CA 1
ATOM 5214 C C . PHE D 1 135 ? 11.217 22.676 16.499 1.00 20.33 135 PHE D C 1
ATOM 5215 O O . PHE D 1 135 ? 12.095 21.967 16.985 1.00 23.77 135 PHE D O 1
ATOM 5223 N N . ALA D 1 136 ? 11.132 22.948 15.201 1.00 19.73 136 ALA D N 1
ATOM 5224 C CA . ALA D 1 136 ? 12.092 22.438 14.229 1.00 20.30 136 ALA D CA 1
ATOM 5225 C C . ALA D 1 136 ? 13.468 23.062 14.473 1.00 22.09 136 ALA D C 1
ATOM 5226 O O . ALA D 1 136 ? 14.495 22.384 14.390 1.00 20.07 136 ALA D O 1
ATOM 5228 N N . ARG D 1 137 ? 13.484 24.356 14.790 1.00 21.68 137 ARG D N 1
ATOM 5229 C CA . ARG D 1 137 ? 14.739 25.047 15.067 1.00 22.74 137 ARG D CA 1
ATOM 5230 C C . ARG D 1 137 ? 15.408 24.469 16.315 1.00 21.17 137 ARG D C 1
ATOM 5231 O O . ARG D 1 137 ? 16.634 24.354 16.366 1.00 22.19 137 ARG D O 1
ATOM 5239 N N . ILE D 1 138 ? 14.605 24.076 17.303 1.00 18.26 138 ILE D N 1
ATOM 5240 C CA . ILE D 1 138 ? 15.142 23.479 18.526 1.00 20.33 138 ILE D CA 1
ATOM 5241 C C . ILE D 1 138 ? 15.709 22.097 18.198 1.00 20.80 138 ILE D C 1
ATOM 5242 O O . ILE D 1 138 ? 16.766 21.712 18.705 1.00 20.63 138 ILE D O 1
ATOM 5247 N N . VAL D 1 139 ? 14.998 21.355 17.348 1.00 22.26 139 VAL D N 1
ATOM 5248 C CA . VAL D 1 139 ? 15.441 20.030 16.928 1.00 20.06 139 VAL D CA 1
ATOM 5249 C C . VAL D 1 139 ? 16.814 20.149 16.254 1.00 17.48 139 VAL D C 1
ATOM 5250 O O . VAL D 1 139 ? 17.759 19.473 16.648 1.00 18.43 139 VAL D O 1
ATOM 5254 N N . ASP D 1 140 ? 16.928 21.050 15.281 1.00 19.24 140 ASP D N 1
ATOM 5255 C CA . ASP D 1 140 ? 18.190 21.252 14.566 1.00 20.96 140 ASP D CA 1
ATOM 5256 C C . ASP D 1 140 ? 19.325 21.698 15.484 1.00 21.56 140 ASP D C 1
ATOM 5257 O O . ASP D 1 140 ? 20.472 21.291 15.305 1.00 21.00 140 ASP D O 1
ATOM 5262 N N . MET D 1 141 ? 18.993 22.498 16.492 1.00 23.08 141 MET D N 1
ATOM 5263 C CA . MET D 1 141 ? 19.993 22.996 17.433 1.00 22.08 141 MET D CA 1
ATOM 5264 C C . MET D 1 141 ? 20.698 21.853 18.154 1.00 22.84 141 MET D C 1
ATOM 5265 O O . MET D 1 141 ? 21.919 21.873 18.322 1.00 22.02 141 MET D O 1
ATOM 5270 N N . PHE D 1 142 ? 19.933 20.840 18.552 1.00 21.44 142 PHE D N 1
ATOM 5271 C CA . PHE D 1 142 ? 20.508 19.703 19.258 1.00 19.30 142 PHE D CA 1
ATOM 5272 C C . PHE D 1 142 ? 20.966 18.556 18.366 1.00 20.44 142 PHE D C 1
ATOM 5273 O O . PHE D 1 142 ? 21.864 17.802 18.740 1.00 20.92 142 PHE D O 1
ATOM 5281 N N . ALA D 1 143 ? 20.363 18.437 17.184 1.00 20.59 143 ALA D N 1
ATOM 5282 C CA . ALA D 1 143 ? 20.731 17.388 16.237 1.00 19.57 143 ALA D CA 1
ATOM 5283 C C . ALA D 1 143 ? 22.079 17.680 15.572 1.00 19.83 143 ALA D C 1
ATOM 5284 O O . ALA D 1 143 ? 22.866 16.772 15.328 1.00 18.33 143 ALA D O 1
ATOM 5286 N N . ARG D 1 144 ? 22.348 18.953 15.299 1.00 21.16 144 ARG D N 1
ATOM 5287 C CA . ARG D 1 144 ? 23.600 19.339 14.654 1.00 19.69 144 ARG D CA 1
ATOM 5288 C C . ARG D 1 144 ? 24.760 19.431 15.638 1.00 22.21 144 ARG D C 1
ATOM 5289 O O . ARG D 1 144 ? 25.370 20.487 15.843 1.00 21.66 144 ARG D O 1
ATOM 5297 N N . ARG D 1 145 ? 25.059 18.273 16.218 1.00 20.13 145 ARG D N 1
ATOM 5298 C CA . ARG D 1 145 ? 26.113 18.079 17.201 1.00 19.50 145 ARG D CA 1
ATOM 5299 C C . ARG D 1 145 ? 26.466 16.601 17.104 1.00 19.73 145 ARG D C 1
ATOM 5300 O O . ARG D 1 145 ? 25.895 15.876 16.283 1.00 20.10 145 ARG D O 1
ATOM 5308 N N . LEU D 1 146 ? 27.427 16.165 17.914 1.00 17.99 146 LEU D N 1
ATOM 5309 C CA . LEU D 1 146 ? 27.770 14.751 17.980 1.00 17.43 146 LEU D CA 1
ATOM 5310 C C . LEU D 1 146 ? 26.766 14.289 19.033 1.00 20.44 146 LEU D C 1
ATOM 5311 O O . LEU D 1 146 ? 26.645 14.916 20.092 1.00 21.65 146 LEU D O 1
ATOM 5316 N N . GLN D 1 147 ? 26.048 13.204 18.759 1.00 19.96 147 GLN D N 1
ATOM 5317 C CA . GLN D 1 147 ? 24.999 12.755 19.678 1.00 18.45 147 GLN D CA 1
ATOM 5318 C C . GLN D 1 147 ? 24.825 11.258 19.894 1.00 17.98 147 GLN D C 1
ATOM 5319 O O . GLN D 1 147 ? 25.532 10.432 19.320 1.00 18.76 147 GLN D O 1
ATOM 5325 N N . VAL D 1 148 ? 23.896 10.953 20.800 1.00 20.55 148 VAL D N 1
ATOM 5326 C CA . VAL D 1 148 ? 23.433 9.599 21.109 1.00 23.00 148 VAL D CA 1
ATOM 5327 C C . VAL D 1 148 ? 21.920 9.865 21.057 1.00 21.78 148 VAL D C 1
ATOM 5328 O O . VAL D 1 148 ? 21.455 10.887 21.572 1.00 21.03 148 VAL D O 1
ATOM 5332 N N . GLN D 1 149 ? 21.160 9.005 20.382 1.00 20.94 149 GLN D N 1
ATOM 5333 C CA . GLN D 1 149 ? 19.722 9.236 20.231 1.00 19.75 149 GLN D CA 1
ATOM 5334 C C . GLN D 1 149 ? 18.945 9.392 21.535 1.00 15.65 149 GLN D C 1
ATOM 5335 O O . GLN D 1 149 ? 17.959 10.125 21.590 1.00 16.41 149 GLN D O 1
ATOM 5341 N N . GLU D 1 150 ? 19.394 8.701 22.576 1.00 19.72 150 GLU D N 1
ATOM 5342 C CA . GLU D 1 150 ? 18.757 8.772 23.888 1.00 20.91 150 GLU D CA 1
ATOM 5343 C C . GLU D 1 150 ? 18.868 10.174 24.492 1.00 21.62 150 GLU D C 1
ATOM 5344 O O . GLU D 1 150 ? 17.932 10.653 25.135 1.00 22.38 150 GLU D O 1
ATOM 5350 N N . ARG D 1 151 ? 20.013 10.823 24.276 1.00 20.78 151 ARG D N 1
ATOM 5351 C CA . ARG D 1 151 ? 20.259 12.178 24.782 1.00 19.85 151 ARG D CA 1
ATOM 5352 C C . ARG D 1 151 ? 19.506 13.218 23.970 1.00 19.65 151 ARG D C 1
ATOM 5353 O O . ARG D 1 151 ? 18.939 14.159 24.525 1.00 21.29 151 ARG D O 1
ATOM 5361 N N . LEU D 1 152 ? 19.516 13.049 22.648 1.00 19.32 152 LEU D N 1
ATOM 5362 C CA . LEU D 1 152 ? 18.847 13.970 21.744 1.00 17.71 152 LEU D CA 1
ATOM 5363 C C . LEU D 1 152 ? 17.394 14.204 22.139 1.00 19.41 152 LEU D C 1
ATOM 5364 O O . LEU D 1 152 ? 16.929 15.345 22.157 1.00 17.61 152 LEU D O 1
ATOM 5369 N N . ALA D 1 153 ? 16.690 13.128 22.488 1.00 18.68 153 ALA D N 1
ATOM 5370 C CA . ALA D 1 153 ? 15.291 13.230 22.885 1.00 21.41 153 ALA D CA 1
ATOM 5371 C C . ALA D 1 153 ? 15.145 14.032 24.173 1.00 22.11 153 ALA D C 1
ATOM 5372 O O . ALA D 1 153 ? 14.269 14.887 24.280 1.00 21.54 153 ALA D O 1
ATOM 5374 N N . VAL D 1 154 ? 16.013 13.749 25.142 1.00 24.17 154 VAL D N 1
ATOM 5375 C CA . VAL D 1 154 ? 15.987 14.439 26.433 1.00 24.43 154 VAL D CA 1
ATOM 5376 C C . VAL D 1 154 ? 16.276 15.938 26.308 1.00 23.12 154 VAL D C 1
ATOM 5377 O O . VAL D 1 154 ? 15.553 16.760 26.878 1.00 23.51 154 VAL D O 1
ATOM 5381 N N . GLN D 1 155 ? 17.304 16.294 25.538 1.00 22.28 155 GLN D N 1
ATOM 5382 C CA . GLN D 1 155 ? 17.668 17.699 25.367 1.00 22.50 155 GLN D CA 1
ATOM 5383 C C . GLN D 1 155 ? 16.601 18.522 24.648 1.00 24.45 155 GLN D C 1
ATOM 5384 O O . GLN D 1 155 ? 16.418 19.702 24.950 1.00 24.93 155 GLN D O 1
ATOM 5390 N N . ILE D 1 156 ? 15.908 17.908 23.690 1.00 21.10 156 ILE D N 1
ATOM 5391 C CA . ILE D 1 156 ? 14.848 18.601 22.959 1.00 20.26 156 ILE D CA 1
ATOM 5392 C C . ILE D 1 156 ? 13.685 18.902 23.904 1.00 21.10 156 ILE D C 1
ATOM 5393 O O . ILE D 1 156 ? 13.183 20.028 23.948 1.00 19.34 156 ILE D O 1
ATOM 5398 N N . ALA D 1 157 ? 13.291 17.899 24.685 1.00 22.35 157 ALA D N 1
ATOM 5399 C CA . ALA D 1 157 ? 12.194 18.046 25.635 1.00 23.80 157 ALA D CA 1
ATOM 5400 C C . ALA D 1 157 ? 12.505 19.078 26.721 1.00 25.62 157 ALA D C 1
ATOM 5401 O O . ALA D 1 157 ? 11.639 19.875 27.087 1.00 28.68 157 ALA D O 1
ATOM 5403 N N . GLU D 1 158 ? 13.738 19.064 27.223 1.00 26.83 158 GLU D N 1
ATOM 5404 C CA . GLU D 1 158 ? 14.153 20.004 28.269 1.00 29.17 158 GLU D CA 1
ATOM 5405 C C . GLU D 1 158 ? 14.184 21.440 27.767 1.00 29.54 158 GLU D C 1
ATOM 5406 O O . GLU D 1 158 ? 13.894 22.375 28.516 1.00 28.72 158 GLU D O 1
ATOM 5412 N N . ALA D 1 159 ? 14.523 21.605 26.491 1.00 28.04 159 ALA D N 1
ATOM 5413 C CA . ALA D 1 159 ? 14.570 22.922 25.871 1.00 28.31 159 ALA D CA 1
ATOM 5414 C C . ALA D 1 159 ? 13.153 23.484 25.767 1.00 28.60 159 ALA D C 1
ATOM 5415 O O . ALA D 1 159 ? 12.911 24.648 26.087 1.00 30.39 159 ALA D O 1
ATOM 5417 N N . ILE D 1 160 ? 12.217 22.644 25.335 1.00 28.84 160 ILE D N 1
ATOM 5418 C CA . ILE D 1 160 ? 10.817 23.046 25.200 1.00 28.90 160 ILE D CA 1
ATOM 5419 C C . ILE D 1 160 ? 10.239 23.375 26.579 1.00 30.06 160 ILE D C 1
ATOM 5420 O O . ILE D 1 160 ? 9.477 24.333 26.735 1.00 30.43 160 ILE D O 1
ATOM 5425 N N . GLN D 1 161 ? 10.643 22.591 27.573 1.00 31.61 161 GLN D N 1
ATOM 5426 C CA . GLN D 1 161 ? 10.201 22.770 28.952 1.00 34.56 161 GLN D CA 1
ATOM 5427 C C . GLN D 1 161 ? 10.705 24.098 29.525 1.00 36.37 161 GLN D C 1
ATOM 5428 O O . GLN D 1 161 ? 10.041 24.708 30.363 1.00 38.49 161 GLN D O 1
ATOM 5434 N N . GLU D 1 162 ? 11.880 24.533 29.075 1.00 35.00 162 GLU D N 1
ATOM 5435 C CA . GLU D 1 162 ? 12.472 25.782 29.544 1.00 35.98 162 GLU D CA 1
ATOM 5436 C C . GLU D 1 162 ? 11.838 27.005 28.882 1.00 35.78 162 GLU D C 1
ATOM 5437 O O . GLU D 1 162 ? 11.486 27.971 29.566 1.00 32.53 162 GLU D O 1
ATOM 5443 N N . VAL D 1 163 ? 11.702 26.955 27.556 1.00 33.06 163 VAL D N 1
ATOM 5444 C CA . VAL D 1 163 ? 11.117 28.047 26.772 1.00 34.28 163 VAL D CA 1
ATOM 5445 C C . VAL D 1 163 ? 9.678 28.306 27.198 1.00 35.92 163 VAL D C 1
ATOM 5446 O O . VAL D 1 163 ? 9.314 29.425 27.561 1.00 35.86 163 VAL D O 1
ATOM 5450 N N . LEU D 1 164 ? 8.851 27.276 27.099 1.00 35.65 164 LEU D N 1
ATOM 5451 C CA . LEU D 1 164 ? 7.467 27.380 27.516 1.00 36.74 164 LEU D CA 1
ATOM 5452 C C . LEU D 1 164 ? 7.483 26.831 28.931 1.00 38.58 164 LEU D C 1
ATOM 5453 O O . LEU D 1 164 ? 8.487 26.277 29.373 1.00 41.60 164 LEU D O 1
ATOM 5458 N N . GLU D 1 165 ? 6.393 27.007 29.657 1.00 38.56 165 GLU D N 1
ATOM 5459 C CA . GLU D 1 165 ? 6.301 26.467 31.007 1.00 41.49 165 GLU D CA 1
ATOM 5460 C C . GLU D 1 165 ? 5.037 25.628 30.922 1.00 40.09 165 GLU D C 1
ATOM 5461 O O . GLU D 1 165 ? 4.064 25.878 31.632 1.00 41.01 165 GLU D O 1
ATOM 5467 N N . PRO D 1 166 ? 5.046 24.600 30.050 1.00 38.14 166 PRO D N 1
ATOM 5468 C CA . PRO D 1 166 ? 3.892 23.726 29.858 1.00 35.95 166 PRO D CA 1
ATOM 5469 C C . PRO D 1 166 ? 3.641 22.780 31.016 1.00 34.09 166 PRO D C 1
ATOM 5470 O O . PRO D 1 166 ? 4.509 22.565 31.867 1.00 33.37 166 PRO D O 1
ATOM 5474 N N . GLN D 1 167 ? 2.436 22.223 31.036 1.00 31.78 167 GLN D N 1
ATOM 5475 C CA . GLN D 1 167 ? 2.051 21.269 32.061 1.00 31.40 167 GLN D CA 1
ATOM 5476 C C . GLN D 1 167 ? 2.847 19.989 31.824 1.00 29.73 167 GLN D C 1
ATOM 5477 O O . GLN D 1 167 ? 3.174 19.264 32.762 1.00 28.03 167 GLN D O 1
ATOM 5483 N N . GLY D 1 168 ? 3.201 19.752 30.562 1.00 28.31 168 GLY D N 1
ATOM 5484 C CA . GLY D 1 168 ? 3.968 18.574 30.208 1.00 26.16 168 GLY D CA 1
ATOM 5485 C C . GLY D 1 168 ? 4.450 18.602 28.769 1.00 24.32 168 GLY D C 1
ATOM 5486 O O . GLY D 1 168 ? 3.893 19.316 27.934 1.00 23.15 168 GLY D O 1
ATOM 5487 N N . VAL D 1 169 ? 5.513 17.849 28.495 1.00 25.44 169 VAL D N 1
ATOM 5488 C CA . VAL D 1 169 ? 6.086 17.765 27.154 1.00 24.30 169 VAL D CA 1
ATOM 5489 C C . VAL D 1 169 ? 6.495 16.330 26.873 1.00 22.98 169 VAL D C 1
ATOM 5490 O O . VAL D 1 169 ? 7.023 15.644 27.746 1.00 23.63 169 VAL D O 1
ATOM 5494 N N . GLY D 1 170 ? 6.283 15.900 25.632 1.00 23.33 170 GLY D N 1
ATOM 5495 C CA . GLY D 1 170 ? 6.662 14.561 25.230 1.00 19.89 170 GLY D CA 1
ATOM 5496 C C . GLY D 1 170 ? 7.393 14.650 23.902 1.00 18.00 170 GLY D C 1
ATOM 5497 O O . GLY D 1 170 ? 6.950 15.349 22.999 1.00 17.18 170 GLY D O 1
ATOM 5498 N N . VAL D 1 171 ? 8.545 13.996 23.812 1.00 20.46 171 VAL D N 1
ATOM 5499 C CA . VAL D 1 171 ? 9.342 13.994 22.589 1.00 19.61 171 VAL D CA 1
ATOM 5500 C C . VAL D 1 171 ? 9.721 12.564 22.242 1.00 19.66 171 VAL D C 1
ATOM 5501 O O . VAL D 1 171 ? 10.244 11.833 23.080 1.00 21.18 171 VAL D O 1
ATOM 5505 N N . VAL D 1 172 ? 9.428 12.166 21.007 1.00 19.13 172 VAL D N 1
ATOM 5506 C CA . VAL D 1 172 ? 9.755 10.828 20.522 1.00 17.43 172 VAL D CA 1
ATOM 5507 C C . VAL D 1 172 ? 10.670 10.995 19.310 1.00 15.53 172 VAL D C 1
ATOM 5508 O O . VAL D 1 172 ? 10.371 11.770 18.408 1.00 16.34 172 VAL D O 1
ATOM 5512 N N . VAL D 1 173 ? 11.813 10.318 19.332 1.00 15.43 173 VAL D N 1
ATOM 5513 C CA . VAL D 1 173 ? 12.758 10.380 18.226 1.00 15.60 173 VAL D CA 1
ATOM 5514 C C . VAL D 1 173 ? 12.864 8.982 17.640 1.00 15.30 173 VAL D C 1
ATOM 5515 O O . VAL D 1 173 ? 13.051 8.010 18.366 1.00 16.56 173 VAL D O 1
ATOM 5519 N N . GLU D 1 174 ? 12.668 8.877 16.333 1.00 14.63 174 GLU D N 1
ATOM 5520 C CA . GLU D 1 174 ? 12.771 7.594 15.667 1.00 12.68 174 GLU D CA 1
ATOM 5521 C C . GLU D 1 174 ? 13.764 7.746 14.527 1.00 12.74 174 GLU D C 1
ATOM 5522 O O . GLU D 1 174 ? 13.588 8.591 13.648 1.00 16.37 174 GLU D O 1
ATOM 5528 N N . GLY D 1 175 ? 14.814 6.938 14.547 1.00 13.76 175 GLY D N 1
ATOM 5529 C CA . GLY D 1 175 ? 15.801 7.056 13.495 1.00 18.27 175 GLY D CA 1
ATOM 5530 C C . GLY D 1 175 ? 16.558 5.808 13.114 1.00 17.61 175 GLY D C 1
ATOM 5531 O O . GLY D 1 175 ? 16.483 4.777 13.779 1.00 17.07 175 GLY D O 1
ATOM 5532 N N . VAL D 1 176 ? 17.231 5.894 11.973 1.00 15.89 176 VAL D N 1
ATOM 5533 C CA . VAL D 1 176 ? 18.051 4.803 11.484 1.00 17.49 176 VAL D CA 1
ATOM 5534 C C . VAL D 1 176 ? 19.495 5.255 11.654 1.00 17.85 176 VAL D C 1
ATOM 5535 O O . VAL D 1 176 ? 19.803 6.444 11.518 1.00 14.85 176 VAL D O 1
ATOM 5539 N N . HIS D 1 177 ? 20.368 4.308 11.970 1.00 18.56 177 HIS D N 1
ATOM 5540 C CA . HIS D 1 177 ? 21.773 4.606 12.200 1.00 16.81 177 HIS D CA 1
ATOM 5541 C C . HIS D 1 177 ? 22.685 3.977 11.164 1.00 15.12 177 HIS D C 1
ATOM 5542 O O . HIS D 1 177 ? 22.764 2.756 11.058 1.00 17.68 177 HIS D O 1
ATOM 5549 N N . LEU D 1 178 ? 23.391 4.813 10.408 1.00 17.74 178 LEU D N 1
ATOM 5550 C CA . LEU D 1 178 ? 24.298 4.296 9.393 1.00 16.72 178 LEU D CA 1
ATOM 5551 C C . LEU D 1 178 ? 25.443 3.463 9.962 1.00 16.99 178 LEU D C 1
ATOM 5552 O O . LEU D 1 178 ? 25.941 2.560 9.289 1.00 17.98 178 LEU D O 1
ATOM 5557 N N . CYS D 1 179 ? 25.822 3.706 11.218 1.00 17.06 179 CYS D N 1
ATOM 5558 C CA . CYS D 1 179 ? 26.906 2.924 11.813 1.00 15.30 179 CYS D CA 1
ATOM 5559 C C . CYS D 1 179 ? 26.473 1.465 12.005 1.00 14.93 179 CYS D C 1
ATOM 5560 O O . CYS D 1 179 ? 27.312 0.581 12.183 1.00 16.50 179 CYS D O 1
ATOM 5563 N N . MET D 1 180 ? 25.161 1.227 11.969 1.00 15.95 180 MET D N 1
ATOM 5564 C CA . MET D 1 180 ? 24.597 -0.116 12.098 1.00 17.31 180 MET D CA 1
ATOM 5565 C C . MET D 1 180 ? 24.263 -0.689 10.723 1.00 16.90 180 MET D C 1
ATOM 5566 O O . MET D 1 180 ? 24.194 -1.902 10.551 1.00 18.12 180 MET D O 1
ATOM 5571 N N . MET D 1 181 ? 24.063 0.197 9.752 1.00 17.63 181 MET D N 1
ATOM 5572 C CA . MET D 1 181 ? 23.676 -0.196 8.398 1.00 16.94 181 MET D CA 1
ATOM 5573 C C . MET D 1 181 ? 24.781 -0.365 7.355 1.00 18.02 181 MET D C 1
ATOM 5574 O O . MET D 1 181 ? 24.779 -1.350 6.615 1.00 17.21 181 MET D O 1
ATOM 5579 N N . MET D 1 182 ? 25.710 0.586 7.285 1.00 16.73 182 MET D N 1
ATOM 5580 C CA . MET D 1 182 ? 26.782 0.518 6.289 1.00 17.63 182 MET D CA 1
ATOM 5581 C C . MET D 1 182 ? 28.089 -0.102 6.768 1.00 15.99 182 MET D C 1
ATOM 5582 O O . MET D 1 182 ? 29.065 -0.172 6.019 1.00 16.84 182 MET D O 1
ATOM 5587 N N . ARG D 1 183 ? 28.093 -0.575 8.008 1.00 17.31 183 ARG D N 1
ATOM 5588 C CA . ARG D 1 183 ? 29.275 -1.199 8.597 1.00 17.47 183 ARG D CA 1
ATOM 5589 C C . ARG D 1 183 ? 28.855 -1.990 9.829 1.00 17.76 183 ARG D C 1
ATOM 5590 O O . ARG D 1 183 ? 27.670 -2.042 10.165 1.00 16.09 183 ARG D O 1
ATOM 5598 N N . GLY D 1 184 ? 29.833 -2.597 10.499 1.00 18.53 184 GLY D N 1
ATOM 5599 C CA . GLY D 1 184 ? 29.551 -3.371 11.699 1.00 18.84 184 GLY D CA 1
ATOM 5600 C C . GLY D 1 184 ? 28.561 -4.499 11.480 1.00 18.12 184 GLY D C 1
ATOM 5601 O O . GLY D 1 184 ? 28.785 -5.364 10.634 1.00 20.38 184 GLY D O 1
ATOM 5602 N N . VAL D 1 185 ? 27.453 -4.477 12.218 1.00 19.05 185 VAL D N 1
ATOM 5603 C CA . VAL D 1 185 ? 26.439 -5.519 12.093 1.00 19.30 185 VAL D CA 1
ATOM 5604 C C . VAL D 1 185 ? 25.714 -5.523 10.748 1.00 18.31 185 VAL D C 1
ATOM 5605 O O . VAL D 1 185 ? 25.145 -6.541 10.353 1.00 20.69 185 VAL D O 1
ATOM 5609 N N . GLU D 1 186 ? 25.748 -4.388 10.053 1.00 16.07 186 GLU D N 1
ATOM 5610 C CA . GLU D 1 186 ? 25.114 -4.242 8.747 1.00 17.48 186 GLU D CA 1
ATOM 5611 C C . GLU D 1 186 ? 23.655 -4.700 8.682 1.00 16.58 186 GLU D C 1
ATOM 5612 O O . GLU D 1 186 ? 23.246 -5.364 7.731 1.00 17.91 186 GLU D O 1
ATOM 5618 N N . LYS D 1 187 ? 22.880 -4.360 9.707 1.00 15.92 187 LYS D N 1
ATOM 5619 C CA . LYS D 1 187 ? 21.462 -4.708 9.740 1.00 15.07 187 LYS D CA 1
ATOM 5620 C C . LYS D 1 187 ? 20.738 -3.651 8.911 1.00 17.60 187 LYS D C 1
ATOM 5621 O O . LYS D 1 187 ? 21.017 -2.458 9.038 1.00 16.32 187 LYS D O 1
ATOM 5627 N N . GLN D 1 188 ? 19.803 -4.092 8.076 1.00 13.90 188 GLN D N 1
ATOM 5628 C CA . GLN D 1 188 ? 19.078 -3.198 7.175 1.00 14.38 188 GLN D CA 1
ATOM 5629 C C . GLN D 1 188 ? 17.662 -2.765 7.550 1.00 16.24 188 GLN D C 1
ATOM 5630 O O . GLN D 1 188 ? 17.196 -1.714 7.104 1.00 17.13 188 GLN D O 1
ATOM 5636 N N . HIS D 1 189 ? 16.962 -3.578 8.329 1.00 15.16 189 HIS D N 1
ATOM 5637 C CA . HIS D 1 189 ? 15.575 -3.272 8.680 1.00 14.41 189 HIS D CA 1
ATOM 5638 C C . HIS D 1 189 ? 15.336 -2.590 10.016 1.00 14.67 189 HIS D C 1
ATOM 5639 O O . HIS D 1 189 ? 14.200 -2.241 10.341 1.00 16.48 189 HIS D O 1
ATOM 5646 N N . SER D 1 190 ? 16.402 -2.334 10.757 1.00 15.40 190 SER D N 1
ATOM 5647 C CA . SER D 1 190 ? 16.255 -1.749 12.081 1.00 17.14 190 SER D CA 1
ATOM 5648 C C . SER D 1 190 ? 16.146 -0.238 12.188 1.00 15.57 190 SER D C 1
ATOM 5649 O O . SER D 1 190 ? 16.697 0.501 11.376 1.00 14.46 190 SER D O 1
ATOM 5652 N N . ARG D 1 191 ? 15.380 0.199 13.184 1.00 16.63 191 ARG D N 1
ATOM 5653 C CA . ARG D 1 191 ? 15.223 1.614 13.499 1.00 14.49 191 ARG D CA 1
ATOM 5654 C C . ARG D 1 191 ? 15.048 1.714 15.011 1.00 17.11 191 ARG D C 1
ATOM 5655 O O . ARG D 1 191 ? 14.572 0.774 15.649 1.00 15.12 191 ARG D O 1
ATOM 5663 N N . THR D 1 192 ? 15.488 2.827 15.585 1.00 14.47 192 THR D N 1
ATOM 5664 C CA . THR D 1 192 ? 15.422 3.003 17.029 1.00 15.71 192 THR D CA 1
ATOM 5665 C C . THR D 1 192 ? 14.525 4.138 17.475 1.00 14.29 192 THR D C 1
ATOM 5666 O O . THR D 1 192 ? 14.505 5.210 16.871 1.00 17.54 192 THR D O 1
ATOM 5670 N N . VAL D 1 193 ? 13.773 3.874 18.537 1.00 14.66 193 VAL D N 1
ATOM 5671 C CA . VAL D 1 193 ? 12.873 4.845 19.126 1.00 13.62 193 VAL D CA 1
ATOM 5672 C C . VAL D 1 193 ? 13.374 5.188 20.525 1.00 13.67 193 VAL D C 1
ATOM 5673 O O . VAL D 1 193 ? 13.727 4.302 21.298 1.00 15.06 193 VAL D O 1
ATOM 5677 N N . THR D 1 194 ? 13.504 6.484 20.788 1.00 14.54 194 THR D N 1
ATOM 5678 C CA . THR D 1 194 ? 13.909 6.982 22.095 1.00 13.76 194 THR D CA 1
ATOM 5679 C C . THR D 1 194 ? 12.902 8.075 22.413 1.00 16.26 194 THR D C 1
ATOM 5680 O O . THR D 1 194 ? 12.247 8.614 21.515 1.00 16.06 194 THR D O 1
ATOM 5684 N N . SER D 1 195 ? 12.757 8.396 23.690 1.00 18.89 195 SER D N 1
ATOM 5685 C CA . SER D 1 195 ? 11.807 9.422 24.073 1.00 20.45 195 SER D CA 1
ATOM 5686 C C . SER D 1 195 ? 12.158 10.040 25.411 1.00 18.52 195 SER D C 1
ATOM 5687 O O . SER D 1 195 ? 13.052 9.567 26.109 1.00 20.09 195 SER D O 1
ATOM 5690 N N . ALA D 1 196 ? 11.443 11.109 25.739 1.00 19.16 196 ALA D N 1
ATOM 5691 C CA . ALA D 1 196 ? 11.613 11.830 26.993 1.00 20.95 196 ALA D CA 1
ATOM 5692 C C . ALA D 1 196 ? 10.238 12.396 27.320 1.00 20.83 196 ALA D C 1
ATOM 5693 O O . ALA D 1 196 ? 9.592 13.006 26.466 1.00 21.60 196 ALA D O 1
ATOM 5695 N N . MET D 1 197 ? 9.774 12.139 28.540 1.00 19.99 197 MET D N 1
ATOM 5696 C CA . MET D 1 197 ? 8.466 12.599 28.986 1.00 22.23 197 MET D CA 1
ATOM 5697 C C . MET D 1 197 ? 8.640 13.489 30.216 1.00 23.38 197 MET D C 1
ATOM 5698 O O . MET D 1 197 ? 9.292 13.099 31.182 1.00 24.73 197 MET D O 1
ATOM 5703 N N . LEU D 1 198 ? 8.057 14.682 30.171 1.00 25.72 198 LEU D N 1
ATOM 5704 C CA . LEU D 1 198 ? 8.168 15.630 31.277 1.00 26.40 198 LEU D CA 1
ATOM 5705 C C . LEU D 1 198 ? 6.803 16.146 31.701 1.00 26.30 198 LEU D C 1
ATOM 5706 O O . LEU D 1 198 ? 5.871 16.202 30.898 1.00 25.50 198 LEU D O 1
ATOM 5711 N N . GLY D 1 199 ? 6.696 16.544 32.968 1.00 26.95 199 GLY D N 1
ATOM 5712 C CA . GLY D 1 199 ? 5.438 17.056 33.475 1.00 24.17 199 GLY D CA 1
ATOM 5713 C C . GLY D 1 199 ? 4.351 15.998 33.443 1.00 23.49 199 GLY D C 1
ATOM 5714 O O . GLY D 1 199 ? 4.600 14.839 33.773 1.00 23.36 199 GLY D O 1
ATOM 5715 N N . VAL D 1 200 ? 3.157 16.386 33.007 1.00 23.48 200 VAL D N 1
ATOM 5716 C CA . VAL D 1 200 ? 2.028 15.463 32.939 1.00 27.05 200 VAL D CA 1
ATOM 5717 C C . VAL D 1 200 ? 2.220 14.295 31.970 1.00 29.56 200 VAL D C 1
ATOM 5718 O O . VAL D 1 200 ? 1.553 13.268 32.099 1.00 28.34 200 VAL D O 1
ATOM 5722 N N . PHE D 1 201 ? 3.138 14.443 31.014 1.00 29.93 201 PHE D N 1
ATOM 5723 C CA . PHE D 1 201 ? 3.409 13.370 30.057 1.00 31.71 201 PHE D CA 1
ATOM 5724 C C . PHE D 1 201 ? 4.099 12.202 30.755 1.00 33.06 201 PHE D C 1
ATOM 5725 O O . PHE D 1 201 ? 4.003 11.056 30.312 1.00 34.34 201 PHE D O 1
ATOM 5733 N N . ARG D 1 202 ? 4.803 12.505 31.843 1.00 32.15 202 ARG D N 1
ATOM 5734 C CA . ARG D 1 202 ? 5.491 11.486 32.628 1.00 36.05 202 ARG D CA 1
ATOM 5735 C C . ARG D 1 202 ? 4.557 11.019 33.742 1.00 36.69 202 ARG D C 1
ATOM 5736 O O . ARG D 1 202 ? 4.448 9.825 34.018 1.00 36.47 202 ARG D O 1
ATOM 5744 N N . GLU D 1 203 ? 3.861 11.982 34.342 1.00 39.01 203 GLU D N 1
ATOM 5745 C CA . GLU D 1 203 ? 2.931 11.744 35.446 1.00 42.44 203 GLU D CA 1
ATOM 5746 C C . GLU D 1 203 ? 1.698 10.924 35.079 1.00 41.70 203 GLU D C 1
ATOM 5747 O O . GLU D 1 203 ? 1.434 9.886 35.689 1.00 41.81 203 GLU D O 1
ATOM 5753 N N . ASN D 1 204 ? 0.936 11.408 34.102 1.00 41.03 204 ASN D N 1
ATOM 5754 C CA . ASN D 1 204 ? -0.288 10.742 33.667 1.00 40.34 204 ASN D CA 1
ATOM 5755 C C . ASN D 1 204 ? -0.088 9.815 32.466 1.00 39.46 204 ASN D C 1
ATOM 5756 O O . ASN D 1 204 ? 0.244 10.261 31.364 1.00 35.16 204 ASN D O 1
ATOM 5761 N N . GLN D 1 205 ? -0.346 8.530 32.688 1.00 36.82 205 GLN D N 1
ATOM 5762 C CA . GLN D 1 205 ? -0.203 7.506 31.658 1.00 37.06 205 GLN D CA 1
ATOM 5763 C C . GLN D 1 205 ? -1.181 7.698 30.494 1.00 33.98 205 GLN D C 1
ATOM 5764 O O . GLN D 1 205 ? -0.850 7.398 29.346 1.00 32.15 205 GLN D O 1
ATOM 5770 N N . LYS D 1 206 ? -2.373 8.210 30.792 1.00 31.46 206 LYS D N 1
ATOM 5771 C CA . LYS D 1 206 ? -3.393 8.439 29.771 1.00 30.88 206 LYS D CA 1
ATOM 5772 C C . LYS D 1 206 ? -3.007 9.570 28.826 1.00 28.66 206 LYS D C 1
ATOM 5773 O O . LYS D 1 206 ? -3.372 9.560 27.649 1.00 24.72 206 LYS D O 1
ATOM 5779 N N . THR D 1 207 ? -2.290 10.557 29.350 1.00 26.82 207 THR D N 1
ATOM 5780 C CA . THR D 1 207 ? -1.850 11.679 28.534 1.00 25.29 207 THR D CA 1
ATOM 5781 C C . THR D 1 207 ? -0.765 11.184 27.582 1.00 23.58 207 THR D C 1
ATOM 5782 O O . THR D 1 207 ? -0.813 11.464 26.384 1.00 24.05 207 THR D O 1
ATOM 5786 N N . ARG D 1 208 ? 0.186 10.425 28.123 1.00 22.85 208 ARG D N 1
ATOM 5787 C CA . ARG D 1 208 ? 1.284 9.865 27.341 1.00 25.08 208 ARG D CA 1
ATOM 5788 C C . ARG D 1 208 ? 0.729 8.937 26.263 1.00 25.14 208 ARG D C 1
ATOM 5789 O O . ARG D 1 208 ? 1.112 9.029 25.099 1.00 22.57 208 ARG D O 1
ATOM 5797 N N . GLU D 1 209 ? -0.200 8.071 26.662 1.00 24.77 209 GLU D N 1
ATOM 5798 C CA . GLU D 1 209 ? -0.827 7.116 25.753 1.00 26.28 209 GLU D CA 1
ATOM 5799 C C . GLU D 1 209 ? -1.551 7.831 24.613 1.00 25.64 209 GLU D C 1
ATOM 5800 O O . GLU D 1 209 ? -1.505 7.388 23.460 1.00 25.01 209 GLU D O 1
ATOM 5806 N N . GLU D 1 210 ? -2.218 8.936 24.938 1.00 22.26 210 GLU D N 1
ATOM 5807 C CA . GLU D 1 210 ? -2.935 9.718 23.935 1.00 23.67 210 GLU D CA 1
ATOM 5808 C C . GLU D 1 210 ? -1.953 10.355 22.946 1.00 22.65 210 GLU D C 1
ATOM 5809 O O . GLU D 1 210 ? -2.209 10.400 21.743 1.00 22.09 210 GLU D O 1
ATOM 5815 N N . PHE D 1 211 ? -0.827 10.843 23.464 1.00 21.19 211 PHE D N 1
ATOM 5816 C CA . PHE D 1 211 ? 0.206 11.450 22.631 1.00 22.60 211 PHE D CA 1
ATOM 5817 C C . PHE D 1 211 ? 0.753 10.393 21.670 1.00 20.99 211 PHE D C 1
ATOM 5818 O O . PHE D 1 211 ? 0.830 10.621 20.466 1.00 21.85 211 PHE D O 1
ATOM 5826 N N . LEU D 1 212 ? 1.094 9.230 22.214 1.00 23.04 212 LEU D N 1
ATOM 5827 C CA . LEU D 1 212 ? 1.643 8.135 21.423 1.00 22.84 212 LEU D CA 1
ATOM 5828 C C . LEU D 1 212 ? 0.662 7.596 20.380 1.00 24.07 212 LEU D C 1
ATOM 5829 O O . LEU D 1 212 ? 1.070 7.226 19.281 1.00 21.26 212 LEU D O 1
ATOM 5834 N N . SER D 1 213 ? -0.629 7.594 20.713 1.00 22.72 213 SER D N 1
ATOM 5835 C CA . SER D 1 213 ? -1.663 7.118 19.793 1.00 23.93 213 SER D CA 1
ATOM 5836 C C . SER D 1 213 ? -1.781 8.032 18.578 1.00 22.98 213 SER D C 1
ATOM 5837 O O . SER D 1 213 ? -2.083 7.575 17.475 1.00 23.20 213 SER D O 1
ATOM 5840 N N . HIS D 1 214 ? -1.553 9.327 18.791 1.00 21.40 214 HIS D N 1
ATOM 5841 C CA . HIS D 1 214 ? -1.605 10.307 17.709 1.00 21.13 214 HIS D CA 1
ATOM 5842 C C . HIS D 1 214 ? -0.498 10.060 16.687 1.00 22.22 214 HIS D C 1
ATOM 5843 O O . HIS D 1 214 ? -0.604 10.486 15.537 1.00 22.05 214 HIS D O 1
ATOM 5850 N N . LEU D 1 215 ? 0.562 9.372 17.108 1.00 23.80 215 LEU D N 1
ATOM 5851 C CA . LEU D 1 215 ? 1.687 9.091 16.218 1.00 26.90 215 LEU D CA 1
ATOM 5852 C C . LEU D 1 215 ? 1.490 7.849 15.353 1.00 29.52 215 LEU D C 1
ATOM 5853 O O . LEU D 1 215 ? 2.176 7.681 14.344 1.00 30.70 215 LEU D O 1
ATOM 5858 N N . ARG D 1 216 ? 0.566 6.977 15.750 1.00 31.53 216 ARG D N 1
ATOM 5859 C CA . ARG D 1 216 ? 0.291 5.766 14.982 1.00 34.30 216 ARG D CA 1
ATOM 5860 C C . ARG D 1 216 ? -0.712 6.049 13.867 1.00 36.44 216 ARG D C 1
ATOM 5861 O O . ARG D 1 216 ? -1.880 6.362 14.181 1.00 37.55 216 ARG D O 1
ATOM 5869 N N . VAL E 1 33 ? 34.814 -26.387 14.791 1.00 32.47 33 VAL E N 1
ATOM 5870 C CA . VAL E 1 33 ? 34.065 -27.260 13.841 1.00 28.70 33 VAL E CA 1
ATOM 5871 C C . VAL E 1 33 ? 34.995 -27.842 12.781 1.00 27.50 33 VAL E C 1
ATOM 5872 O O . VAL E 1 33 ? 35.761 -27.119 12.139 1.00 25.15 33 VAL E O 1
ATOM 5876 N N . ASP E 1 34 ? 34.919 -29.158 12.608 1.00 24.97 34 ASP E N 1
ATOM 5877 C CA . ASP E 1 34 ? 35.748 -29.857 11.637 1.00 24.87 34 ASP E CA 1
ATOM 5878 C C . ASP E 1 34 ? 35.149 -29.721 10.238 1.00 23.21 34 ASP E C 1
ATOM 5879 O O . ASP E 1 34 ? 34.323 -30.537 9.825 1.00 22.72 34 ASP E O 1
ATOM 5884 N N . LEU E 1 35 ? 35.599 -28.703 9.511 1.00 22.55 35 LEU E N 1
ATOM 5885 C CA . LEU E 1 35 ? 35.121 -28.430 8.157 1.00 25.10 35 LEU E CA 1
ATOM 5886 C C . LEU E 1 35 ? 35.327 -29.607 7.214 1.00 25.44 35 LEU E C 1
ATOM 5887 O O . LEU E 1 35 ? 34.478 -29.884 6.368 1.00 21.69 35 LEU E O 1
ATOM 5892 N N . GLU E 1 36 ? 36.450 -30.303 7.377 1.00 25.43 36 GLU E N 1
ATOM 5893 C CA . GLU E 1 36 ? 36.776 -31.452 6.536 1.00 26.26 36 GLU E CA 1
ATOM 5894 C C . GLU E 1 36 ? 35.760 -32.576 6.702 1.00 23.31 36 GLU E C 1
ATOM 5895 O O . GLU E 1 36 ? 35.361 -33.209 5.726 1.00 22.42 36 GLU E O 1
ATOM 5901 N N . ARG E 1 37 ? 35.338 -32.819 7.939 1.00 22.94 37 ARG E N 1
ATOM 5902 C CA . ARG E 1 37 ? 34.358 -33.865 8.198 1.00 25.49 37 ARG E CA 1
ATOM 5903 C C . ARG E 1 37 ? 32.984 -33.461 7.656 1.00 23.32 37 ARG E C 1
ATOM 5904 O O . ARG E 1 37 ? 32.272 -34.287 7.085 1.00 23.08 37 ARG E O 1
ATOM 5912 N N . LEU E 1 38 ? 32.623 -32.189 7.810 1.00 22.78 38 LEU E N 1
ATOM 5913 C CA . LEU E 1 38 ? 31.340 -31.714 7.293 1.00 23.26 38 LEU E CA 1
ATOM 5914 C C . LEU E 1 38 ? 31.299 -31.915 5.778 1.00 20.89 38 LEU E C 1
ATOM 5915 O O . LEU E 1 38 ? 30.290 -32.368 5.236 1.00 22.38 38 LEU E O 1
ATOM 5920 N N . GLN E 1 39 ? 32.415 -31.619 5.112 1.00 18.92 39 GLN E N 1
ATOM 5921 C CA . GLN E 1 39 ? 32.518 -31.782 3.662 1.00 21.99 39 GLN E CA 1
ATOM 5922 C C . GLN E 1 39 ? 32.259 -33.226 3.243 1.00 22.03 39 GLN E C 1
ATOM 5923 O O . GLN E 1 39 ? 31.509 -33.477 2.304 1.00 19.21 39 GLN E O 1
ATOM 5929 N N . ALA E 1 40 ? 32.864 -34.173 3.959 1.00 21.49 40 ALA E N 1
ATOM 5930 C CA . ALA E 1 40 ? 32.683 -35.590 3.659 1.00 22.08 40 ALA E CA 1
ATOM 5931 C C . ALA E 1 40 ? 31.221 -36.002 3.840 1.00 21.30 40 ALA E C 1
ATOM 5932 O O . ALA E 1 40 ? 30.673 -36.749 3.026 1.00 21.27 40 ALA E O 1
ATOM 5934 N N . LEU E 1 41 ? 30.593 -35.509 4.905 1.00 20.03 41 LEU E N 1
ATOM 5935 C CA . LEU E 1 41 ? 29.192 -35.822 5.179 1.00 21.35 41 LEU E CA 1
ATOM 5936 C C . LEU E 1 41 ? 28.297 -35.234 4.084 1.00 21.31 41 LEU E C 1
ATOM 5937 O O . LEU E 1 41 ? 27.361 -35.884 3.613 1.00 19.33 41 LEU E O 1
ATOM 5942 N N . ALA E 1 42 ? 28.627 -34.017 3.657 1.00 21.39 42 ALA E N 1
ATOM 5943 C CA . ALA E 1 42 ? 27.872 -33.323 2.616 1.00 21.66 42 ALA E CA 1
ATOM 5944 C C . ALA E 1 42 ? 28.009 -34.026 1.267 1.00 21.66 42 ALA E C 1
ATOM 5945 O O . ALA E 1 42 ? 27.038 -34.136 0.518 1.00 19.19 42 ALA E O 1
ATOM 5947 N N . ALA E 1 43 ? 29.210 -34.516 0.968 1.00 20.57 43 ALA E N 1
ATOM 5948 C CA . ALA E 1 43 ? 29.454 -35.222 -0.285 1.00 20.49 43 ALA E CA 1
ATOM 5949 C C . ALA E 1 43 ? 28.595 -36.481 -0.358 1.00 21.49 43 ALA E C 1
ATOM 5950 O O . ALA E 1 43 ? 28.003 -36.776 -1.393 1.00 21.50 43 ALA E O 1
ATOM 5952 N N . GLU E 1 44 ? 28.511 -37.211 0.750 1.00 21.07 44 GLU E N 1
ATOM 5953 C CA . GLU E 1 44 ? 27.713 -38.428 0.778 1.00 22.46 44 GLU E CA 1
ATOM 5954 C C . GLU E 1 44 ? 26.222 -38.100 0.753 1.00 21.65 44 GLU E C 1
ATOM 5955 O O . GLU E 1 44 ? 25.427 -38.839 0.172 1.00 22.68 44 GLU E O 1
ATOM 5961 N N . TRP E 1 45 ? 25.850 -36.982 1.373 1.00 22.37 45 TRP E N 1
ATOM 5962 C CA . TRP E 1 45 ? 24.454 -36.559 1.402 1.00 21.54 45 TRP E CA 1
ATOM 5963 C C . TRP E 1 45 ? 23.980 -36.381 -0.038 1.00 19.61 45 TRP E C 1
ATOM 5964 O O . TRP E 1 45 ? 22.909 -36.863 -0.412 1.00 21.99 45 TRP E O 1
ATOM 5975 N N . LEU E 1 46 ? 24.816 -35.734 -0.848 1.00 18.63 46 LEU E N 1
ATOM 5976 C CA . LEU E 1 46 ? 24.523 -35.494 -2.257 1.00 21.89 46 LEU E CA 1
ATOM 5977 C C . LEU E 1 46 ? 24.259 -36.805 -3.005 1.00 25.01 46 LEU E C 1
ATOM 5978 O O . LEU E 1 46 ? 23.322 -36.896 -3.796 1.00 24.25 46 LEU E O 1
ATOM 5983 N N . GLN E 1 47 ? 25.075 -37.819 -2.731 1.00 23.33 47 GLN E N 1
ATOM 5984 C CA . GLN E 1 47 ? 24.928 -39.128 -3.368 1.00 26.03 47 GLN E CA 1
ATOM 5985 C C . GLN E 1 47 ? 23.649 -39.862 -2.964 1.00 24.75 47 GLN E C 1
ATOM 5986 O O . GLN E 1 47 ? 22.939 -40.405 -3.814 1.00 23.78 47 GLN E O 1
ATOM 5992 N N . VAL E 1 48 ? 23.366 -39.886 -1.666 1.00 22.38 48 VAL E N 1
ATOM 5993 C CA . VA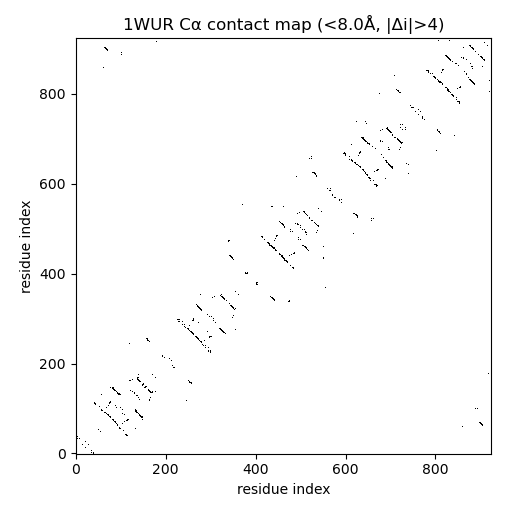L E 1 48 ? 22.186 -40.571 -1.150 1.00 25.29 48 VAL E CA 1
ATOM 5994 C C . VAL E 1 48 ? 20.861 -40.008 -1.673 1.00 26.97 48 VAL E C 1
ATOM 5995 O O . VAL E 1 48 ? 19.902 -40.756 -1.864 1.00 27.06 48 VAL E O 1
ATOM 5999 N N . ILE E 1 49 ? 20.805 -38.702 -1.928 1.00 24.64 49 ILE E N 1
ATOM 6000 C CA . ILE E 1 49 ? 19.574 -38.107 -2.446 1.00 26.03 49 ILE E CA 1
ATOM 6001 C C . ILE E 1 49 ? 19.459 -38.277 -3.961 1.00 26.63 49 ILE E C 1
ATOM 6002 O O . ILE E 1 49 ? 18.493 -37.820 -4.572 1.00 30.18 49 ILE E O 1
ATOM 6007 N N . GLY E 1 50 ? 20.457 -38.926 -4.558 1.00 27.03 50 GLY E N 1
ATOM 6008 C CA . GLY E 1 50 ? 20.441 -39.181 -5.988 1.00 26.66 50 GLY E CA 1
ATOM 6009 C C . GLY E 1 50 ? 21.199 -38.222 -6.884 1.00 28.19 50 GLY E C 1
ATOM 6010 O O . GLY E 1 50 ? 21.002 -38.236 -8.102 1.00 29.77 50 GLY E O 1
ATOM 6011 N N . GLU E 1 51 ? 22.062 -37.393 -6.301 1.00 25.51 51 GLU E N 1
ATOM 6012 C CA . GLU E 1 51 ? 22.844 -36.441 -7.085 1.00 24.15 51 GLU E CA 1
ATOM 6013 C C . GLU E 1 51 ? 24.261 -36.927 -7.382 1.00 27.01 51 GLU E C 1
ATOM 6014 O O . GLU E 1 51 ? 24.689 -37.973 -6.891 1.00 27.45 51 GLU E O 1
ATOM 6020 N N . ASP E 1 52 ? 24.985 -36.150 -8.182 1.00 25.52 52 ASP E N 1
ATOM 6021 C CA . ASP E 1 52 ? 26.346 -36.491 -8.587 1.00 25.21 52 ASP E CA 1
ATOM 6022 C C . ASP E 1 52 ? 27.357 -35.432 -8.138 1.00 22.40 52 ASP E C 1
ATOM 6023 O O . ASP E 1 52 ? 27.517 -34.406 -8.792 1.00 21.03 52 ASP E O 1
ATOM 6028 N N . PRO E 1 53 ? 28.089 -35.696 -7.038 1.00 23.68 53 PRO E N 1
ATOM 6029 C CA . PRO E 1 53 ? 29.096 -34.775 -6.490 1.00 22.67 53 PRO E CA 1
ATOM 6030 C C . PRO E 1 53 ? 30.176 -34.414 -7.504 1.00 23.04 53 PRO E C 1
ATOM 6031 O O . PRO E 1 53 ? 30.863 -33.399 -7.364 1.00 24.77 53 PRO E O 1
ATOM 6035 N N . GLY E 1 54 ? 30.304 -35.249 -8.532 1.00 23.07 54 GLY E N 1
ATOM 6036 C CA . GLY E 1 54 ? 31.293 -35.025 -9.565 1.00 22.81 54 GLY E CA 1
ATOM 6037 C C . GLY E 1 54 ? 30.901 -34.073 -10.679 1.00 24.29 54 GLY E C 1
ATOM 6038 O O . GLY E 1 54 ? 31.772 -33.647 -11.442 1.00 23.37 54 GLY E O 1
ATOM 6039 N N . ARG E 1 55 ? 29.613 -33.745 -10.804 1.00 23.46 55 ARG E N 1
ATOM 6040 C CA . ARG E 1 55 ? 29.192 -32.822 -11.857 1.00 23.88 55 ARG E CA 1
ATOM 6041 C C . ARG E 1 55 ? 29.638 -31.410 -11.514 1.00 23.19 55 ARG E C 1
ATOM 6042 O O . ARG E 1 55 ? 29.727 -31.045 -10.337 1.00 20.94 55 ARG E O 1
ATOM 6050 N N . GLU E 1 56 ? 29.933 -30.631 -12.552 1.00 24.80 56 GLU E N 1
ATOM 6051 C CA . GLU E 1 56 ? 30.427 -29.263 -12.411 1.00 27.09 56 GLU E CA 1
ATOM 6052 C C . GLU E 1 56 ? 29.755 -28.367 -11.371 1.00 27.26 56 GLU E C 1
ATOM 6053 O O . GLU E 1 56 ? 30.441 -27.728 -10.573 1.00 28.27 56 GLU E O 1
ATOM 6059 N N . GLY E 1 57 ? 28.426 -28.322 -11.377 1.00 25.58 57 GLY E N 1
ATOM 6060 C CA . GLY E 1 57 ? 27.709 -27.482 -10.430 1.00 23.78 57 GLY E CA 1
ATOM 6061 C C . GLY E 1 57 ? 27.824 -27.873 -8.967 1.00 23.46 57 GLY E C 1
ATOM 6062 O O . GLY E 1 57 ? 27.526 -27.068 -8.084 1.00 24.28 57 GLY E O 1
ATOM 6063 N N . LEU E 1 58 ? 28.261 -29.101 -8.701 1.00 21.37 58 LEU E N 1
ATOM 6064 C CA . LEU E 1 58 ? 28.398 -29.582 -7.329 1.00 17.92 58 LEU E CA 1
ATOM 6065 C C . LEU E 1 58 ? 29.832 -29.793 -6.845 1.00 20.51 58 LEU E C 1
ATOM 6066 O O . LEU E 1 58 ? 30.041 -30.127 -5.680 1.00 17.82 58 LEU E O 1
ATOM 6071 N N . LEU E 1 59 ? 30.816 -29.579 -7.718 1.00 21.11 59 LEU E N 1
ATOM 6072 C CA . LEU E 1 59 ? 32.220 -29.774 -7.341 1.00 22.83 59 LEU E CA 1
ATOM 6073 C C . LEU E 1 59 ? 32.617 -29.144 -6.002 1.00 24.04 59 LEU E C 1
ATOM 6074 O O . LEU E 1 59 ? 33.123 -29.838 -5.115 1.00 23.45 59 LEU E O 1
ATOM 6079 N N . LYS E 1 60 ? 32.365 -27.846 -5.843 1.00 21.88 60 LYS E N 1
ATOM 6080 C CA . LYS E 1 60 ? 32.721 -27.156 -4.602 1.00 23.03 60 LYS E CA 1
ATOM 6081 C C . LYS E 1 60 ? 31.606 -27.091 -3.562 1.00 19.44 60 LYS E C 1
ATOM 6082 O O . LYS E 1 60 ? 31.760 -26.440 -2.531 1.00 19.53 60 LYS E O 1
ATOM 6088 N N . THR E 1 61 ? 30.495 -27.772 -3.820 1.00 17.77 61 THR E N 1
ATOM 6089 C CA . THR E 1 61 ? 29.365 -27.748 -2.893 1.00 17.35 61 THR E CA 1
ATOM 6090 C C . THR E 1 61 ? 29.672 -28.295 -1.496 1.00 17.94 61 THR E C 1
ATOM 6091 O O . THR E 1 61 ? 29.347 -27.651 -0.502 1.00 17.47 61 THR E O 1
ATOM 6095 N N . PRO E 1 62 ? 30.302 -29.482 -1.394 1.00 17.22 62 PRO E N 1
ATOM 6096 C CA . PRO E 1 62 ? 30.588 -29.976 -0.040 1.00 17.00 62 PRO E CA 1
ATOM 6097 C C . PRO E 1 62 ? 31.379 -28.957 0.783 1.00 16.42 62 PRO E C 1
ATOM 6098 O O . PRO E 1 62 ? 31.087 -28.750 1.961 1.00 20.50 62 PRO E O 1
ATOM 6102 N N . GLU E 1 63 ? 32.335 -28.286 0.142 1.00 17.58 63 GLU E N 1
ATOM 6103 C CA . GLU E 1 63 ? 33.148 -27.271 0.812 1.00 18.50 63 GLU E CA 1
ATOM 6104 C C . GLU E 1 63 ? 32.300 -26.064 1.212 1.00 18.71 63 GLU E C 1
ATOM 6105 O O . GLU E 1 63 ? 32.418 -25.557 2.333 1.00 17.90 63 GLU E O 1
ATOM 6111 N N . ARG E 1 64 ? 31.484 -25.584 0.275 1.00 17.78 64 ARG E N 1
ATOM 6112 C CA . ARG E 1 64 ? 30.605 -24.442 0.526 1.00 18.62 64 ARG E CA 1
ATOM 6113 C C . ARG E 1 64 ? 29.617 -24.728 1.652 1.00 17.64 64 ARG E C 1
ATOM 6114 O O . ARG E 1 64 ? 29.404 -23.884 2.526 1.00 20.05 64 ARG E O 1
ATOM 6122 N N . VAL E 1 65 ? 29.015 -25.916 1.629 1.00 15.21 65 VAL E N 1
ATOM 6123 C CA . VAL E 1 65 ? 28.053 -26.313 2.659 1.00 16.16 65 VAL E CA 1
ATOM 6124 C C . VAL E 1 65 ? 28.719 -26.385 4.029 1.00 16.71 65 VAL E C 1
ATOM 6125 O O . VAL E 1 65 ? 28.146 -25.955 5.033 1.00 14.75 65 VAL E O 1
ATOM 6129 N N . ALA E 1 66 ? 29.938 -26.920 4.068 1.00 15.49 66 ALA E N 1
ATOM 6130 C CA . ALA E 1 66 ? 30.669 -27.035 5.327 1.00 16.74 66 ALA E CA 1
ATOM 6131 C C . ALA E 1 66 ? 30.929 -25.666 5.954 1.00 15.95 66 ALA E C 1
ATOM 6132 O O . ALA E 1 66 ? 30.676 -25.461 7.141 1.00 16.13 66 ALA E O 1
ATOM 6134 N N . LYS E 1 67 ? 31.410 -24.726 5.148 1.00 17.06 67 LYS E N 1
ATOM 6135 C CA . LYS E 1 67 ? 31.698 -23.379 5.633 1.00 18.79 67 LYS E CA 1
ATOM 6136 C C . LYS E 1 67 ? 30.433 -22.629 6.048 1.00 18.62 67 LYS E C 1
ATOM 6137 O O . LYS E 1 67 ? 30.439 -21.885 7.029 1.00 19.06 67 LYS E O 1
ATOM 6143 N N . ALA E 1 68 ? 29.348 -22.853 5.314 1.00 20.49 68 ALA E N 1
ATOM 6144 C CA . ALA E 1 68 ? 28.074 -22.205 5.609 1.00 19.73 68 ALA E CA 1
ATOM 6145 C C . ALA E 1 68 ? 27.571 -22.634 6.981 1.00 18.90 68 ALA E C 1
ATOM 6146 O O . ALA E 1 68 ? 27.173 -21.797 7.792 1.00 18.85 68 ALA E O 1
ATOM 6148 N N . TRP E 1 69 ? 27.624 -23.936 7.251 1.00 18.37 69 TRP E N 1
ATOM 6149 C CA . TRP E 1 69 ? 27.162 -24.452 8.530 1.00 17.60 69 TRP E CA 1
ATOM 6150 C C . TRP E 1 69 ? 28.022 -24.045 9.716 1.00 19.83 69 TRP E C 1
ATOM 6151 O O . TRP E 1 69 ? 27.523 -23.942 10.838 1.00 19.71 69 TRP E O 1
ATOM 6162 N N . ALA E 1 70 ? 29.300 -23.774 9.461 1.00 20.53 70 ALA E N 1
ATOM 6163 C CA . ALA E 1 70 ? 30.208 -23.325 10.513 1.00 22.47 70 ALA E CA 1
ATOM 6164 C C . ALA E 1 70 ? 29.778 -21.906 10.905 1.00 20.97 70 ALA E C 1
ATOM 6165 O O . ALA E 1 70 ? 29.783 -21.535 12.080 1.00 19.58 70 ALA E O 1
ATOM 6167 N N . PHE E 1 71 ? 29.389 -21.128 9.900 1.00 17.70 71 PHE E N 1
ATOM 6168 C CA . PHE E 1 71 ? 28.928 -19.762 10.110 1.00 17.34 71 PHE E CA 1
ATOM 6169 C C . PHE E 1 71 ? 27.539 -19.771 10.748 1.00 16.82 71 PHE E C 1
ATOM 6170 O O . PHE E 1 71 ? 27.272 -19.027 11.691 1.00 15.59 71 PHE E O 1
ATOM 6178 N N . LEU E 1 72 ? 26.660 -20.626 10.234 1.00 14.39 72 LEU E N 1
ATOM 6179 C CA . LEU E 1 72 ? 25.300 -20.712 10.744 1.00 15.44 72 LEU E CA 1
ATOM 6180 C C . LEU E 1 72 ? 25.202 -21.218 12.177 1.00 16.90 72 LEU E C 1
ATOM 6181 O O . LEU E 1 72 ? 24.175 -21.041 12.817 1.00 15.38 72 LEU E O 1
ATOM 6186 N N . THR E 1 73 ? 26.265 -21.844 12.678 1.00 18.58 73 THR E N 1
ATOM 6187 C CA . THR E 1 73 ? 26.274 -22.344 14.053 1.00 18.75 73 THR E CA 1
ATOM 6188 C C . THR E 1 73 ? 27.328 -21.641 14.916 1.00 19.15 73 THR E C 1
ATOM 6189 O O . THR E 1 73 ? 27.617 -22.081 16.031 1.00 18.95 73 THR E O 1
ATOM 6193 N N . ARG E 1 74 ? 27.861 -20.526 14.421 1.00 17.73 74 ARG E N 1
ATOM 6194 C CA . ARG E 1 74 ? 28.894 -19.775 15.136 1.00 19.77 74 ARG E CA 1
ATOM 6195 C C . ARG E 1 74 ? 28.435 -19.209 16.475 1.00 19.32 74 ARG E C 1
ATOM 6196 O O . ARG E 1 74 ? 29.256 -18.896 17.336 1.00 18.02 74 ARG E O 1
ATOM 6204 N N . GLY E 1 75 ? 27.121 -19.092 16.646 1.00 16.79 75 GLY E N 1
ATOM 6205 C CA . GLY E 1 75 ? 26.566 -18.560 17.878 1.00 17.48 75 GLY E CA 1
ATOM 6206 C C . GLY E 1 75 ? 26.928 -19.346 19.125 1.00 18.64 75 GLY E C 1
ATOM 6207 O O . GLY E 1 75 ? 27.093 -18.763 20.195 1.00 20.47 75 GLY E O 1
ATOM 6208 N N . TYR E 1 76 ? 27.042 -20.665 18.990 1.00 21.10 76 TYR E N 1
ATOM 6209 C CA . TYR E 1 76 ? 27.392 -21.536 20.112 1.00 24.62 76 TYR E CA 1
ATOM 6210 C C . TYR E 1 76 ? 28.785 -21.220 20.649 1.00 25.31 76 TYR E C 1
ATOM 6211 O O . TYR E 1 76 ? 29.061 -21.417 21.829 1.00 29.63 76 TYR E O 1
ATOM 6220 N N . ARG E 1 77 ? 29.655 -20.745 19.767 1.00 26.27 77 ARG E N 1
ATOM 6221 C CA . ARG E 1 77 ? 31.040 -20.451 20.115 1.00 29.18 77 ARG E CA 1
ATOM 6222 C C . ARG E 1 77 ? 31.361 -19.009 20.491 1.00 28.12 77 ARG E C 1
ATOM 6223 O O . ARG E 1 77 ? 32.528 -18.666 20.686 1.00 28.27 77 ARG E O 1
ATOM 6231 N N . GLN E 1 78 ? 30.337 -18.165 20.589 1.00 26.03 78 GLN E N 1
ATOM 6232 C CA . GLN E 1 78 ? 30.547 -16.767 20.964 1.00 24.31 78 GLN E CA 1
ATOM 6233 C C . GLN E 1 78 ? 30.334 -16.554 22.458 1.00 23.87 78 GLN E C 1
ATOM 6234 O O . GLN E 1 78 ? 29.635 -17.329 23.114 1.00 23.86 78 GLN E O 1
ATOM 6240 N N . ARG E 1 79 ? 30.942 -15.497 22.987 1.00 23.78 79 ARG E N 1
ATOM 6241 C CA . ARG E 1 79 ? 30.807 -15.165 24.401 1.00 25.87 79 ARG E CA 1
ATOM 6242 C C . ARG E 1 79 ? 30.109 -13.816 24.536 1.00 23.60 79 ARG E C 1
ATOM 6243 O O . ARG E 1 79 ? 30.507 -12.837 23.904 1.00 22.38 79 ARG E O 1
ATOM 6251 N N . LEU E 1 80 ? 29.080 -13.773 25.377 1.00 22.95 80 LEU E N 1
ATOM 6252 C CA . LEU E 1 80 ? 28.295 -12.563 25.596 1.00 24.18 80 LEU E CA 1
ATOM 6253 C C . LEU E 1 80 ? 29.124 -11.325 25.933 1.00 25.44 80 LEU E C 1
ATOM 6254 O O . LEU E 1 80 ? 28.853 -10.237 25.425 1.00 23.96 80 LEU E O 1
ATOM 6259 N N . GLU E 1 81 ? 30.129 -11.491 26.788 1.00 26.11 81 GLU E N 1
ATOM 6260 C CA . GLU E 1 81 ? 30.988 -10.378 27.179 1.00 28.93 81 GLU E CA 1
ATOM 6261 C C . GLU E 1 81 ? 31.779 -9.821 25.999 1.00 27.37 81 GLU E C 1
ATOM 6262 O O . GLU E 1 81 ? 31.988 -8.614 25.906 1.00 27.30 81 GLU E O 1
ATOM 6268 N N . GLU E 1 82 ? 32.198 -10.698 25.091 1.00 27.87 82 GLU E N 1
ATOM 6269 C CA . GLU E 1 82 ? 32.955 -10.276 23.913 1.00 29.60 82 GLU E CA 1
ATOM 6270 C C . GLU E 1 82 ? 32.033 -9.640 22.873 1.00 27.82 82 GLU E C 1
ATOM 6271 O O . GLU E 1 82 ? 32.403 -8.673 22.210 1.00 28.85 82 GLU E O 1
ATOM 6277 N N . VAL E 1 83 ? 30.827 -10.188 22.750 1.00 28.19 83 VAL E N 1
ATOM 6278 C CA . VAL E 1 83 ? 29.833 -9.687 21.805 1.00 27.03 83 VAL E CA 1
ATOM 6279 C C . VAL E 1 83 ? 29.430 -8.253 22.152 1.00 25.40 83 VAL E C 1
ATOM 6280 O O . VAL E 1 83 ? 29.312 -7.404 21.272 1.00 25.48 83 VAL E O 1
ATOM 6284 N N . VAL E 1 84 ? 29.241 -7.986 23.440 1.00 24.40 84 VAL E N 1
ATOM 6285 C CA . VAL E 1 84 ? 28.866 -6.652 23.899 1.00 25.04 84 VAL E CA 1
ATOM 6286 C C . VAL E 1 84 ? 30.083 -5.732 23.892 1.00 27.14 84 VAL E C 1
ATOM 6287 O O . VAL E 1 84 ? 29.959 -4.517 23.696 1.00 22.96 84 VAL E O 1
ATOM 6291 N N . GLY E 1 85 ? 31.261 -6.334 24.047 1.00 29.26 85 GLY E N 1
ATOM 6292 C CA . GLY E 1 85 ? 32.487 -5.565 24.102 1.00 34.31 85 GLY E CA 1
ATOM 6293 C C . GLY E 1 85 ? 32.412 -4.810 25.412 1.00 35.34 85 GLY E C 1
ATOM 6294 O O . GLY E 1 85 ? 32.244 -5.412 26.478 1.00 39.67 85 GLY E O 1
ATOM 6295 N N . GLY E 1 86 ? 32.483 -3.490 25.330 1.00 33.62 86 GLY E N 1
ATOM 6296 C CA . GLY E 1 86 ? 32.388 -2.677 26.527 1.00 33.46 86 GLY E CA 1
ATOM 6297 C C . GLY E 1 86 ? 31.431 -1.533 26.265 1.00 34.14 86 GLY E C 1
ATOM 6298 O O . GLY E 1 86 ? 31.413 -0.546 27.004 1.00 32.71 86 GLY E O 1
ATOM 6299 N N . ALA E 1 87 ? 30.615 -1.689 25.222 1.00 30.87 87 ALA E N 1
ATOM 6300 C CA . ALA E 1 87 ? 29.655 -0.671 24.815 1.00 30.11 87 ALA E CA 1
ATOM 6301 C C . ALA E 1 87 ? 28.430 -0.552 25.715 1.00 28.92 87 ALA E C 1
ATOM 6302 O O . ALA E 1 87 ? 27.301 -0.829 25.304 1.00 27.58 87 ALA E O 1
ATOM 6304 N N . VAL E 1 88 ? 28.678 -0.176 26.964 1.00 29.10 88 VAL E N 1
ATOM 6305 C CA . VAL E 1 88 ? 27.632 0.035 27.954 1.00 28.16 88 VAL E CA 1
ATOM 6306 C C . VAL E 1 88 ? 27.926 1.443 28.455 1.00 30.14 88 VAL E C 1
ATOM 6307 O O . VAL E 1 88 ? 28.994 1.703 29.014 1.00 30.05 88 VAL E O 1
ATOM 6311 N N . PHE E 1 89 ? 27.000 2.358 28.192 1.00 29.77 89 PHE E N 1
ATOM 6312 C CA . PHE E 1 89 ? 27.162 3.759 28.558 1.00 31.14 89 PHE E CA 1
ATOM 6313 C C . PHE E 1 89 ? 26.189 4.210 29.641 1.00 31.77 89 PHE E C 1
ATOM 6314 O O . PHE E 1 89 ? 25.219 3.515 29.948 1.00 30.75 89 PHE E O 1
ATOM 6322 N N . PRO E 1 90 ? 26.462 5.371 30.264 1.00 32.01 90 PRO E N 1
ATOM 6323 C CA . PRO E 1 90 ? 25.591 5.907 31.314 1.00 31.86 90 PRO E CA 1
ATOM 6324 C C . PRO E 1 90 ? 24.255 6.294 30.690 1.00 31.41 90 PRO E C 1
ATOM 6325 O O . PRO E 1 90 ? 24.222 6.898 29.615 1.00 31.42 90 PRO E O 1
ATOM 6329 N N . ALA E 1 91 ? 23.158 5.934 31.352 1.00 31.24 91 ALA E N 1
ATOM 6330 C CA . ALA E 1 91 ? 21.826 6.251 30.849 1.00 29.61 91 ALA E CA 1
ATOM 6331 C C . ALA E 1 91 ? 21.641 7.759 30.704 1.00 30.48 91 ALA E C 1
ATOM 6332 O O . ALA E 1 91 ? 22.095 8.530 31.550 1.00 31.45 91 ALA E O 1
ATOM 6334 N N . GLU E 1 92 ? 20.995 8.172 29.617 1.00 28.28 92 GLU E N 1
ATOM 6335 C CA . GLU E 1 92 ? 20.745 9.589 29.348 1.00 29.04 92 GLU E CA 1
ATOM 6336 C C . GLU E 1 92 ? 19.388 10.038 29.873 1.00 30.66 92 GLU E C 1
ATOM 6337 O O . GLU E 1 92 ? 19.144 11.232 30.054 1.00 29.38 92 GLU E O 1
ATOM 6343 N N . GLY E 1 93 ? 18.507 9.069 30.095 1.00 31.81 93 GLY E N 1
ATOM 6344 C CA . GLY E 1 93 ? 17.172 9.352 30.585 1.00 30.86 93 GLY E CA 1
ATOM 6345 C C . GLY E 1 93 ? 16.564 8.112 31.208 1.00 30.97 93 GLY E C 1
ATOM 6346 O O . GLY E 1 93 ? 17.228 7.080 31.337 1.00 30.34 93 GLY E O 1
ATOM 6347 N N . SER E 1 94 ? 15.287 8.199 31.566 1.00 30.57 94 SER E N 1
ATOM 6348 C CA . SER E 1 94 ? 14.595 7.083 32.201 1.00 32.40 94 SER E CA 1
ATOM 6349 C C . SER E 1 94 ? 13.577 6.394 31.294 1.00 29.46 94 SER E C 1
ATOM 6350 O O . SER E 1 94 ? 13.058 5.334 31.637 1.00 30.79 94 SER E O 1
ATOM 6353 N N . GLU E 1 95 ? 13.309 6.990 30.136 1.00 27.38 95 GLU E N 1
ATOM 6354 C CA . GLU E 1 95 ? 12.338 6.434 29.204 1.00 27.24 95 GLU E CA 1
ATOM 6355 C C . GLU E 1 95 ? 12.791 5.183 28.463 1.00 23.72 95 GLU E C 1
ATOM 6356 O O . GLU E 1 95 ? 13.980 4.907 28.315 1.00 21.96 95 GLU E O 1
ATOM 6362 N N . MET E 1 96 ? 11.801 4.444 27.989 1.00 21.82 96 MET E N 1
ATOM 6363 C CA . MET E 1 96 ? 11.997 3.211 27.252 1.00 19.12 96 MET E CA 1
ATOM 6364 C C . MET E 1 96 ? 12.757 3.441 25.944 1.00 15.68 96 MET E C 1
ATOM 6365 O O . MET E 1 96 ? 12.570 4.458 25.273 1.00 17.87 96 MET E O 1
ATOM 6370 N N . VAL E 1 97 ? 13.665 2.523 25.636 1.00 13.90 97 VAL E N 1
ATOM 6371 C CA . VAL E 1 97 ? 14.413 2.560 24.383 1.00 16.65 97 VAL E CA 1
ATOM 6372 C C . VAL E 1 97 ? 13.887 1.357 23.598 1.00 15.62 97 VAL E C 1
ATOM 6373 O O . VAL E 1 97 ? 13.808 0.254 24.139 1.00 19.92 97 VAL E O 1
ATOM 6377 N N . VAL E 1 98 ? 13.495 1.572 22.345 1.00 17.90 98 VAL E N 1
ATOM 6378 C CA . VAL E 1 98 ? 12.985 0.482 21.516 1.00 15.55 98 VAL E CA 1
ATOM 6379 C C . VAL E 1 98 ? 13.820 0.338 20.251 1.00 16.01 98 VAL E C 1
ATOM 6380 O O . VAL E 1 98 ? 14.002 1.301 19.510 1.00 18.95 98 VAL E O 1
ATOM 6384 N N . VAL E 1 99 ? 14.396 -0.844 20.058 1.00 15.70 99 VAL E N 1
ATOM 6385 C CA . VAL E 1 99 ? 15.179 -1.126 18.859 1.00 16.73 99 VAL E CA 1
ATOM 6386 C C . VAL E 1 99 ? 14.347 -2.151 18.099 1.00 16.57 99 VAL E C 1
ATOM 6387 O O . VAL E 1 99 ? 14.276 -3.316 18.486 1.00 18.66 99 VAL E O 1
ATOM 6391 N N . LYS E 1 100 ? 13.677 -1.710 17.044 1.00 18.03 100 LYS E N 1
ATOM 6392 C CA . LYS E 1 100 ? 12.849 -2.632 16.283 1.00 17.24 100 LYS E CA 1
ATOM 6393 C C . LYS E 1 100 ? 13.380 -3.010 14.911 1.00 12.77 100 LYS E C 1
ATOM 6394 O O . LYS E 1 100 ? 14.334 -2.417 14.413 1.00 10.15 100 LYS E O 1
ATOM 6400 N N . GLY E 1 101 ? 12.805 -4.066 14.346 1.00 13.69 101 GLY E N 1
ATOM 6401 C CA . GLY E 1 101 ? 13.200 -4.504 13.024 1.00 11.59 101 GLY E CA 1
ATOM 6402 C C . GLY E 1 101 ? 14.583 -5.094 12.852 1.00 11.64 101 GLY E C 1
ATOM 6403 O O . GLY E 1 101 ? 15.155 -4.972 11.779 1.00 13.54 101 GLY E O 1
ATOM 6404 N N . VAL E 1 102 ? 15.148 -5.702 13.893 1.00 10.89 102 VAL E N 1
ATOM 6405 C CA . VAL E 1 102 ? 16.465 -6.321 13.744 1.00 11.56 102 VAL E CA 1
ATOM 6406 C C . VAL E 1 102 ? 16.238 -7.652 13.032 1.00 11.83 102 VAL E C 1
ATOM 6407 O O . VAL E 1 102 ? 15.779 -8.613 13.647 1.00 14.14 102 VAL E O 1
ATOM 6411 N N . GLU E 1 103 ? 16.529 -7.705 11.733 1.00 10.63 103 GLU E N 1
ATOM 6412 C CA . GLU E 1 103 ? 16.322 -8.945 10.991 1.00 13.30 103 GLU E CA 1
ATOM 6413 C C . GLU E 1 103 ? 17.193 -10.062 11.544 1.00 11.23 103 GLU E C 1
ATOM 6414 O O . GLU E 1 103 ? 18.293 -9.815 12.049 1.00 14.25 103 GLU E O 1
ATOM 6420 N N . PHE E 1 104 ? 16.663 -11.279 11.516 1.00 10.77 104 PHE E N 1
ATOM 6421 C CA . PHE E 1 104 ? 17.393 -12.442 12.001 1.00 11.62 104 PHE E CA 1
ATOM 6422 C C . PHE E 1 104 ? 17.125 -13.655 11.127 1.00 14.11 104 PHE E C 1
ATOM 6423 O O . PHE E 1 104 ? 16.096 -13.740 10.449 1.00 9.89 104 PHE E O 1
ATOM 6431 N N . TYR E 1 105 ? 18.047 -14.611 11.190 1.00 12.83 105 TYR E N 1
ATOM 6432 C CA . TYR E 1 105 ? 17.942 -15.859 10.452 1.00 13.57 105 TYR E CA 1
ATOM 6433 C C . TYR E 1 105 ? 18.432 -16.948 11.395 1.00 15.55 105 TYR E C 1
ATOM 6434 O O . TYR E 1 105 ? 19.457 -16.786 12.059 1.00 15.52 105 TYR E O 1
ATOM 6443 N N . SER E 1 106 ? 17.692 -18.047 11.462 1.00 14.12 106 SER E N 1
ATOM 6444 C CA . SER E 1 106 ? 18.067 -19.159 12.322 1.00 13.90 106 SER E CA 1
ATOM 6445 C C . SER E 1 106 ? 17.706 -20.470 11.635 1.00 15.06 106 SER E C 1
ATOM 6446 O O . SER E 1 106 ? 17.292 -20.479 10.478 1.00 14.24 106 SER E O 1
ATOM 6449 N N . MET E 1 107 ? 17.924 -21.575 12.335 1.00 14.48 107 MET E N 1
ATOM 6450 C CA . MET E 1 107 ? 17.627 -22.904 11.814 1.00 17.29 107 MET E CA 1
ATOM 6451 C C . MET E 1 107 ? 16.796 -23.632 12.853 1.00 15.17 107 MET E C 1
ATOM 6452 O O . MET E 1 107 ? 17.165 -23.649 14.026 1.00 17.88 107 MET E O 1
ATOM 6457 N N . CYS E 1 108 ? 15.665 -24.207 12.450 1.00 16.04 108 CYS E N 1
ATOM 6458 C CA . CYS E 1 108 ? 14.843 -24.930 13.420 1.00 15.72 108 CYS E CA 1
ATOM 6459 C C . CYS E 1 108 ? 15.574 -26.215 13.792 1.00 16.66 108 CYS E C 1
ATOM 6460 O O . CYS E 1 108 ? 16.096 -26.915 12.923 1.00 13.31 108 CYS E O 1
ATOM 6463 N N . GLU E 1 109 ? 15.645 -26.507 15.086 1.00 16.12 109 GLU E N 1
ATOM 6464 C CA . GLU E 1 109 ? 16.342 -27.708 15.534 1.00 17.98 109 GLU E CA 1
ATOM 6465 C C . GLU E 1 109 ? 15.630 -28.989 15.102 1.00 17.27 109 GLU E C 1
ATOM 6466 O O . GLU E 1 109 ? 16.242 -30.053 15.032 1.00 15.70 109 GLU E O 1
ATOM 6472 N N . HIS E 1 110 ? 14.356 -28.860 14.745 1.00 15.77 110 HIS E N 1
ATOM 6473 C CA . HIS E 1 110 ? 13.539 -30.002 14.340 1.00 16.99 110 HIS E CA 1
ATOM 6474 C C . HIS E 1 110 ? 13.752 -30.512 12.915 1.00 18.39 110 HIS E C 1
ATOM 6475 O O . HIS E 1 110 ? 13.751 -31.724 12.684 1.00 19.89 110 HIS E O 1
ATOM 6482 N N . HIS E 1 111 ? 13.919 -29.600 11.960 1.00 17.80 111 HIS E N 1
ATOM 6483 C CA . HIS E 1 111 ? 14.096 -29.994 10.560 1.00 17.02 111 HIS E CA 1
ATOM 6484 C C . HIS E 1 111 ? 15.383 -29.493 9.924 1.00 16.49 111 HIS E C 1
ATOM 6485 O O . HIS E 1 111 ? 15.689 -29.859 8.791 1.00 19.29 111 HIS E O 1
ATOM 6492 N N . LEU E 1 112 ? 16.123 -28.655 10.644 1.00 16.03 112 LEU E N 1
ATOM 6493 C CA . LEU E 1 112 ? 17.359 -28.062 10.136 1.00 14.25 112 LEU E CA 1
ATOM 6494 C C . LEU E 1 112 ? 17.066 -27.202 8.902 1.00 14.58 112 LEU E C 1
ATOM 6495 O O . LEU E 1 112 ? 17.841 -27.171 7.949 1.00 13.79 112 LEU E O 1
ATOM 6500 N N . LEU E 1 113 ? 15.907 -26.547 8.920 1.00 14.31 113 LEU E N 1
ATOM 6501 C CA . LEU E 1 113 ? 15.497 -25.651 7.841 1.00 14.77 113 LEU E CA 1
ATOM 6502 C C . LEU E 1 113 ? 15.410 -24.239 8.426 1.00 14.41 113 LEU E C 1
ATOM 6503 O O . LEU E 1 113 ? 15.063 -24.056 9.597 1.00 13.67 113 LEU E O 1
ATOM 6508 N N . PRO E 1 114 ? 15.714 -23.219 7.611 1.00 14.77 114 PRO E N 1
ATOM 6509 C CA . PRO E 1 114 ? 15.682 -21.827 8.068 1.00 15.93 114 PRO E CA 1
ATOM 6510 C C . PRO E 1 114 ? 14.339 -21.255 8.506 1.00 16.30 114 PRO E C 1
ATOM 6511 O O . PRO E 1 114 ? 13.292 -21.649 8.006 1.00 15.32 114 PRO E O 1
ATOM 6515 N N . PHE E 1 115 ? 14.385 -20.409 9.533 1.00 12.39 115 PHE E N 1
ATOM 6516 C CA . PHE E 1 115 ? 13.206 -19.663 9.963 1.00 13.04 115 PHE E CA 1
ATOM 6517 C C . PHE E 1 115 ? 13.785 -18.275 10.186 1.00 12.38 115 PHE E C 1
ATOM 6518 O O . PHE E 1 115 ? 14.904 -18.132 10.687 1.00 14.64 115 PHE E O 1
ATOM 6526 N N . PHE E 1 116 ? 13.092 -17.256 9.695 1.00 12.55 116 PHE E N 1
ATOM 6527 C CA . PHE E 1 116 ? 13.631 -15.911 9.786 1.00 10.02 116 PHE E CA 1
ATOM 6528 C C . PHE E 1 116 ? 12.570 -14.841 9.922 1.00 11.55 116 PHE E C 1
ATOM 6529 O O . PHE E 1 116 ? 11.391 -15.093 9.712 1.00 10.74 116 PHE E O 1
ATOM 6537 N N . GLY E 1 117 ? 13.007 -13.635 10.265 1.00 10.75 117 GLY E N 1
ATOM 6538 C CA . GLY E 1 117 ? 12.072 -12.543 10.425 1.00 10.02 117 GLY E CA 1
ATOM 6539 C C . GLY E 1 117 ? 12.734 -11.369 11.100 1.00 9.45 117 GLY E C 1
ATOM 6540 O O . GLY E 1 117 ? 13.827 -10.958 10.713 1.00 10.96 117 GLY E O 1
ATOM 6541 N N . LYS E 1 118 ? 12.091 -10.856 12.143 1.00 10.40 118 LYS E N 1
ATOM 6542 C CA . LYS E 1 118 ? 12.620 -9.709 12.863 1.00 10.06 118 LYS E CA 1
ATOM 6543 C C . LYS E 1 118 ? 12.497 -9.852 14.365 1.00 9.94 118 LYS E C 1
ATOM 6544 O O . LYS E 1 118 ? 11.616 -10.557 14.869 1.00 11.38 118 LYS E O 1
ATOM 6550 N N . VAL E 1 119 ? 13.386 -9.158 15.070 1.00 11.12 119 VAL E N 1
ATOM 6551 C CA . VAL E 1 119 ? 13.377 -9.144 16.527 1.00 11.81 119 VAL E CA 1
ATOM 6552 C C . VAL E 1 119 ? 13.214 -7.686 16.933 1.00 14.57 119 VAL E C 1
ATOM 6553 O O . VAL E 1 119 ? 13.868 -6.797 16.377 1.00 11.51 119 VAL E O 1
ATOM 6557 N N . HIS E 1 120 ? 12.312 -7.448 17.876 1.00 12.13 120 HIS E N 1
ATOM 6558 C CA . HIS E 1 120 ? 12.052 -6.110 18.375 1.00 13.70 120 HIS E CA 1
ATOM 6559 C C . HIS E 1 120 ? 12.406 -6.141 19.860 1.00 16.27 120 HIS E C 1
ATOM 6560 O O . HIS E 1 120 ? 11.975 -7.035 20.591 1.00 13.11 120 HIS E O 1
ATOM 6567 N N . ILE E 1 121 ? 13.229 -5.190 20.284 1.00 15.47 121 ILE E N 1
ATOM 6568 C CA . ILE E 1 121 ? 13.672 -5.123 21.672 1.00 17.51 121 ILE E CA 1
ATOM 6569 C C . ILE E 1 121 ? 13.278 -3.815 22.348 1.00 14.86 121 ILE E C 1
ATOM 6570 O O . ILE E 1 121 ? 13.353 -2.744 21.752 1.00 17.64 121 ILE E O 1
ATOM 6575 N N . GLY E 1 122 ? 12.841 -3.916 23.597 1.00 14.75 122 GLY E N 1
ATOM 6576 C CA . GLY E 1 122 ? 12.474 -2.732 24.343 1.00 15.45 122 GLY E CA 1
ATOM 6577 C C . GLY E 1 122 ? 12.980 -2.863 25.766 1.00 15.94 122 GLY E C 1
ATOM 6578 O O . GLY E 1 122 ? 13.039 -3.971 26.303 1.00 14.58 122 GLY E O 1
ATOM 6579 N N . TYR E 1 123 ? 13.416 -1.754 26.355 1.00 15.88 123 TYR E N 1
ATOM 6580 C CA . TYR E 1 123 ? 13.889 -1.787 27.736 1.00 14.03 123 TYR E CA 1
ATOM 6581 C C . TYR E 1 123 ? 13.887 -0.418 28.401 1.00 17.85 123 TYR E C 1
ATOM 6582 O O . TYR E 1 123 ? 13.854 0.619 27.737 1.00 19.18 123 TYR E O 1
ATOM 6591 N N . ILE E 1 124 ? 13.856 -0.440 29.728 1.00 19.15 124 ILE E N 1
ATOM 6592 C CA . ILE E 1 124 ? 13.896 0.769 30.535 1.00 20.15 124 ILE E CA 1
ATOM 6593 C C . ILE E 1 124 ? 15.173 0.606 31.347 1.00 20.11 124 ILE E C 1
ATOM 6594 O O . ILE E 1 124 ? 15.307 -0.332 32.129 1.00 21.02 124 ILE E O 1
ATOM 6599 N N . PRO E 1 125 ? 16.150 1.490 31.121 1.00 23.10 125 PRO E N 1
ATOM 6600 C CA . PRO E 1 125 ? 17.447 1.473 31.803 1.00 24.61 125 PRO E CA 1
ATOM 6601 C C . PRO E 1 125 ? 17.383 1.682 33.310 1.00 24.44 125 PRO E C 1
ATOM 6602 O O . PRO E 1 125 ? 16.408 2.214 33.845 1.00 24.69 125 PRO E O 1
ATOM 6606 N N . ASP E 1 126 ? 18.433 1.222 33.980 1.00 27.06 126 ASP E N 1
ATOM 6607 C CA . ASP E 1 126 ? 18.600 1.398 35.415 1.00 28.97 126 ASP E CA 1
ATOM 6608 C C . ASP E 1 126 ? 20.042 1.883 35.528 1.00 28.44 126 ASP E C 1
ATOM 6609 O O . ASP E 1 126 ? 20.926 1.159 35.990 1.00 27.78 126 ASP E O 1
ATOM 6614 N N . GLY E 1 127 ? 20.283 3.072 34.982 1.00 28.97 127 GLY E N 1
ATOM 6615 C CA . GLY E 1 127 ? 21.611 3.658 35.019 1.00 29.88 127 GLY E CA 1
ATOM 6616 C C . GLY E 1 127 ? 22.548 3.285 33.879 1.00 29.41 127 GLY E C 1
ATOM 6617 O O . GLY E 1 127 ? 23.606 3.897 33.741 1.00 30.56 127 GLY E O 1
ATOM 6618 N N . LYS E 1 128 ? 22.171 2.314 33.047 1.00 25.87 128 LYS E N 1
ATOM 6619 C CA . LYS E 1 128 ? 23.035 1.900 31.940 1.00 27.71 128 LYS E CA 1
ATOM 6620 C C . LYS E 1 128 ? 22.293 1.565 30.645 1.00 26.40 128 LYS E C 1
ATOM 6621 O O . LYS E 1 128 ? 21.261 0.889 30.666 1.00 23.92 128 LYS E O 1
ATOM 6627 N N . ILE E 1 129 ? 22.826 2.055 29.527 1.00 23.87 129 ILE E N 1
ATOM 6628 C CA . ILE E 1 129 ? 22.259 1.782 28.209 1.00 21.69 129 ILE E CA 1
ATOM 6629 C C . ILE E 1 129 ? 23.286 1.031 27.369 1.00 23.15 129 ILE E C 1
ATOM 6630 O O . ILE E 1 129 ? 24.494 1.139 27.599 1.00 25.32 129 ILE E O 1
ATOM 6635 N N . LEU E 1 130 ? 22.802 0.266 26.398 1.00 22.28 130 LEU E N 1
ATOM 6636 C CA . LEU E 1 130 ? 23.672 -0.516 25.534 1.00 23.77 130 LEU E CA 1
ATOM 6637 C C . LEU E 1 130 ? 23.851 0.140 24.169 1.00 22.81 130 LEU E C 1
ATOM 6638 O O . LEU E 1 130 ? 22.960 0.847 23.689 1.00 23.43 130 LEU E O 1
ATOM 6643 N N . GLY E 1 131 ? 25.030 -0.053 23.578 1.00 21.23 131 GLY E N 1
ATOM 6644 C CA . GLY E 1 131 ? 25.293 0.476 22.252 1.00 21.22 131 GLY E CA 1
ATOM 6645 C C . GLY E 1 131 ? 24.289 -0.217 21.349 1.00 20.74 131 GLY E C 1
ATOM 6646 O O . GLY E 1 131 ? 24.162 -1.436 21.402 1.00 19.93 131 GLY E O 1
ATOM 6647 N N . LEU E 1 132 ? 23.569 0.556 20.542 1.00 22.05 132 LEU E N 1
ATOM 6648 C CA . LEU E 1 132 ? 22.527 0.013 19.670 1.00 22.32 132 LEU E CA 1
ATOM 6649 C C . LEU E 1 132 ? 22.874 -1.242 18.883 1.00 21.72 132 LEU E C 1
ATOM 6650 O O . LEU E 1 132 ? 22.107 -2.206 18.891 1.00 18.26 132 LEU E O 1
ATOM 6655 N N . SER E 1 133 ? 24.037 -1.242 18.237 1.00 20.59 133 SER E N 1
ATOM 6656 C CA . SER E 1 133 ? 24.472 -2.379 17.428 1.00 19.93 133 SER E CA 1
ATOM 6657 C C . SER E 1 133 ? 24.680 -3.663 18.219 1.00 18.76 133 SER E C 1
ATOM 6658 O O . SER E 1 133 ? 24.608 -4.755 17.657 1.00 17.45 133 SER E O 1
ATOM 6661 N N . LYS E 1 134 ? 24.951 -3.541 19.517 1.00 17.81 134 LYS E N 1
ATOM 6662 C CA . LYS E 1 134 ? 25.178 -4.728 20.330 1.00 16.69 134 LYS E CA 1
ATOM 6663 C C . LYS E 1 134 ? 23.916 -5.567 20.468 1.00 16.89 134 LYS E C 1
ATOM 6664 O O . LYS E 1 134 ? 23.989 -6.765 20.712 1.00 16.91 134 LYS E O 1
ATOM 6670 N N . PHE E 1 135 ? 22.757 -4.937 20.294 1.00 16.33 135 PHE E N 1
ATOM 6671 C CA . PHE E 1 135 ? 21.492 -5.663 20.364 1.00 16.17 135 PHE E CA 1
ATOM 6672 C C . PHE E 1 135 ? 21.430 -6.641 19.200 1.00 14.44 135 PHE E C 1
ATOM 6673 O O . PHE E 1 135 ? 21.014 -7.790 19.360 1.00 16.40 135 PHE E O 1
ATOM 6681 N N . ALA E 1 136 ? 21.881 -6.180 18.037 1.00 14.45 136 ALA E N 1
ATOM 6682 C CA . ALA E 1 136 ? 21.915 -7.004 16.836 1.00 15.44 136 ALA E CA 1
ATOM 6683 C C . ALA E 1 136 ? 22.950 -8.117 16.990 1.00 15.25 136 ALA E C 1
ATOM 6684 O O . ALA E 1 136 ? 22.735 -9.233 16.538 1.00 12.90 136 ALA E O 1
ATOM 6686 N N . ARG E 1 137 ? 24.074 -7.813 17.636 1.00 15.52 137 ARG E N 1
ATOM 6687 C CA . ARG E 1 137 ? 25.104 -8.826 17.835 1.00 16.80 137 ARG E CA 1
ATOM 6688 C C . ARG E 1 137 ? 24.609 -9.922 18.780 1.00 15.59 137 ARG E C 1
ATOM 6689 O O . ARG E 1 137 ? 24.956 -11.096 18.622 1.00 17.73 137 ARG E O 1
ATOM 6697 N N . ILE E 1 138 ? 23.792 -9.536 19.754 1.00 14.30 138 ILE E N 1
ATOM 6698 C CA . ILE E 1 138 ? 23.220 -10.491 20.697 1.00 14.78 138 ILE E CA 1
ATOM 6699 C C . ILE E 1 138 ? 22.195 -11.357 19.956 1.00 15.50 138 ILE E C 1
ATOM 6700 O O . ILE E 1 138 ? 22.173 -12.576 20.123 1.00 14.01 138 ILE E O 1
ATOM 6705 N N . VAL E 1 139 ? 21.376 -10.723 19.114 1.00 15.86 139 VAL E N 1
ATOM 6706 C CA . VAL E 1 139 ? 20.376 -11.445 18.327 1.00 15.04 139 VAL E CA 1
ATOM 6707 C C . VAL E 1 139 ? 21.090 -12.519 17.496 1.00 12.73 139 VAL E C 1
ATOM 6708 O O . VAL E 1 139 ? 20.732 -13.690 17.559 1.00 16.08 139 VAL E O 1
ATOM 6712 N N . ASP E 1 140 ? 22.149 -12.122 16.792 1.00 13.60 140 ASP E N 1
ATOM 6713 C CA . ASP E 1 140 ? 22.909 -13.049 15.959 1.00 15.48 140 ASP E CA 1
ATOM 6714 C C . ASP E 1 140 ? 23.564 -14.181 16.749 1.00 13.67 140 ASP E C 1
ATOM 6715 O O . ASP E 1 140 ? 23.657 -15.308 16.267 1.00 14.37 140 ASP E O 1
ATOM 6720 N N . MET E 1 141 ? 24.002 -13.886 17.967 1.00 15.40 141 MET E N 1
ATOM 6721 C CA . MET E 1 141 ? 24.645 -14.892 18.808 1.00 15.74 141 MET E CA 1
ATOM 6722 C C . MET E 1 141 ? 23.712 -16.061 19.117 1.00 17.06 141 MET E C 1
ATOM 6723 O O . MET E 1 141 ? 24.135 -17.219 19.151 1.00 18.17 141 MET E O 1
ATOM 6728 N N . PHE E 1 142 ? 22.441 -15.756 19.351 1.00 14.38 142 PHE E N 1
ATOM 6729 C CA . PHE E 1 142 ? 21.482 -16.794 19.669 1.00 11.54 142 PHE E CA 1
ATOM 6730 C C . PHE E 1 142 ? 20.739 -17.349 18.466 1.00 13.63 142 PHE E C 1
ATOM 6731 O O . PHE E 1 142 ? 20.282 -18.489 18.497 1.00 14.81 142 PHE E O 1
ATOM 6739 N N . ALA E 1 143 ? 20.687 -16.571 17.386 1.00 13.87 143 ALA E N 1
ATOM 6740 C CA . ALA E 1 143 ? 20.009 -17.001 16.161 1.00 13.52 143 ALA E CA 1
ATOM 6741 C C . ALA E 1 143 ? 20.871 -17.971 15.357 1.00 13.85 143 ALA E C 1
ATOM 6742 O O . ALA E 1 143 ? 20.361 -18.909 14.749 1.00 10.96 143 ALA E O 1
ATOM 6744 N N . ARG E 1 144 ? 22.182 -17.754 15.371 1.00 14.14 144 ARG E N 1
ATOM 6745 C CA . ARG E 1 144 ? 23.089 -18.623 14.635 1.00 12.35 144 ARG E CA 1
ATOM 6746 C C . ARG E 1 144 ? 23.386 -19.884 15.432 1.00 17.08 144 ARG E C 1
ATOM 6747 O O . ARG E 1 144 ? 24.524 -20.156 15.833 1.00 18.25 144 ARG E O 1
ATOM 6755 N N . ARG E 1 145 ? 22.316 -20.646 15.643 1.00 15.49 145 ARG E N 1
ATOM 6756 C CA . ARG E 1 145 ? 22.320 -21.900 16.382 1.00 15.09 145 ARG E CA 1
ATOM 6757 C C . ARG E 1 145 ? 21.110 -22.674 15.875 1.00 18.71 145 ARG E C 1
ATOM 6758 O O . ARG E 1 145 ? 20.388 -22.194 14.999 1.00 19.02 145 ARG E O 1
ATOM 6766 N N . LEU E 1 146 ? 20.929 -23.894 16.374 1.00 15.63 146 LEU E N 1
ATOM 6767 C CA . LEU E 1 146 ? 19.745 -24.667 16.036 1.00 15.45 146 LEU E CA 1
ATOM 6768 C C . LEU E 1 146 ? 18.782 -24.144 17.103 1.00 17.74 146 LEU E C 1
ATOM 6769 O O . LEU E 1 146 ? 19.114 -24.126 18.293 1.00 18.94 146 LEU E O 1
ATOM 6774 N N . GLN E 1 147 ? 17.608 -23.686 16.686 1.00 14.10 147 GLN E N 1
ATOM 6775 C CA . GLN E 1 147 ? 16.675 -23.094 17.629 1.00 12.15 147 GLN E CA 1
ATOM 6776 C C . GLN E 1 147 ? 15.213 -23.519 17.584 1.00 14.33 147 GLN E C 1
ATOM 6777 O O . GLN E 1 147 ? 14.781 -24.317 16.750 1.00 12.05 147 GLN E O 1
ATOM 6783 N N . VAL E 1 148 ? 14.479 -22.934 18.525 1.00 15.68 148 VAL E N 1
ATOM 6784 C CA . VAL E 1 148 ? 13.037 -23.061 18.708 1.00 18.05 148 VAL E CA 1
ATOM 6785 C C . VAL E 1 148 ? 12.724 -21.571 18.900 1.00 18.16 148 VAL E C 1
ATOM 6786 O O . VAL E 1 148 ? 13.326 -20.935 19.765 1.00 16.70 148 VAL E O 1
ATOM 6790 N N . GLN E 1 149 ? 11.818 -21.001 18.103 1.00 17.40 149 GLN E N 1
ATOM 6791 C CA . GLN E 1 149 ? 11.532 -19.567 18.223 1.00 13.99 149 GLN E CA 1
ATOM 6792 C C . GLN E 1 149 ? 11.175 -19.100 19.638 1.00 14.46 149 GLN E C 1
ATOM 6793 O O . GLN E 1 149 ? 11.514 -17.982 20.038 1.00 15.40 149 GLN E O 1
ATOM 6799 N N . GLU E 1 150 ? 10.512 -19.967 20.396 1.00 13.79 150 GLU E N 1
ATOM 6800 C CA . GLU E 1 150 ? 10.124 -19.656 21.767 1.00 15.77 150 GLU E CA 1
ATOM 6801 C C . GLU E 1 150 ? 11.347 -19.465 22.663 1.00 17.33 150 GLU E C 1
ATOM 6802 O O . GLU E 1 150 ? 11.340 -18.629 23.566 1.00 15.68 150 GLU E O 1
ATOM 6808 N N . ARG E 1 151 ? 12.387 -20.256 22.413 1.00 16.97 151 ARG E N 1
ATOM 6809 C CA . ARG E 1 151 ? 13.629 -20.178 23.179 1.00 15.22 151 ARG E CA 1
ATOM 6810 C C . ARG E 1 151 ? 14.437 -18.946 22.790 1.00 16.32 151 ARG E C 1
ATOM 6811 O O . ARG E 1 151 ? 14.996 -18.262 23.646 1.00 16.61 151 ARG E O 1
ATOM 6819 N N . LEU E 1 152 ? 14.487 -18.665 21.490 1.00 14.55 152 LEU E N 1
ATOM 6820 C CA . LEU E 1 152 ? 15.234 -17.529 20.965 1.00 13.71 152 LEU E CA 1
ATOM 6821 C C . LEU E 1 152 ? 14.859 -16.214 21.638 1.00 14.08 152 LEU E C 1
ATOM 6822 O O . LEU E 1 152 ? 15.738 -15.433 22.005 1.00 15.38 152 LEU E O 1
ATOM 6827 N N . ALA E 1 153 ? 13.559 -15.998 21.832 1.00 12.83 153 ALA E N 1
ATOM 6828 C CA . ALA E 1 153 ? 13.058 -14.776 22.460 1.00 12.47 153 ALA E CA 1
ATOM 6829 C C . ALA E 1 153 ? 13.554 -14.658 23.901 1.00 15.86 153 ALA E C 1
ATOM 6830 O O . ALA E 1 153 ? 14.045 -13.602 24.316 1.00 15.12 153 ALA E O 1
ATOM 6832 N N . VAL E 1 154 ? 13.443 -15.759 24.642 1.00 15.46 154 VAL E N 1
ATOM 6833 C CA . VAL E 1 154 ? 13.865 -15.816 26.037 1.00 16.13 154 VAL E CA 1
ATOM 6834 C C . VAL E 1 154 ? 15.374 -15.600 26.198 1.00 15.79 154 VAL E C 1
ATOM 6835 O O . VAL E 1 154 ? 15.804 -14.781 27.013 1.00 16.21 154 VAL E O 1
ATOM 6839 N N . GLN E 1 155 ? 16.174 -16.301 25.398 1.00 16.70 155 GLN E N 1
ATOM 6840 C CA . GLN E 1 155 ? 17.624 -16.167 25.496 1.00 17.73 155 GLN E CA 1
ATOM 6841 C C . GLN E 1 155 ? 18.121 -14.758 25.202 1.00 17.21 155 GLN E C 1
ATOM 6842 O O . GLN E 1 155 ? 19.041 -14.279 25.865 1.00 16.01 155 GLN E O 1
ATOM 6848 N N . ILE E 1 156 ? 17.514 -14.091 24.220 1.00 15.51 156 ILE E N 1
ATOM 6849 C CA . ILE E 1 156 ? 17.903 -12.722 23.882 1.00 14.95 156 ILE E CA 1
ATOM 6850 C C . ILE E 1 156 ? 17.572 -11.797 25.048 1.00 16.11 156 ILE E C 1
ATOM 6851 O O . ILE E 1 156 ? 18.404 -10.999 25.470 1.00 15.52 156 ILE E O 1
ATOM 6856 N N . ALA E 1 157 ? 16.358 -11.929 25.575 1.00 17.20 157 ALA E N 1
ATOM 6857 C CA . ALA E 1 157 ? 15.914 -11.112 26.698 1.00 17.37 157 ALA E CA 1
ATOM 6858 C C . ALA E 1 157 ? 16.813 -11.299 27.921 1.00 18.23 157 ALA E C 1
ATOM 6859 O O . ALA E 1 157 ? 17.235 -10.318 28.541 1.00 17.98 157 ALA E O 1
ATOM 6861 N N . GLU E 1 158 ? 17.141 -12.553 28.233 1.00 18.73 158 GLU E N 1
ATOM 6862 C CA . GLU E 1 158 ? 17.989 -12.860 29.386 1.00 22.29 158 GLU E CA 1
ATOM 6863 C C . GLU E 1 158 ? 19.410 -12.337 29.224 1.00 20.23 158 GLU E C 1
ATOM 6864 O O . GLU E 1 158 ? 20.049 -11.952 30.204 1.00 19.01 158 GLU E O 1
ATOM 6870 N N . ALA E 1 159 ? 19.894 -12.305 27.985 1.00 17.30 159 ALA E N 1
ATOM 6871 C CA . ALA E 1 159 ? 21.232 -11.803 27.704 1.00 18.19 159 ALA E CA 1
ATOM 6872 C C . ALA E 1 159 ? 21.276 -10.297 27.960 1.00 20.80 159 ALA E C 1
ATOM 6873 O O . ALA E 1 159 ? 22.210 -9.791 28.586 1.00 20.73 159 ALA E O 1
ATOM 6875 N N . ILE E 1 160 ? 20.251 -9.585 27.492 1.00 18.48 160 ILE E N 1
ATOM 6876 C CA . ILE E 1 160 ? 20.180 -8.138 27.679 1.00 18.30 160 ILE E CA 1
ATOM 6877 C C . ILE E 1 160 ? 20.031 -7.829 29.168 1.00 20.42 160 ILE E C 1
ATOM 6878 O O . ILE E 1 160 ? 20.591 -6.849 29.674 1.00 16.70 160 ILE E O 1
ATOM 6883 N N . GLN E 1 161 ? 19.295 -8.691 29.864 1.00 20.30 161 GLN E N 1
ATOM 6884 C CA . GLN E 1 161 ? 19.074 -8.546 31.300 1.00 23.91 161 GLN E CA 1
ATOM 6885 C C . GLN E 1 161 ? 20.398 -8.665 32.061 1.00 24.87 161 GLN E C 1
ATOM 6886 O O . GLN E 1 161 ? 20.684 -7.878 32.968 1.00 23.13 161 GLN E O 1
ATOM 6892 N N . GLU E 1 162 ? 21.201 -9.651 31.674 1.00 23.07 162 GLU E N 1
ATOM 6893 C CA . GLU E 1 162 ? 22.491 -9.902 32.308 1.00 27.21 162 GLU E CA 1
ATOM 6894 C C . GLU E 1 162 ? 23.496 -8.778 32.064 1.00 27.30 162 GLU E C 1
ATOM 6895 O O . GLU E 1 162 ? 24.264 -8.413 32.959 1.00 26.00 162 GLU E O 1
ATOM 6901 N N . VAL E 1 163 ? 23.459 -8.208 30.864 1.00 23.88 163 VAL E N 1
ATOM 6902 C CA . VAL E 1 163 ? 24.375 -7.139 30.478 1.00 25.80 163 VAL E CA 1
ATOM 6903 C C . VAL E 1 163 ? 24.066 -5.760 31.059 1.00 25.78 163 VAL E C 1
ATOM 6904 O O . VAL E 1 163 ? 24.978 -5.037 31.473 1.00 23.93 163 VAL E O 1
ATOM 6908 N N . LEU E 1 164 ? 22.789 -5.396 31.103 1.00 22.90 164 LEU E N 1
ATOM 6909 C CA . LEU E 1 164 ? 22.409 -4.079 31.596 1.00 25.04 164 LEU E CA 1
ATOM 6910 C C . LEU E 1 164 ? 21.718 -4.008 32.947 1.00 24.00 164 LEU E C 1
ATOM 6911 O O . LEU E 1 164 ? 21.683 -2.939 33.550 1.00 25.70 164 LEU E O 1
ATOM 6916 N N . GLU E 1 165 ? 21.162 -5.124 33.414 1.00 26.28 165 GLU E N 1
ATOM 6917 C CA . GLU E 1 165 ? 20.420 -5.142 34.679 1.00 26.53 165 GLU E CA 1
ATOM 6918 C C . GLU E 1 165 ? 19.450 -3.955 34.663 1.00 25.29 165 GLU E C 1
ATOM 6919 O O . GLU E 1 165 ? 19.437 -3.126 35.576 1.00 23.39 165 GLU E O 1
ATOM 6925 N N . PRO E 1 166 ? 18.647 -3.837 33.589 1.00 21.95 166 PRO E N 1
ATOM 6926 C CA . PRO E 1 166 ? 17.691 -2.736 33.469 1.00 20.53 166 PRO E CA 1
ATOM 6927 C C . PRO E 1 166 ? 16.464 -2.956 34.342 1.00 19.55 166 PRO E C 1
ATOM 6928 O O . PRO E 1 166 ? 16.320 -4.007 34.977 1.00 19.97 166 PRO E O 1
ATOM 6932 N N . GLN E 1 167 ? 15.585 -1.961 34.386 1.00 18.93 167 GLN E N 1
ATOM 6933 C CA . GLN E 1 167 ? 14.366 -2.085 35.178 1.00 18.58 167 GLN E CA 1
ATOM 6934 C C . GLN E 1 167 ? 13.497 -3.170 34.550 1.00 19.24 167 GLN E C 1
ATOM 6935 O O . GLN E 1 167 ? 12.786 -3.891 35.250 1.00 15.54 167 GLN E O 1
ATOM 6941 N N . GLY E 1 168 ? 13.600 -3.297 33.228 1.00 14.66 168 GLY E N 1
ATOM 6942 C CA . GLY E 1 168 ? 12.837 -4.302 32.510 1.00 13.71 168 GLY E CA 1
ATOM 6943 C C . GLY E 1 168 ? 13.300 -4.420 31.071 1.00 13.39 168 GLY E C 1
ATOM 6944 O O . GLY E 1 168 ? 13.953 -3.512 30.550 1.00 15.40 168 GLY E O 1
ATOM 6945 N N . VAL E 1 169 ? 12.992 -5.556 30.449 1.00 14.62 169 VAL E N 1
ATOM 6946 C CA . VAL E 1 169 ? 13.345 -5.831 29.054 1.00 14.25 169 VAL E CA 1
ATOM 6947 C C . VAL E 1 169 ? 12.200 -6.611 28.426 1.00 14.29 169 VAL E C 1
ATOM 6948 O O . VAL E 1 169 ? 11.583 -7.448 29.079 1.00 17.77 169 VAL E O 1
ATOM 6952 N N . GLY E 1 170 ? 11.942 -6.344 27.150 1.00 15.62 170 GLY E N 1
ATOM 6953 C CA . GLY E 1 170 ? 10.904 -7.048 26.428 1.00 12.29 170 GLY E CA 1
ATOM 6954 C C . GLY E 1 170 ? 11.459 -7.361 25.052 1.00 14.73 170 GLY E C 1
ATOM 6955 O O . GLY E 1 170 ? 12.073 -6.498 24.423 1.00 12.78 170 GLY E O 1
ATOM 6956 N N . VAL E 1 171 ? 11.295 -8.607 24.612 1.00 14.86 171 VAL E N 1
ATOM 6957 C CA . VAL E 1 171 ? 11.781 -9.034 23.302 1.00 13.14 171 VAL E CA 1
ATOM 6958 C C . VAL E 1 171 ? 10.659 -9.753 22.572 1.00 15.99 171 VAL E C 1
ATOM 6959 O O . VAL E 1 171 ? 10.035 -10.656 23.124 1.00 16.32 171 VAL E O 1
ATOM 6963 N N . VAL E 1 172 ? 10.408 -9.342 21.333 1.00 14.50 172 VAL E N 1
ATOM 6964 C CA . VAL E 1 172 ? 9.378 -9.956 20.505 1.00 13.68 172 VAL E CA 1
ATOM 6965 C C . VAL E 1 172 ? 10.063 -10.471 19.239 1.00 12.44 172 VAL E C 1
ATOM 6966 O O . VAL E 1 172 ? 10.854 -9.760 18.628 1.00 11.58 172 VAL E O 1
ATOM 6970 N N . VAL E 1 173 ? 9.830 -11.738 18.909 1.00 11.49 173 VAL E N 1
ATOM 6971 C CA . VAL E 1 173 ? 10.412 -12.332 17.708 1.00 10.52 173 VAL E CA 1
ATOM 6972 C C . VAL E 1 173 ? 9.251 -12.710 16.801 1.00 12.30 173 VAL E C 1
ATOM 6973 O O . VAL E 1 173 ? 8.281 -13.304 17.255 1.00 11.58 173 VAL E O 1
ATOM 6977 N N . GLU E 1 174 ? 9.318 -12.302 15.537 1.00 12.71 174 GLU E N 1
ATOM 6978 C CA . GLU E 1 174 ? 8.264 -12.637 14.590 1.00 9.90 174 GLU E CA 1
ATOM 6979 C C . GLU E 1 174 ? 8.955 -13.264 13.392 1.00 12.42 174 GLU E C 1
ATOM 6980 O O . GLU E 1 174 ? 9.838 -12.652 12.797 1.00 9.59 174 GLU E O 1
ATOM 6986 N N . GLY E 1 175 ? 8.576 -14.491 13.055 1.00 10.97 175 GLY E N 1
ATOM 6987 C CA . GLY E 1 175 ? 9.236 -15.132 11.940 1.00 13.19 175 GLY E CA 1
ATOM 6988 C C . GLY E 1 175 ? 8.405 -16.085 11.113 1.00 12.49 175 GLY E C 1
ATOM 6989 O O . GLY E 1 175 ? 7.303 -16.473 11.494 1.00 12.80 175 GLY E O 1
ATOM 6990 N N . VAL E 1 176 ? 8.934 -16.397 9.936 1.00 11.51 176 VAL E N 1
ATOM 6991 C CA . VAL E 1 176 ? 8.302 -17.333 9.022 1.00 15.12 176 VAL E CA 1
ATOM 6992 C C . VAL E 1 176 ? 9.182 -18.572 9.057 1.00 12.88 176 VAL E C 1
ATOM 6993 O O . VAL E 1 176 ? 10.410 -18.471 9.169 1.00 13.93 176 VAL E O 1
ATOM 6997 N N . HIS E 1 177 ? 8.555 -19.739 8.981 1.00 13.16 177 HIS E N 1
ATOM 6998 C CA . HIS E 1 177 ? 9.287 -20.995 9.069 1.00 13.69 177 HIS E CA 1
ATOM 6999 C C . HIS E 1 177 ? 9.210 -21.804 7.793 1.00 12.56 177 HIS E C 1
ATOM 7000 O O . HIS E 1 177 ? 8.139 -22.269 7.413 1.00 14.33 177 HIS E O 1
ATOM 7007 N N . LEU E 1 178 ? 10.351 -21.972 7.131 1.00 13.18 178 LEU E N 1
ATOM 7008 C CA . LEU E 1 178 ? 10.367 -22.730 5.888 1.00 13.33 178 LEU E CA 1
ATOM 7009 C C . LEU E 1 178 ? 9.906 -24.176 6.052 1.00 15.27 178 LEU E C 1
ATOM 7010 O O . LEU E 1 178 ? 9.367 -24.751 5.111 1.00 17.48 178 LEU E O 1
ATOM 7015 N N . CYS E 1 179 ? 10.044 -24.741 7.254 1.00 14.13 179 CYS E N 1
ATOM 7016 C CA . CYS E 1 179 ? 9.608 -26.123 7.473 1.00 15.03 179 CYS E CA 1
ATOM 7017 C C . CYS E 1 179 ? 8.080 -26.234 7.396 1.00 15.29 179 CYS E C 1
ATOM 7018 O O . CYS E 1 179 ? 7.534 -27.331 7.247 1.00 17.45 179 CYS E O 1
ATOM 7021 N N . MET E 1 180 ? 7.398 -25.094 7.496 1.00 16.49 180 MET E N 1
ATOM 7022 C CA . MET E 1 180 ? 5.940 -25.048 7.397 1.00 17.17 180 MET E CA 1
ATOM 7023 C C . MET E 1 180 ? 5.512 -24.628 5.990 1.00 15.50 180 MET E C 1
ATOM 7024 O O . MET E 1 180 ? 4.403 -24.927 5.561 1.00 16.18 180 MET E O 1
ATOM 7029 N N . MET E 1 181 ? 6.411 -23.954 5.280 1.00 15.71 181 MET E N 1
ATOM 7030 C CA . MET E 1 181 ? 6.131 -23.419 3.946 1.00 15.96 181 MET E CA 1
ATOM 7031 C C . MET E 1 181 ? 6.558 -24.234 2.733 1.00 16.53 181 MET E C 1
ATOM 7032 O O . MET E 1 181 ? 5.811 -24.321 1.752 1.00 15.05 181 MET E O 1
ATOM 7037 N N . MET E 1 182 ? 7.766 -24.792 2.775 1.00 16.56 182 MET E N 1
ATOM 7038 C CA . MET E 1 182 ? 8.280 -25.559 1.642 1.00 16.75 182 MET E CA 1
ATOM 7039 C C . MET E 1 182 ? 8.089 -27.068 1.733 1.00 15.73 182 MET E C 1
ATOM 7040 O O . MET E 1 182 ? 8.475 -27.804 0.824 1.00 15.16 182 MET E O 1
ATOM 7045 N N . ARG E 1 183 ? 7.447 -27.511 2.809 1.00 17.17 183 ARG E N 1
ATOM 7046 C CA . ARG E 1 183 ? 7.188 -28.929 3.043 1.00 17.65 183 ARG E CA 1
ATOM 7047 C C . ARG E 1 183 ? 6.110 -29.084 4.114 1.00 18.33 183 ARG E C 1
ATOM 7048 O O . ARG E 1 183 ? 5.601 -28.091 4.642 1.00 15.35 183 ARG E O 1
ATOM 7056 N N . GLY E 1 184 ? 5.773 -30.332 4.435 1.00 18.68 184 GLY E N 1
ATOM 7057 C CA . GLY E 1 184 ? 4.767 -30.599 5.455 1.00 18.22 184 GLY E CA 1
ATOM 7058 C C . GLY E 1 184 ? 3.410 -29.997 5.139 1.00 18.25 184 GLY E C 1
ATOM 7059 O O . GLY E 1 184 ? 2.821 -30.307 4.100 1.00 17.23 184 GLY E O 1
ATOM 7060 N N . VAL E 1 185 ? 2.916 -29.136 6.029 1.00 18.02 185 VAL E N 1
ATOM 7061 C CA . VAL E 1 185 ? 1.615 -28.491 5.836 1.00 18.52 185 VAL E CA 1
ATOM 7062 C C . VAL E 1 185 ? 1.599 -27.533 4.643 1.00 17.96 185 VAL E C 1
ATOM 7063 O O . VAL E 1 185 ? 0.541 -27.253 4.079 1.00 18.91 185 VAL E O 1
ATOM 7067 N N . GLU E 1 186 ? 2.771 -27.016 4.280 1.00 17.34 186 GLU E N 1
ATOM 7068 C CA . GLU E 1 186 ? 2.908 -26.101 3.148 1.00 15.45 186 GLU E CA 1
ATOM 7069 C C . GLU E 1 186 ? 1.996 -24.878 3.192 1.00 16.14 186 GLU E C 1
ATOM 7070 O O . GLU E 1 186 ? 1.425 -24.472 2.173 1.00 14.31 186 GLU E O 1
ATOM 7076 N N . LYS E 1 187 ? 1.829 -24.313 4.382 1.00 12.65 187 LYS E N 1
ATOM 7077 C CA . LYS E 1 187 ? 1.020 -23.109 4.534 1.00 13.03 187 LYS E CA 1
ATOM 7078 C C . LYS E 1 187 ? 1.892 -21.939 4.091 1.00 14.72 187 LYS E C 1
ATOM 7079 O O . LYS E 1 187 ? 3.084 -21.881 4.419 1.00 14.49 187 LYS E O 1
ATOM 7085 N N . GLN E 1 188 ? 1.286 -20.994 3.382 1.00 12.67 188 GLN E N 1
ATOM 7086 C CA . GLN E 1 188 ? 2.005 -19.846 2.841 1.00 13.63 188 GLN E CA 1
ATOM 7087 C C . GLN E 1 188 ? 1.852 -18.495 3.539 1.00 13.04 188 GLN E C 1
ATOM 7088 O O . GLN E 1 188 ? 2.746 -17.662 3.459 1.00 13.59 188 GLN E O 1
ATOM 7094 N N . HIS E 1 189 ? 0.737 -18.274 4.224 1.00 12.60 189 HIS E N 1
ATOM 7095 C CA . HIS E 1 189 ? 0.491 -16.974 4.847 1.00 14.31 189 HIS E CA 1
ATOM 7096 C C . HIS E 1 189 ? 0.805 -16.845 6.330 1.00 13.60 189 HIS E C 1
ATOM 7097 O O . HIS E 1 189 ? 0.626 -15.771 6.907 1.00 14.89 189 HIS E O 1
ATOM 7104 N N . SER E 1 190 ? 1.320 -17.907 6.933 1.00 14.42 190 SER E N 1
ATOM 7105 C CA . SER E 1 190 ? 1.577 -17.891 8.367 1.00 12.95 190 SER E CA 1
ATOM 7106 C C . SER E 1 190 ? 2.900 -17.317 8.852 1.00 11.93 190 SER E C 1
ATOM 7107 O O . SER E 1 190 ? 3.924 -17.387 8.171 1.00 11.57 190 SER E O 1
ATOM 7110 N N . ARG E 1 191 ? 2.847 -16.723 10.039 1.00 11.32 191 ARG E N 1
ATOM 7111 C CA . ARG E 1 191 ? 4.035 -16.184 10.695 1.00 12.73 191 ARG E CA 1
ATOM 7112 C C . ARG E 1 191 ? 3.780 -16.304 12.189 1.00 12.66 191 ARG E C 1
ATOM 7113 O O . ARG E 1 191 ? 2.638 -16.204 12.653 1.00 14.56 191 ARG E O 1
ATOM 7121 N N . THR E 1 192 ? 4.845 -16.557 12.930 1.00 11.82 192 THR E N 1
ATOM 7122 C CA . THR E 1 192 ? 4.737 -16.769 14.365 1.00 11.93 192 THR E CA 1
ATOM 7123 C C . THR E 1 192 ? 5.380 -15.691 15.207 1.00 10.22 192 THR E C 1
ATOM 7124 O O . THR E 1 192 ? 6.416 -15.146 14.849 1.00 9.47 192 THR E O 1
ATOM 7128 N N . VAL E 1 193 ? 4.731 -15.375 16.321 1.00 10.92 193 VAL E N 1
ATOM 7129 C CA . VAL E 1 193 ? 5.232 -14.372 17.242 1.00 11.58 193 VAL E CA 1
ATOM 7130 C C . VAL E 1 193 ? 5.464 -15.026 18.589 1.00 10.93 193 VAL E C 1
ATOM 7131 O O . VAL E 1 193 ? 4.616 -15.773 19.080 1.00 13.36 193 VAL E O 1
ATOM 7135 N N . THR E 1 194 ? 6.652 -14.797 19.139 1.00 12.74 194 THR E N 1
ATOM 7136 C CA . THR E 1 194 ? 7.012 -15.297 20.462 1.00 11.11 194 THR E CA 1
ATOM 7137 C C . THR E 1 194 ? 7.619 -14.098 21.182 1.00 12.76 194 THR E C 1
ATOM 7138 O O . THR E 1 194 ? 8.031 -13.126 20.556 1.00 11.72 194 THR E O 1
ATOM 7142 N N . SER E 1 195 ? 7.660 -14.152 22.503 1.00 13.10 195 SER E N 1
ATOM 7143 C CA . SER E 1 195 ? 8.220 -13.035 23.232 1.00 15.62 195 SER E CA 1
ATOM 7144 C C . SER E 1 195 ? 8.693 -13.451 24.601 1.00 13.62 195 SER E C 1
ATOM 7145 O O . SER E 1 195 ? 8.536 -14.604 25.002 1.00 12.33 195 SER E O 1
ATOM 7148 N N . ALA E 1 196 ? 9.326 -12.503 25.281 1.00 11.86 196 ALA E N 1
ATOM 7149 C CA . ALA E 1 196 ? 9.826 -12.700 26.631 1.00 14.61 196 ALA E CA 1
ATOM 7150 C C . ALA E 1 196 ? 9.773 -11.328 27.284 1.00 13.93 196 ALA E C 1
ATOM 7151 O O . ALA E 1 196 ? 10.194 -10.334 26.691 1.00 15.19 196 ALA E O 1
ATOM 7153 N N . MET E 1 197 ? 9.197 -11.274 28.480 1.00 13.97 197 MET E N 1
ATOM 7154 C CA . MET E 1 197 ? 9.061 -10.025 29.217 1.00 15.41 197 MET E CA 1
ATOM 7155 C C . MET E 1 197 ? 9.692 -10.189 30.592 1.00 15.49 197 MET E C 1
ATOM 7156 O O . MET E 1 197 ? 9.311 -11.075 31.357 1.00 16.78 197 MET E O 1
ATOM 7161 N N . LEU E 1 198 ? 10.640 -9.315 30.907 1.00 17.18 198 LEU E N 1
ATOM 7162 C CA . LEU E 1 198 ? 11.338 -9.375 32.187 1.00 18.45 198 LEU E CA 1
ATOM 7163 C C . LEU E 1 198 ? 11.226 -8.064 32.952 1.00 17.28 198 LEU E C 1
ATOM 7164 O O . LEU E 1 198 ? 11.046 -7.001 32.360 1.00 16.58 198 LEU E O 1
ATOM 7169 N N . GLY E 1 199 ? 11.325 -8.152 34.277 1.00 17.44 199 GLY E N 1
ATOM 7170 C CA . GLY E 1 199 ? 11.244 -6.965 35.106 1.00 18.81 199 GLY E CA 1
ATOM 7171 C C . GLY E 1 199 ? 9.939 -6.212 34.953 1.00 15.08 199 GLY E C 1
ATOM 7172 O O . GLY E 1 199 ? 8.870 -6.816 34.898 1.00 15.86 199 GLY E O 1
ATOM 7173 N N . VAL E 1 200 ? 10.022 -4.889 34.851 1.00 14.38 200 VAL E N 1
ATOM 7174 C CA . VAL E 1 200 ? 8.822 -4.075 34.720 1.00 16.94 200 VAL E CA 1
ATOM 7175 C C . VAL E 1 200 ? 7.989 -4.367 33.469 1.00 15.16 200 VAL E C 1
ATOM 7176 O O . VAL E 1 200 ? 6.825 -3.997 33.419 1.00 15.37 200 VAL E O 1
ATOM 7180 N N . PHE E 1 201 ? 8.586 -4.999 32.459 1.00 17.07 201 PHE E N 1
ATOM 7181 C CA . PHE E 1 201 ? 7.846 -5.340 31.238 1.00 16.30 201 PHE E CA 1
ATOM 7182 C C . PHE E 1 201 ? 6.876 -6.487 31.512 1.00 18.12 201 PHE E C 1
ATOM 7183 O O . PHE E 1 201 ? 5.875 -6.646 30.817 1.00 18.09 201 PHE E O 1
ATOM 7191 N N . ARG E 1 202 ? 7.185 -7.292 32.526 1.00 18.00 202 ARG E N 1
ATOM 7192 C CA . ARG E 1 202 ? 6.321 -8.405 32.909 1.00 19.61 202 ARG E CA 1
ATOM 7193 C C . ARG E 1 202 ? 5.323 -7.935 33.962 1.00 19.75 202 ARG E C 1
ATOM 7194 O O . ARG E 1 202 ? 4.132 -8.250 33.897 1.00 19.90 202 ARG E O 1
ATOM 7202 N N . GLU E 1 203 ? 5.819 -7.135 34.905 1.00 17.50 203 GLU E N 1
ATOM 7203 C CA . GLU E 1 203 ? 5.024 -6.634 36.025 1.00 17.78 203 GLU E CA 1
ATOM 7204 C C . GLU E 1 203 ? 4.074 -5.475 35.742 1.00 18.15 203 GLU E C 1
ATOM 7205 O O . GLU E 1 203 ? 3.007 -5.393 36.351 1.00 18.45 203 GLU E O 1
ATOM 7211 N N . ASN E 1 204 ? 4.476 -4.567 34.855 1.00 17.85 204 ASN E N 1
ATOM 7212 C CA . ASN E 1 204 ? 3.671 -3.385 34.537 1.00 16.54 204 ASN E CA 1
ATOM 7213 C C . ASN E 1 204 ? 2.945 -3.549 33.202 1.00 20.01 204 ASN E C 1
ATOM 7214 O O . ASN E 1 204 ? 3.555 -3.453 32.134 1.00 16.65 204 ASN E O 1
ATOM 7219 N N . GLN E 1 205 ? 1.634 -3.774 33.277 1.00 20.82 205 GLN E N 1
ATOM 7220 C CA . GLN E 1 205 ? 0.793 -3.963 32.091 1.00 22.31 205 GLN E CA 1
ATOM 7221 C C . GLN E 1 205 ? 0.868 -2.773 31.120 1.00 20.14 205 GLN E C 1
ATOM 7222 O O . GLN E 1 205 ? 0.941 -2.958 29.899 1.00 19.32 205 GLN E O 1
ATOM 7228 N N . LYS E 1 206 ? 0.878 -1.560 31.669 1.00 19.12 206 LYS E N 1
ATOM 7229 C CA . LYS E 1 206 ? 0.945 -0.350 30.858 1.00 20.33 206 LYS E CA 1
ATOM 7230 C C . LYS E 1 206 ? 2.281 -0.225 30.129 1.00 19.19 206 LYS E C 1
ATOM 7231 O O . LYS E 1 206 ? 2.323 0.215 28.980 1.00 17.46 206 LYS E O 1
ATOM 7237 N N . THR E 1 207 ? 3.363 -0.628 30.791 1.00 18.42 207 THR E N 1
ATOM 7238 C CA . THR E 1 207 ? 4.693 -0.579 30.193 1.00 18.58 207 THR E CA 1
ATOM 7239 C C . THR E 1 207 ? 4.757 -1.555 29.020 1.00 18.58 207 THR E C 1
ATOM 7240 O O . THR E 1 207 ? 5.264 -1.218 27.943 1.00 17.06 207 THR E O 1
ATOM 7244 N N . ARG E 1 208 ? 4.221 -2.756 29.230 1.00 18.10 208 ARG E N 1
ATOM 7245 C CA . ARG E 1 208 ? 4.214 -3.775 28.186 1.00 18.19 208 ARG E CA 1
ATOM 7246 C C . ARG E 1 208 ? 3.379 -3.313 26.999 1.00 15.48 208 ARG E C 1
ATOM 7247 O O . ARG E 1 208 ? 3.812 -3.412 25.856 1.00 14.93 208 ARG E O 1
ATOM 7255 N N . GLU E 1 209 ? 2.195 -2.785 27.285 1.00 18.17 209 GLU E N 1
ATOM 7256 C CA . GLU E 1 209 ? 1.289 -2.290 26.252 1.00 18.05 209 GLU E CA 1
ATOM 7257 C C . GLU E 1 209 ? 1.945 -1.160 25.451 1.00 18.75 209 GLU E C 1
ATOM 7258 O O . GLU E 1 209 ? 1.819 -1.093 24.220 1.00 16.61 209 GLU E O 1
ATOM 7264 N N . GLU E 1 210 ? 2.659 -0.281 26.148 1.00 14.67 210 GLU E N 1
ATOM 7265 C CA . GLU E 1 210 ? 3.342 0.830 25.488 1.00 16.55 210 GLU E CA 1
ATOM 7266 C C . GLU E 1 210 ? 4.424 0.308 24.538 1.00 15.66 210 GLU E C 1
ATOM 7267 O O . GLU E 1 210 ? 4.573 0.809 23.423 1.00 15.28 210 GLU E O 1
ATOM 7273 N N . PHE E 1 211 ? 5.162 -0.713 24.974 1.00 15.12 211 PHE E N 1
ATOM 7274 C CA . PHE E 1 211 ? 6.208 -1.317 24.149 1.00 15.62 211 PHE E CA 1
ATOM 7275 C C . PHE E 1 211 ? 5.593 -1.961 22.908 1.00 15.57 211 PHE E C 1
ATOM 7276 O O . PHE E 1 211 ? 6.054 -1.730 21.792 1.00 15.49 211 PHE E O 1
ATOM 7284 N N . LEU E 1 212 ? 4.554 -2.767 23.107 1.00 16.16 212 LEU E N 1
ATOM 7285 C CA . LEU E 1 212 ? 3.894 -3.440 21.988 1.00 17.57 212 LEU E CA 1
ATOM 7286 C C . LEU E 1 212 ? 3.235 -2.459 21.016 1.00 19.71 212 LEU E C 1
ATOM 7287 O O . LEU E 1 212 ? 3.223 -2.697 19.803 1.00 19.68 212 LEU E O 1
ATOM 7292 N N . SER E 1 213 ? 2.717 -1.349 21.544 1.00 17.24 213 SER E N 1
ATOM 7293 C CA . SER E 1 213 ? 2.087 -0.325 20.710 1.00 19.68 213 SER E CA 1
ATOM 7294 C C . SER E 1 213 ? 3.114 0.334 19.785 1.00 19.96 213 SER E C 1
ATOM 7295 O O . SER E 1 213 ? 2.798 0.685 18.645 1.00 20.86 213 SER E O 1
ATOM 7298 N N . HIS E 1 214 ? 4.341 0.494 20.278 1.00 19.45 214 HIS E N 1
ATOM 7299 C CA . HIS E 1 214 ? 5.421 1.082 19.485 1.00 19.80 214 HIS E CA 1
ATOM 7300 C C . HIS E 1 214 ? 5.752 0.211 18.274 1.00 21.14 214 HIS E C 1
ATOM 7301 O O . HIS E 1 214 ? 6.273 0.706 17.279 1.00 20.03 214 HIS E O 1
ATOM 7308 N N . LEU E 1 215 ? 5.462 -1.084 18.373 1.00 22.65 215 LEU E N 1
ATOM 7309 C CA . LEU E 1 215 ? 5.749 -2.027 17.289 1.00 24.45 215 LEU E CA 1
ATOM 7310 C C . LEU E 1 215 ? 4.647 -2.066 16.238 1.00 28.81 215 LEU E C 1
ATOM 7311 O O . LEU E 1 215 ? 4.834 -2.611 15.147 1.00 30.59 215 LEU E O 1
ATOM 7316 N N . ARG E 1 216 ? 3.500 -1.490 16.575 1.00 30.08 216 ARG E N 1
ATOM 7317 C CA . ARG E 1 216 ? 2.358 -1.459 15.676 1.00 33.33 216 ARG E CA 1
ATOM 7318 C C . ARG E 1 216 ? 2.433 -0.237 14.756 1.00 34.98 216 ARG E C 1
ATOM 7319 O O . ARG E 1 216 ? 3.256 -0.283 13.816 1.00 38.09 216 ARG E O 1
#

B-factor: mean 24.98, std 9.62, range [7.6, 64.81]

Secondary structure (DSSP, 8-state):
---HHHHHHHHHHHHHHTT--TTSGGGTTHHHHHHHHHHHHTGGGG--HHHHHTT-EEE-S-SS-EEEEEEEEEEEETTT--EEEEEEEEEEE-SSEEE-HHHHHHHHHHHHSSEE-HHHHHHHHHHHHHHHH--SEEEEEEEEEEHHHHSSTT--SS-EEEEEEEEEHHHH-HHHHHHHHHHT-/---HHHHHHHHHHHHHHTT--TTSGGGTTHHHHHHHHHHHHTGGGG--HHHHHTT-EEE-S-SS-EEEEEEEEEEEETTTS-EEEEEEEEEEE-SSEEE-HHHHHHHHHHHHSSEE-HHHHHHHHHHHHHHHH--SEEEEEEEEEEHHHHSSTT--SS-EEEEEEEEEHHHH-HHHHHHHHHHT-/---HHHHHHHHHHHHHHTT--TTSGGGTTHHHHHHHHHHHHTGGGG--HHHHHTT-EEE-S-SS-EEEEEEEEEEEETTT--EEEEEEEEEEE-SSEEE-HHHHHHHHHHHHSSEE-HHHHHHHHHHHHHHHH--SEEEEEEEEEEGGGTSSTT--SS-EEEEEEEEEHHHH-HHHHHHHHHHH-/---HHHHHHHHHHHHHHTT--TTSGGGTTHHHHHHHHHHHHTGGGG--HHHHHTT-EEE-S-SS-EEEEEEEEEEEETTT--EEEEEEEEEEE-SSEEE-HHHHHHHHHHHHSSEE-HHHHHHHHHHHHHHHS--SEEEEEEEEEEHHHHSSTT--SS-EEEEEEEEEHHHH-HHHHHHHHHHH-/--HHHHHHHHHHHHHHTT--TTSGGGTTHHHHHHHHHHHHTGGGG--HHHHHTT-EEE-S-SS-EEEEEEEEEEEETTT--EEEEEEEEEEE-SSEEE-HHHHHHHHHHHHSSEE-HHHHHHHHHHHHHHHH--SEEEEEEEEEEHHHHSSTT--SS-EEEEEEEEEHHHH-HHHHHHHHHHT-